Protein AF-A0A8H3DZ47-F1 (afdb_monomer_lite)

InterPro domains:
  IPR032157 Proteasome assembly chaperone 4 [PF16093] (732-850)

Radius of gyration: 39.73 Å; chains: 1; bounding box: 103×60×131 Å

Organism: NCBI:txid456999

Sequence (881 aa):
MKLQALSAGIGTLAHSIQNLAWQNATSRAVTVLVGTKLCLGILYRSITDDVAEFSPLTQLLFVELFKVGLSFAWWTRERQNPSSGDHYVSLENGGDGPRLVSPNPEGSRSGSPVDTQPLYSRLSLPPIPTLIPLAGIVVLNCAVGFVGVEAQRFTVPGAIHTFSLFTPLLCAFLLQLLFRRHYSTSTWNGLLFQFAGLALVQCGMAINHMRLSSTLILMGRVYLHAVLLSWMDLVFKWADHPLSTLNIFLWGSSSLLYLITYLFLNSESLWTFSFSLFGLTTAVFSAVEILTMTFVLKNSDAVVVGAASYSVSCILAFFSVISGSANYRLLIFLGICIAAYGLGTFVAERGLVDEEEEQKEVDVQPEDSPIKAAIALGIGSIAVVIVTVAISSQGTNVGLHSPRPTPWFDFTSLPPTQSKAWCHRKPLPKLSGRKETRKRARVTGAFDNVLLIVFFSHPRYDVNLDYHLEMYQDYFPNILYVGPQTREDAGHKGVYDVLVDGFKSDEDLGGDWFKMAGRMAHHMLYTAMKEHPCYDGYLWAPFDTFLNVPRLLQFRQDTIWWHSPFKDIVQYVDNPAITNASHHAPPGTIQPGPAKDLIANFKHWGQGELVVGLSEPNVGLKVCMPAFEAVSAKRRSQLAGLTDGELRMVGGSADTLYLPGYLRGPFLETLDLFLNTDCFLEIAVPTAVHLIRHPSQKISFVDHWWIWEEPLNATFITSHYAPSDLEGGHHIVSHITHLVDSYFIWVGGTVERPDSLQAPPPQAGGLLADDEVNQQDSILNSRSVEILVAQAMQTGSLAKDFSCAMPTTQVSTPALGVPIFRSRDSDESLVLSQRLARRFKKQIFLSLDIPIVIQTSGQTSYFISQVEKHLLVTLKSFNGQ

Structure (mmCIF, N/CA/C/O backbone):
data_AF-A0A8H3DZ47-F1
#
_entry.id   AF-A0A8H3DZ47-F1
#
loop_
_atom_site.group_PDB
_atom_site.id
_atom_site.type_symbol
_atom_site.label_atom_id
_atom_site.label_alt_id
_atom_site.label_comp_id
_atom_site.label_asym_id
_atom_site.label_entity_id
_atom_site.label_seq_id
_atom_site.pdbx_PDB_ins_code
_atom_site.Cartn_x
_atom_site.Cartn_y
_atom_site.Cartn_z
_atom_site.occupancy
_atom_site.B_iso_or_equiv
_atom_site.auth_seq_id
_atom_site.auth_comp_id
_atom_site.auth_asym_id
_atom_site.auth_atom_id
_atom_site.pdbx_PDB_model_num
ATOM 1 N N . MET A 1 1 ? -34.096 17.447 4.662 1.00 41.03 1 MET A N 1
ATOM 2 C CA . MET A 1 1 ? -34.446 16.036 4.957 1.00 41.03 1 MET A CA 1
ATOM 3 C C . MET A 1 1 ? -33.302 15.223 5.575 1.00 41.03 1 MET A C 1
ATOM 5 O O . MET A 1 1 ? -33.464 14.830 6.719 1.00 41.03 1 MET A O 1
ATOM 9 N N . LYS A 1 2 ? -32.138 15.006 4.930 1.00 35.94 2 LYS A N 1
ATOM 10 C CA . LYS A 1 2 ? -31.048 14.172 5.509 1.00 35.94 2 LYS A CA 1
ATOM 11 C C . LYS A 1 2 ? -30.473 14.680 6.855 1.00 35.94 2 LYS A C 1
ATOM 13 O O . LYS A 1 2 ? -30.279 13.876 7.757 1.00 35.94 2 LYS A O 1
ATOM 18 N N . LEU A 1 3 ? -30.289 15.996 7.038 1.00 33.84 3 LEU A N 1
ATOM 19 C CA . LEU A 1 3 ? -29.837 16.575 8.322 1.00 33.84 3 LEU A CA 1
ATOM 20 C C . LEU A 1 3 ? -30.881 16.477 9.453 1.00 33.84 3 LEU A C 1
ATOM 22 O O . LEU A 1 3 ? -30.517 16.277 10.606 1.00 33.84 3 LEU A O 1
ATOM 26 N N . GLN A 1 4 ? -32.174 16.579 9.127 1.00 40.53 4 GLN A N 1
ATOM 27 C CA . GLN A 1 4 ? -33.258 16.408 10.106 1.00 40.53 4 GLN A CA 1
ATOM 28 C C . GLN A 1 4 ? -33.379 14.949 10.561 1.00 40.53 4 GLN A C 1
ATOM 30 O O . GLN A 1 4 ? -33.591 14.708 11.742 1.00 40.53 4 GLN A O 1
ATOM 35 N N . ALA A 1 5 ? -33.174 13.983 9.657 1.00 44.81 5 ALA A N 1
ATOM 36 C CA . ALA A 1 5 ? -33.118 12.565 10.012 1.00 44.81 5 ALA A CA 1
ATOM 37 C C . ALA A 1 5 ? -31.910 12.239 10.911 1.00 44.81 5 ALA A C 1
ATOM 39 O O . ALA A 1 5 ? -32.052 11.494 11.876 1.00 44.81 5 ALA A O 1
ATOM 40 N N . LEU A 1 6 ? -30.746 12.850 10.647 1.00 40.31 6 LEU A N 1
ATOM 41 C CA . LEU A 1 6 ? -29.556 12.710 11.494 1.00 40.31 6 LEU A CA 1
ATOM 42 C C . LEU A 1 6 ? -29.779 13.314 12.892 1.00 40.31 6 LEU A C 1
ATOM 44 O O . LEU A 1 6 ? -29.492 12.668 13.893 1.00 40.31 6 LEU A O 1
ATOM 48 N N . SER A 1 7 ? -30.335 14.527 12.971 1.00 45.50 7 SER A N 1
ATOM 49 C CA . SER A 1 7 ? -30.652 15.188 14.245 1.00 45.50 7 SER A CA 1
ATOM 50 C C . SER A 1 7 ? -31.691 14.410 15.060 1.00 45.50 7 SER A C 1
ATOM 52 O O . SER A 1 7 ? -31.501 14.225 16.261 1.00 45.50 7 SER A O 1
ATOM 54 N N . ALA A 1 8 ? -32.739 13.890 14.411 1.00 52.62 8 ALA A N 1
ATOM 55 C CA . ALA A 1 8 ? -33.731 13.036 15.056 1.00 52.62 8 ALA A CA 1
ATOM 56 C C . ALA A 1 8 ? -33.109 11.727 15.569 1.00 52.62 8 ALA A C 1
ATOM 58 O O . ALA A 1 8 ? -33.401 11.331 16.693 1.00 52.62 8 ALA A O 1
ATOM 59 N N . GLY A 1 9 ? -32.210 11.109 14.791 1.00 57.34 9 GLY A N 1
ATOM 60 C CA . GLY A 1 9 ? -31.469 9.904 15.178 1.00 57.34 9 GLY A CA 1
ATOM 61 C C . GLY A 1 9 ? -30.519 10.114 16.361 1.00 57.34 9 GLY A C 1
ATOM 62 O O . GLY A 1 9 ? -30.469 9.285 17.264 1.00 57.34 9 GLY A O 1
ATOM 63 N N . ILE A 1 10 ? -29.804 11.244 16.405 1.00 50.12 10 ILE A N 1
ATOM 64 C CA . ILE A 1 10 ? -28.963 11.619 17.556 1.00 50.12 10 ILE A CA 1
ATOM 65 C C . ILE A 1 10 ? -29.838 11.851 18.797 1.00 50.12 10 ILE A C 1
ATOM 67 O O . ILE A 1 10 ? -29.475 11.419 19.890 1.00 50.12 10 ILE A O 1
ATOM 71 N N . GLY A 1 11 ? -31.010 12.471 18.632 1.00 53.94 11 GLY A N 1
ATOM 72 C CA . GLY A 1 11 ? -31.980 12.678 19.708 1.00 53.94 11 GLY A CA 1
ATOM 73 C C . GLY A 1 11 ? -32.522 11.372 20.299 1.00 53.94 11 GLY A C 1
ATOM 74 O O . GLY A 1 11 ? -32.527 11.212 21.518 1.00 53.94 11 GLY A O 1
ATOM 75 N N . THR A 1 12 ? -32.922 10.405 19.467 1.00 63.78 12 THR A N 1
ATOM 76 C CA . THR A 1 12 ? -33.386 9.081 19.930 1.00 63.78 12 THR A CA 1
ATOM 77 C C . THR A 1 12 ? -32.267 8.221 20.509 1.00 63.78 12 THR A C 1
ATOM 79 O O . THR A 1 12 ? -32.510 7.479 21.463 1.00 63.78 12 THR A O 1
ATOM 82 N N . LEU A 1 13 ? -31.040 8.331 19.990 1.00 54.91 13 LEU A N 1
ATOM 83 C CA . LEU A 1 13 ? -29.872 7.649 20.553 1.00 54.91 13 LEU A CA 1
ATOM 84 C C . LEU A 1 13 ? -29.536 8.201 21.942 1.00 54.91 13 LEU A C 1
ATOM 86 O O . LEU A 1 13 ? -29.416 7.429 22.891 1.00 54.91 13 LEU A O 1
ATOM 90 N N . ALA A 1 14 ? -29.483 9.528 22.090 1.00 54.09 14 ALA A N 1
ATOM 91 C CA . ALA A 1 14 ? -29.326 10.177 23.387 1.00 54.09 14 ALA A CA 1
ATOM 92 C C . ALA A 1 14 ? -30.455 9.770 24.348 1.00 54.09 14 ALA A C 1
ATOM 94 O O . ALA A 1 14 ? -30.181 9.445 25.497 1.00 54.09 14 ALA A O 1
ATOM 95 N N . HIS A 1 15 ? -31.703 9.685 23.875 1.00 58.81 15 HIS A N 1
ATOM 96 C CA . HIS A 1 15 ? -32.837 9.214 24.677 1.00 58.81 15 HIS A CA 1
ATOM 97 C C . HIS A 1 15 ? -32.732 7.733 25.087 1.00 58.81 15 HIS A C 1
ATOM 99 O O . HIS A 1 15 ? -33.137 7.359 26.188 1.00 58.81 15 HIS A O 1
ATOM 105 N N . SER A 1 16 ? -32.169 6.871 24.241 1.00 56.88 16 SER A N 1
ATOM 106 C CA . SER A 1 16 ? -31.933 5.462 24.589 1.00 56.88 16 SER A CA 1
ATOM 107 C C . SER A 1 16 ? -30.824 5.322 25.632 1.00 56.88 16 SER A C 1
ATOM 109 O O . SER A 1 16 ? -31.005 4.595 26.606 1.00 56.88 16 SER A O 1
ATOM 111 N N . ILE A 1 17 ? -29.736 6.094 25.490 1.00 55.16 17 ILE A N 1
ATOM 112 C CA . ILE A 1 17 ? -28.676 6.228 26.508 1.00 55.16 17 ILE A CA 1
ATOM 113 C C . ILE A 1 17 ? -29.256 6.734 27.832 1.00 55.16 17 ILE A C 1
ATOM 115 O O . ILE A 1 17 ? -28.875 6.280 28.902 1.00 55.16 17 ILE A O 1
ATOM 119 N N . GLN A 1 18 ? -30.236 7.632 27.776 1.00 60.22 18 GLN A N 1
ATOM 120 C CA . GLN A 1 18 ? -30.902 8.174 28.961 1.00 60.22 18 GLN A CA 1
ATOM 121 C C . GLN A 1 18 ? -31.799 7.154 29.690 1.00 60.22 18 GLN A C 1
ATOM 123 O O . GLN A 1 18 ? -31.912 7.218 30.913 1.00 60.22 18 GLN A O 1
ATOM 128 N N . ASN A 1 19 ? -32.427 6.212 28.978 1.00 54.22 19 ASN A N 1
ATOM 129 C CA . ASN A 1 19 ? -33.327 5.199 29.560 1.00 54.22 19 ASN A CA 1
ATOM 130 C C . ASN A 1 19 ? -32.598 3.984 30.173 1.00 54.22 19 ASN A C 1
ATOM 132 O O . ASN A 1 19 ? -33.233 3.108 30.769 1.00 54.22 19 ASN A O 1
ATOM 136 N N . LEU A 1 20 ? -31.274 3.917 30.028 1.00 53.50 20 LEU A N 1
ATOM 137 C CA . LEU A 1 20 ? -30.419 2.867 30.585 1.00 53.50 20 LEU A CA 1
ATOM 138 C C . LEU A 1 20 ? -30.323 2.888 32.110 1.00 53.50 20 LEU A C 1
ATOM 140 O O . LEU A 1 20 ? -30.184 1.834 32.717 1.00 53.50 20 LEU A O 1
ATOM 144 N N . ALA A 1 21 ? -30.441 4.062 32.725 1.00 50.62 21 ALA A N 1
ATOM 145 C CA . ALA A 1 21 ? -30.162 4.248 34.146 1.00 50.62 21 ALA A CA 1
ATOM 146 C C . ALA A 1 21 ? -31.270 3.758 35.105 1.00 50.62 21 ALA A C 1
ATOM 148 O O . ALA A 1 21 ? -31.099 3.893 36.309 1.00 50.62 21 ALA A O 1
ATOM 149 N N . TRP A 1 22 ? -32.395 3.213 34.615 1.00 53.44 22 TRP A N 1
ATOM 150 C CA . TRP A 1 22 ? -33.626 3.191 35.425 1.00 53.44 22 TRP A CA 1
ATOM 151 C C . TRP A 1 22 ? -34.385 1.859 35.564 1.00 53.44 22 TRP A C 1
ATOM 153 O O . TRP A 1 22 ? -35.367 1.851 36.292 1.00 53.44 22 TRP A O 1
ATOM 163 N N . GLN A 1 23 ? -33.966 0.743 34.937 1.00 42.62 23 GLN A N 1
ATOM 164 C CA . GLN A 1 23 ? -34.456 -0.632 35.231 1.00 42.62 23 GLN A CA 1
ATOM 165 C C . GLN A 1 23 ? -33.678 -1.691 34.413 1.00 42.62 23 GLN A C 1
ATOM 167 O O . GLN A 1 23 ? -33.593 -1.561 33.190 1.00 42.62 23 GLN A O 1
ATOM 172 N N . ASN A 1 24 ? -33.130 -2.735 35.058 1.00 62.00 24 ASN A N 1
ATOM 173 C CA . ASN A 1 24 ? -32.237 -3.758 34.462 1.00 62.00 24 ASN A CA 1
ATOM 174 C C . ASN A 1 24 ? -31.076 -3.155 33.641 1.00 62.00 24 ASN A C 1
ATOM 176 O O . ASN A 1 24 ? -30.892 -3.412 32.445 1.00 62.00 24 ASN A O 1
ATOM 180 N N . ALA A 1 25 ? -30.322 -2.272 34.300 1.00 69.62 25 ALA A N 1
ATOM 181 C CA . ALA A 1 25 ? -29.420 -1.325 33.656 1.00 69.62 25 ALA A CA 1
ATOM 182 C C . ALA A 1 25 ? -28.243 -1.982 32.909 1.00 69.62 25 ALA A C 1
ATOM 184 O O . ALA A 1 25 ? -27.854 -1.520 31.836 1.00 69.62 25 ALA A O 1
ATOM 185 N N . THR A 1 26 ? -27.714 -3.095 33.421 1.00 77.25 26 THR A N 1
ATOM 186 C CA . THR A 1 26 ? -26.588 -3.834 32.824 1.00 77.25 26 THR A CA 1
ATOM 187 C C . THR A 1 26 ? -26.962 -4.474 31.486 1.00 77.25 26 THR A C 1
ATOM 189 O O . THR A 1 26 ? -26.295 -4.233 30.480 1.00 77.25 26 THR A O 1
ATOM 192 N N . SER A 1 27 ? -28.075 -5.213 31.424 1.00 80.25 27 SER A N 1
ATOM 193 C CA . SER A 1 27 ? -28.558 -5.867 30.195 1.00 80.25 27 SER A CA 1
ATOM 194 C C . SER A 1 27 ? -28.866 -4.860 29.078 1.00 80.25 27 SER A C 1
ATOM 196 O O . SER A 1 27 ? -28.456 -5.032 27.921 1.00 80.25 27 SER A O 1
ATOM 198 N N . ARG A 1 28 ? -29.508 -3.735 29.426 1.00 82.25 28 ARG A N 1
ATOM 199 C CA . ARG A 1 28 ? -29.728 -2.636 28.476 1.00 82.25 28 ARG A CA 1
ATOM 200 C C . ARG A 1 28 ? -28.396 -2.059 27.993 1.00 82.25 28 ARG A C 1
ATOM 202 O O . ARG A 1 28 ? -28.268 -1.781 26.802 1.00 82.25 28 ARG A O 1
ATOM 209 N N . ALA A 1 29 ? -27.406 -1.891 28.876 1.00 84.88 29 ALA A N 1
ATOM 210 C CA . ALA A 1 29 ? -26.119 -1.276 28.527 1.00 84.88 29 ALA A CA 1
ATOM 211 C C . ALA A 1 29 ? -25.327 -2.146 27.568 1.00 84.88 29 ALA A C 1
ATOM 213 O O . ALA A 1 29 ? -24.827 -1.656 26.557 1.00 84.88 29 ALA A O 1
ATOM 214 N N . VAL A 1 30 ? -25.310 -3.452 27.817 1.00 87.31 30 VAL A N 1
ATOM 215 C CA . VAL A 1 30 ? -24.745 -4.429 26.887 1.00 87.31 30 VAL A CA 1
ATOM 216 C C . VAL A 1 30 ? -25.465 -4.366 25.537 1.00 87.31 30 VAL A C 1
ATOM 218 O O . VAL A 1 30 ? -24.808 -4.340 24.499 1.00 87.31 30 VAL A O 1
ATOM 221 N N . THR A 1 31 ? -26.795 -4.244 25.522 1.00 87.19 31 THR A N 1
ATOM 222 C CA . THR A 1 31 ? -27.572 -4.123 24.275 1.00 87.19 31 THR A CA 1
ATOM 223 C C . THR A 1 31 ? -27.210 -2.860 23.487 1.00 87.19 31 THR A C 1
ATOM 225 O O . THR A 1 31 ? -26.987 -2.929 22.277 1.00 87.19 31 THR A O 1
ATOM 228 N N . VAL A 1 32 ? -27.099 -1.706 24.153 1.00 87.12 32 VAL A N 1
ATOM 229 C CA . VAL A 1 32 ? -26.696 -0.444 23.508 1.00 87.12 32 VAL A CA 1
ATOM 230 C C . VAL A 1 32 ? -25.248 -0.504 23.029 1.00 87.12 32 VAL A C 1
ATOM 232 O O . VAL A 1 32 ? -24.955 -0.027 21.931 1.00 87.12 32 VAL A O 1
ATOM 235 N N . LEU A 1 33 ? -24.353 -1.145 23.783 1.00 89.88 33 LEU A N 1
ATOM 236 C CA . LEU A 1 33 ? -22.963 -1.353 23.384 1.00 89.88 33 LEU A CA 1
ATOM 237 C C . LEU A 1 33 ? -22.883 -2.195 22.103 1.00 89.88 33 LEU A C 1
ATOM 239 O O . LEU A 1 33 ? -22.203 -1.809 21.151 1.00 89.88 33 LEU A O 1
ATOM 243 N N . VAL A 1 34 ? -23.624 -3.306 22.053 1.00 88.81 34 VAL A N 1
ATOM 244 C CA . VAL A 1 34 ? -23.723 -4.176 20.872 1.00 88.81 34 VAL A CA 1
ATOM 245 C C . VAL A 1 34 ? -24.305 -3.411 19.682 1.00 88.81 34 VAL A C 1
ATOM 247 O O . VAL A 1 34 ? -23.722 -3.433 18.598 1.00 88.81 34 VAL A O 1
ATOM 250 N N . GLY A 1 35 ? -25.409 -2.684 19.875 1.00 88.31 35 GLY A N 1
ATOM 251 C CA . GLY A 1 35 ? -26.054 -1.899 18.819 1.00 88.31 35 GLY A CA 1
ATOM 252 C C . GLY A 1 35 ? -25.151 -0.800 18.254 1.00 88.31 35 GLY A C 1
ATOM 253 O O . GLY A 1 35 ? -25.033 -0.655 17.040 1.00 88.31 35 GLY A O 1
ATOM 254 N N . THR A 1 36 ? -24.448 -0.068 19.118 1.00 87.75 36 THR A N 1
ATOM 255 C CA . THR A 1 36 ? -23.544 1.020 18.709 1.00 87.75 36 THR A CA 1
ATOM 256 C C . THR A 1 36 ? -22.345 0.486 17.928 1.00 87.75 36 THR A C 1
ATOM 258 O O . THR A 1 36 ? -22.032 0.999 16.852 1.00 87.75 36 THR A O 1
ATOM 261 N N . LYS A 1 37 ? -21.715 -0.597 18.406 1.00 87.62 37 LYS A N 1
ATOM 262 C CA . LYS A 1 37 ? -20.629 -1.272 17.678 1.00 87.62 37 LYS A CA 1
ATOM 263 C C . LYS A 1 37 ? -21.098 -1.844 16.339 1.00 87.62 37 LYS A C 1
ATOM 265 O O . LYS A 1 37 ? -20.351 -1.797 15.365 1.00 87.62 37 LYS A O 1
ATOM 270 N N . LEU A 1 38 ? -22.323 -2.371 16.267 1.00 86.00 38 LEU A N 1
ATOM 271 C CA . LEU A 1 38 ? -22.899 -2.862 15.014 1.00 86.00 38 LEU A CA 1
ATOM 272 C C . LEU A 1 38 ? -23.079 -1.717 14.007 1.00 86.00 38 LEU A C 1
ATOM 274 O O . LEU A 1 38 ? -22.685 -1.862 12.852 1.00 86.00 38 LEU A O 1
ATOM 278 N N . CYS A 1 39 ? -23.600 -0.568 14.450 1.00 87.62 39 CYS A N 1
ATOM 279 C CA . CYS A 1 39 ? -23.710 0.639 13.626 1.00 87.62 39 CYS A CA 1
ATOM 280 C C . CYS A 1 39 ? -22.345 1.106 13.109 1.00 87.62 39 CYS A C 1
ATOM 282 O O . CYS A 1 39 ? -22.226 1.399 11.922 1.00 87.62 39 CYS A O 1
ATOM 284 N N . LEU A 1 40 ? -21.310 1.121 13.958 1.00 85.00 40 LEU A N 1
ATOM 285 C CA . LEU A 1 40 ? -19.939 1.416 13.529 1.00 85.00 40 LEU A CA 1
ATOM 286 C C . LEU A 1 40 ? -19.460 0.421 12.471 1.00 85.00 40 LEU A C 1
ATOM 288 O O . LEU A 1 40 ? -18.999 0.838 11.414 1.00 85.00 40 LEU A O 1
ATOM 292 N N . GLY A 1 41 ? -19.631 -0.882 12.702 1.00 80.75 41 GLY A N 1
ATOM 293 C CA . GLY A 1 41 ? -19.252 -1.913 11.735 1.00 80.75 41 GLY A CA 1
ATOM 294 C C . GLY A 1 41 ? -19.947 -1.760 10.379 1.00 80.75 41 GLY A C 1
ATOM 295 O O . GLY A 1 41 ? -19.310 -1.915 9.341 1.00 80.75 41 GLY A O 1
ATOM 296 N N . ILE A 1 42 ? -21.235 -1.404 10.367 1.00 81.75 42 ILE A N 1
ATOM 297 C CA . ILE A 1 42 ? -21.990 -1.130 9.133 1.00 81.75 42 ILE A CA 1
ATOM 298 C C . ILE A 1 42 ? -21.491 0.152 8.456 1.00 81.75 42 ILE A C 1
ATOM 300 O O . ILE A 1 42 ? -21.291 0.156 7.242 1.00 81.75 42 ILE A O 1
ATOM 304 N N . LEU A 1 43 ? -21.260 1.225 9.221 1.00 83.31 43 LEU A N 1
ATOM 305 C CA . LEU A 1 43 ? -20.726 2.489 8.705 1.00 83.31 43 LEU A CA 1
ATOM 306 C C . LEU A 1 43 ? -19.381 2.276 8.014 1.00 83.31 43 LEU A C 1
ATOM 308 O O . LEU A 1 43 ? -19.217 2.710 6.878 1.00 83.31 43 LEU A O 1
ATOM 312 N N . TYR A 1 44 ? -18.459 1.554 8.652 1.00 78.75 44 TYR A N 1
ATOM 313 C CA . TYR A 1 44 ? -17.153 1.248 8.071 1.00 78.75 44 TYR A CA 1
ATOM 314 C C . TYR A 1 44 ? -17.226 0.326 6.845 1.00 78.75 44 TYR A C 1
ATOM 316 O O . TYR A 1 44 ? -16.335 0.391 6.006 1.00 78.75 44 TYR A O 1
ATOM 324 N N . ARG A 1 45 ? -18.273 -0.500 6.698 1.00 73.06 45 ARG A N 1
ATOM 325 C CA . ARG A 1 45 ? -18.522 -1.302 5.481 1.00 73.06 45 ARG A CA 1
ATOM 326 C C . ARG A 1 45 ? -19.128 -0.510 4.331 1.00 73.06 45 ARG A C 1
ATOM 328 O O . ARG A 1 45 ? -18.965 -0.892 3.181 1.00 73.06 45 ARG A O 1
ATOM 335 N N . SER A 1 46 ? -19.875 0.548 4.634 1.00 71.75 46 SER A N 1
ATOM 336 C CA . SER A 1 46 ? -20.586 1.345 3.631 1.00 71.75 46 SER A CA 1
ATOM 337 C C . SER A 1 46 ? -19.664 2.266 2.823 1.00 71.75 46 SER A C 1
ATOM 339 O O . SER A 1 46 ? -20.138 2.920 1.892 1.00 71.75 46 SER A O 1
ATOM 341 N N . ILE A 1 47 ? -18.387 2.375 3.189 1.00 68.06 47 ILE A N 1
ATOM 342 C CA . ILE A 1 47 ? -17.444 3.263 2.515 1.00 68.06 47 ILE A CA 1
ATOM 343 C C . ILE A 1 47 ? -16.972 2.610 1.217 1.00 68.06 47 ILE A C 1
ATOM 345 O O . ILE A 1 47 ? -16.341 1.559 1.228 1.00 68.06 47 ILE A O 1
ATOM 349 N N . THR A 1 48 ? -17.244 3.279 0.102 1.00 55.06 48 THR A N 1
ATOM 350 C CA . THR A 1 48 ? -16.484 3.135 -1.143 1.00 55.06 48 THR A CA 1
ATOM 351 C C . THR A 1 48 ? -15.290 4.092 -1.091 1.00 55.06 48 THR A C 1
ATOM 353 O O . THR A 1 48 ? -15.479 5.217 -0.632 1.00 55.06 48 THR A O 1
ATOM 356 N N . ASP A 1 49 ? -14.119 3.659 -1.567 1.00 49.41 49 ASP A N 1
ATOM 357 C CA . ASP A 1 49 ? -12.744 4.206 -1.422 1.00 49.41 49 ASP A CA 1
ATOM 358 C C . ASP A 1 49 ? -12.480 5.742 -1.501 1.00 49.41 49 ASP A C 1
ATOM 360 O O . ASP A 1 49 ? -11.340 6.162 -1.318 1.00 49.41 49 ASP A O 1
ATOM 364 N N . ASP A 1 50 ? -13.478 6.602 -1.726 1.00 45.31 50 ASP A N 1
ATOM 365 C CA . ASP A 1 50 ? -13.322 8.031 -2.056 1.00 45.31 50 ASP A CA 1
ATOM 366 C C . ASP A 1 50 ? -13.783 9.032 -0.971 1.00 45.31 50 ASP A C 1
ATOM 368 O O . ASP A 1 50 ? -13.818 10.242 -1.213 1.00 45.31 50 ASP A O 1
ATOM 372 N N . VAL A 1 51 ? -14.154 8.598 0.238 1.00 49.84 51 VAL A N 1
ATOM 373 C CA . VAL A 1 51 ? -14.557 9.556 1.285 1.00 49.84 51 VAL A CA 1
ATOM 374 C C . VAL A 1 51 ? -13.314 10.132 1.960 1.00 49.84 51 VAL A C 1
ATOM 376 O O . VAL A 1 51 ? -12.600 9.419 2.654 1.00 49.84 51 VAL A O 1
ATOM 379 N N . ALA A 1 52 ? -13.071 11.435 1.784 1.00 43.62 52 ALA A N 1
ATOM 380 C CA . ALA A 1 52 ? -12.033 12.157 2.516 1.00 43.62 52 ALA A CA 1
ATOM 381 C C . ALA A 1 52 ? -12.250 11.981 4.031 1.00 43.62 52 ALA A C 1
ATOM 383 O O . ALA A 1 52 ? -13.201 12.519 4.612 1.00 43.62 52 ALA A O 1
ATOM 384 N N . GLU A 1 53 ? -11.403 11.172 4.663 1.00 63.00 53 GLU A N 1
ATOM 385 C CA . GLU A 1 53 ? -11.407 10.983 6.108 1.00 63.00 53 GLU A CA 1
ATOM 386 C C . GLU A 1 53 ? -10.713 12.165 6.793 1.00 63.00 53 GLU A C 1
ATOM 388 O O . GLU A 1 53 ? -9.845 12.835 6.225 1.00 63.00 53 GLU A O 1
ATOM 393 N N . PHE A 1 54 ? -11.118 12.441 8.034 1.00 74.81 54 PHE A N 1
ATOM 394 C CA . PHE A 1 54 ? -10.338 13.307 8.909 1.00 74.81 54 PHE A CA 1
ATOM 395 C C . PHE A 1 54 ? -8.918 12.752 9.050 1.00 74.81 54 PHE A C 1
ATOM 397 O O . PHE A 1 54 ? -8.708 11.542 8.961 1.00 74.81 54 PHE A O 1
ATOM 404 N N . SER A 1 55 ? -7.944 13.614 9.364 1.00 83.50 55 SER A N 1
ATOM 405 C CA . SER A 1 55 ? -6.670 13.091 9.859 1.00 83.50 55 SER A CA 1
ATOM 406 C C . SER A 1 55 ? -6.943 12.189 11.082 1.00 83.50 55 SER A C 1
ATOM 408 O O . SER A 1 55 ? -7.836 12.513 11.877 1.00 83.50 55 SER A O 1
ATOM 410 N N . PRO A 1 56 ? -6.201 11.086 11.287 1.00 84.12 56 PRO A N 1
ATOM 411 C CA . PRO A 1 56 ? -6.449 10.190 12.419 1.00 84.12 56 PRO A CA 1
ATOM 412 C C . PRO A 1 56 ? -6.424 10.913 13.776 1.00 84.12 56 PRO A C 1
ATOM 414 O O . PRO A 1 56 ? -7.211 10.614 14.672 1.00 84.12 56 PRO A O 1
ATOM 417 N N . LEU A 1 57 ? -5.568 11.932 13.912 1.00 86.50 57 LEU A N 1
ATOM 418 C CA . LEU A 1 57 ? -5.491 12.763 15.112 1.00 86.50 57 LEU A CA 1
ATOM 419 C C . LEU A 1 57 ? -6.727 13.655 15.287 1.00 86.50 57 LEU A C 1
ATOM 421 O O . LEU A 1 57 ? -7.248 13.778 16.393 1.00 86.50 57 LEU A O 1
ATOM 425 N N . THR A 1 58 ? -7.223 14.245 14.198 1.00 88.69 58 THR A N 1
ATOM 426 C CA . THR A 1 58 ? -8.474 15.016 14.193 1.00 88.69 58 THR A CA 1
ATOM 427 C C . THR A 1 58 ? -9.657 14.133 14.593 1.00 88.69 58 THR A C 1
ATOM 429 O O . THR A 1 58 ? -10.498 14.557 15.383 1.00 88.69 58 THR A O 1
ATOM 432 N N . GLN A 1 59 ? -9.710 12.892 14.099 1.00 89.25 59 GLN A N 1
ATOM 433 C CA . GLN A 1 59 ? -10.749 11.932 14.474 1.00 89.25 59 GLN A CA 1
ATOM 434 C C . GLN A 1 59 ? -10.704 11.606 15.974 1.00 89.25 59 GLN A C 1
ATOM 436 O O . GLN A 1 59 ? -11.746 11.647 16.627 1.00 89.25 59 GLN A O 1
ATOM 441 N N . LEU A 1 60 ? -9.515 11.346 16.537 1.00 90.88 60 LEU A N 1
ATOM 442 C CA . LEU A 1 60 ? -9.346 11.121 17.979 1.00 90.88 60 LEU A CA 1
ATOM 443 C C . LEU A 1 60 ? -9.794 12.331 18.807 1.00 90.88 60 LEU A C 1
ATOM 445 O O . LEU A 1 60 ? -10.536 12.164 19.774 1.00 90.88 60 LEU A O 1
ATOM 449 N N . LEU A 1 61 ? -9.412 13.545 18.401 1.00 93.88 61 LEU A N 1
ATOM 450 C CA . LEU A 1 61 ? -9.820 14.771 19.087 1.00 93.88 61 LEU A CA 1
ATOM 451 C C . LEU A 1 61 ? -11.347 14.930 19.104 1.00 93.88 61 LEU A C 1
ATOM 453 O O . LEU A 1 61 ? -11.918 15.206 20.157 1.00 93.88 61 LEU A O 1
ATOM 457 N N . PHE A 1 62 ? -12.029 14.713 17.973 1.00 93.69 62 PHE A N 1
ATOM 458 C CA . PHE A 1 62 ? -13.493 14.781 17.938 1.00 93.69 62 PHE A CA 1
ATOM 459 C C . PHE A 1 62 ? -14.152 13.727 18.816 1.00 93.69 62 PHE A C 1
ATOM 461 O O . PHE A 1 62 ? -15.097 14.053 19.531 1.00 93.69 62 PHE A O 1
ATOM 468 N N . VAL A 1 63 ? -13.662 12.485 18.781 1.00 94.19 63 VAL A N 1
ATOM 469 C CA . VAL A 1 63 ? -14.169 11.407 19.640 1.00 94.19 63 VAL A CA 1
ATOM 470 C C . VAL A 1 63 ? -14.112 11.831 21.108 1.00 94.19 63 VAL A C 1
ATOM 472 O O . VAL A 1 63 ? -15.107 11.704 21.817 1.00 94.19 63 VAL A O 1
ATOM 475 N N . GLU A 1 64 ? -12.992 12.388 21.562 1.00 95.25 64 GLU A N 1
ATOM 476 C CA . GLU A 1 64 ? -12.821 12.834 22.949 1.00 95.25 64 GLU A CA 1
ATOM 477 C C . GLU A 1 64 ? -13.723 14.030 23.299 1.00 95.25 64 GLU A C 1
ATOM 479 O O . GLU A 1 64 ? -14.414 13.998 24.318 1.00 95.25 64 GLU A O 1
ATOM 484 N N . LEU A 1 65 ? -13.844 15.025 22.412 1.00 95.69 65 LEU A N 1
ATOM 485 C CA . LEU A 1 65 ? -14.765 16.152 22.610 1.00 95.69 65 LEU A CA 1
ATOM 486 C C . LEU A 1 65 ? -16.231 15.698 22.710 1.00 95.69 65 LEU A C 1
ATOM 488 O O . LEU A 1 65 ? -16.978 16.191 23.560 1.00 95.69 65 LEU A O 1
ATOM 492 N N . PHE A 1 66 ? -16.649 14.729 21.889 1.00 96.44 66 PHE A N 1
ATOM 493 C CA . PHE A 1 66 ? -17.992 14.153 21.980 1.00 96.44 66 PHE A CA 1
ATOM 494 C C . PHE A 1 66 ? -18.199 13.370 23.276 1.00 96.44 66 PHE A C 1
ATOM 496 O O . PHE A 1 66 ? -19.265 13.499 23.882 1.00 96.44 66 PHE A O 1
ATOM 503 N N . LYS A 1 67 ? -17.197 12.613 23.750 1.00 95.94 67 LYS A N 1
ATOM 504 C CA . LYS A 1 67 ? -17.267 11.949 25.064 1.00 95.94 67 LYS A CA 1
ATOM 505 C C . LYS A 1 67 ? -17.481 12.963 26.183 1.00 95.94 67 LYS A C 1
ATOM 507 O O . LYS A 1 67 ? -18.344 12.739 27.031 1.00 95.94 67 LYS A O 1
ATOM 512 N N . VAL A 1 68 ? -16.750 14.082 26.178 1.00 96.81 68 VAL A N 1
ATOM 513 C CA . VAL A 1 68 ? -16.914 15.162 27.169 1.00 96.81 68 VAL A CA 1
ATOM 514 C C . VAL A 1 68 ? -18.325 15.738 27.113 1.00 96.81 68 VAL A C 1
ATOM 516 O O . VAL A 1 68 ? -18.993 15.807 28.143 1.00 96.81 68 VAL A O 1
ATOM 519 N N . GLY A 1 69 ? -18.806 16.101 25.920 1.00 96.19 69 GLY A N 1
ATOM 520 C CA . GLY A 1 69 ? -20.139 16.684 25.743 1.00 96.19 69 GLY A CA 1
ATOM 521 C C . GLY A 1 69 ? -21.265 15.758 26.208 1.00 96.19 69 GLY A C 1
ATOM 522 O O . GLY A 1 69 ? -22.165 16.187 26.929 1.00 96.19 69 GLY A O 1
ATOM 523 N N . LEU A 1 70 ? -21.190 14.472 25.858 1.00 94.50 70 LEU A N 1
ATOM 524 C CA . LEU A 1 70 ? -22.162 13.461 26.284 1.00 94.50 70 LEU A CA 1
ATOM 525 C C . LEU A 1 70 ? -22.082 13.179 27.794 1.00 94.50 70 LEU A C 1
ATOM 527 O O . LEU A 1 70 ? -23.119 13.047 28.440 1.00 94.50 70 LEU A O 1
ATOM 531 N N . SER A 1 71 ? -20.879 13.150 28.377 1.00 95.19 71 SER A N 1
ATOM 532 C CA . SER A 1 71 ? -20.695 12.981 29.829 1.00 95.19 71 SER A CA 1
ATOM 533 C C . SER A 1 71 ? -21.245 14.169 30.611 1.00 95.19 71 SER A C 1
ATOM 535 O O . SER A 1 71 ? -21.888 13.989 31.643 1.00 95.19 71 SER A O 1
ATOM 537 N N . PHE A 1 72 ? -21.055 15.385 30.093 1.00 94.88 72 PHE A N 1
ATOM 538 C CA . PHE A 1 72 ? -21.630 16.597 30.664 1.00 94.88 72 PHE A CA 1
ATOM 539 C C . PHE A 1 72 ? -23.159 16.592 30.583 1.00 94.88 72 PHE A C 1
ATOM 541 O O . PHE A 1 72 ? -23.822 16.891 31.572 1.00 94.88 72 PHE A O 1
ATOM 548 N N . ALA A 1 73 ? -23.732 16.200 29.441 1.00 93.06 73 ALA A N 1
ATOM 549 C CA . ALA A 1 73 ? -25.181 16.070 29.281 1.00 93.06 73 ALA A CA 1
ATOM 550 C C . ALA A 1 73 ? -25.791 15.010 30.218 1.00 93.06 73 ALA A C 1
ATOM 552 O O . ALA A 1 73 ? -26.902 15.181 30.718 1.00 93.06 73 ALA A O 1
ATOM 553 N N . TRP A 1 74 ? -25.066 13.922 30.477 1.00 92.31 74 TRP A N 1
ATOM 554 C CA . TRP A 1 74 ? -25.467 12.918 31.459 1.00 92.31 74 TRP A CA 1
ATOM 555 C C . TRP A 1 74 ? -25.417 13.488 32.883 1.00 92.31 74 TRP A C 1
ATOM 557 O O . TRP A 1 74 ? -26.419 13.434 33.597 1.00 92.31 74 TRP A O 1
ATOM 567 N N . TRP A 1 75 ? -24.309 14.123 33.268 1.00 92.69 75 TRP A N 1
ATOM 568 C CA . TRP A 1 75 ? -24.149 14.740 34.588 1.00 92.69 75 TRP A CA 1
ATOM 569 C C . TRP A 1 75 ? -25.218 15.803 34.890 1.00 92.69 75 TRP A C 1
ATOM 571 O O . TRP A 1 75 ? -25.800 15.821 35.976 1.00 92.69 75 TRP A O 1
ATOM 581 N N . THR A 1 76 ? -25.536 16.678 33.927 1.00 90.00 76 THR A N 1
ATOM 582 C CA . THR A 1 76 ? -26.574 17.707 34.122 1.00 90.00 76 THR A CA 1
ATOM 583 C C . THR A 1 76 ? -27.953 17.098 34.354 1.00 90.00 76 THR A C 1
ATOM 585 O O . THR A 1 76 ? -28.726 17.637 35.147 1.00 90.00 76 THR A O 1
ATOM 588 N N . ARG A 1 77 ? -28.260 15.965 33.715 1.00 84.81 77 ARG A N 1
ATOM 589 C CA . ARG A 1 77 ? -29.529 15.255 33.906 1.00 84.81 77 ARG A CA 1
ATOM 590 C C . ARG A 1 77 ? -29.609 14.537 35.249 1.00 84.81 77 ARG A C 1
ATOM 592 O O . ARG A 1 77 ? -30.655 14.620 35.888 1.00 84.81 77 ARG A O 1
ATOM 599 N N . GLU A 1 78 ? -28.537 13.876 35.689 1.00 85.19 78 GLU A N 1
ATOM 600 C CA . GLU A 1 78 ? -28.474 13.281 37.038 1.00 85.19 78 GLU A CA 1
ATOM 601 C C . GLU A 1 78 ? -28.797 14.326 38.112 1.00 85.19 78 GLU A C 1
ATOM 603 O O . GLU A 1 78 ? -29.515 14.043 39.066 1.00 85.19 78 GLU A O 1
ATOM 608 N N . ARG A 1 79 ? -28.363 15.573 37.901 1.00 83.62 79 ARG A N 1
ATOM 609 C CA . ARG A 1 79 ? -28.660 16.691 38.799 1.00 83.62 79 ARG A CA 1
ATOM 610 C C . ARG A 1 79 ? -30.112 17.182 38.745 1.00 83.62 79 ARG A C 1
ATOM 612 O O . ARG A 1 79 ? -30.609 17.690 39.746 1.00 83.62 79 ARG A O 1
ATOM 619 N N . GLN A 1 80 ? -30.776 17.103 37.592 1.00 84.62 80 GLN A N 1
ATOM 620 C CA . GLN A 1 80 ? -32.149 17.601 37.424 1.00 84.62 80 GLN A CA 1
ATOM 621 C C . GLN A 1 80 ? -33.206 16.679 38.045 1.00 84.62 80 GLN A C 1
ATOM 623 O O . GLN A 1 80 ? -34.260 17.172 38.437 1.00 84.62 80 GLN A O 1
ATOM 628 N N . ASN A 1 81 ? -32.917 15.381 38.183 1.00 77.44 81 ASN A N 1
ATOM 629 C CA . ASN A 1 81 ? -33.848 14.383 38.721 1.00 77.44 81 ASN A CA 1
ATOM 630 C C . ASN A 1 81 ? -33.346 13.744 40.036 1.00 77.44 81 ASN A C 1
ATOM 632 O O . ASN A 1 81 ? -33.188 12.519 40.093 1.00 77.44 81 ASN A O 1
ATOM 636 N N . PRO A 1 82 ? -33.132 14.525 41.115 1.00 63.69 82 PRO A N 1
ATOM 637 C CA . PRO A 1 82 ? -32.637 13.989 42.385 1.00 63.69 82 PRO A CA 1
ATOM 638 C C . PRO A 1 82 ? -33.617 12.995 43.034 1.00 63.69 82 PRO A C 1
ATOM 640 O O . PRO A 1 82 ? -33.200 12.091 43.744 1.00 63.69 82 PRO A O 1
ATOM 643 N N . SER A 1 83 ? -34.919 13.099 42.742 1.00 50.38 83 SER A N 1
ATOM 644 C CA . SER A 1 83 ? -35.987 12.326 43.395 1.00 50.38 83 SER A CA 1
ATOM 645 C C . SER A 1 83 ? -36.098 10.855 42.983 1.00 50.38 83 SER A C 1
ATOM 647 O O . SER A 1 83 ? -36.927 10.138 43.535 1.00 50.38 83 SER A O 1
ATOM 649 N N . SER A 1 84 ? -35.308 10.393 42.013 1.00 50.41 84 SER A N 1
ATOM 650 C CA . SER A 1 84 ? -35.415 9.015 41.514 1.00 50.41 84 SER A CA 1
ATOM 651 C C . SER A 1 84 ? -34.297 8.093 42.023 1.00 50.41 84 SER A C 1
ATOM 653 O O . SER A 1 84 ? -34.527 6.896 42.152 1.00 50.41 84 SER A O 1
ATOM 655 N N . GLY A 1 85 ? -33.116 8.624 42.374 1.00 47.84 85 GLY A N 1
ATOM 656 C CA . GLY A 1 85 ? -31.930 7.813 42.718 1.00 47.84 85 GLY A CA 1
ATOM 657 C C . GLY A 1 85 ? -31.855 7.377 44.177 1.00 47.84 85 GLY A C 1
ATOM 658 O O . GLY A 1 85 ? -31.420 6.265 44.462 1.00 47.84 85 GLY A O 1
ATOM 659 N N . ASP A 1 86 ? -32.356 8.205 45.093 1.00 43.19 86 ASP A N 1
ATOM 660 C CA . ASP A 1 86 ? -32.241 7.942 46.533 1.00 43.19 86 ASP A CA 1
ATOM 661 C C . ASP A 1 86 ? -33.220 6.870 47.045 1.00 43.19 86 ASP A C 1
ATOM 663 O O . ASP A 1 86 ? -33.058 6.358 48.152 1.00 43.19 86 ASP A O 1
ATOM 667 N N . HIS A 1 87 ? -34.203 6.451 46.240 1.00 43.47 87 HIS A N 1
ATOM 668 C CA . HIS A 1 87 ? -35.091 5.348 46.620 1.00 43.47 87 HIS A CA 1
ATOM 669 C C . HIS A 1 87 ? -34.473 3.955 46.440 1.00 43.47 87 HIS A C 1
ATOM 671 O O . HIS A 1 87 ? -34.971 3.018 47.055 1.00 43.47 87 HIS A O 1
ATOM 677 N N . TYR A 1 88 ? -33.382 3.802 45.679 1.00 42.97 88 TYR A N 1
ATOM 678 C CA . TYR A 1 88 ? -32.740 2.491 45.504 1.00 42.97 88 TYR A CA 1
ATOM 679 C C . TYR A 1 88 ? -31.766 2.130 46.635 1.00 42.97 88 TYR A C 1
ATOM 681 O O . TYR A 1 88 ? -31.616 0.955 46.936 1.00 42.97 88 TYR A O 1
ATOM 689 N N . VAL A 1 89 ? -31.169 3.113 47.321 1.00 44.81 89 VAL A N 1
ATOM 690 C CA . VAL A 1 89 ? -30.220 2.859 48.431 1.00 44.81 89 VAL A CA 1
ATOM 691 C C . VAL A 1 89 ? -30.930 2.729 49.792 1.00 44.81 89 VAL A C 1
ATOM 693 O O . VAL A 1 89 ? -30.341 2.282 50.769 1.00 44.81 89 VAL A O 1
ATOM 696 N N . SER A 1 90 ? -32.219 3.078 49.885 1.00 36.62 90 SER A N 1
ATOM 697 C CA . SER A 1 90 ? -32.966 3.045 51.156 1.00 36.62 90 SER A CA 1
ATOM 698 C C . SER A 1 90 ? -33.939 1.863 51.303 1.00 36.62 90 SER A C 1
ATOM 700 O O . SER A 1 90 ? -34.545 1.711 52.361 1.00 36.62 90 SER A O 1
ATOM 702 N N . LEU A 1 91 ? -34.080 0.999 50.289 1.00 42.19 91 LEU A N 1
ATOM 703 C CA . LEU A 1 91 ? -34.978 -0.168 50.339 1.00 42.19 91 LEU A CA 1
ATOM 704 C C . LEU A 1 91 ? -34.334 -1.451 50.905 1.00 42.19 91 LEU A C 1
ATOM 706 O O . LEU A 1 91 ? -35.069 -2.369 51.252 1.00 42.19 91 LEU A O 1
ATOM 710 N N . GLU A 1 92 ? -33.011 -1.498 51.089 1.00 42.69 92 GLU A N 1
ATOM 711 C CA . GLU A 1 92 ? -32.312 -2.654 51.691 1.00 42.69 92 GLU A CA 1
ATOM 712 C C . GLU A 1 92 ? -32.192 -2.605 53.223 1.00 42.69 92 GLU A C 1
ATOM 714 O O . GLU A 1 92 ? -31.880 -3.610 53.849 1.00 42.69 92 GLU A O 1
ATOM 719 N N . ASN A 1 93 ? -32.551 -1.490 53.868 1.00 41.53 93 ASN A N 1
ATOM 720 C CA . ASN A 1 93 ? -32.639 -1.405 55.335 1.00 41.53 93 ASN A CA 1
ATOM 721 C C . ASN A 1 93 ? -34.070 -1.627 55.861 1.00 41.53 93 ASN A C 1
ATOM 723 O O . ASN A 1 93 ? -34.489 -1.036 56.859 1.00 41.53 93 ASN A O 1
ATOM 727 N N . GLY A 1 94 ? -34.828 -2.510 55.207 1.00 43.28 94 GLY A N 1
ATOM 728 C CA . GLY A 1 94 ? -36.099 -3.051 55.694 1.00 43.28 94 GLY A CA 1
ATOM 729 C C . GLY A 1 94 ? -35.900 -4.157 56.734 1.00 43.28 94 GLY A C 1
ATOM 730 O O . GLY A 1 94 ? -36.428 -5.253 56.583 1.00 43.28 94 GLY A O 1
ATOM 731 N N . GLY A 1 95 ? -35.105 -3.895 57.774 1.00 41.09 95 GLY A N 1
ATOM 732 C CA . GLY A 1 95 ? -34.966 -4.792 58.915 1.00 41.09 95 GLY A CA 1
ATOM 733 C C . GLY A 1 95 ? -36.187 -4.697 59.827 1.00 41.09 95 GLY A C 1
ATOM 734 O O . GLY A 1 95 ? -36.250 -3.821 60.691 1.00 41.09 95 GLY A O 1
ATOM 735 N N . ASP A 1 96 ? -37.136 -5.620 59.662 1.00 46.84 96 ASP A N 1
ATOM 736 C CA . ASP A 1 96 ? -38.181 -5.926 60.644 1.00 46.84 96 ASP A CA 1
ATOM 737 C C . ASP A 1 96 ? -37.546 -6.504 61.925 1.00 46.84 96 ASP A C 1
ATOM 739 O O . ASP A 1 96 ? -37.511 -7.710 62.169 1.00 46.84 96 ASP A O 1
ATOM 743 N N . GLY A 1 97 ? -37.011 -5.622 62.769 1.00 44.19 97 GLY A N 1
ATOM 744 C CA . GLY A 1 97 ? -36.703 -5.913 64.167 1.00 44.19 97 GLY A CA 1
ATOM 745 C C . GLY A 1 97 ? -37.910 -5.579 65.057 1.00 44.19 97 GLY A C 1
ATOM 746 O O . GLY A 1 97 ? -38.469 -4.484 64.933 1.00 44.19 97 GLY A O 1
ATOM 747 N N . PRO A 1 98 ? -38.338 -6.465 65.978 1.00 49.16 98 PRO A N 1
ATOM 748 C CA . PRO A 1 98 ? -39.503 -6.219 66.819 1.00 49.16 98 PRO A CA 1
ATOM 749 C C . PRO A 1 98 ? -39.251 -5.031 67.756 1.00 49.16 98 PRO A C 1
ATOM 751 O O . PRO A 1 98 ? -38.356 -5.044 68.601 1.00 49.16 98 PRO A O 1
ATOM 754 N N . ARG A 1 99 ? -40.077 -3.992 67.605 1.00 38.97 99 ARG A N 1
ATOM 755 C CA . ARG A 1 99 ? -40.104 -2.806 68.467 1.00 38.97 99 ARG A CA 1
ATOM 756 C C . ARG A 1 99 ? -40.442 -3.201 69.906 1.00 38.97 99 ARG A C 1
ATOM 758 O O . ARG A 1 99 ? -41.591 -3.511 70.216 1.00 38.97 99 ARG A O 1
ATOM 765 N N . LEU A 1 100 ? -39.458 -3.106 70.798 1.00 41.38 100 LEU A N 1
ATOM 766 C CA . LEU A 1 100 ? -39.695 -2.982 72.234 1.00 41.38 100 LEU A CA 1
ATOM 767 C C . LEU A 1 100 ? -40.216 -1.571 72.524 1.00 41.38 100 LEU A C 1
ATOM 769 O O . LEU A 1 100 ? -39.526 -0.570 72.340 1.00 41.38 100 LEU A O 1
ATOM 773 N N . VAL A 1 101 ? -41.474 -1.522 72.949 1.00 48.88 101 VAL A N 1
ATOM 774 C CA . VAL A 1 101 ? -42.174 -0.328 73.417 1.00 48.88 101 VAL A CA 1
ATOM 775 C C . VAL A 1 101 ? -41.565 0.112 74.748 1.00 48.88 101 VAL A C 1
ATOM 777 O O . VAL A 1 101 ? -41.602 -0.633 75.723 1.00 48.88 101 VAL A O 1
ATOM 780 N N . SER A 1 102 ? -41.056 1.342 74.800 1.00 40.88 102 SER A N 1
ATOM 781 C CA . SER A 1 102 ? -40.816 2.069 76.048 1.00 40.88 102 SER A CA 1
ATOM 782 C C . SER A 1 102 ? -41.653 3.352 76.032 1.00 40.88 102 SER A C 1
ATOM 784 O O . SER A 1 102 ? -41.564 4.103 75.056 1.00 40.88 102 SER A O 1
ATOM 786 N N . PRO A 1 103 ? -42.485 3.615 77.055 1.00 64.38 103 PRO A N 1
ATOM 787 C CA . PRO A 1 103 ? -43.237 4.852 77.169 1.00 64.38 103 PRO A CA 1
ATOM 788 C C . PRO A 1 103 ? -42.524 5.816 78.125 1.00 64.38 103 PRO A C 1
ATOM 790 O O . PRO A 1 103 ? -42.238 5.443 79.259 1.00 64.38 103 PRO A O 1
ATOM 793 N N . ASN A 1 104 ? -42.269 7.054 77.695 1.00 44.25 104 ASN A N 1
ATOM 794 C CA . ASN A 1 104 ? -42.760 8.283 78.345 1.00 44.25 104 ASN A CA 1
ATOM 795 C C . ASN A 1 104 ? -42.105 9.559 77.784 1.00 44.25 104 ASN A C 1
ATOM 797 O O . ASN A 1 104 ? -41.113 9.468 77.059 1.00 44.25 104 ASN A O 1
ATOM 801 N N . PRO A 1 105 ? -42.713 10.735 78.045 1.00 67.12 105 PRO A N 1
ATOM 802 C CA . PRO A 1 105 ? -42.752 11.843 77.112 1.00 67.12 105 PRO A CA 1
ATOM 803 C C . PRO A 1 105 ? -42.032 13.088 77.653 1.00 67.12 105 PRO A C 1
ATOM 805 O O . PRO A 1 105 ? -41.461 13.090 78.738 1.00 67.12 105 PRO A O 1
ATOM 808 N N . GLU A 1 106 ? -42.180 14.158 76.875 1.00 47.34 106 GLU A N 1
ATOM 809 C CA . GLU A 1 106 ? -41.909 15.561 77.192 1.00 47.34 106 GLU A CA 1
ATOM 810 C C . GLU A 1 106 ? -40.485 16.060 76.944 1.00 47.34 106 GLU A C 1
ATOM 812 O O . GLU A 1 106 ? -39.497 15.635 77.532 1.00 47.34 106 GLU A O 1
ATOM 817 N N . GLY A 1 107 ? -40.410 17.046 76.049 1.00 42.62 107 GLY A N 1
ATOM 818 C CA . GLY A 1 107 ? -39.184 17.763 75.740 1.00 42.62 107 GLY A CA 1
ATOM 819 C C . GLY A 1 107 ? -39.255 18.464 74.395 1.00 42.62 107 GLY A C 1
ATOM 820 O O . GLY A 1 107 ? -38.510 18.135 73.479 1.00 42.62 107 GLY A O 1
ATOM 821 N N . SER A 1 108 ? -40.168 19.424 74.260 1.00 51.25 108 SER A N 1
ATOM 822 C CA . SER A 1 108 ? -40.207 20.338 73.124 1.00 51.25 108 SER A CA 1
ATOM 823 C C . SER A 1 108 ? -38.887 21.110 73.005 1.00 51.25 108 SER A C 1
ATOM 825 O O . SER A 1 108 ? -38.541 21.927 73.854 1.00 51.25 108 SER A O 1
ATOM 827 N N . ARG A 1 109 ? -38.164 20.910 71.900 1.00 44.75 109 ARG A N 1
ATOM 828 C CA . ARG A 1 109 ? -37.298 21.937 71.311 1.00 44.75 109 ARG A CA 1
ATOM 829 C C . ARG A 1 109 ? -37.294 21.786 69.796 1.00 44.75 109 ARG A C 1
ATOM 831 O O . ARG A 1 109 ? -36.766 20.832 69.244 1.00 44.75 109 ARG A O 1
ATOM 838 N N . SER A 1 110 ? -37.928 22.773 69.173 1.00 51.94 110 SER A N 1
ATOM 839 C CA . SER A 1 110 ? -37.866 23.156 67.765 1.00 51.94 110 SER A CA 1
ATOM 840 C C . SER A 1 110 ? -36.438 23.037 67.204 1.00 51.94 110 SER A C 1
ATOM 842 O O . SER A 1 110 ? -35.646 23.975 67.299 1.00 51.94 110 SER A O 1
ATOM 844 N N . GLY A 1 111 ? -36.116 21.889 66.610 1.00 45.72 111 GLY A N 1
ATOM 845 C CA . GLY A 1 111 ? -35.030 21.755 65.650 1.00 45.72 111 GLY A CA 1
ATOM 846 C C . GLY A 1 111 ? -35.602 22.032 64.269 1.00 45.72 111 GLY A C 1
ATOM 847 O O . GLY A 1 111 ? -36.366 21.222 63.752 1.00 45.72 111 GLY A O 1
ATOM 848 N N . SER A 1 112 ? -35.276 23.194 63.700 1.00 49.94 112 SER A N 1
ATOM 849 C CA . SER A 1 112 ? -35.478 23.453 62.272 1.00 49.94 112 SER A CA 1
ATOM 850 C C . SER A 1 112 ? -34.900 22.272 61.487 1.00 49.94 112 SER A C 1
ATOM 852 O O . SER A 1 112 ? -33.782 21.864 61.817 1.00 49.94 112 SER A O 1
ATOM 854 N N . PRO A 1 113 ? -35.596 21.723 60.474 1.00 51.97 113 PRO A N 1
ATOM 855 C CA . PRO A 1 113 ? -34.965 20.774 59.577 1.00 51.97 113 PRO A CA 1
ATOM 856 C C . PRO A 1 113 ? -33.788 21.516 58.949 1.00 51.97 113 PRO A C 1
ATOM 858 O O . PRO A 1 113 ? -33.962 22.506 58.238 1.00 51.97 113 PRO A O 1
ATOM 861 N N . VAL A 1 114 ? -32.572 21.122 59.317 1.00 52.38 114 VAL A N 1
ATOM 862 C CA . VAL A 1 114 ? -31.395 21.495 58.550 1.00 52.38 114 VAL A CA 1
ATOM 863 C C . VAL A 1 114 ? -31.592 20.752 57.244 1.00 52.38 114 VAL A C 1
ATOM 865 O O . VAL A 1 114 ? -31.397 19.541 57.193 1.00 52.38 114 VAL A O 1
ATOM 868 N N . ASP A 1 115 ? -32.066 21.474 56.229 1.00 45.81 115 ASP A N 1
ATOM 869 C CA . ASP A 1 115 ? -31.967 21.076 54.833 1.00 45.81 115 ASP A CA 1
ATOM 870 C C . ASP A 1 115 ? -30.479 20.836 54.557 1.00 45.81 115 ASP A C 1
ATOM 872 O O . ASP A 1 115 ? -29.736 21.720 54.122 1.00 45.81 115 ASP A O 1
ATOM 876 N N . THR A 1 116 ? -30.004 19.628 54.853 1.00 51.41 116 THR A N 1
ATOM 877 C CA . THR A 1 116 ? -28.808 19.068 54.243 1.00 51.41 116 THR A CA 1
ATOM 878 C C . THR A 1 116 ? -29.143 18.898 52.774 1.00 51.41 116 THR A C 1
ATOM 880 O O . THR A 1 116 ? -29.493 17.811 52.320 1.00 51.41 116 THR A O 1
ATOM 883 N N . GLN A 1 117 ? -29.085 20.006 52.030 1.00 51.50 117 GLN A N 1
ATOM 884 C CA . GLN A 1 117 ? -29.024 19.950 50.583 1.00 51.50 117 GLN A CA 1
ATOM 885 C C . GLN A 1 117 ? -27.916 18.955 50.234 1.00 51.50 117 GLN A C 1
ATOM 887 O O . GLN A 1 117 ? -26.794 19.112 50.735 1.00 51.50 117 GLN A O 1
ATOM 892 N N . PRO A 1 118 ? -28.201 17.932 49.414 1.00 54.78 118 PRO A N 1
ATOM 893 C CA . PRO A 1 118 ? -27.196 16.957 49.044 1.00 54.78 118 PRO A CA 1
ATOM 894 C C . PRO A 1 118 ? -25.988 17.695 48.460 1.00 54.78 118 PRO A C 1
ATOM 896 O O . PRO A 1 118 ? -26.104 18.503 47.532 1.00 54.78 118 PRO A O 1
ATOM 899 N N . LEU A 1 119 ? -24.813 17.426 49.038 1.00 54.12 119 LEU A N 1
ATOM 900 C CA . LEU A 1 119 ? -23.532 18.080 48.739 1.00 54.12 119 LEU A CA 1
ATOM 901 C C . LEU A 1 119 ? -23.087 17.916 47.266 1.00 54.12 119 LEU A C 1
ATOM 903 O O . LEU A 1 119 ? -22.089 18.493 46.844 1.00 54.12 119 LEU A O 1
ATOM 907 N N . TYR A 1 120 ? -23.850 17.167 46.468 1.00 56.00 120 TYR A N 1
ATOM 908 C CA . TYR A 1 120 ? -23.646 16.886 45.047 1.00 56.00 120 TYR A CA 1
ATOM 909 C C . TYR A 1 120 ? -23.985 18.050 44.099 1.00 56.00 120 TYR A C 1
ATOM 911 O O . TYR A 1 120 ? -23.855 17.919 42.883 1.00 56.00 120 TYR A O 1
ATOM 919 N N . SER A 1 121 ? -24.395 19.220 44.603 1.00 56.34 121 SER A N 1
ATOM 920 C CA . SER A 1 121 ? -24.734 20.367 43.742 1.00 56.34 121 SER A CA 1
ATOM 921 C C . SER A 1 121 ? -23.528 21.023 43.048 1.00 56.34 121 SER A C 1
ATOM 923 O O . SER A 1 121 ? -23.705 21.821 42.121 1.00 56.34 121 SER A O 1
ATOM 925 N N . ARG A 1 122 ? -22.296 20.706 43.459 1.00 75.69 122 ARG A N 1
ATOM 926 C CA . ARG A 1 122 ? -21.065 21.217 42.840 1.00 75.69 122 ARG A CA 1
ATOM 927 C C . ARG A 1 122 ? -20.278 20.055 42.251 1.00 75.69 122 ARG A C 1
ATOM 929 O O . ARG A 1 122 ? -20.160 19.018 42.890 1.00 75.69 122 ARG A O 1
ATOM 936 N N . LEU A 1 123 ? -19.736 20.251 41.046 1.00 81.50 123 LEU A N 1
ATOM 937 C CA . LEU A 1 123 ? -18.756 19.347 40.444 1.00 81.50 123 LEU A CA 1
ATOM 938 C C . LEU A 1 123 ? -17.526 19.322 41.369 1.00 81.50 123 LEU A C 1
ATOM 940 O O . LEU A 1 123 ? -16.666 20.198 41.288 1.00 81.50 123 LEU A O 1
ATOM 944 N N . SER A 1 124 ? -17.508 18.402 42.331 1.00 82.75 124 SER A N 1
ATOM 945 C CA . SER A 1 124 ? -16.410 18.256 43.276 1.00 82.75 124 SER A CA 1
ATOM 946 C C . SER A 1 124 ? -15.270 17.507 42.599 1.00 82.75 124 SER A C 1
ATOM 948 O O . SER A 1 124 ? -15.477 16.549 41.852 1.00 82.75 124 SER A O 1
ATOM 950 N N . LEU A 1 125 ? -14.048 17.980 42.833 1.00 85.75 125 LEU A N 1
ATOM 951 C CA . LEU A 1 125 ? -12.855 17.250 42.432 1.00 85.75 125 LEU A CA 1
ATOM 952 C C . LEU A 1 125 ? -12.815 15.916 43.194 1.00 85.75 125 LEU A C 1
ATOM 954 O O . LEU A 1 125 ? -13.031 15.928 44.411 1.00 85.75 125 LEU A O 1
ATOM 958 N N . PRO A 1 126 ? -12.514 14.791 42.519 1.00 85.00 126 PRO A N 1
ATOM 959 C CA . PRO A 1 126 ? -12.226 13.541 43.199 1.00 85.00 126 PRO A CA 1
ATOM 960 C C . PRO A 1 126 ? -11.104 13.738 44.226 1.00 85.00 126 PRO A C 1
ATOM 962 O O . PRO A 1 126 ? -10.205 14.557 43.999 1.00 85.00 126 PRO A O 1
ATOM 965 N N . PRO A 1 127 ? -11.104 13.003 45.349 1.00 86.06 127 PRO A N 1
ATOM 966 C CA . PRO A 1 127 ? -10.043 13.115 46.334 1.00 86.06 127 PRO A CA 1
ATOM 967 C C . PRO A 1 127 ? -8.705 12.702 45.701 1.00 86.06 127 PRO A C 1
ATOM 969 O O . PRO A 1 127 ? -8.659 11.877 44.786 1.00 86.06 127 PRO A O 1
ATOM 972 N N . ILE A 1 128 ? -7.597 13.258 46.203 1.00 84.00 128 ILE A N 1
ATOM 973 C CA . ILE A 1 128 ? -6.237 13.043 45.664 1.00 84.00 128 ILE A CA 1
ATOM 974 C C . ILE A 1 128 ? -5.908 11.555 45.406 1.00 84.00 128 ILE A C 1
ATOM 976 O O . ILE A 1 128 ? -5.373 11.258 44.334 1.00 84.00 128 ILE A O 1
ATOM 980 N N . PRO A 1 129 ? -6.271 10.599 46.290 1.00 85.25 129 PRO A N 1
ATOM 981 C CA . PRO A 1 129 ? -6.048 9.172 46.041 1.00 85.25 129 PRO A CA 1
ATOM 982 C C . PRO A 1 129 ? -6.745 8.620 44.787 1.00 85.25 129 PRO A C 1
ATOM 984 O O . PRO A 1 129 ? -6.271 7.644 44.219 1.00 85.25 129 PRO A O 1
ATOM 987 N N . THR A 1 130 ? -7.834 9.248 44.329 1.00 85.69 130 THR A N 1
ATOM 988 C CA . THR A 1 130 ? -8.544 8.902 43.082 1.00 85.69 130 THR A CA 1
ATOM 989 C C . THR A 1 130 ? -7.961 9.618 41.866 1.00 85.69 130 THR A C 1
ATOM 991 O O . THR A 1 130 ? -7.935 9.056 40.773 1.00 85.69 130 THR A O 1
ATOM 994 N N . LEU A 1 131 ? -7.426 10.830 42.041 1.00 88.31 131 LEU A N 1
ATOM 995 C CA . LEU A 1 131 ? -6.834 11.603 40.944 1.00 88.31 131 LEU A CA 1
ATOM 996 C C . LEU A 1 131 ? -5.599 10.927 40.332 1.00 88.31 131 LEU A C 1
ATOM 998 O O . LEU A 1 131 ? -5.428 10.975 39.117 1.00 88.31 131 LEU A O 1
ATOM 1002 N N . ILE A 1 132 ? -4.758 10.271 41.141 1.00 88.69 132 ILE A N 1
ATOM 1003 C CA . ILE A 1 132 ? -3.541 9.602 40.647 1.00 88.69 132 ILE A CA 1
ATOM 1004 C C . ILE A 1 132 ? -3.882 8.441 39.683 1.00 88.69 132 ILE A C 1
ATOM 1006 O O . ILE A 1 132 ? -3.384 8.450 38.553 1.00 88.69 132 ILE A O 1
ATOM 1010 N N . PRO A 1 133 ? -4.749 7.472 40.047 1.00 89.44 133 PRO A N 1
ATOM 1011 C CA . PRO A 1 133 ? -5.210 6.441 39.117 1.00 89.44 133 PRO A CA 1
ATOM 1012 C C . PRO A 1 133 ? -5.899 7.003 37.868 1.00 89.44 133 PRO A C 1
ATOM 1014 O O . PRO A 1 133 ? -5.653 6.508 36.769 1.00 89.44 133 PRO A O 1
ATOM 1017 N N . LEU A 1 134 ? -6.721 8.051 38.013 1.00 92.25 134 LEU A N 1
ATOM 1018 C CA . LEU A 1 134 ? -7.387 8.694 36.875 1.00 92.25 134 LEU A CA 1
ATOM 1019 C C . LEU A 1 134 ? -6.375 9.307 35.898 1.00 92.25 134 LEU A C 1
ATOM 1021 O O . LEU A 1 134 ? -6.516 9.126 34.691 1.00 92.25 134 LEU A O 1
ATOM 1025 N N . ALA A 1 135 ? -5.321 9.961 36.390 1.00 91.75 135 ALA A N 1
ATOM 1026 C CA . ALA A 1 135 ? -4.248 10.477 35.540 1.00 91.75 135 ALA A CA 1
ATOM 1027 C C . ALA A 1 135 ? -3.528 9.350 34.775 1.00 91.75 135 ALA A C 1
ATOM 1029 O O . ALA A 1 135 ? -3.243 9.497 33.586 1.00 91.75 135 ALA A O 1
ATOM 1030 N N . GLY A 1 136 ? -3.298 8.200 35.421 1.00 90.50 136 GLY A N 1
ATOM 1031 C CA . GLY A 1 136 ? -2.764 7.001 34.767 1.00 90.50 136 GLY A CA 1
ATOM 1032 C C . GLY A 1 136 ? -3.654 6.504 33.622 1.00 90.50 136 GLY A C 1
ATOM 1033 O O . GLY A 1 136 ? -3.160 6.251 32.522 1.00 90.50 136 GLY A O 1
ATOM 1034 N N . ILE A 1 137 ? -4.973 6.453 33.844 1.00 93.81 137 ILE A N 1
ATOM 1035 C CA . ILE A 1 137 ? -5.968 6.095 32.819 1.00 93.81 137 ILE A CA 1
ATOM 1036 C C . ILE A 1 137 ? -5.939 7.091 31.651 1.00 93.81 137 ILE A C 1
ATOM 1038 O O . ILE A 1 137 ? -5.966 6.667 30.498 1.00 93.81 137 ILE A O 1
ATOM 1042 N N . VAL A 1 138 ? -5.832 8.398 31.916 1.00 95.12 138 VAL A N 1
ATOM 1043 C CA . VAL A 1 138 ? -5.747 9.434 30.868 1.00 95.12 138 VAL A CA 1
ATOM 1044 C C . VAL A 1 138 ? -4.523 9.222 29.976 1.00 95.12 138 VAL A C 1
ATOM 1046 O O . VAL A 1 138 ? -4.651 9.217 28.749 1.00 95.12 138 VAL A O 1
ATOM 1049 N N . VAL A 1 139 ? -3.346 9.011 30.573 1.00 92.88 139 VAL A N 1
ATOM 1050 C CA . VAL A 1 139 ? -2.099 8.764 29.829 1.00 92.88 139 VAL A CA 1
ATOM 1051 C C . VAL A 1 139 ? -2.210 7.487 29.000 1.00 92.88 139 VAL A C 1
ATOM 1053 O O . VAL A 1 139 ? -1.852 7.479 27.821 1.00 92.88 139 VAL A O 1
ATOM 1056 N N . LEU A 1 140 ? -2.748 6.419 29.589 1.00 92.19 140 LEU A N 1
ATOM 1057 C CA . LEU A 1 140 ? -2.890 5.136 28.915 1.00 92.19 140 LEU A CA 1
ATOM 1058 C C . LEU A 1 140 ? -3.920 5.188 27.777 1.00 92.19 140 LEU A C 1
ATOM 1060 O O . LEU A 1 140 ? -3.661 4.637 26.710 1.00 92.19 140 LEU A O 1
ATOM 1064 N N . ASN A 1 141 ? -5.036 5.906 27.946 1.00 94.69 141 ASN A N 1
ATOM 1065 C CA . ASN A 1 141 ? -6.005 6.160 26.875 1.00 94.69 141 ASN A CA 1
ATOM 1066 C C . ASN A 1 141 ? -5.347 6.895 25.699 1.00 94.69 141 ASN A C 1
ATOM 1068 O O . ASN A 1 141 ? -5.495 6.476 24.550 1.00 94.69 141 ASN A O 1
ATOM 1072 N N . CYS A 1 142 ? -4.547 7.928 25.985 1.00 93.00 142 CYS A N 1
ATOM 1073 C CA . CYS A 1 142 ? -3.798 8.642 24.952 1.00 93.00 142 CYS A CA 1
ATOM 1074 C C . CYS A 1 142 ? -2.826 7.705 24.220 1.00 93.00 142 CYS A C 1
ATOM 1076 O O . CYS A 1 142 ? -2.808 7.674 22.988 1.00 93.00 142 CYS A O 1
ATOM 1078 N N . ALA A 1 143 ? -2.066 6.893 24.965 1.00 91.31 143 ALA A N 1
ATOM 1079 C CA . ALA A 1 143 ? -1.132 5.917 24.407 1.00 91.31 143 ALA A CA 1
ATOM 1080 C C . ALA A 1 143 ? -1.835 4.880 23.516 1.00 91.31 143 ALA A C 1
ATOM 1082 O O . ALA A 1 143 ? -1.373 4.621 22.407 1.00 91.31 143 ALA A O 1
ATOM 1083 N N . VAL A 1 144 ? -2.977 4.333 23.947 1.00 93.06 144 VAL A N 1
ATOM 1084 C CA . VAL A 1 144 ? -3.791 3.406 23.140 1.00 93.06 144 VAL A CA 1
ATOM 1085 C C . VAL A 1 144 ? -4.250 4.068 21.842 1.00 93.06 144 VAL A C 1
ATOM 1087 O O . VAL A 1 144 ? -4.177 3.436 20.787 1.00 93.06 144 VAL A O 1
ATOM 1090 N N . GLY A 1 145 ? -4.680 5.333 21.888 1.00 90.75 145 GLY A N 1
ATOM 1091 C CA . GLY A 1 145 ? -5.067 6.071 20.687 1.00 90.75 145 GLY A CA 1
ATOM 1092 C C . GLY A 1 145 ? -3.895 6.306 19.730 1.00 90.75 145 GLY A C 1
ATOM 1093 O O . GLY A 1 145 ? -4.024 6.013 18.545 1.00 90.75 145 GLY A O 1
ATOM 1094 N N . PHE A 1 146 ? -2.730 6.743 20.223 1.00 89.31 146 PHE A N 1
ATOM 1095 C CA . PHE A 1 146 ? -1.542 6.955 19.381 1.00 89.31 146 PHE A CA 1
ATOM 1096 C C . PHE A 1 146 ? -1.009 5.656 18.773 1.00 89.31 146 PHE A C 1
ATOM 1098 O O . PHE A 1 146 ? -0.774 5.598 17.569 1.00 89.31 146 PHE A O 1
ATOM 1105 N N . VAL A 1 147 ? -0.881 4.591 19.569 1.00 88.81 147 VAL A N 1
ATOM 1106 C CA . VAL A 1 147 ? -0.483 3.269 19.059 1.00 88.81 147 VAL A CA 1
ATOM 1107 C C . VAL A 1 147 ? -1.543 2.728 18.092 1.00 88.81 147 VAL A C 1
ATOM 1109 O O . VAL A 1 147 ? -1.205 2.036 17.139 1.00 88.81 147 VAL A O 1
ATOM 1112 N N . GLY A 1 148 ? -2.820 3.071 18.283 1.00 87.69 148 GLY A N 1
ATOM 1113 C CA . GLY A 1 148 ? -3.895 2.802 17.326 1.00 87.69 148 GLY A CA 1
ATOM 1114 C C . GLY A 1 148 ? -3.672 3.465 15.968 1.00 87.69 148 GLY A C 1
ATOM 1115 O O . GLY A 1 148 ? -3.770 2.788 14.946 1.00 87.69 148 GLY A O 1
ATOM 1116 N N . VAL A 1 149 ? -3.324 4.753 15.959 1.00 85.50 149 VAL A N 1
ATOM 1117 C CA . VAL A 1 149 ? -2.999 5.504 14.734 1.00 85.50 149 VAL A CA 1
ATOM 1118 C C . VAL A 1 149 ? -1.761 4.928 14.050 1.00 85.50 149 VAL A C 1
ATOM 1120 O O . VAL A 1 149 ? -1.775 4.710 12.841 1.00 85.50 149 VAL A O 1
ATOM 1123 N N . GLU A 1 150 ? -0.709 4.613 14.805 1.00 84.06 150 GLU A N 1
ATOM 1124 C CA . GLU A 1 150 ? 0.485 3.972 14.243 1.00 84.06 150 GLU A CA 1
ATOM 1125 C C . GLU A 1 150 ? 0.181 2.566 13.710 1.00 84.06 150 GLU A C 1
ATOM 1127 O O . GLU A 1 150 ? 0.594 2.214 12.608 1.00 84.06 150 GLU A O 1
ATOM 1132 N N . ALA A 1 151 ? -0.623 1.765 14.412 1.00 82.69 151 ALA A N 1
ATOM 1133 C CA . ALA A 1 151 ? -1.047 0.457 13.920 1.00 82.69 151 ALA A CA 1
ATOM 1134 C C . ALA A 1 151 ? -1.775 0.566 12.570 1.00 82.69 151 ALA A C 1
ATOM 1136 O O . ALA A 1 151 ? -1.497 -0.228 11.671 1.00 82.69 151 ALA A O 1
ATOM 1137 N N . GLN A 1 152 ? -2.642 1.569 12.389 1.00 81.19 152 GLN A N 1
ATOM 1138 C CA . GLN A 1 152 ? -3.312 1.838 11.109 1.00 81.19 152 GLN A CA 1
ATOM 1139 C C . GLN A 1 152 ? -2.330 2.216 9.988 1.00 81.19 152 GLN A C 1
ATOM 1141 O O . GLN A 1 152 ? -2.569 1.876 8.832 1.00 81.19 152 GLN A O 1
ATOM 1146 N N . ARG A 1 153 ? -1.193 2.843 10.314 1.00 78.12 153 ARG A N 1
ATOM 1147 C CA . ARG A 1 153 ? -0.128 3.161 9.345 1.00 78.12 153 ARG A CA 1
ATOM 1148 C C . ARG A 1 153 ? 0.710 1.956 8.928 1.00 78.12 153 ARG A C 1
ATOM 1150 O O . ARG A 1 153 ? 1.320 1.991 7.865 1.00 78.12 153 ARG A O 1
ATOM 1157 N N . PHE A 1 154 ? 0.779 0.905 9.742 1.00 75.56 154 PHE A N 1
ATOM 1158 C CA . PHE A 1 154 ? 1.657 -0.245 9.482 1.00 75.56 154 PHE A CA 1
ATOM 1159 C C . PHE A 1 154 ? 0.921 -1.541 9.156 1.00 75.56 154 PHE A C 1
ATOM 1161 O O . PHE A 1 154 ? 1.564 -2.520 8.763 1.00 75.56 154 PHE A O 1
ATOM 1168 N N . THR A 1 155 ? -0.396 -1.590 9.359 1.00 76.19 155 THR A N 1
ATOM 1169 C CA . THR A 1 155 ? -1.184 -2.818 9.231 1.00 76.19 155 THR A CA 1
ATOM 1170 C C . THR A 1 155 ? -2.555 -2.563 8.638 1.00 76.19 155 THR A C 1
ATOM 1172 O O . THR A 1 155 ? -3.154 -1.508 8.822 1.00 76.19 155 THR A O 1
ATOM 1175 N N . VAL A 1 156 ? -3.064 -3.567 7.928 1.00 73.62 156 VAL A N 1
ATOM 1176 C CA . VAL A 1 156 ? -4.433 -3.545 7.417 1.00 73.62 156 VAL A CA 1
ATOM 1177 C C . VAL A 1 156 ? -5.437 -3.627 8.581 1.00 73.62 156 VAL A C 1
ATOM 1179 O O . VAL A 1 156 ? -5.189 -4.372 9.537 1.00 73.62 156 VAL A O 1
ATOM 1182 N N . PRO A 1 157 ? -6.597 -2.945 8.506 1.00 75.06 157 PRO A N 1
ATOM 1183 C CA . PRO A 1 157 ? -7.636 -2.979 9.542 1.00 75.06 157 PRO A CA 1
ATOM 1184 C C . PRO A 1 157 ? -8.050 -4.387 9.994 1.00 75.06 157 PRO A C 1
ATOM 1186 O O . PRO A 1 157 ? -8.336 -4.608 11.170 1.00 75.06 157 PRO A O 1
ATOM 1189 N N . GLY A 1 158 ? -8.014 -5.366 9.084 1.00 73.81 158 GLY A N 1
ATOM 1190 C CA . GLY A 1 158 ? -8.255 -6.772 9.405 1.00 73.81 158 GLY A CA 1
ATOM 1191 C C . GLY A 1 158 ? -7.301 -7.334 10.463 1.00 73.81 158 GLY A C 1
ATOM 1192 O O . GLY A 1 158 ? -7.743 -7.954 11.424 1.00 73.81 158 GLY A O 1
ATOM 1193 N N . ALA A 1 159 ? -5.999 -7.057 10.346 1.00 77.81 159 ALA A N 1
ATOM 1194 C CA . ALA A 1 159 ? -5.000 -7.517 11.309 1.00 77.81 159 ALA A CA 1
ATOM 1195 C C . ALA A 1 159 ? -5.172 -6.838 12.676 1.00 77.81 159 ALA A C 1
ATOM 1197 O O . ALA A 1 159 ? -5.076 -7.498 13.709 1.00 77.81 159 ALA A O 1
ATOM 1198 N N . ILE A 1 160 ? -5.499 -5.541 12.679 1.00 83.25 160 ILE A N 1
ATOM 1199 C CA . ILE A 1 160 ? -5.837 -4.774 13.887 1.00 83.25 160 ILE A CA 1
ATOM 1200 C C . ILE A 1 160 ? -6.982 -5.456 14.646 1.00 83.25 160 ILE A C 1
ATOM 1202 O O . ILE A 1 160 ? -6.887 -5.646 15.859 1.00 83.25 160 ILE A O 1
ATOM 1206 N N . HIS A 1 161 ? -8.033 -5.865 13.932 1.00 81.44 161 HIS A N 1
ATOM 1207 C CA . HIS A 1 161 ? -9.171 -6.576 14.510 1.00 81.44 161 HIS A CA 1
ATOM 1208 C C . HIS A 1 161 ? -8.803 -7.968 15.024 1.00 81.44 161 HIS A C 1
ATOM 1210 O O . HIS A 1 161 ? -9.156 -8.298 16.155 1.00 81.44 161 HIS A O 1
ATOM 1216 N N . THR A 1 162 ? -8.070 -8.761 14.238 1.00 83.06 162 THR A N 1
ATOM 1217 C CA . THR A 1 162 ? -7.629 -10.106 14.639 1.00 83.06 162 THR A CA 1
ATOM 1218 C C . THR A 1 162 ? -6.806 -10.064 15.920 1.00 83.06 162 THR A C 1
ATOM 1220 O O . THR A 1 162 ? -7.021 -10.872 16.816 1.00 83.06 162 THR A O 1
ATOM 1223 N N . PHE A 1 163 ? -5.903 -9.092 16.057 1.00 87.94 163 PHE A N 1
ATOM 1224 C CA . PHE A 1 163 ? -5.113 -8.929 17.278 1.00 87.94 163 PHE A CA 1
ATOM 1225 C C . PHE A 1 163 ? -5.966 -8.423 18.444 1.00 87.94 163 PHE A C 1
ATOM 1227 O O . PHE A 1 163 ? -5.824 -8.913 19.562 1.00 87.94 163 PHE A O 1
ATOM 1234 N N . SER A 1 164 ? -6.917 -7.517 18.201 1.00 89.44 164 SER A N 1
ATOM 1235 C CA . SER A 1 164 ? -7.887 -7.090 19.220 1.00 89.44 164 SER A CA 1
ATOM 1236 C C . SER A 1 164 ? -8.748 -8.235 19.771 1.00 89.44 164 SER A C 1
ATOM 1238 O O . SER A 1 164 ? -9.310 -8.082 20.855 1.00 89.44 164 SER A O 1
ATOM 1240 N N . LEU A 1 165 ? -8.800 -9.400 19.108 1.00 88.75 165 LEU A N 1
ATOM 1241 C CA . LEU A 1 165 ? -9.420 -10.597 19.678 1.00 88.75 165 LEU A CA 1
ATOM 1242 C C . LEU A 1 165 ? -8.696 -11.115 20.925 1.00 88.75 165 LEU A C 1
ATOM 1244 O O . LEU A 1 165 ? -9.282 -11.868 21.677 1.00 88.75 165 LEU A O 1
ATOM 1248 N N . PHE A 1 166 ? -7.449 -10.737 21.196 1.00 91.12 166 PHE A N 1
ATOM 1249 C CA . PHE A 1 166 ? -6.771 -11.173 22.422 1.00 91.12 166 PHE A CA 1
ATOM 1250 C C . PHE A 1 166 ? -7.113 -10.303 23.643 1.00 91.12 166 PHE A C 1
ATOM 1252 O O . PHE A 1 166 ? -6.830 -10.703 24.773 1.00 91.12 166 PHE A O 1
ATOM 1259 N N . THR A 1 167 ? -7.736 -9.131 23.451 1.00 93.31 167 THR A N 1
ATOM 1260 C CA . THR A 1 167 ? -7.987 -8.167 24.536 1.00 93.31 167 THR A CA 1
ATOM 1261 C C . THR A 1 167 ? -8.827 -8.754 25.681 1.00 93.31 167 THR A C 1
ATOM 1263 O O . THR A 1 167 ? -8.379 -8.648 26.820 1.00 93.31 167 THR A O 1
ATOM 1266 N N . PRO A 1 168 ? -9.975 -9.425 25.454 1.00 92.81 168 PRO A N 1
ATOM 1267 C CA . PRO A 1 168 ? -10.797 -9.959 26.551 1.00 92.81 168 PRO A CA 1
ATOM 1268 C C . PRO A 1 168 ? -10.113 -11.057 27.372 1.00 92.81 168 PRO A C 1
ATOM 1270 O O . PRO A 1 168 ? -10.238 -11.071 28.595 1.00 92.81 168 PRO A O 1
ATOM 1273 N N . LEU A 1 169 ? -9.355 -11.945 26.715 1.00 93.50 169 LEU A N 1
ATOM 1274 C CA . LEU A 1 169 ? -8.568 -12.981 27.395 1.00 93.50 169 LEU A CA 1
ATOM 1275 C C . LEU A 1 169 ? -7.492 -12.352 28.283 1.00 93.50 169 LEU A C 1
ATOM 1277 O O . LEU A 1 169 ? -7.308 -12.763 29.428 1.00 93.50 169 LEU A O 1
ATOM 1281 N N . LEU A 1 170 ? -6.817 -11.318 27.773 1.00 94.25 170 LEU A N 1
ATOM 1282 C CA . LEU A 1 170 ? -5.813 -10.591 28.536 1.00 94.25 170 LEU A CA 1
ATOM 1283 C C . LEU A 1 170 ? -6.442 -9.796 29.690 1.00 94.25 170 LEU A C 1
ATOM 1285 O O . LEU A 1 170 ? -5.877 -9.785 30.778 1.00 94.25 170 LEU A O 1
ATOM 1289 N N . CYS A 1 171 ? -7.625 -9.201 29.509 1.00 94.44 171 CYS A N 1
ATOM 1290 C CA . CYS A 1 171 ? -8.369 -8.559 30.597 1.00 94.44 171 CYS A CA 1
ATOM 1291 C C . CYS A 1 171 ? -8.730 -9.553 31.706 1.00 94.44 171 CYS A C 1
ATOM 1293 O O . CYS A 1 171 ? -8.494 -9.249 32.871 1.00 94.44 171 CYS A O 1
ATOM 1295 N N . ALA A 1 172 ? -9.260 -10.734 31.364 1.00 93.31 172 ALA A N 1
ATOM 1296 C CA . ALA A 1 172 ? -9.573 -11.779 32.341 1.00 93.31 172 ALA A CA 1
ATOM 1297 C C . ALA A 1 172 ? -8.313 -12.232 33.097 1.00 93.31 172 ALA A C 1
ATOM 1299 O O . ALA A 1 172 ? -8.318 -12.308 34.325 1.00 93.31 172 ALA A O 1
ATOM 1300 N N . PHE A 1 173 ? -7.205 -12.434 32.375 1.00 93.50 173 PHE A N 1
ATOM 1301 C CA . PHE A 1 173 ? -5.915 -12.792 32.967 1.00 93.50 173 PHE A CA 1
ATOM 1302 C C . PHE A 1 173 ? -5.392 -11.713 33.924 1.00 93.50 173 PHE A C 1
ATOM 1304 O O . PHE A 1 173 ? -5.018 -12.026 35.051 1.00 93.50 173 PHE A O 1
ATOM 1311 N N . LEU A 1 174 ? -5.391 -10.442 33.509 1.00 90.81 174 LEU A N 1
ATOM 1312 C CA . LEU A 1 174 ? -4.946 -9.321 34.343 1.00 90.81 174 LEU A CA 1
ATOM 1313 C C . LEU A 1 174 ? -5.846 -9.142 35.569 1.00 90.81 174 LEU A C 1
ATOM 1315 O O . LEU A 1 174 ? -5.337 -8.911 36.664 1.00 90.81 174 LEU A O 1
ATOM 1319 N N . LEU A 1 175 ? -7.165 -9.290 35.403 1.00 90.62 175 LEU A N 1
ATOM 1320 C CA . LEU A 1 175 ? -8.123 -9.211 36.505 1.00 90.62 175 LEU A CA 1
ATOM 1321 C C . LEU A 1 175 ? -7.916 -10.324 37.536 1.00 90.62 175 LEU A C 1
ATOM 1323 O O . LEU A 1 175 ? -7.940 -10.066 38.741 1.00 90.62 175 LEU A O 1
ATOM 1327 N N . GLN A 1 176 ? -7.627 -11.536 37.074 1.00 90.31 176 GLN A N 1
ATOM 1328 C CA . GLN A 1 176 ? -7.311 -12.660 37.946 1.00 90.31 176 GLN A CA 1
ATOM 1329 C C . GLN A 1 176 ? -5.950 -12.506 38.635 1.00 90.31 176 GLN A C 1
ATOM 1331 O O . GLN A 1 176 ? -5.848 -12.701 39.844 1.00 90.31 176 GLN A O 1
ATOM 1336 N N . LEU A 1 177 ? -4.907 -12.133 37.889 1.00 86.50 177 LEU A N 1
ATOM 1337 C CA . LEU A 1 177 ? -3.537 -12.044 38.400 1.00 86.50 177 LEU A CA 1
ATOM 1338 C C . LEU A 1 177 ? -3.367 -10.902 39.408 1.00 86.50 177 LEU A C 1
ATOM 1340 O O . LEU A 1 177 ? -2.740 -11.081 40.450 1.00 86.50 177 LEU A O 1
ATOM 1344 N N . LEU A 1 178 ? -3.886 -9.720 39.080 1.00 80.00 178 LEU A N 1
ATOM 1345 C CA . LEU A 1 178 ? -3.566 -8.485 39.800 1.00 80.00 178 LEU A CA 1
ATOM 1346 C C . LEU A 1 178 ? -4.616 -8.113 40.837 1.00 80.00 178 LEU A C 1
ATOM 1348 O O . LEU A 1 178 ? -4.285 -7.464 41.826 1.00 80.00 178 LEU A O 1
ATOM 1352 N N . PHE A 1 179 ? -5.861 -8.532 40.621 1.00 78.06 179 PHE A N 1
ATOM 1353 C CA . PHE A 1 179 ? -6.986 -8.179 41.486 1.00 78.06 179 PHE A CA 1
ATOM 1354 C C . PHE A 1 179 ? -7.633 -9.396 42.140 1.00 78.06 179 PHE A C 1
ATOM 1356 O O . PHE A 1 179 ? -8.687 -9.264 42.753 1.00 78.06 179 PHE A O 1
ATOM 1363 N N . ARG A 1 180 ? -7.002 -10.575 42.015 1.00 83.50 180 ARG A N 1
ATOM 1364 C CA . ARG A 1 180 ? -7.448 -11.841 42.615 1.00 83.50 180 ARG A CA 1
ATOM 1365 C C . ARG A 1 180 ? -8.910 -12.179 42.306 1.00 83.50 180 ARG A C 1
ATOM 1367 O O . ARG A 1 180 ? -9.556 -12.882 43.076 1.00 83.50 180 ARG A O 1
ATOM 1374 N N . ARG A 1 181 ? -9.444 -11.707 41.171 1.00 86.19 181 ARG A N 1
ATOM 1375 C CA . ARG A 1 181 ? -10.777 -12.124 40.733 1.00 86.19 181 ARG A CA 1
ATOM 1376 C C . ARG A 1 181 ? -10.736 -13.577 40.296 1.00 86.19 181 ARG A C 1
ATOM 1378 O O . ARG A 1 181 ? -9.933 -13.958 39.446 1.00 86.19 181 ARG A O 1
ATOM 1385 N N . HIS A 1 182 ? -11.619 -14.382 40.864 1.00 87.44 182 HIS A N 1
ATOM 1386 C CA . HIS A 1 182 ? -11.760 -15.772 40.476 1.00 87.44 182 HIS A CA 1
ATOM 1387 C C . HIS A 1 182 ? -12.766 -15.880 39.333 1.00 87.44 182 HIS A C 1
ATOM 1389 O O . HIS A 1 182 ? -13.921 -15.495 39.469 1.00 87.44 182 HIS A O 1
ATOM 1395 N N . TYR A 1 183 ? -12.309 -16.404 38.198 1.00 89.12 183 TYR A N 1
ATOM 1396 C CA . TYR A 1 183 ? -13.170 -16.775 37.082 1.00 89.12 183 TYR A CA 1
ATOM 1397 C C . TYR A 1 183 ? -13.297 -18.290 37.043 1.00 89.12 183 TYR A C 1
ATOM 1399 O O . TYR A 1 183 ? -12.292 -19.002 37.132 1.00 89.12 183 TYR A O 1
ATOM 1407 N N . SER A 1 184 ? -14.525 -18.784 36.903 1.00 90.31 184 SER A N 1
ATOM 1408 C CA . SER A 1 184 ? -14.767 -20.216 36.790 1.00 90.31 184 SER A CA 1
ATOM 1409 C C . SER A 1 184 ? -14.153 -20.784 35.509 1.00 90.31 184 SER A C 1
ATOM 1411 O O . SER A 1 184 ? -13.950 -20.084 34.509 1.00 90.31 184 SER A O 1
ATOM 1413 N N . THR A 1 185 ? -13.887 -22.090 35.509 1.00 91.50 185 THR A N 1
ATOM 1414 C CA . THR A 1 185 ? -13.419 -22.809 34.314 1.00 91.50 185 THR A CA 1
ATOM 1415 C C . THR A 1 185 ? -14.404 -22.652 33.151 1.00 91.50 185 THR A C 1
ATOM 1417 O O . THR A 1 185 ? -13.987 -22.531 32.002 1.00 91.50 185 THR A O 1
ATOM 1420 N N . SER A 1 186 ? -15.707 -22.590 33.448 1.00 90.75 186 SER A N 1
ATOM 1421 C CA . SER A 1 186 ? -16.778 -22.343 32.476 1.00 90.75 186 SER A CA 1
ATOM 1422 C C . SER A 1 186 ? -16.633 -20.970 31.809 1.00 90.75 186 SER A C 1
ATOM 1424 O O . SER A 1 186 ? -16.649 -20.875 30.581 1.00 90.75 186 SER A O 1
ATOM 1426 N N . THR A 1 187 ? -16.349 -19.921 32.592 1.00 90.94 187 THR A N 1
ATOM 1427 C CA . THR A 1 187 ? -16.087 -18.568 32.071 1.00 90.94 187 THR A CA 1
ATOM 1428 C C . THR A 1 187 ? -14.880 -18.549 31.128 1.00 90.94 187 THR A C 1
ATOM 1430 O O . THR A 1 187 ? -14.959 -18.008 30.022 1.00 90.94 187 THR A O 1
ATOM 1433 N N . TRP A 1 188 ? -13.768 -19.175 31.530 1.00 93.19 188 TRP A N 1
ATOM 1434 C CA . TRP A 1 188 ? -12.566 -19.289 30.696 1.00 93.19 188 TRP A CA 1
ATOM 1435 C C . TRP A 1 188 ? -12.825 -20.059 29.400 1.00 93.19 188 TRP A C 1
ATOM 1437 O O . TRP A 1 188 ? -12.415 -19.614 28.327 1.00 93.19 188 TRP A O 1
ATOM 1447 N N . ASN A 1 189 ? -13.550 -21.175 29.482 1.00 92.81 189 ASN A N 1
ATOM 1448 C CA . ASN A 1 189 ? -13.941 -21.961 28.316 1.00 92.81 189 ASN A CA 1
ATOM 1449 C C . ASN A 1 189 ? -14.830 -21.148 27.370 1.00 92.81 189 ASN A C 1
ATOM 1451 O O . ASN A 1 189 ? -14.581 -21.141 26.167 1.00 92.81 189 ASN A O 1
ATOM 1455 N N . GLY A 1 190 ? -15.816 -20.417 27.899 1.00 92.19 190 GLY A N 1
ATOM 1456 C CA . GLY A 1 190 ? -16.676 -19.531 27.116 1.00 92.19 190 GLY A CA 1
ATOM 1457 C C . GLY A 1 190 ? -15.869 -18.508 26.313 1.00 92.19 190 GLY A C 1
ATOM 1458 O O . GLY A 1 190 ? -16.027 -18.412 25.094 1.00 92.19 190 GLY A O 1
ATOM 1459 N N . LEU A 1 191 ? -14.925 -17.819 26.964 1.00 92.44 191 LEU A N 1
ATOM 1460 C CA . LEU A 1 191 ? -14.041 -16.846 26.310 1.00 92.44 191 LEU A CA 1
ATOM 1461 C C . LEU A 1 191 ? -13.107 -17.484 25.274 1.00 92.44 191 LEU A C 1
ATOM 1463 O O . LEU A 1 191 ? -12.908 -16.914 24.200 1.00 92.44 191 LEU A O 1
ATOM 1467 N N . LEU A 1 192 ? -12.539 -18.657 25.572 1.00 93.50 192 LEU A N 1
ATOM 1468 C CA . LEU A 1 192 ? -11.668 -19.388 24.648 1.00 93.50 192 LEU A CA 1
ATOM 1469 C C . LEU A 1 192 ? -12.430 -19.873 23.413 1.00 93.50 192 LEU A C 1
ATOM 1471 O O . LEU A 1 192 ? -11.909 -19.758 22.306 1.00 93.50 192 LEU A O 1
ATOM 1475 N N . PHE A 1 193 ? -13.665 -20.356 23.568 1.00 94.50 193 PHE A N 1
ATOM 1476 C CA . PHE A 1 193 ? -14.512 -20.733 22.435 1.00 94.50 193 PHE A CA 1
ATOM 1477 C C . PHE A 1 193 ? -14.919 -19.516 21.601 1.00 94.50 193 PHE A C 1
ATOM 1479 O O . PHE A 1 193 ? -14.856 -19.579 20.374 1.00 94.50 193 PHE A O 1
ATOM 1486 N N . GLN A 1 194 ? -15.254 -18.382 22.225 1.00 93.31 194 GLN A N 1
ATOM 1487 C CA . GLN A 1 194 ? -15.492 -17.135 21.488 1.00 93.31 194 GLN A CA 1
ATOM 1488 C C . GLN A 1 194 ? -14.259 -16.692 20.694 1.00 93.31 194 GLN A C 1
ATOM 1490 O O . GLN A 1 194 ? -14.372 -16.378 19.508 1.00 93.31 194 GLN A O 1
ATOM 1495 N N . PHE A 1 195 ? -13.080 -16.720 21.321 1.00 93.12 195 PHE A N 1
ATOM 1496 C CA . PHE A 1 195 ? -11.813 -16.417 20.663 1.00 93.12 195 PHE A CA 1
ATOM 1497 C C . PHE A 1 195 ? -11.535 -17.378 19.503 1.00 93.12 195 PHE A C 1
ATOM 1499 O O . PHE A 1 195 ? -11.262 -16.922 18.398 1.00 93.12 195 PHE A O 1
ATOM 1506 N N . ALA A 1 196 ? -11.645 -18.691 19.716 1.00 92.56 196 ALA A N 1
ATOM 1507 C CA . ALA A 1 196 ? -11.379 -19.703 18.696 1.00 92.56 196 ALA A CA 1
ATOM 1508 C C . ALA A 1 196 ? -12.344 -19.589 17.508 1.00 92.56 196 ALA A C 1
ATOM 1510 O O . ALA A 1 196 ? -11.914 -19.640 16.356 1.00 92.56 196 ALA A O 1
ATOM 1511 N N . GLY A 1 197 ? -13.636 -19.378 17.777 1.00 91.44 197 GLY A N 1
ATOM 1512 C CA . GLY A 1 197 ? -14.643 -19.170 16.741 1.00 91.44 197 GLY A CA 1
ATOM 1513 C C . GLY A 1 197 ? -14.355 -17.926 15.902 1.00 91.44 197 GLY A C 1
ATOM 1514 O O . GLY A 1 197 ? -14.354 -17.997 14.674 1.00 91.44 197 GLY A O 1
ATOM 1515 N N . LEU A 1 198 ? -14.018 -16.801 16.540 1.00 89.31 198 LEU A N 1
ATOM 1516 C CA . LEU A 1 198 ? -13.662 -15.568 15.832 1.00 89.31 198 LEU A CA 1
ATOM 1517 C C . LEU A 1 198 ? -12.311 -15.646 15.124 1.00 89.31 198 LEU A C 1
ATOM 1519 O O . LEU A 1 198 ? -12.186 -15.127 14.018 1.00 89.31 198 LEU A O 1
ATOM 1523 N N . ALA A 1 199 ? -11.317 -16.316 15.702 1.00 87.50 199 ALA A N 1
ATOM 1524 C CA . ALA A 1 199 ? -10.049 -16.582 15.035 1.00 87.50 199 ALA A CA 1
ATOM 1525 C C . ALA A 1 199 ? -10.287 -17.380 13.748 1.00 87.50 199 ALA A C 1
ATOM 1527 O O . ALA A 1 199 ? -9.735 -17.035 12.711 1.00 87.50 199 ALA A O 1
ATOM 1528 N N . LEU A 1 200 ? -11.186 -18.367 13.778 1.00 87.31 200 LEU A N 1
ATOM 1529 C CA . LEU A 1 200 ? -11.566 -19.155 12.608 1.00 87.31 200 LEU A CA 1
ATOM 1530 C C . LEU A 1 200 ? -12.339 -18.330 11.561 1.00 87.31 200 LEU A C 1
ATOM 1532 O O . LEU A 1 200 ? -12.075 -18.472 10.367 1.00 87.31 200 LEU A O 1
ATOM 1536 N N . VAL A 1 201 ? -13.215 -17.407 11.987 1.00 84.38 201 VAL A N 1
ATOM 1537 C CA . VAL A 1 201 ? -13.831 -16.397 11.097 1.00 84.38 201 VAL A CA 1
ATOM 1538 C C . VAL A 1 201 ? -12.757 -15.531 10.420 1.00 84.38 201 VAL A C 1
ATOM 1540 O O . VAL A 1 201 ? -12.877 -15.219 9.237 1.00 84.38 201 VAL A O 1
ATOM 1543 N N . GLN A 1 202 ? -11.694 -15.169 11.145 1.00 79.62 202 GLN A N 1
ATOM 1544 C CA . GLN A 1 202 ? -10.598 -14.332 10.644 1.00 79.62 202 GLN A CA 1
ATOM 1545 C C . GLN A 1 202 ? -9.519 -15.113 9.870 1.00 79.62 202 GLN A C 1
ATOM 1547 O O . GLN A 1 202 ? -8.810 -14.513 9.070 1.00 79.62 202 GLN A O 1
ATOM 1552 N N . CYS A 1 203 ? -9.396 -16.436 10.032 1.00 71.06 203 CYS A N 1
ATOM 1553 C CA . CYS A 1 203 ? -8.431 -17.273 9.300 1.00 71.06 203 CYS A CA 1
ATOM 1554 C C . CYS A 1 203 ? -8.675 -17.297 7.782 1.00 71.06 203 CYS A C 1
ATOM 1556 O O . CYS A 1 203 ? -7.762 -17.623 7.028 1.00 71.06 203 CYS A O 1
ATOM 1558 N N . GLY A 1 204 ? -9.873 -16.920 7.319 1.00 59.34 204 GLY A N 1
ATOM 1559 C CA . GLY A 1 204 ? -10.143 -16.684 5.896 1.00 59.34 204 GLY A CA 1
ATOM 1560 C C . GLY A 1 204 ? -9.431 -15.449 5.320 1.00 59.34 204 GLY A C 1
ATOM 1561 O O . GLY A 1 204 ? -9.425 -15.263 4.104 1.00 59.34 204 GLY A O 1
ATOM 1562 N N . MET A 1 205 ? -8.830 -14.608 6.168 1.00 58.22 205 MET A N 1
ATOM 1563 C CA . MET A 1 205 ? -8.100 -13.404 5.777 1.00 58.22 205 MET A CA 1
ATOM 1564 C C . MET A 1 205 ? -6.618 -13.747 5.586 1.00 58.22 205 MET A C 1
ATOM 1566 O O . MET A 1 205 ? -5.974 -14.298 6.478 1.00 58.22 205 MET A O 1
ATOM 1570 N N . ALA A 1 206 ? -6.050 -13.422 4.424 1.00 50.62 206 ALA A N 1
ATOM 1571 C CA . ALA A 1 206 ? -4.654 -13.716 4.108 1.00 50.62 206 ALA A CA 1
ATOM 1572 C C . ALA A 1 206 ? -3.683 -12.829 4.920 1.00 50.62 206 ALA A C 1
ATOM 1574 O O . ALA A 1 206 ? -3.187 -11.822 4.426 1.00 50.62 206 ALA A O 1
ATOM 1575 N N . ILE A 1 207 ? -3.352 -13.215 6.157 1.00 57.09 207 ILE A N 1
ATOM 1576 C CA . ILE A 1 207 ? -2.294 -12.586 6.983 1.00 57.09 207 ILE A CA 1
ATOM 1577 C C . ILE A 1 207 ? -0.906 -13.136 6.587 1.00 57.09 207 ILE A C 1
ATOM 1579 O O . ILE A 1 207 ? -0.037 -13.399 7.418 1.00 57.09 207 ILE A O 1
ATOM 1583 N N . ASN A 1 208 ? -0.678 -13.359 5.294 1.00 45.38 208 ASN A N 1
ATOM 1584 C CA . ASN A 1 208 ? 0.600 -13.873 4.824 1.00 45.38 208 ASN A CA 1
ATOM 1585 C C . ASN A 1 208 ? 1.567 -12.691 4.679 1.00 45.38 208 ASN A C 1
ATOM 1587 O O . ASN A 1 208 ? 1.432 -11.877 3.770 1.00 45.38 208 ASN A O 1
ATOM 1591 N N . HIS A 1 209 ? 2.544 -12.629 5.593 1.00 56.09 209 HIS A N 1
ATOM 1592 C CA . HIS A 1 209 ? 3.672 -11.682 5.649 1.00 56.09 209 HIS A CA 1
ATOM 1593 C C . HIS A 1 209 ? 3.433 -10.342 6.372 1.00 56.09 209 HIS A C 1
ATOM 1595 O O . HIS A 1 209 ? 3.693 -9.273 5.821 1.00 56.09 209 HIS A O 1
ATOM 1601 N N . MET A 1 210 ? 3.044 -10.377 7.654 1.00 68.19 210 MET A N 1
ATOM 1602 C CA . MET A 1 210 ? 3.264 -9.213 8.525 1.00 68.19 210 MET A CA 1
ATOM 1603 C C . MET A 1 210 ? 4.732 -9.119 8.949 1.00 68.19 210 MET A C 1
ATOM 1605 O O . MET A 1 210 ? 5.341 -10.106 9.361 1.00 68.19 210 MET A O 1
ATOM 1609 N N . ARG A 1 211 ? 5.307 -7.913 8.867 1.00 78.88 211 ARG A N 1
ATOM 1610 C CA . ARG A 1 211 ? 6.641 -7.638 9.416 1.00 78.88 211 ARG A CA 1
ATOM 1611 C C . ARG A 1 211 ? 6.620 -7.817 10.938 1.00 78.88 211 ARG A C 1
ATOM 1613 O O . ARG A 1 211 ? 5.599 -7.585 11.592 1.00 78.88 211 ARG A O 1
ATOM 1620 N N . LEU A 1 212 ? 7.767 -8.184 11.511 1.00 80.25 212 LEU A N 1
ATOM 1621 C CA . LEU A 1 212 ? 7.919 -8.311 12.963 1.00 80.25 212 LEU A CA 1
ATOM 1622 C C . LEU A 1 212 ? 7.568 -6.996 13.682 1.00 80.25 212 LEU A C 1
ATOM 1624 O O . LEU A 1 212 ? 6.859 -7.025 14.680 1.00 80.25 212 LEU A O 1
ATOM 1628 N N . SER A 1 213 ? 7.980 -5.847 13.134 1.00 80.69 213 SER A N 1
ATOM 1629 C CA . SER A 1 213 ? 7.663 -4.522 13.687 1.00 80.69 213 SER A CA 1
ATOM 1630 C C . SER A 1 213 ? 6.155 -4.264 13.771 1.00 80.69 213 SER A C 1
ATOM 1632 O O . SER A 1 213 ? 5.651 -3.918 14.835 1.00 80.69 213 SER A O 1
ATOM 1634 N N . SER A 1 214 ? 5.418 -4.517 12.687 1.00 83.44 214 SER A N 1
ATOM 1635 C CA . SER A 1 214 ? 3.954 -4.423 12.645 1.00 83.44 214 SER A CA 1
ATOM 1636 C C . SER A 1 214 ? 3.288 -5.327 13.688 1.00 83.44 214 SER A C 1
ATOM 1638 O O . SER A 1 214 ? 2.362 -4.914 14.381 1.00 83.44 214 SER A O 1
ATOM 1640 N N . THR A 1 215 ? 3.795 -6.553 13.836 1.00 84.62 215 THR A N 1
ATOM 1641 C CA . THR A 1 215 ? 3.289 -7.527 14.814 1.00 84.62 215 THR A CA 1
ATOM 1642 C C . THR A 1 215 ? 3.508 -7.044 16.249 1.00 84.62 215 THR A C 1
ATOM 1644 O O . THR A 1 215 ? 2.602 -7.136 17.074 1.00 84.62 215 THR A O 1
ATOM 1647 N N . LEU A 1 216 ? 4.684 -6.483 16.545 1.00 86.06 216 LEU A N 1
ATOM 1648 C CA . LEU A 1 216 ? 5.012 -5.941 17.865 1.00 86.06 216 LEU A CA 1
ATOM 1649 C C . LEU A 1 216 ? 4.155 -4.716 18.212 1.00 86.06 216 LEU A C 1
ATOM 1651 O O . LEU A 1 216 ? 3.667 -4.633 19.335 1.00 86.06 216 LEU A O 1
ATOM 1655 N N . ILE A 1 217 ? 3.899 -3.817 17.254 1.00 88.25 217 ILE A N 1
ATOM 1656 C CA . ILE A 1 217 ? 2.994 -2.667 17.445 1.00 88.25 217 ILE A CA 1
ATOM 1657 C C . ILE A 1 217 ? 1.569 -3.143 17.752 1.00 88.25 217 ILE A C 1
ATOM 1659 O O . ILE A 1 217 ? 0.935 -2.642 18.682 1.00 88.25 217 ILE A O 1
ATOM 1663 N N . LEU A 1 218 ? 1.067 -4.142 17.017 1.00 89.19 218 LEU A N 1
ATOM 1664 C CA . LEU A 1 218 ? -0.255 -4.718 17.271 1.00 89.19 218 LEU A CA 1
ATOM 1665 C C . LEU A 1 218 ? -0.344 -5.388 18.645 1.00 89.19 218 LEU A C 1
ATOM 1667 O O . LEU A 1 218 ? -1.309 -5.145 19.369 1.00 89.19 218 LEU A O 1
ATOM 1671 N N . MET A 1 219 ? 0.659 -6.181 19.035 1.00 89.25 219 MET A N 1
ATOM 1672 C CA . MET A 1 219 ? 0.709 -6.780 20.375 1.00 89.25 219 MET A CA 1
ATOM 1673 C C . MET A 1 219 ? 0.767 -5.710 21.470 1.00 89.25 219 MET A C 1
ATOM 1675 O O . MET A 1 219 ? 0.026 -5.797 22.449 1.00 89.25 219 MET A O 1
ATOM 1679 N N . GLY A 1 220 ? 1.579 -4.666 21.278 1.00 89.12 220 GLY A N 1
ATOM 1680 C CA . GLY A 1 220 ? 1.654 -3.519 22.183 1.00 89.12 220 GLY A CA 1
ATOM 1681 C C . GLY A 1 220 ? 0.302 -2.822 22.336 1.00 89.12 220 GLY A C 1
ATOM 1682 O O . GLY A 1 220 ? -0.138 -2.571 23.457 1.00 89.12 220 GLY A O 1
ATOM 1683 N N . ARG A 1 221 ? -0.420 -2.596 21.231 1.00 92.38 221 ARG A N 1
ATOM 1684 C CA . ARG A 1 221 ? -1.780 -2.031 21.249 1.00 92.38 221 ARG A CA 1
ATOM 1685 C C . ARG A 1 221 ? -2.742 -2.880 22.072 1.00 92.38 221 ARG A C 1
ATOM 1687 O O . ARG A 1 221 ? -3.475 -2.336 22.894 1.00 92.38 221 ARG A O 1
ATOM 1694 N N . VAL A 1 222 ? -2.765 -4.192 21.839 1.00 93.00 222 VAL A N 1
ATOM 1695 C CA . VAL A 1 222 ? -3.665 -5.120 22.542 1.00 93.00 222 VAL A CA 1
ATOM 1696 C C . VAL A 1 222 ? -3.372 -5.138 24.034 1.00 93.00 222 VAL A C 1
ATOM 1698 O O . VAL A 1 222 ? -4.305 -5.064 24.833 1.00 93.00 222 VAL A O 1
ATOM 1701 N N . TYR A 1 223 ? -2.089 -5.172 24.397 1.00 93.50 223 TYR A N 1
ATOM 1702 C CA . TYR A 1 223 ? -1.650 -5.110 25.783 1.00 93.50 223 TYR A CA 1
ATOM 1703 C C . TYR A 1 223 ? -2.095 -3.815 26.468 1.00 93.50 223 TYR A C 1
ATOM 1705 O O . TYR A 1 223 ? -2.782 -3.870 27.486 1.00 93.50 223 TYR A O 1
ATOM 1713 N N . LEU A 1 224 ? -1.776 -2.653 25.887 1.00 93.44 224 LEU A N 1
ATOM 1714 C CA . LEU A 1 224 ? -2.139 -1.352 26.461 1.00 93.44 224 LEU A CA 1
ATOM 1715 C C . LEU A 1 224 ? -3.655 -1.197 26.598 1.00 93.44 224 LEU A C 1
ATOM 1717 O O . LEU A 1 224 ? -4.133 -0.698 27.614 1.00 93.44 224 LEU A O 1
ATOM 1721 N N . HIS A 1 225 ? -4.415 -1.665 25.604 1.00 94.62 225 HIS A N 1
ATOM 1722 C CA . HIS A 1 225 ? -5.871 -1.636 25.657 1.00 94.62 225 HIS A CA 1
ATOM 1723 C C . HIS A 1 225 ? -6.396 -2.528 26.788 1.00 94.62 225 HIS A C 1
ATOM 1725 O O . HIS A 1 225 ? -7.232 -2.081 27.562 1.00 94.62 225 HIS A O 1
ATOM 1731 N N . ALA A 1 226 ? -5.893 -3.756 26.937 1.00 94.44 226 ALA A N 1
ATOM 1732 C CA . ALA A 1 226 ? -6.338 -4.647 28.008 1.00 94.44 226 ALA A CA 1
ATOM 1733 C C . ALA A 1 226 ? -6.040 -4.076 29.401 1.00 94.44 226 ALA A C 1
ATOM 1735 O O . ALA A 1 226 ? -6.913 -4.103 30.270 1.00 94.44 226 ALA A O 1
ATOM 1736 N N . VAL A 1 227 ? -4.847 -3.496 29.591 1.00 93.69 227 VAL A N 1
ATOM 1737 C CA . VAL A 1 227 ? -4.487 -2.813 30.842 1.00 93.69 227 VAL A CA 1
ATOM 1738 C C . VAL A 1 227 ? -5.417 -1.632 31.105 1.00 93.69 227 VAL A C 1
ATOM 1740 O O . VAL A 1 227 ? -5.874 -1.475 32.234 1.00 93.69 227 VAL A O 1
ATOM 1743 N N . LEU A 1 228 ? -5.750 -0.838 30.080 1.00 94.75 228 LEU A N 1
ATOM 1744 C CA . LEU A 1 228 ? -6.675 0.289 30.213 1.00 94.75 228 LEU A CA 1
ATOM 1745 C C . LEU A 1 228 ? -8.028 -0.171 30.752 1.00 94.75 228 LEU A C 1
ATOM 1747 O O . LEU A 1 228 ? -8.531 0.424 31.701 1.00 94.75 228 LEU A O 1
ATOM 1751 N N . LEU A 1 229 ? -8.592 -1.248 30.201 1.00 94.56 229 LEU A N 1
ATOM 1752 C CA . LEU A 1 229 ? -9.920 -1.713 30.614 1.00 94.56 229 LEU A CA 1
ATOM 1753 C C . LEU A 1 229 ? -9.907 -2.288 32.022 1.00 94.56 229 LEU A C 1
ATOM 1755 O O . LEU A 1 229 ? -10.788 -1.969 32.815 1.00 94.56 229 LEU A O 1
ATOM 1759 N N . SER A 1 230 ? -8.900 -3.103 32.342 1.00 93.56 230 SER A N 1
ATOM 1760 C CA . SER A 1 230 ? -8.738 -3.670 33.681 1.00 93.56 230 SER A CA 1
ATOM 1761 C C . SER A 1 230 ? -8.508 -2.580 34.734 1.00 93.56 230 SER A C 1
ATOM 1763 O O . SER A 1 230 ? -9.025 -2.679 35.843 1.00 93.56 230 SER A O 1
ATOM 1765 N N . TRP A 1 231 ? -7.778 -1.513 34.393 1.00 92.94 231 TRP A N 1
ATOM 1766 C CA . TRP A 1 231 ? -7.555 -0.382 35.295 1.00 92.94 231 TRP A CA 1
ATOM 1767 C C . TRP A 1 231 ? -8.826 0.464 35.467 1.00 92.94 231 TRP A C 1
ATOM 1769 O O . TRP A 1 231 ? -9.192 0.802 36.592 1.00 92.94 231 TRP A O 1
ATOM 1779 N N . MET A 1 232 ? -9.544 0.764 34.381 1.00 93.94 232 MET A N 1
ATOM 1780 C CA . MET A 1 232 ? -10.819 1.486 34.454 1.00 93.94 232 MET A CA 1
ATOM 1781 C C . MET A 1 232 ? -11.866 0.723 35.273 1.00 93.94 232 MET A C 1
ATOM 1783 O O . MET A 1 232 ? -12.517 1.333 36.114 1.00 93.94 232 MET A O 1
ATOM 1787 N N . ASP A 1 233 ? -11.987 -0.594 35.083 1.00 93.00 233 ASP A N 1
ATOM 1788 C CA . ASP A 1 233 ? -12.873 -1.462 35.873 1.00 93.00 233 ASP A CA 1
ATOM 1789 C C . ASP A 1 233 ? -12.613 -1.332 37.382 1.00 93.00 233 ASP A C 1
ATOM 1791 O O . ASP A 1 233 ? -13.540 -1.134 38.168 1.00 93.00 233 ASP A O 1
ATOM 1795 N N . LEU A 1 234 ? -11.341 -1.362 37.787 1.00 88.69 234 LEU A N 1
ATOM 1796 C CA . LEU A 1 234 ? -10.948 -1.195 39.183 1.00 88.69 234 LEU A CA 1
ATOM 1797 C C . LEU A 1 234 ? -11.304 0.195 39.720 1.00 88.69 234 LEU A C 1
ATOM 1799 O O . LEU A 1 234 ? -11.956 0.319 40.754 1.00 88.69 234 LEU A O 1
ATOM 1803 N N . VAL A 1 235 ? -10.843 1.245 39.034 1.00 90.38 235 VAL A N 1
ATOM 1804 C CA . VAL A 1 235 ? -10.966 2.627 39.519 1.00 90.38 235 VAL A CA 1
ATOM 1805 C C . VAL A 1 235 ? -12.420 3.054 39.563 1.00 90.38 235 VAL A C 1
ATOM 1807 O O . VAL A 1 235 ? -12.822 3.717 40.511 1.00 90.38 235 VAL A O 1
ATOM 1810 N N . PHE A 1 236 ? -13.224 2.656 38.578 1.00 92.06 236 PHE A N 1
ATOM 1811 C CA . PHE A 1 236 ? -14.641 2.984 38.575 1.00 92.06 236 PHE A CA 1
ATOM 1812 C C . PHE A 1 236 ? -15.382 2.312 39.711 1.00 92.06 236 PHE A C 1
ATOM 1814 O O . PHE A 1 236 ? -16.199 2.984 40.327 1.00 92.06 236 PHE A O 1
ATOM 1821 N N . LYS A 1 237 ? -15.098 1.049 40.034 1.00 89.50 237 LYS A N 1
ATOM 1822 C CA . LYS A 1 237 ? -15.734 0.381 41.177 1.00 89.50 237 LYS A CA 1
ATOM 1823 C C . LYS A 1 237 ? -15.279 0.948 42.515 1.00 89.50 237 LYS A C 1
ATOM 1825 O O . LYS A 1 237 ? -16.109 1.109 43.396 1.00 89.50 237 LYS A O 1
ATOM 1830 N N . TRP A 1 238 ? -14.000 1.295 42.633 1.00 87.75 238 TRP A N 1
ATOM 1831 C CA . TRP A 1 238 ? -13.420 1.832 43.863 1.00 87.75 238 TRP A CA 1
ATOM 1832 C C . TRP A 1 238 ? -13.781 3.301 44.137 1.00 87.75 238 TRP A C 1
ATOM 1834 O O . TRP A 1 238 ? -13.833 3.715 45.289 1.00 87.75 238 TRP A O 1
ATOM 1844 N N . ALA A 1 239 ? -14.005 4.111 43.102 1.00 88.00 239 ALA A N 1
ATOM 1845 C CA . ALA A 1 239 ? -14.344 5.517 43.278 1.00 88.00 239 ALA A CA 1
ATOM 1846 C C . ALA A 1 239 ? -15.828 5.704 43.648 1.00 88.00 239 ALA A C 1
ATOM 1848 O O . ALA A 1 239 ? -16.719 5.395 42.848 1.00 88.00 239 ALA A O 1
ATOM 1849 N N . ASP A 1 240 ? -16.075 6.340 44.796 1.00 86.00 240 ASP A N 1
ATOM 1850 C CA . ASP A 1 240 ? -17.406 6.738 45.298 1.00 86.00 240 ASP A CA 1
ATOM 1851 C C . ASP A 1 240 ? -17.984 7.985 44.599 1.00 86.00 240 ASP A C 1
ATOM 1853 O O . ASP A 1 240 ? -18.747 8.764 45.168 1.00 86.00 240 ASP A O 1
ATOM 1857 N N . HIS A 1 241 ? -17.613 8.215 43.340 1.00 87.44 241 HIS A N 1
ATOM 1858 C CA . HIS A 1 241 ? -18.116 9.338 42.555 1.00 87.44 241 HIS A CA 1
ATOM 1859 C C . HIS A 1 241 ? -19.115 8.875 41.492 1.00 87.44 241 HIS A C 1
ATOM 1861 O O . HIS A 1 241 ? -18.955 7.785 40.931 1.00 87.44 241 HIS A O 1
ATOM 1867 N N . PRO A 1 242 ? -20.094 9.729 41.127 1.00 91.19 242 PRO A N 1
ATOM 1868 C CA . PRO A 1 242 ? -20.935 9.486 39.966 1.00 91.19 242 PRO A CA 1
ATOM 1869 C C . PRO A 1 242 ? -20.078 9.246 38.721 1.00 91.19 242 PRO A C 1
ATOM 1871 O O . PRO A 1 242 ? -19.132 9.994 38.447 1.00 91.19 242 PRO A O 1
ATOM 1874 N N . LEU A 1 243 ? -20.426 8.220 37.946 1.00 92.25 243 LEU A N 1
ATOM 1875 C CA . LEU A 1 243 ? -19.686 7.831 36.745 1.00 92.25 243 LEU A CA 1
ATOM 1876 C C . LEU A 1 243 ? -19.609 8.974 35.721 1.00 92.25 243 LEU A C 1
ATOM 1878 O O . LEU A 1 243 ? -18.585 9.150 35.063 1.00 92.25 243 LEU A O 1
ATOM 1882 N N . SER A 1 244 ? -20.660 9.790 35.630 1.00 92.75 244 SER A N 1
ATOM 1883 C CA . SER A 1 244 ? -20.704 10.991 34.794 1.00 92.75 244 SER A CA 1
ATOM 1884 C C . SER A 1 244 ? -19.591 11.989 35.158 1.00 92.75 244 SER A C 1
ATOM 1886 O O . SER A 1 244 ? -18.882 12.474 34.276 1.00 92.75 244 SER A O 1
ATOM 1888 N N . THR A 1 245 ? -19.355 12.212 36.455 1.00 92.88 245 THR A N 1
ATOM 1889 C CA . THR A 1 245 ? -18.279 13.070 36.975 1.00 92.88 245 THR A CA 1
ATOM 1890 C C . THR A 1 245 ? -16.906 12.502 36.623 1.00 92.88 245 THR A C 1
ATOM 1892 O O . THR A 1 245 ? -16.068 13.220 36.078 1.00 92.88 245 THR A O 1
ATOM 1895 N N . LEU A 1 246 ? -16.680 11.206 36.869 1.00 94.19 246 LEU A N 1
ATOM 1896 C CA . LEU A 1 246 ? -15.416 10.538 36.529 1.00 94.19 246 LEU A CA 1
ATOM 1897 C C . LEU A 1 246 ? -15.114 10.628 35.027 1.00 94.19 246 LEU A C 1
ATOM 1899 O O . LEU A 1 246 ? -13.993 10.957 34.640 1.00 94.19 246 LEU A O 1
ATOM 1903 N N . ASN A 1 247 ? -16.126 10.406 34.186 1.00 95.44 247 ASN A N 1
ATOM 1904 C CA . ASN A 1 247 ? -16.021 10.534 32.736 1.00 95.44 247 ASN A CA 1
ATOM 1905 C C . ASN A 1 247 ? -15.666 11.970 32.307 1.00 95.44 247 ASN A C 1
ATOM 1907 O O . ASN A 1 247 ? -14.785 12.143 31.471 1.00 95.44 247 ASN A O 1
ATOM 1911 N N . ILE A 1 248 ? -16.288 13.007 32.884 1.00 95.69 248 ILE A N 1
ATOM 1912 C CA . ILE A 1 248 ? -15.953 14.411 32.567 1.00 95.69 248 ILE A CA 1
ATOM 1913 C C . ILE A 1 248 ? -14.473 14.697 32.842 1.00 95.69 248 ILE A C 1
ATOM 1915 O O . ILE A 1 248 ? -13.808 15.300 31.999 1.00 95.69 248 ILE A O 1
ATOM 1919 N N . PHE A 1 249 ? -13.943 14.247 33.985 1.00 95.00 249 PHE A N 1
ATOM 1920 C CA . PHE A 1 249 ? -12.527 14.430 34.311 1.00 95.00 249 PHE A CA 1
ATOM 1921 C C . PHE A 1 249 ? -11.614 13.664 33.349 1.00 95.00 249 PHE A C 1
ATOM 1923 O O . PHE A 1 249 ? -10.700 14.261 32.782 1.00 95.00 249 PHE A O 1
ATOM 1930 N N . LEU A 1 250 ? -11.884 12.376 33.114 1.00 94.88 250 LEU A N 1
ATOM 1931 C CA . LEU A 1 250 ? -11.078 11.546 32.213 1.00 94.88 250 LEU A CA 1
ATOM 1932 C C . LEU A 1 250 ? -11.036 12.112 30.793 1.00 94.88 250 LEU A C 1
ATOM 1934 O O . LEU A 1 250 ? -9.957 12.378 30.262 1.00 94.88 250 LEU A O 1
ATOM 1938 N N . TRP A 1 251 ? -12.210 12.322 30.196 1.00 96.06 251 TRP A N 1
ATOM 1939 C CA . TRP A 1 251 ? -12.327 12.731 28.799 1.00 96.06 251 TRP A CA 1
ATOM 1940 C C . TRP A 1 251 ? -11.953 14.199 28.594 1.00 96.06 251 TRP A C 1
ATOM 1942 O O . TRP A 1 251 ? -11.463 14.574 27.530 1.00 96.06 251 TRP A O 1
ATOM 1952 N N . GLY A 1 252 ? -12.136 15.043 29.615 1.00 96.44 252 GLY A N 1
ATOM 1953 C CA . GLY A 1 252 ? -11.689 16.435 29.592 1.00 96.44 252 GLY A CA 1
ATOM 1954 C C . GLY A 1 252 ? -10.166 16.533 29.545 1.00 96.44 252 GLY A C 1
ATOM 1955 O O . GLY A 1 252 ? -9.613 17.269 28.726 1.00 96.44 252 GLY A O 1
ATOM 1956 N N . SER A 1 253 ? -9.475 15.743 30.372 1.00 96.00 253 SER A N 1
ATOM 1957 C CA . SER A 1 253 ? -8.012 15.702 30.389 1.00 96.00 253 SER A CA 1
ATOM 1958 C C . SER A 1 253 ? -7.417 15.079 29.120 1.00 96.00 253 SER A C 1
ATOM 1960 O O . SER A 1 253 ? -6.461 15.635 28.578 1.00 96.00 253 SER A O 1
ATOM 1962 N N . SER A 1 254 ? -7.975 13.982 28.594 1.00 94.88 254 SER A N 1
ATOM 1963 C CA . SER A 1 254 ? -7.517 13.401 27.317 1.00 94.88 254 SER A CA 1
ATOM 1964 C C . SER A 1 254 ? -7.769 14.337 26.134 1.00 94.88 254 SER A C 1
ATOM 1966 O O . SER A 1 254 ? -6.872 14.514 25.311 1.00 94.88 254 SER A O 1
ATOM 1968 N N . SER A 1 255 ? -8.937 14.991 26.065 1.00 95.62 255 SER A N 1
ATOM 1969 C CA . SER A 1 255 ? -9.245 15.987 25.025 1.00 95.62 255 SER A CA 1
ATOM 1970 C C . SER A 1 255 ? -8.212 17.110 25.004 1.00 95.62 255 SER A C 1
ATOM 1972 O O . SER A 1 255 ? -7.759 17.509 23.933 1.00 95.62 255 SER A O 1
ATOM 1974 N N . LEU A 1 256 ? -7.805 17.597 26.183 1.00 96.38 256 LEU A N 1
ATOM 1975 C CA . LEU A 1 256 ? -6.780 18.632 26.302 1.00 96.38 256 LEU A CA 1
ATOM 1976 C C . LEU A 1 256 ? -5.422 18.149 25.777 1.00 96.38 256 LEU A C 1
ATOM 1978 O O . LEU A 1 256 ? -4.768 18.879 25.036 1.00 96.38 256 LEU A O 1
ATOM 1982 N N . LEU A 1 257 ? -5.009 16.923 26.111 1.00 94.44 257 LEU A N 1
ATOM 1983 C CA . LEU A 1 257 ? -3.760 16.349 25.604 1.00 94.44 257 LEU A CA 1
ATOM 1984 C C . LEU A 1 257 ? -3.787 16.185 24.081 1.00 94.44 257 LEU A C 1
ATOM 1986 O O . LEU A 1 257 ? -2.851 16.623 23.414 1.00 94.44 257 LEU A O 1
ATOM 1990 N N . TYR A 1 258 ? -4.867 15.639 23.515 1.00 93.12 258 TYR A N 1
ATOM 1991 C CA . TYR A 1 258 ? -5.009 15.530 22.061 1.00 93.12 258 TYR A CA 1
ATOM 1992 C C . TYR A 1 258 ? -5.043 16.889 21.372 1.00 93.12 258 TYR A C 1
ATOM 1994 O O . TYR A 1 258 ? -4.465 17.025 20.296 1.00 93.12 258 TYR A O 1
ATOM 2002 N N . LEU A 1 259 ? -5.667 17.898 21.984 1.00 93.56 259 LEU A N 1
ATOM 2003 C CA . LEU A 1 259 ? -5.665 19.261 21.464 1.00 93.56 259 LEU A CA 1
ATOM 2004 C C . LEU A 1 259 ? -4.247 19.839 21.451 1.00 93.56 259 LEU A C 1
ATOM 2006 O O . LEU A 1 259 ? -3.823 20.366 20.428 1.00 93.56 259 LEU A O 1
ATOM 2010 N N . ILE A 1 260 ? -3.489 19.698 22.543 1.00 94.38 260 ILE A N 1
ATOM 2011 C CA . ILE A 1 260 ? -2.088 20.143 22.612 1.00 94.38 260 ILE A CA 1
ATOM 2012 C C . ILE A 1 260 ? -1.253 19.437 21.539 1.00 94.38 260 ILE A C 1
ATOM 2014 O O . ILE A 1 260 ? -0.514 20.095 20.808 1.00 94.38 260 ILE A O 1
ATOM 2018 N N . THR A 1 261 ? -1.397 18.118 21.387 1.00 90.44 261 THR A N 1
ATOM 2019 C CA . THR A 1 261 ? -0.689 17.366 20.343 1.00 90.44 261 THR A CA 1
ATOM 2020 C C . THR A 1 261 ? -1.104 17.801 18.938 1.00 90.44 261 THR A C 1
ATOM 2022 O O . THR A 1 261 ? -0.248 17.941 18.067 1.00 90.44 261 THR A O 1
ATOM 2025 N N . TYR A 1 262 ? -2.392 18.059 18.708 1.00 89.19 262 TYR A N 1
ATOM 2026 C CA . TYR A 1 262 ? -2.900 18.556 17.430 1.00 89.19 262 TYR A CA 1
ATOM 2027 C C . TYR A 1 262 ? -2.322 19.927 17.080 1.00 89.19 262 TYR A C 1
ATOM 2029 O O . TYR A 1 262 ? -1.858 20.115 15.956 1.00 89.19 262 TYR A O 1
ATOM 2037 N N . LEU A 1 263 ? -2.300 20.852 18.044 1.00 92.44 263 LEU A N 1
ATOM 2038 C CA . LEU A 1 263 ? -1.713 22.182 17.882 1.00 92.44 263 LEU A CA 1
ATOM 2039 C C . LEU A 1 263 ? -0.206 22.109 17.618 1.00 92.44 263 LEU A C 1
ATOM 2041 O O . LEU A 1 263 ? 0.302 22.863 16.794 1.00 92.44 263 LEU A O 1
ATOM 2045 N N . PHE A 1 264 ? 0.501 21.191 18.281 1.00 92.44 264 PHE A N 1
ATOM 2046 C CA . PHE A 1 264 ? 1.939 21.006 18.088 1.00 92.44 264 PHE A CA 1
ATOM 2047 C C . PHE A 1 264 ? 2.272 20.437 16.702 1.00 92.44 264 PHE A C 1
ATOM 2049 O O . PHE A 1 264 ? 3.181 20.930 16.041 1.00 92.44 264 PHE A O 1
ATOM 2056 N N . LEU A 1 265 ? 1.523 19.428 16.241 1.00 87.06 265 LEU A N 1
ATOM 2057 C CA . LEU A 1 265 ? 1.770 18.758 14.958 1.00 87.06 265 LEU A CA 1
ATOM 2058 C C . LEU A 1 265 ? 1.277 19.546 13.738 1.00 87.06 265 LEU A C 1
ATOM 2060 O O . LEU A 1 265 ? 1.791 19.333 12.646 1.00 87.06 265 LEU A O 1
ATOM 2064 N N . ASN A 1 266 ? 0.298 20.440 13.904 1.00 86.19 266 ASN A N 1
ATOM 2065 C CA . ASN A 1 266 ? -0.278 21.238 12.813 1.00 86.19 266 ASN A CA 1
ATOM 2066 C C . ASN A 1 266 ? -0.012 22.739 12.982 1.00 86.19 266 ASN A C 1
ATOM 2068 O O . ASN A 1 266 ? -0.773 23.558 12.468 1.00 86.19 266 ASN A O 1
ATOM 2072 N N . SER A 1 267 ? 1.049 23.109 13.701 1.00 88.25 267 SER A N 1
ATOM 2073 C CA . SER A 1 267 ? 1.387 24.506 14.004 1.00 88.25 267 SER A CA 1
ATOM 2074 C C . SER A 1 267 ? 1.518 25.379 12.749 1.00 88.25 267 SER A C 1
ATOM 2076 O O . SER A 1 267 ? 1.133 26.546 12.774 1.00 88.25 267 SER A O 1
ATOM 2078 N N . GLU A 1 268 ? 1.966 24.803 11.630 1.00 86.31 268 GLU A N 1
ATOM 2079 C CA . GLU A 1 268 ? 2.109 25.494 10.342 1.00 86.31 268 GLU A CA 1
ATOM 2080 C C . GLU A 1 268 ? 0.803 25.588 9.529 1.00 86.31 268 GLU A C 1
ATOM 2082 O O . GLU A 1 268 ? 0.709 26.390 8.601 1.00 86.31 268 GLU A O 1
ATOM 2087 N N . SER A 1 269 ? -0.225 24.793 9.852 1.00 81.75 269 SER A N 1
ATOM 2088 C CA . SER A 1 269 ? -1.437 24.661 9.028 1.00 81.75 269 SER A CA 1
ATOM 2089 C C . SER A 1 269 ? -2.719 24.448 9.842 1.00 81.75 269 SER A C 1
ATOM 2091 O O . SER A 1 269 ? -3.571 23.632 9.499 1.00 81.75 269 SER A O 1
ATOM 2093 N N . LEU A 1 270 ? -2.906 25.218 10.918 1.00 80.19 270 LEU A N 1
ATOM 2094 C CA . LEU A 1 270 ? -4.091 25.106 11.786 1.00 80.19 270 LEU A CA 1
ATOM 2095 C C . LEU A 1 270 ? -5.433 25.290 11.047 1.00 80.19 270 LEU A C 1
ATOM 2097 O O . LEU A 1 270 ? -6.467 24.834 11.532 1.00 80.19 270 LEU A O 1
ATOM 2101 N N . TRP A 1 271 ? -5.417 25.941 9.880 1.00 76.69 271 TRP A N 1
ATOM 2102 C CA . TRP A 1 271 ? -6.609 26.300 9.107 1.00 76.69 271 TRP A CA 1
ATOM 2103 C C . TRP A 1 271 ? -7.025 25.271 8.046 1.00 76.69 271 TRP A C 1
ATOM 2105 O O . TRP A 1 271 ? -8.104 25.409 7.471 1.00 76.69 271 TRP A O 1
ATOM 2115 N N . THR A 1 272 ? -6.228 24.231 7.776 1.00 71.94 272 THR A N 1
ATOM 2116 C CA . THR A 1 272 ? -6.568 23.212 6.765 1.00 71.94 272 THR A CA 1
ATOM 2117 C C . THR A 1 272 ? -7.448 22.110 7.356 1.00 71.94 272 THR A C 1
ATOM 2119 O O . THR A 1 272 ? -7.066 20.953 7.496 1.00 71.94 272 THR A O 1
ATOM 2122 N N . PHE A 1 273 ? -8.676 22.474 7.721 1.00 75.00 273 PHE A N 1
ATOM 2123 C CA . PHE A 1 273 ? -9.656 21.523 8.233 1.00 75.00 273 PHE A CA 1
ATOM 2124 C C . PHE A 1 273 ? -10.556 20.987 7.111 1.00 75.00 273 PHE A C 1
ATOM 2126 O O . PHE A 1 273 ? -11.393 21.712 6.571 1.00 75.00 273 PHE A O 1
ATOM 2133 N N . SER A 1 274 ? -10.428 19.703 6.775 1.00 77.81 274 SER A N 1
ATOM 2134 C CA . SER A 1 274 ? -11.347 19.017 5.862 1.00 77.81 274 SER A CA 1
ATOM 2135 C C . SER A 1 274 ? -12.555 18.480 6.630 1.00 77.81 274 SER A C 1
ATOM 2137 O O . SER A 1 274 ? -12.444 17.540 7.411 1.00 77.81 274 SER A O 1
ATOM 2139 N N . PHE A 1 275 ? -13.739 19.062 6.423 1.00 81.62 275 PHE A N 1
ATOM 2140 C CA . PHE A 1 275 ? -14.960 18.545 7.043 1.00 81.62 275 PHE A CA 1
ATOM 2141 C C . PHE A 1 275 ? -15.412 17.238 6.377 1.00 81.62 275 PHE A C 1
ATOM 2143 O O . PHE A 1 275 ? -15.665 17.203 5.174 1.00 81.62 275 PHE A O 1
ATOM 2150 N N . SER A 1 276 ? -15.594 16.185 7.179 1.00 86.50 276 SER A N 1
ATOM 2151 C CA . SER A 1 276 ? -16.139 14.900 6.740 1.00 86.50 276 SER A CA 1
ATOM 2152 C C . SER A 1 276 ? -17.370 14.540 7.566 1.00 86.50 276 SER A C 1
ATOM 2154 O O . SER A 1 276 ? -17.269 14.268 8.762 1.00 86.50 276 SER A O 1
ATOM 2156 N N . LEU A 1 277 ? -18.553 14.503 6.938 1.00 88.31 277 LEU A N 1
ATOM 2157 C CA . LEU A 1 277 ? -19.784 14.061 7.612 1.00 88.31 277 LEU A CA 1
ATOM 2158 C C . LEU A 1 277 ? -19.661 12.609 8.094 1.00 88.31 277 LEU A C 1
ATOM 2160 O O . LEU A 1 277 ? -20.165 12.258 9.162 1.00 88.31 277 LEU A O 1
ATOM 2164 N N . PHE A 1 278 ? -18.972 11.775 7.314 1.00 86.31 278 PHE A N 1
ATOM 2165 C CA . PHE A 1 278 ? -18.678 10.399 7.687 1.00 86.31 278 PHE A CA 1
ATOM 2166 C C . PHE A 1 278 ? -17.772 10.347 8.921 1.00 86.31 278 PHE A C 1
ATOM 2168 O O . PHE A 1 278 ? -18.130 9.711 9.911 1.00 86.31 278 PHE A O 1
ATOM 2175 N N . GLY A 1 279 ? -16.656 11.086 8.898 1.00 87.06 279 GLY A N 1
ATOM 2176 C CA . GLY A 1 279 ? -15.748 11.197 10.041 1.00 87.06 279 GLY A CA 1
ATOM 2177 C C . GLY A 1 279 ? -16.439 11.720 11.304 1.00 87.06 279 GLY A C 1
ATOM 2178 O O . GLY A 1 279 ? -16.174 11.246 12.405 1.00 87.06 279 GLY A O 1
ATOM 2179 N N . LEU A 1 280 ? -17.377 12.660 11.158 1.00 90.50 280 LEU A N 1
ATOM 2180 C CA . LEU A 1 280 ? -18.167 13.181 12.275 1.00 90.50 280 LEU A CA 1
ATOM 2181 C C . LEU A 1 280 ? -19.099 12.105 12.845 1.00 90.50 280 LEU A C 1
ATOM 2183 O O . LEU A 1 280 ? -19.195 11.935 14.056 1.00 90.50 280 LEU A O 1
ATOM 2187 N N . THR A 1 281 ? -19.771 11.363 11.965 1.00 89.50 281 THR A N 1
ATOM 2188 C CA . THR A 1 281 ? -20.711 10.305 12.349 1.00 89.50 281 THR A CA 1
ATOM 2189 C C . THR A 1 281 ? -19.987 9.168 13.068 1.00 89.50 281 THR A C 1
ATOM 2191 O O . THR A 1 281 ? -20.434 8.738 14.131 1.00 89.50 281 THR A O 1
ATOM 2194 N N . THR A 1 282 ? -18.838 8.722 12.551 1.00 88.38 282 THR A N 1
ATOM 2195 C CA . THR A 1 282 ? -18.014 7.707 13.227 1.00 88.38 282 THR A CA 1
ATOM 2196 C C . THR A 1 282 ? -17.513 8.206 14.575 1.00 88.38 282 THR A C 1
ATOM 2198 O 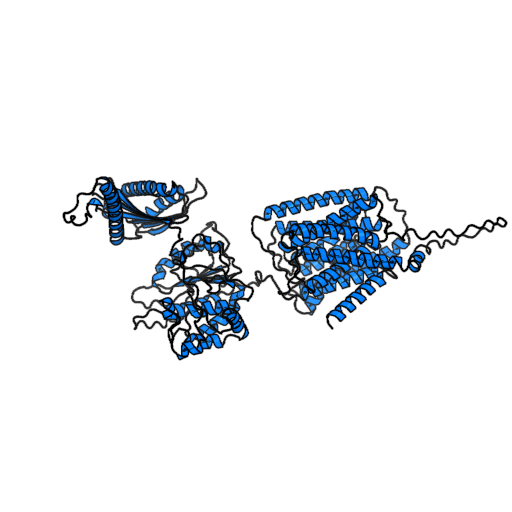O . THR A 1 282 ? -17.579 7.459 15.546 1.00 88.38 282 THR A O 1
ATOM 2201 N N . ALA A 1 283 ? -17.104 9.475 14.685 1.00 90.56 283 ALA A N 1
ATOM 2202 C CA . ALA A 1 283 ? -16.684 10.043 15.963 1.00 90.56 283 ALA A CA 1
ATOM 2203 C C . ALA A 1 283 ? -17.805 10.026 17.020 1.00 90.56 283 ALA A C 1
ATOM 2205 O O . ALA A 1 283 ? -17.557 9.661 18.170 1.00 90.56 283 ALA A O 1
ATOM 2206 N N . VAL A 1 284 ? -19.043 10.353 16.629 1.00 92.94 284 VAL A N 1
ATOM 2207 C CA . VAL A 1 284 ? -20.214 10.312 17.523 1.00 92.94 284 VAL A CA 1
ATOM 2208 C C . VAL A 1 284 ? -20.501 8.888 17.996 1.00 92.94 284 VAL A C 1
ATOM 2210 O O . VAL A 1 284 ? -20.626 8.662 19.199 1.00 92.94 284 VAL A O 1
ATOM 2213 N N . PHE A 1 285 ? -20.582 7.917 17.082 1.00 91.88 285 PHE A N 1
ATOM 2214 C CA . PHE A 1 285 ? -20.861 6.532 17.470 1.00 91.88 285 PHE A CA 1
ATOM 2215 C C . PHE A 1 285 ? -19.735 5.933 18.325 1.00 91.88 285 PHE A C 1
ATOM 2217 O O . PHE A 1 285 ? -20.028 5.266 19.314 1.00 91.88 285 PHE A O 1
ATOM 2224 N N . SER A 1 286 ? -18.468 6.233 18.029 1.00 91.94 286 SER A N 1
ATOM 2225 C CA . SER A 1 286 ? -17.330 5.810 18.859 1.00 91.94 286 SER A CA 1
ATOM 2226 C C . SER A 1 286 ? -17.375 6.425 20.262 1.00 91.94 286 SER A C 1
ATOM 2228 O O . SER A 1 286 ? -17.066 5.755 21.246 1.00 91.94 286 SER A O 1
ATOM 2230 N N . ALA A 1 287 ? -17.798 7.686 20.397 1.00 94.75 287 ALA A N 1
ATOM 2231 C CA . ALA A 1 287 ? -17.976 8.309 21.709 1.00 94.75 287 ALA A CA 1
ATOM 2232 C C . ALA A 1 287 ? -19.098 7.635 22.518 1.00 94.75 287 ALA A C 1
ATOM 2234 O O . ALA A 1 287 ? -18.917 7.343 23.700 1.00 94.75 287 ALA A O 1
ATOM 2235 N N . VAL A 1 288 ? -20.231 7.335 21.875 1.00 93.69 288 VAL A N 1
ATOM 2236 C CA . VAL A 1 288 ? -21.359 6.616 22.494 1.00 93.69 288 VAL A CA 1
ATOM 2237 C C . VAL A 1 288 ? -20.957 5.207 22.925 1.00 93.69 288 VAL A C 1
ATOM 2239 O O . VAL A 1 288 ? -21.299 4.782 24.030 1.00 93.69 288 VAL A O 1
ATOM 2242 N N . GLU A 1 289 ? -20.205 4.496 22.085 1.00 93.44 289 GLU A N 1
ATOM 2243 C CA . GLU A 1 289 ? -19.687 3.161 22.389 1.00 93.44 289 GLU A CA 1
ATOM 2244 C C . GLU A 1 289 ? -18.854 3.198 23.670 1.00 93.44 289 GLU A C 1
ATOM 2246 O O . GLU A 1 289 ? -19.104 2.425 24.595 1.00 93.44 289 GLU A O 1
ATOM 2251 N N . ILE A 1 290 ? -17.903 4.132 23.749 1.00 94.12 290 ILE A N 1
ATOM 2252 C CA . ILE A 1 290 ? -16.967 4.228 24.871 1.00 94.12 290 ILE A CA 1
ATOM 2253 C C . ILE A 1 290 ? -17.684 4.622 26.168 1.00 94.12 290 ILE A C 1
ATOM 2255 O O . ILE A 1 290 ? -17.373 4.073 27.221 1.00 94.12 290 ILE A O 1
ATOM 2259 N N . LEU A 1 291 ? -18.682 5.509 26.120 1.00 94.12 291 LEU A N 1
ATOM 2260 C CA . LEU A 1 291 ? -19.471 5.855 27.310 1.00 94.12 291 LEU A CA 1
ATOM 2261 C C . LEU A 1 291 ? -20.377 4.718 27.778 1.00 94.12 291 LEU A C 1
ATOM 2263 O O . LEU A 1 291 ? -20.515 4.481 28.976 1.00 94.12 291 LEU A O 1
ATOM 2267 N N . THR A 1 292 ? -20.968 3.976 26.845 1.00 92.38 292 THR A N 1
ATOM 2268 C CA . THR A 1 292 ? -21.754 2.790 27.203 1.00 92.38 292 THR A CA 1
ATOM 2269 C C . THR A 1 292 ? -20.851 1.729 27.825 1.00 92.38 292 THR A C 1
ATOM 2271 O O . THR A 1 292 ? -21.207 1.082 28.805 1.00 92.38 292 THR A O 1
ATOM 2274 N N . MET A 1 293 ? -19.635 1.594 27.305 1.00 94.06 293 MET A N 1
ATOM 2275 C CA . MET A 1 293 ? -18.619 0.718 27.857 1.00 94.06 293 MET A CA 1
ATOM 2276 C C . MET A 1 293 ? -18.188 1.128 29.271 1.00 94.06 293 MET A C 1
ATOM 2278 O O . MET A 1 293 ? -18.077 0.248 30.118 1.00 94.06 293 MET A O 1
ATOM 2282 N N . THR A 1 294 ? -18.008 2.419 29.581 1.00 94.75 294 THR A N 1
ATOM 2283 C CA . THR A 1 294 ? -17.712 2.840 30.966 1.00 94.75 294 THR A CA 1
ATOM 2284 C C . THR A 1 294 ? -18.855 2.543 31.929 1.00 94.75 294 THR A C 1
ATOM 2286 O O . THR A 1 294 ? -18.602 2.163 33.072 1.00 94.75 294 THR A O 1
ATOM 2289 N N . PHE A 1 295 ? -20.104 2.620 31.459 1.00 93.69 295 PHE A N 1
ATOM 2290 C CA . PHE A 1 295 ? -21.266 2.174 32.227 1.00 93.69 295 PHE A CA 1
ATOM 2291 C C . PHE A 1 295 ? -21.231 0.667 32.508 1.00 93.69 295 PHE A C 1
ATOM 2293 O O . PHE A 1 295 ? -21.441 0.255 33.649 1.00 93.69 295 PHE A O 1
ATOM 2300 N N . VAL A 1 296 ? -20.919 -0.159 31.503 1.00 92.69 296 VAL A N 1
ATOM 2301 C CA . VAL A 1 296 ? -20.760 -1.613 31.694 1.00 92.69 296 VAL A CA 1
ATOM 2302 C C . VAL A 1 296 ? -19.593 -1.918 32.639 1.00 92.69 296 VAL A C 1
ATOM 2304 O O . VAL A 1 296 ? -19.727 -2.786 33.489 1.00 92.69 296 VAL A O 1
ATOM 2307 N N . LEU A 1 297 ? -18.479 -1.184 32.567 1.00 93.69 297 LEU A N 1
ATOM 2308 C CA . LEU A 1 297 ? -17.344 -1.366 33.484 1.00 93.69 297 LEU A CA 1
ATOM 2309 C C . LEU A 1 297 ? -17.707 -1.051 34.943 1.00 93.69 297 LEU A C 1
ATOM 2311 O O . LEU A 1 297 ? -17.305 -1.784 35.839 1.00 93.69 297 LEU A O 1
ATOM 2315 N N . LYS A 1 298 ? -18.482 0.013 35.199 1.00 92.69 298 LYS A N 1
ATOM 2316 C CA . LYS A 1 298 ? -18.902 0.372 36.567 1.00 92.69 298 LYS A CA 1
ATOM 2317 C C . LYS A 1 298 ? -19.850 -0.666 37.174 1.00 92.69 298 LYS A C 1
ATOM 2319 O O . LYS A 1 298 ? -19.747 -0.923 38.368 1.00 92.69 298 LYS A O 1
ATOM 2324 N N . ASN A 1 299 ? -20.749 -1.243 36.372 1.00 89.19 299 ASN A N 1
ATOM 2325 C CA . ASN A 1 299 ? -21.830 -2.113 36.859 1.00 89.19 299 ASN A CA 1
ATOM 2326 C C . ASN A 1 299 ? -21.608 -3.615 36.605 1.00 89.19 299 ASN A C 1
ATOM 2328 O O . ASN A 1 299 ? -22.391 -4.438 37.062 1.00 89.19 299 ASN A O 1
ATOM 2332 N N . SER A 1 300 ? -20.600 -3.996 35.827 1.00 90.19 300 SER A N 1
ATOM 2333 C CA . SER A 1 300 ? -20.303 -5.391 35.482 1.00 90.19 300 SER A CA 1
ATOM 2334 C C . SER A 1 300 ? -18.794 -5.593 35.519 1.00 90.19 300 SER A C 1
ATOM 2336 O O . SER A 1 300 ? -18.212 -5.396 36.576 1.00 90.19 300 SER A O 1
ATOM 2338 N N . ASP A 1 301 ? -18.125 -5.977 34.430 1.00 90.75 301 ASP A N 1
ATOM 2339 C CA . ASP A 1 301 ? -16.664 -5.973 34.370 1.00 90.75 301 ASP A CA 1
ATOM 2340 C C . ASP A 1 301 ? -16.113 -5.839 32.940 1.00 90.75 301 ASP A C 1
ATOM 2342 O O . ASP A 1 301 ? -16.847 -5.851 31.946 1.00 90.75 301 ASP A O 1
ATOM 2346 N N . ALA A 1 302 ? -14.785 -5.719 32.825 1.00 93.38 302 ALA A N 1
ATOM 2347 C CA . ALA A 1 302 ? -14.094 -5.633 31.536 1.00 93.38 302 ALA A CA 1
ATOM 2348 C C . ALA A 1 302 ? -14.239 -6.896 30.667 1.00 93.38 302 ALA A C 1
ATOM 2350 O O . ALA A 1 302 ? -14.107 -6.820 29.443 1.00 93.38 302 ALA A O 1
ATOM 2351 N N . VAL A 1 303 ? -14.528 -8.054 31.267 1.00 93.25 303 VAL A N 1
ATOM 2352 C CA . VAL A 1 303 ? -14.709 -9.314 30.538 1.00 93.25 303 VAL A CA 1
ATOM 2353 C C . VAL A 1 303 ? -16.050 -9.306 29.802 1.00 93.25 303 VAL A C 1
ATOM 2355 O O . VAL A 1 303 ? -16.098 -9.674 28.627 1.00 93.25 303 VAL A O 1
ATOM 2358 N N . VAL A 1 304 ? -17.114 -8.795 30.432 1.00 93.00 304 VAL A N 1
ATOM 2359 C CA . VAL A 1 304 ? -18.436 -8.600 29.805 1.00 93.00 304 VAL A CA 1
ATOM 2360 C C . VAL A 1 304 ? -18.345 -7.658 28.602 1.00 93.00 304 VAL A C 1
ATOM 2362 O O . VAL A 1 304 ? -18.892 -7.957 27.539 1.00 93.00 304 VAL A O 1
ATOM 2365 N N . VAL A 1 305 ? -17.591 -6.558 28.715 1.00 92.50 305 VAL A N 1
ATOM 2366 C CA . VAL A 1 305 ? -17.317 -5.651 27.581 1.00 92.50 305 VAL A CA 1
ATOM 2367 C C . VAL A 1 305 ? -16.655 -6.397 26.414 1.00 92.50 305 VAL A C 1
ATOM 2369 O O . VAL A 1 305 ? -17.003 -6.198 25.242 1.00 92.50 305 VAL A O 1
ATOM 2372 N N . GLY A 1 306 ? -15.702 -7.276 26.726 1.00 89.19 306 GLY A N 1
ATOM 2373 C CA . GLY A 1 306 ? -15.020 -8.116 25.750 1.00 89.19 306 GLY A CA 1
ATOM 2374 C C . GLY A 1 306 ? -15.950 -9.109 25.049 1.00 89.19 306 GLY A C 1
ATOM 2375 O O . GLY A 1 306 ? -15.999 -9.142 23.818 1.00 89.19 306 GLY A O 1
ATOM 2376 N N . ALA A 1 307 ? -16.747 -9.855 25.814 1.00 89.56 307 ALA A N 1
ATOM 2377 C CA . ALA A 1 307 ? -17.729 -10.809 25.291 1.00 89.56 307 ALA A CA 1
ATOM 2378 C C . ALA A 1 307 ? -18.804 -10.128 24.417 1.00 89.56 307 ALA A C 1
ATOM 2380 O O . ALA A 1 307 ? -19.179 -10.644 23.357 1.00 89.56 307 ALA A O 1
ATOM 2381 N N . ALA A 1 308 ? -19.254 -8.928 24.796 1.00 89.50 308 ALA A N 1
ATOM 2382 C CA . ALA A 1 308 ? -20.157 -8.120 23.975 1.00 89.50 308 ALA A CA 1
ATOM 2383 C C . ALA A 1 308 ? -19.507 -7.730 22.634 1.00 89.50 308 ALA A C 1
ATOM 2385 O O . ALA A 1 308 ? -20.128 -7.836 21.574 1.00 89.50 308 ALA A O 1
ATOM 2386 N N . SER A 1 309 ? -18.225 -7.352 22.655 1.00 87.75 309 SER A N 1
ATOM 2387 C CA . SER A 1 309 ? -17.458 -7.006 21.449 1.00 87.75 309 SER A CA 1
ATOM 2388 C C . SER A 1 309 ? -17.297 -8.193 20.487 1.00 87.75 309 SER A C 1
ATOM 2390 O O . SER A 1 309 ? -17.416 -8.032 19.267 1.00 87.75 309 SER A O 1
ATOM 2392 N N . TYR A 1 310 ? -17.075 -9.397 21.019 1.00 89.94 310 TYR A N 1
ATOM 2393 C CA . TYR A 1 310 ? -17.035 -10.632 20.229 1.00 89.94 310 TYR A CA 1
ATOM 2394 C C . TYR A 1 310 ? -18.368 -10.940 19.548 1.00 89.94 310 TYR A C 1
ATOM 2396 O O . TYR A 1 310 ? -18.399 -11.309 18.371 1.00 89.94 310 TYR A O 1
ATOM 2404 N N . SER A 1 311 ? -19.471 -10.733 20.263 1.00 87.62 311 SER A N 1
ATOM 2405 C CA . SER A 1 311 ? -20.822 -10.988 19.756 1.00 87.62 311 SER A CA 1
ATOM 2406 C C . SER A 1 311 ? -21.133 -10.125 18.532 1.00 87.62 311 SER A C 1
ATOM 2408 O O . SER A 1 311 ? -21.614 -10.629 17.518 1.00 87.62 311 SER A O 1
ATOM 2410 N N . VAL A 1 312 ? -20.759 -8.842 18.566 1.00 87.69 312 VAL A N 1
ATOM 2411 C CA . VAL A 1 312 ? -20.907 -7.936 17.412 1.00 87.69 312 VAL A CA 1
ATOM 2412 C C . VAL A 1 312 ? -20.103 -8.423 16.210 1.00 87.69 312 VAL A C 1
ATOM 2414 O O . VAL A 1 312 ? -20.603 -8.412 15.086 1.00 87.69 312 VAL A O 1
ATOM 2417 N N . SER A 1 313 ? -18.874 -8.887 16.442 1.00 87.06 313 SER A N 1
ATOM 2418 C CA . SER A 1 313 ? -18.014 -9.404 15.371 1.00 87.06 313 SER A CA 1
ATOM 2419 C C . SER A 1 313 ? -18.634 -10.635 14.699 1.00 87.06 313 SER A C 1
ATOM 2421 O O . SER A 1 313 ? -18.594 -10.750 13.474 1.00 87.06 313 SER A O 1
ATOM 2423 N N . CYS A 1 314 ? -19.289 -11.509 15.473 1.00 89.00 314 CYS A N 1
ATOM 2424 C CA . CYS A 1 314 ? -20.038 -12.652 14.942 1.00 89.00 314 CYS A CA 1
ATOM 2425 C C . CYS A 1 314 ? -21.247 -12.213 14.105 1.00 89.00 314 CYS A C 1
ATOM 2427 O O . CYS A 1 314 ? -21.456 -12.740 13.015 1.00 89.00 314 CYS A O 1
ATOM 2429 N N . ILE A 1 315 ? -22.019 -11.229 14.580 1.00 88.31 315 ILE A N 1
ATOM 2430 C CA . ILE A 1 315 ? -23.191 -10.696 13.862 1.00 88.31 315 ILE A CA 1
ATOM 2431 C C . ILE A 1 315 ? -22.767 -10.073 12.526 1.00 88.31 315 ILE A C 1
ATOM 2433 O O . ILE A 1 315 ? -23.373 -10.336 11.487 1.00 88.31 315 ILE A O 1
ATOM 2437 N N . LEU A 1 316 ? -21.692 -9.283 12.520 1.00 86.19 316 LEU A N 1
ATOM 2438 C CA . LEU A 1 316 ? -21.146 -8.696 11.297 1.00 86.19 316 LEU A CA 1
ATOM 2439 C C . LEU A 1 316 ? -20.670 -9.774 10.314 1.00 86.19 316 LEU A C 1
ATOM 2441 O O . LEU A 1 316 ? -20.952 -9.674 9.115 1.00 86.19 316 LEU A O 1
ATOM 2445 N N . ALA A 1 317 ? -19.980 -10.811 10.796 1.00 85.81 317 ALA A N 1
ATOM 2446 C CA . ALA A 1 317 ? -19.563 -11.945 9.971 1.00 85.81 317 ALA A CA 1
ATOM 2447 C C . ALA A 1 317 ? -20.767 -12.707 9.392 1.00 85.81 317 ALA A C 1
ATOM 2449 O O . ALA A 1 317 ? -20.776 -13.042 8.209 1.00 85.81 317 ALA A O 1
ATOM 2450 N N . PHE A 1 318 ? -21.819 -12.904 10.187 1.00 88.38 318 PHE A N 1
ATOM 2451 C CA . PHE A 1 318 ? -23.065 -13.528 9.748 1.00 88.38 318 PHE A CA 1
ATOM 2452 C C . PHE A 1 318 ? -23.737 -12.736 8.622 1.00 88.38 318 PHE A C 1
ATOM 2454 O O . PHE A 1 318 ? -24.091 -13.313 7.592 1.00 88.38 318 PHE A O 1
ATOM 2461 N N . PHE A 1 319 ? -23.825 -11.408 8.754 1.00 86.12 319 PHE A N 1
ATOM 2462 C CA . PHE A 1 319 ? -24.339 -10.556 7.680 1.00 86.12 319 PHE A CA 1
ATOM 2463 C C . PHE A 1 319 ? -23.518 -10.672 6.391 1.00 86.12 319 PHE A C 1
ATOM 2465 O O . PHE A 1 319 ? -24.111 -10.658 5.319 1.00 86.12 319 PHE A O 1
ATOM 2472 N N . SER A 1 320 ? -22.193 -10.848 6.475 1.00 81.19 320 SER A N 1
ATOM 2473 C CA . SER A 1 320 ? -21.338 -11.077 5.296 1.00 81.19 320 SER A CA 1
ATOM 2474 C C . SER A 1 320 ? -21.589 -12.422 4.614 1.00 81.19 320 SER A C 1
ATOM 2476 O O . SER A 1 320 ? -21.467 -12.540 3.394 1.00 81.19 320 SER A O 1
ATOM 2478 N N . VAL A 1 321 ? -21.936 -13.455 5.388 1.00 84.62 321 VAL A N 1
ATOM 2479 C CA . VAL A 1 321 ? -22.325 -14.759 4.833 1.00 84.62 321 VAL A CA 1
ATOM 2480 C C . VAL A 1 321 ? -23.671 -14.646 4.119 1.00 84.62 321 VAL A C 1
ATOM 2482 O O . VAL A 1 321 ? -23.791 -15.120 2.989 1.00 84.62 321 VAL A O 1
ATOM 2485 N N . ILE A 1 322 ? -24.655 -13.980 4.736 1.00 86.56 322 ILE A N 1
ATOM 2486 C CA . ILE A 1 322 ? -25.996 -13.793 4.158 1.00 86.56 322 ILE A CA 1
ATOM 2487 C C . ILE A 1 322 ? -25.960 -12.921 2.905 1.00 86.56 322 ILE A C 1
ATOM 2489 O O . ILE A 1 322 ? -26.593 -13.267 1.910 1.00 86.56 322 ILE A O 1
ATOM 2493 N N . SER A 1 323 ? -25.216 -11.812 2.920 1.00 81.25 323 SER A N 1
ATOM 2494 C CA . SER A 1 323 ? -25.094 -10.915 1.762 1.00 81.25 323 SER A CA 1
ATOM 2495 C C . SER A 1 323 ? -24.356 -11.554 0.583 1.00 81.25 323 SER A C 1
ATOM 2497 O O . SER A 1 323 ? -24.285 -10.968 -0.494 1.00 81.25 323 SER A O 1
ATOM 2499 N N . GLY A 1 324 ? -23.778 -12.742 0.779 1.00 79.31 324 GLY A N 1
ATOM 2500 C CA . GLY A 1 324 ? -23.031 -13.474 -0.229 1.00 79.31 324 GLY A CA 1
ATOM 2501 C C . GLY A 1 324 ? -21.639 -12.913 -0.514 1.00 79.31 324 GLY A C 1
ATOM 2502 O O . GLY A 1 324 ? -20.959 -13.457 -1.384 1.00 79.31 324 GLY A O 1
ATOM 2503 N N . SER A 1 325 ? -21.205 -11.890 0.228 1.00 72.88 325 SER A N 1
ATOM 2504 C CA . SER A 1 325 ? -19.906 -11.235 0.056 1.00 72.88 325 SER A CA 1
ATOM 2505 C C . SER A 1 325 ? -18.751 -12.010 0.703 1.00 72.88 325 SER A C 1
ATOM 2507 O O . SER A 1 325 ? -17.588 -11.757 0.418 1.00 72.88 325 SER A O 1
ATOM 2509 N N . ALA A 1 326 ? -19.035 -12.985 1.566 1.00 74.06 326 ALA A N 1
ATOM 2510 C CA . ALA A 1 326 ? -17.994 -13.768 2.216 1.00 74.06 326 ALA A CA 1
ATOM 2511 C C . ALA A 1 326 ? -17.409 -14.879 1.322 1.00 74.06 326 ALA A C 1
ATOM 2513 O O . ALA A 1 326 ? -18.120 -15.797 0.894 1.00 74.06 326 ALA A O 1
ATOM 2514 N N . ASN A 1 327 ? -16.086 -14.853 1.149 1.00 65.25 327 ASN A N 1
ATOM 2515 C CA . ASN A 1 327 ? -15.297 -16.016 0.748 1.00 65.25 327 ASN A CA 1
ATOM 2516 C C . ASN A 1 327 ? -15.177 -16.989 1.943 1.00 65.25 327 ASN A C 1
ATOM 2518 O O . ASN A 1 327 ? -15.129 -16.553 3.087 1.00 65.25 327 ASN A O 1
ATOM 2522 N N . TYR A 1 328 ? -15.152 -18.307 1.705 1.00 83.00 328 TYR A N 1
ATOM 2523 C CA . TYR A 1 328 ? -15.105 -19.349 2.759 1.00 83.00 328 TYR A CA 1
ATOM 2524 C C . TYR A 1 328 ? -16.332 -19.416 3.694 1.00 83.00 328 TYR A C 1
ATOM 2526 O O . TYR A 1 328 ? -16.204 -19.604 4.905 1.00 83.00 328 TYR A O 1
ATOM 2534 N N . ARG A 1 329 ? -17.546 -19.333 3.131 1.00 85.94 329 ARG A N 1
ATOM 2535 C CA . ARG A 1 329 ? -18.822 -19.334 3.882 1.00 85.94 329 ARG A CA 1
ATOM 2536 C C . ARG A 1 329 ? -18.946 -20.447 4.929 1.00 85.94 329 ARG A C 1
ATOM 2538 O O . ARG A 1 329 ? -19.419 -20.178 6.025 1.00 85.94 329 ARG A O 1
ATOM 2545 N N . LEU A 1 330 ? -18.503 -21.669 4.613 1.00 88.75 330 LEU A N 1
ATOM 2546 C CA . LEU A 1 330 ? -18.566 -22.804 5.542 1.00 88.75 330 LEU A CA 1
ATOM 2547 C C . LEU A 1 330 ? -17.678 -22.594 6.777 1.00 88.75 330 LEU A C 1
ATOM 2549 O O . LEU A 1 330 ? -18.111 -22.869 7.892 1.00 88.75 330 LEU A O 1
ATOM 2553 N N . LEU A 1 331 ? -16.458 -22.083 6.582 1.00 86.81 331 LEU A N 1
ATOM 2554 C CA . LEU A 1 331 ? -15.525 -21.814 7.674 1.00 86.81 331 LEU A CA 1
ATOM 2555 C C . LEU A 1 331 ? -16.068 -20.693 8.564 1.00 86.81 331 LEU A C 1
ATOM 2557 O O . LEU A 1 331 ? -16.138 -20.851 9.775 1.00 86.81 331 LEU A O 1
ATOM 2561 N N . ILE A 1 332 ? -16.538 -19.597 7.964 1.00 87.12 332 ILE A N 1
ATOM 2562 C CA . ILE A 1 332 ? -17.124 -18.481 8.716 1.00 87.12 332 ILE A CA 1
ATOM 2563 C C . ILE A 1 332 ? -18.360 -18.942 9.496 1.00 87.12 332 ILE A C 1
ATOM 2565 O O . ILE A 1 332 ? -18.497 -18.604 10.669 1.00 87.12 332 ILE A O 1
ATOM 2569 N N . PHE A 1 333 ? -19.226 -19.756 8.888 1.00 91.31 333 PHE A N 1
ATOM 2570 C CA . PHE A 1 333 ? -20.392 -20.319 9.566 1.00 91.31 333 PHE A CA 1
ATOM 2571 C C . PHE A 1 333 ? -19.995 -21.192 10.764 1.00 91.31 333 PHE A C 1
ATOM 2573 O O . PHE A 1 333 ? -20.520 -20.999 11.858 1.00 91.31 333 PHE A O 1
ATOM 2580 N N . LEU A 1 334 ? -19.017 -22.089 10.594 1.00 93.50 334 LEU A N 1
ATOM 2581 C CA . LEU A 1 334 ? -18.490 -22.906 11.688 1.00 93.50 334 LEU A CA 1
ATOM 2582 C C . LEU A 1 334 ? -17.921 -22.036 12.820 1.00 93.50 334 LEU A C 1
ATOM 2584 O O . LEU A 1 334 ? -18.207 -22.282 13.990 1.00 93.50 334 LEU A O 1
ATOM 2588 N N . GLY A 1 335 ? -17.162 -20.993 12.478 1.00 92.56 335 GLY A N 1
ATOM 2589 C CA . GLY A 1 335 ? -16.605 -20.050 13.447 1.00 92.56 335 GLY A CA 1
ATOM 2590 C C . GLY A 1 335 ? -17.685 -19.300 14.230 1.00 92.56 335 GLY A C 1
ATOM 2591 O O . GLY A 1 335 ? -17.579 -19.175 15.449 1.00 92.56 335 GLY A O 1
ATOM 2592 N N . ILE A 1 336 ? -18.767 -18.885 13.561 1.00 93.69 336 ILE A N 1
ATOM 2593 C CA . ILE A 1 336 ? -19.941 -18.273 14.205 1.00 93.69 336 ILE A CA 1
ATOM 2594 C C . ILE A 1 336 ? -20.607 -19.258 15.172 1.00 93.69 336 ILE A C 1
ATOM 2596 O O . ILE A 1 336 ? -20.918 -18.870 16.296 1.00 93.69 336 ILE A O 1
ATOM 2600 N N . CYS A 1 337 ? -20.794 -20.526 14.788 1.00 95.81 337 CYS A N 1
ATOM 2601 C CA . CYS A 1 337 ? -21.377 -21.541 15.671 1.00 95.81 337 CYS A CA 1
ATOM 2602 C C . CYS A 1 337 ? -20.531 -21.766 16.934 1.00 95.81 337 CYS A C 1
ATOM 2604 O O . CYS A 1 337 ? -21.074 -21.788 18.038 1.00 95.81 337 CYS A O 1
ATOM 2606 N N . ILE A 1 338 ? -19.206 -21.883 16.785 1.00 96.00 338 ILE A N 1
ATOM 2607 C CA . ILE A 1 338 ? -18.279 -22.052 17.916 1.00 96.00 338 ILE A CA 1
ATOM 2608 C C . ILE A 1 338 ? -18.323 -20.822 18.833 1.00 96.00 338 ILE A C 1
ATOM 2610 O O . ILE A 1 338 ? -18.409 -20.959 20.054 1.00 96.00 338 ILE A O 1
ATOM 2614 N N . ALA A 1 339 ? -18.321 -19.615 18.262 1.00 94.19 339 ALA A N 1
ATOM 2615 C CA . ALA A 1 339 ? -18.367 -18.391 19.052 1.00 94.19 339 ALA A CA 1
ATOM 2616 C C . ALA A 1 339 ? -19.718 -18.188 19.762 1.00 94.19 339 ALA A C 1
ATOM 2618 O O . ALA A 1 339 ? -19.743 -17.739 20.907 1.00 94.19 339 ALA A O 1
ATOM 2619 N N . ALA A 1 340 ? -20.833 -18.563 19.128 1.00 94.50 340 ALA A N 1
ATOM 2620 C CA . ALA A 1 340 ? -22.160 -18.535 19.742 1.00 94.50 340 ALA A CA 1
ATOM 2621 C C . ALA A 1 340 ? -22.273 -19.532 20.906 1.00 94.50 340 ALA A C 1
ATOM 2623 O O . ALA A 1 340 ? -22.826 -19.189 21.949 1.00 94.50 340 ALA A O 1
ATOM 2624 N N . TYR A 1 341 ? -21.693 -20.729 20.768 1.00 96.12 341 TYR A N 1
ATOM 2625 C CA . TYR A 1 341 ? -21.590 -21.695 21.866 1.00 96.12 341 TYR A CA 1
ATOM 2626 C C . TYR A 1 341 ? -20.768 -21.139 23.039 1.00 96.12 341 TYR A C 1
ATOM 2628 O O . TYR A 1 341 ? -21.190 -21.223 24.196 1.00 96.12 341 TYR A O 1
ATOM 2636 N N . GLY A 1 342 ? -19.629 -20.504 22.743 1.00 94.19 342 GLY A N 1
ATOM 2637 C CA . GLY A 1 342 ? -18.812 -19.828 23.752 1.00 94.19 342 GLY A CA 1
ATOM 2638 C C . GLY A 1 342 ? -19.570 -18.714 24.479 1.00 94.19 342 GLY A C 1
ATOM 2639 O O . GLY A 1 342 ? -19.515 -18.637 25.705 1.00 94.19 342 GLY A O 1
ATOM 2640 N N . LEU A 1 343 ? -20.341 -17.899 23.747 1.00 93.88 343 LEU A N 1
ATOM 2641 C CA . LEU A 1 343 ? -21.201 -16.864 24.330 1.00 93.88 343 LEU A CA 1
ATOM 2642 C C . LEU A 1 343 ? -22.282 -17.464 25.235 1.00 93.88 343 LEU A C 1
ATOM 2644 O O . LEU A 1 343 ? -22.483 -16.969 26.337 1.00 93.88 343 LEU A O 1
ATOM 2648 N N . GLY A 1 344 ? -22.961 -18.523 24.787 1.00 92.12 344 GLY A N 1
ATOM 2649 C CA . GLY A 1 344 ? -23.988 -19.202 25.579 1.00 92.12 344 GLY A CA 1
ATOM 2650 C C . GLY A 1 344 ? -23.429 -19.758 26.888 1.00 92.12 344 GLY A C 1
ATOM 2651 O O . GLY A 1 344 ? -24.026 -19.550 27.937 1.00 92.12 344 GLY A O 1
ATOM 2652 N N . THR A 1 345 ? -22.244 -20.372 26.835 1.00 93.00 345 THR A N 1
ATOM 2653 C CA . THR A 1 345 ? -21.532 -20.869 28.027 1.00 93.00 345 THR A CA 1
ATOM 2654 C C . THR A 1 345 ? -21.181 -19.722 28.979 1.00 93.00 345 THR A C 1
ATOM 2656 O O . THR A 1 345 ? -21.437 -19.809 30.175 1.00 93.00 345 THR A O 1
ATOM 2659 N N . PHE A 1 346 ? -20.652 -18.616 28.443 1.00 92.44 346 PHE A N 1
ATOM 2660 C CA . PHE A 1 346 ? -20.302 -17.431 29.228 1.00 92.44 346 PHE A CA 1
ATOM 2661 C C . PHE A 1 346 ? -21.523 -16.791 29.912 1.00 92.44 346 PHE A C 1
ATOM 2663 O O . PHE A 1 346 ? -21.453 -16.435 31.084 1.00 92.44 346 PHE A O 1
ATOM 2670 N N . VAL A 1 347 ? -22.640 -16.643 29.193 1.00 90.12 347 VAL A N 1
ATOM 2671 C CA . VAL A 1 347 ? -23.869 -16.026 29.721 1.00 90.12 347 VAL A CA 1
ATOM 2672 C C . VAL A 1 347 ? -24.569 -16.938 30.726 1.00 90.12 347 VAL A C 1
ATOM 2674 O O . VAL A 1 347 ? -25.017 -16.444 31.755 1.00 90.12 347 VAL A O 1
ATOM 2677 N N . ALA A 1 348 ? -24.649 -18.245 30.458 1.00 90.00 348 ALA A N 1
ATOM 2678 C CA . ALA A 1 348 ? -25.272 -19.203 31.371 1.00 90.00 348 ALA A CA 1
ATOM 2679 C C . ALA A 1 348 ? -24.558 -19.230 32.727 1.00 90.00 348 ALA A C 1
ATOM 2681 O O . ALA A 1 348 ? -25.211 -19.181 33.762 1.00 90.00 348 ALA A O 1
ATOM 2682 N N . GLU A 1 349 ? -23.224 -19.230 32.714 1.00 89.50 349 GLU A N 1
ATOM 2683 C CA . GLU A 1 349 ? -22.430 -19.167 33.939 1.00 89.50 349 GLU A CA 1
ATOM 2684 C C . GLU A 1 349 ? -22.684 -17.875 34.723 1.00 89.50 349 GLU A C 1
ATOM 2686 O O . GLU A 1 349 ? -22.867 -17.910 35.934 1.00 89.50 349 GLU A O 1
ATOM 2691 N N . ARG A 1 350 ? -22.718 -16.726 34.037 1.00 85.19 350 ARG A N 1
ATOM 2692 C CA . ARG A 1 350 ? -22.964 -15.434 34.692 1.00 85.19 350 ARG A CA 1
ATOM 2693 C C . ARG A 1 350 ? -24.363 -15.329 35.280 1.00 85.19 350 ARG A C 1
ATOM 2695 O O . ARG A 1 350 ? -24.495 -14.809 36.376 1.00 85.19 350 ARG A O 1
ATOM 2702 N N . GLY A 1 351 ? -25.366 -15.871 34.592 1.00 81.88 351 GLY A N 1
ATOM 2703 C CA . GLY A 1 351 ? -26.728 -15.927 35.117 1.00 81.88 351 GLY A CA 1
ATOM 2704 C C . GLY A 1 351 ? -26.832 -16.734 36.413 1.00 81.88 351 GLY A C 1
ATOM 2705 O O . GLY A 1 351 ? -27.569 -16.334 37.300 1.00 81.88 351 GLY A O 1
ATOM 2706 N N . LEU A 1 352 ? -26.066 -17.825 36.546 1.00 83.06 352 LEU A N 1
ATOM 2707 C CA . LEU A 1 352 ? -26.045 -18.639 37.768 1.00 83.06 352 LEU A CA 1
ATOM 2708 C C . LEU A 1 352 ? -25.309 -17.950 38.926 1.00 83.06 352 LEU A C 1
ATOM 2710 O O . LEU A 1 352 ? -25.747 -18.044 40.067 1.00 83.06 352 LEU A O 1
ATOM 2714 N N . VAL A 1 353 ? -24.201 -17.254 38.646 1.00 78.06 353 VAL A N 1
ATOM 2715 C CA . VAL A 1 353 ? -23.440 -16.531 39.682 1.00 78.06 353 VAL A CA 1
ATOM 2716 C C . VAL A 1 353 ? -24.244 -15.362 40.247 1.00 78.06 353 VAL A C 1
ATOM 2718 O O . VAL A 1 353 ? -24.231 -15.173 41.458 1.00 78.06 353 VAL A O 1
ATOM 2721 N N . ASP A 1 354 ? -24.976 -14.628 39.403 1.00 67.88 354 ASP A N 1
ATOM 2722 C CA . ASP A 1 354 ? -25.828 -13.523 39.860 1.00 67.88 354 ASP A CA 1
ATOM 2723 C C . ASP A 1 354 ? -26.946 -14.023 40.811 1.00 67.88 354 ASP A C 1
ATOM 2725 O O . ASP A 1 354 ? -27.329 -13.302 41.726 1.00 67.88 354 ASP A O 1
ATOM 2729 N N . GLU A 1 355 ? -27.422 -15.270 40.657 1.00 64.62 355 GLU A N 1
ATOM 2730 C CA . GLU A 1 355 ? -28.389 -15.904 41.576 1.00 64.62 355 GLU A CA 1
ATOM 2731 C C . GLU A 1 355 ? -27.749 -16.397 42.894 1.00 64.62 355 GLU A C 1
ATOM 2733 O O . GLU A 1 355 ? -28.414 -16.429 43.930 1.00 64.62 355 GLU A O 1
ATOM 2738 N N . GLU A 1 356 ? -26.465 -16.781 42.885 1.00 61.38 356 GLU A N 1
ATOM 2739 C CA . GLU A 1 356 ? -25.749 -17.272 44.077 1.00 61.38 356 GLU A CA 1
ATOM 2740 C C . GLU A 1 356 ? -25.093 -16.151 44.911 1.00 61.38 356 GLU A C 1
ATOM 2742 O O . GLU A 1 356 ? -25.031 -16.260 46.141 1.00 61.38 356 GLU A O 1
ATOM 2747 N N . GLU A 1 357 ? -24.604 -15.071 44.286 1.00 56.59 357 GLU A N 1
ATOM 2748 C CA . GLU A 1 357 ? -23.987 -13.926 44.985 1.00 56.59 357 GLU A CA 1
ATOM 2749 C C . GLU A 1 357 ? -25.011 -13.108 45.787 1.00 56.59 357 GLU A C 1
ATOM 2751 O O . GLU A 1 357 ? -24.666 -12.609 46.859 1.00 56.59 357 GLU A O 1
ATOM 2756 N N . GLU A 1 358 ? -26.286 -13.077 45.374 1.00 54.50 358 GLU A N 1
ATOM 2757 C CA . GLU A 1 358 ? -27.381 -12.441 46.134 1.00 54.50 358 GLU A CA 1
ATOM 2758 C C . GLU A 1 358 ? -27.596 -13.090 47.527 1.00 54.50 358 GLU A C 1
ATOM 2760 O O . GLU A 1 358 ? -28.252 -12.518 48.395 1.00 54.50 358 GLU A O 1
ATOM 2765 N N . GLN A 1 359 ? -27.006 -14.267 47.792 1.00 44.22 359 GLN A N 1
ATOM 2766 C CA . GLN A 1 359 ? -27.093 -14.979 49.078 1.00 44.22 359 GLN A CA 1
ATOM 2767 C C . GLN A 1 359 ? -25.820 -14.948 49.935 1.00 44.22 359 GLN A C 1
ATOM 2769 O O . GLN A 1 359 ? -25.836 -15.437 51.070 1.00 44.22 359 GLN A O 1
ATOM 2774 N N . LYS A 1 360 ? -24.713 -14.384 49.446 1.00 43.41 360 LYS A N 1
ATOM 2775 C CA . LYS A 1 360 ? -23.443 -14.322 50.182 1.00 43.41 360 LYS A CA 1
ATOM 2776 C C . LYS A 1 360 ? -22.787 -12.964 49.987 1.00 43.41 360 LYS A C 1
ATOM 2778 O O . LYS A 1 360 ? -21.784 -12.836 49.292 1.00 43.41 360 LYS A O 1
ATOM 2783 N N . GLU A 1 361 ? -23.311 -11.975 50.701 1.00 40.28 361 GLU A N 1
ATOM 2784 C CA . GLU A 1 361 ? -22.611 -10.725 50.989 1.00 40.28 361 GLU A CA 1
ATOM 2785 C C . GLU A 1 361 ? -21.399 -11.051 51.890 1.00 40.28 361 GLU A C 1
ATOM 2787 O O . GLU A 1 361 ? -21.427 -10.976 53.118 1.00 40.28 361 GLU A O 1
ATOM 2792 N N . VAL A 1 362 ? -20.344 -11.592 51.278 1.00 38.94 362 VAL A N 1
ATOM 2793 C CA . VAL A 1 362 ? -19.076 -11.858 51.949 1.00 38.94 362 VAL A CA 1
ATOM 2794 C C . VAL A 1 362 ? -18.386 -10.518 52.106 1.00 38.94 362 VAL A C 1
ATOM 2796 O O . VAL A 1 362 ? -18.059 -9.854 51.126 1.00 38.94 362 VAL A O 1
ATOM 2799 N N . ASP A 1 363 ? -18.160 -10.166 53.362 1.00 38.94 363 ASP A N 1
ATOM 2800 C CA . ASP A 1 363 ? -17.373 -9.041 53.847 1.00 38.94 363 ASP A CA 1
ATOM 2801 C C . ASP A 1 363 ? -15.929 -9.150 53.299 1.00 38.94 363 ASP A C 1
ATOM 2803 O O . ASP A 1 363 ? -15.013 -9.670 53.944 1.00 38.94 363 ASP A O 1
ATOM 2807 N N . VAL A 1 364 ? -15.720 -8.754 52.036 1.00 45.28 364 VAL A N 1
ATOM 2808 C CA . VAL A 1 364 ? -14.392 -8.683 51.419 1.00 45.28 364 VAL A CA 1
ATOM 2809 C C . VAL A 1 364 ? -13.694 -7.486 52.042 1.00 45.28 364 VAL A C 1
ATOM 2811 O O . VAL A 1 364 ? -13.788 -6.358 51.558 1.00 45.28 364 VAL A O 1
ATOM 2814 N N . GLN A 1 365 ? -12.983 -7.737 53.139 1.00 41.31 365 GLN A N 1
ATOM 2815 C CA . GLN A 1 365 ? -12.062 -6.763 53.704 1.00 41.31 365 GLN A CA 1
ATOM 2816 C C . GLN A 1 365 ? -11.085 -6.301 52.609 1.00 41.31 365 GLN A C 1
ATOM 2818 O O . GLN A 1 365 ? -10.403 -7.139 52.009 1.00 41.31 365 GLN A O 1
ATOM 2823 N N . PRO A 1 366 ? -10.995 -4.986 52.329 1.00 49.34 366 PRO A N 1
ATOM 2824 C CA . PRO A 1 366 ? -10.064 -4.436 51.356 1.00 49.34 366 PRO A CA 1
ATOM 2825 C C . PRO A 1 366 ? -8.646 -4.450 51.947 1.00 49.34 366 PRO A C 1
ATOM 2827 O O . PRO A 1 366 ? -8.097 -3.412 52.313 1.00 49.34 366 PRO A O 1
ATOM 2830 N N . GLU A 1 367 ? -8.050 -5.633 52.087 1.00 46.75 367 GLU A N 1
ATOM 2831 C CA . GLU A 1 367 ? -6.647 -5.771 52.468 1.00 46.75 367 GLU A CA 1
ATOM 2832 C C . GLU A 1 367 ? -5.724 -5.663 51.245 1.00 46.75 367 GLU A C 1
ATOM 2834 O O . GLU A 1 367 ? -5.919 -6.302 50.212 1.00 46.75 367 GLU A O 1
ATOM 2839 N N . ASP A 1 368 ? -4.696 -4.828 51.425 1.00 55.22 368 ASP A N 1
ATOM 2840 C CA . ASP A 1 368 ? -3.712 -4.319 50.465 1.00 55.22 368 ASP A CA 1
ATOM 2841 C C . ASP A 1 368 ? -4.253 -3.448 49.316 1.00 55.22 368 ASP A C 1
ATOM 2843 O O . ASP A 1 368 ? -4.992 -3.863 48.428 1.00 55.22 368 ASP A O 1
ATOM 2847 N N . SER A 1 369 ? -3.836 -2.175 49.332 1.00 59.81 369 SER A N 1
ATOM 2848 C CA . SER A 1 369 ? -4.462 -1.115 48.549 1.00 59.81 369 SER A CA 1
ATOM 2849 C C . SER A 1 369 ? -4.440 -1.388 47.031 1.00 59.81 369 SER A C 1
ATOM 2851 O O . SER A 1 369 ? -3.363 -1.605 46.462 1.00 59.81 369 SER A O 1
ATOM 2853 N N . PRO A 1 370 ? -5.587 -1.260 46.325 1.00 63.38 370 PRO A N 1
ATOM 2854 C CA . PRO A 1 370 ? -5.676 -1.364 44.857 1.00 63.38 370 PRO A CA 1
ATOM 2855 C C . PRO A 1 370 ? -4.720 -0.402 44.130 1.00 63.38 370 PRO A C 1
ATOM 2857 O O . PRO A 1 370 ? -4.347 -0.608 42.976 1.00 63.38 370 PRO A O 1
ATOM 2860 N N . ILE A 1 371 ? -4.254 0.618 44.851 1.00 67.50 371 ILE A N 1
ATOM 2861 C CA . ILE A 1 371 ? -3.215 1.566 44.466 1.00 67.50 371 ILE A CA 1
ATOM 2862 C C . ILE A 1 371 ? -1.893 0.858 44.116 1.00 67.50 371 ILE A C 1
ATOM 2864 O O . ILE A 1 371 ? -1.279 1.213 43.114 1.00 67.50 371 ILE A O 1
ATOM 2868 N N . LYS A 1 372 ? -1.450 -0.160 44.871 1.00 73.25 372 LYS A N 1
ATOM 2869 C CA . LYS A 1 372 ? -0.192 -0.882 44.578 1.00 73.25 372 LYS A CA 1
ATOM 2870 C C . LYS A 1 372 ? -0.270 -1.636 43.245 1.00 73.25 372 LYS A C 1
ATOM 2872 O O . LYS A 1 372 ? 0.650 -1.544 42.434 1.00 73.25 372 LYS A O 1
ATOM 2877 N N . ALA A 1 373 ? -1.382 -2.330 42.999 1.00 70.88 373 ALA A N 1
ATOM 2878 C CA . ALA A 1 373 ? -1.627 -3.047 41.747 1.00 70.88 373 ALA A CA 1
ATOM 2879 C C . ALA A 1 373 ? -1.764 -2.083 40.553 1.00 70.88 373 ALA A C 1
ATOM 2881 O O . ALA A 1 373 ? -1.171 -2.313 39.498 1.00 70.88 373 ALA A O 1
ATOM 2882 N N . ALA A 1 374 ? -2.464 -0.960 40.742 1.00 66.88 374 ALA A N 1
ATOM 2883 C CA . ALA A 1 374 ? -2.569 0.104 39.746 1.00 66.88 374 ALA A CA 1
ATOM 2884 C C . ALA A 1 374 ? -1.198 0.716 39.395 1.00 66.88 374 ALA A C 1
ATOM 2886 O O . ALA A 1 374 ? -0.886 0.907 38.221 1.00 66.88 374 ALA A O 1
ATOM 2887 N N . ILE A 1 375 ? -0.339 0.966 40.389 1.00 72.88 375 ILE A N 1
ATOM 2888 C CA . ILE A 1 375 ? 1.026 1.472 40.164 1.00 72.88 375 ILE A CA 1
ATOM 2889 C C . ILE A 1 375 ? 1.872 0.450 39.393 1.00 72.88 375 ILE A C 1
ATOM 2891 O O . ILE A 1 375 ? 2.564 0.826 38.446 1.00 72.88 375 ILE A O 1
ATOM 2895 N N . ALA A 1 376 ? 1.794 -0.839 39.743 1.00 74.19 376 ALA A N 1
ATOM 2896 C CA . ALA A 1 376 ? 2.517 -1.896 39.033 1.00 74.19 376 ALA A CA 1
ATOM 2897 C C . ALA A 1 376 ? 2.104 -1.987 37.549 1.00 74.19 376 ALA A C 1
ATOM 2899 O O . ALA A 1 376 ? 2.967 -2.075 36.671 1.00 74.19 376 ALA A O 1
ATOM 2900 N N . LEU A 1 377 ? 0.801 -1.876 37.256 1.00 70.94 377 LEU A N 1
ATOM 2901 C CA . LEU A 1 377 ? 0.276 -1.786 35.887 1.00 70.94 377 LEU A CA 1
ATOM 2902 C C . LEU A 1 377 ? 0.773 -0.547 35.142 1.00 70.94 377 LEU A C 1
ATOM 2904 O O . LEU A 1 377 ? 1.130 -0.639 33.963 1.00 70.94 377 LEU A O 1
ATOM 2908 N N . GLY A 1 378 ? 0.829 0.599 35.823 1.00 72.56 378 GLY A N 1
ATOM 2909 C CA . GLY A 1 378 ? 1.373 1.840 35.276 1.00 72.56 378 GLY A CA 1
ATOM 2910 C C . GLY A 1 378 ? 2.825 1.693 34.833 1.00 72.56 378 GLY A C 1
ATOM 2911 O O . GLY A 1 378 ? 3.152 2.010 33.689 1.00 72.56 378 GLY A O 1
ATOM 2912 N N . ILE A 1 379 ? 3.682 1.135 35.692 1.00 76.50 379 ILE A N 1
ATOM 2913 C CA . ILE A 1 379 ? 5.106 0.919 35.386 1.00 76.50 379 ILE A CA 1
ATOM 2914 C C . ILE A 1 379 ? 5.274 -0.049 34.206 1.00 76.50 379 ILE A C 1
ATOM 2916 O O . ILE A 1 379 ? 6.017 0.247 33.267 1.00 76.50 379 ILE A O 1
ATOM 2920 N N . GLY A 1 380 ? 4.547 -1.172 34.207 1.00 75.44 380 GLY A N 1
ATOM 2921 C CA . GLY A 1 380 ? 4.585 -2.137 33.103 1.00 75.44 380 GLY A CA 1
ATOM 2922 C C . GLY A 1 380 ? 4.125 -1.538 31.768 1.00 75.44 380 GLY A C 1
ATOM 2923 O O . GLY A 1 380 ? 4.717 -1.810 30.725 1.00 75.44 380 GLY A O 1
ATOM 2924 N N . SER A 1 381 ? 3.112 -0.669 31.793 1.00 74.50 381 SER A N 1
ATOM 2925 C CA . SER A 1 381 ? 2.604 0.010 30.593 1.00 74.50 381 SER A CA 1
ATOM 2926 C C . SER A 1 381 ? 3.608 1.007 30.020 1.00 74.50 381 SER A C 1
ATOM 2928 O O . SER A 1 381 ? 3.806 1.036 28.808 1.00 74.50 381 SER A O 1
ATOM 2930 N N . ILE A 1 382 ? 4.294 1.775 30.874 1.00 75.25 382 ILE A N 1
ATOM 2931 C CA . ILE A 1 382 ? 5.346 2.710 30.445 1.00 75.25 382 ILE A CA 1
ATOM 2932 C C . ILE A 1 382 ? 6.479 1.958 29.736 1.00 75.25 382 ILE A C 1
ATOM 2934 O O . ILE A 1 382 ? 6.919 2.390 28.671 1.00 75.25 382 ILE A O 1
ATOM 2938 N N . ALA A 1 383 ? 6.908 0.806 30.263 1.00 75.31 383 ALA A N 1
ATOM 2939 C CA . ALA A 1 383 ? 7.940 -0.013 29.626 1.00 75.31 383 ALA A CA 1
ATOM 2940 C C . ALA A 1 383 ? 7.526 -0.481 28.218 1.00 75.31 383 ALA A C 1
ATOM 2942 O O . ALA A 1 383 ? 8.308 -0.366 27.274 1.00 75.31 383 ALA A O 1
ATOM 2943 N N . VAL A 1 384 ? 6.280 -0.939 28.045 1.00 74.88 384 VAL A N 1
ATOM 2944 C CA . VAL A 1 384 ? 5.755 -1.355 26.732 1.00 74.88 384 VAL A CA 1
ATOM 2945 C C . VAL A 1 384 ? 5.638 -0.177 25.767 1.00 74.88 384 VAL A C 1
ATOM 2947 O O . VAL A 1 384 ? 5.980 -0.327 24.593 1.00 74.88 384 VAL A O 1
ATOM 2950 N N . VAL A 1 385 ? 5.219 1.003 26.236 1.00 72.94 385 VAL A N 1
ATOM 2951 C CA . VAL A 1 385 ? 5.197 2.226 25.413 1.00 72.94 385 VAL A CA 1
ATOM 2952 C C . VAL A 1 385 ? 6.607 2.585 24.947 1.00 72.94 385 VAL A C 1
ATOM 2954 O O . VAL A 1 385 ? 6.799 2.794 23.753 1.00 72.94 385 VAL A O 1
ATOM 2957 N N . ILE A 1 386 ? 7.605 2.588 25.839 1.00 74.31 386 ILE A N 1
ATOM 2958 C CA . ILE A 1 386 ? 9.005 2.885 25.485 1.00 74.31 386 ILE A CA 1
ATOM 2959 C C . ILE A 1 386 ? 9.524 1.894 24.441 1.00 74.31 386 ILE A C 1
ATOM 2961 O O . ILE A 1 386 ? 10.096 2.313 23.437 1.00 74.31 386 ILE A O 1
ATOM 2965 N N . VAL A 1 387 ? 9.289 0.593 24.634 1.00 73.38 387 VAL A N 1
ATOM 2966 C CA . VAL A 1 387 ? 9.689 -0.446 23.671 1.00 73.38 387 VAL A CA 1
ATOM 2967 C C . VAL A 1 387 ? 8.991 -0.242 22.324 1.00 73.38 387 VAL A C 1
ATOM 2969 O O . VAL A 1 387 ? 9.643 -0.288 21.284 1.00 73.38 387 VAL A O 1
ATOM 2972 N N . THR A 1 388 ? 7.689 0.053 22.325 1.00 67.00 388 THR A N 1
ATOM 2973 C CA . THR A 1 388 ? 6.909 0.290 21.098 1.00 67.00 388 THR A CA 1
ATOM 2974 C C . THR A 1 388 ? 7.416 1.523 20.345 1.00 67.00 388 THR A C 1
ATOM 2976 O O . THR A 1 388 ? 7.620 1.462 19.133 1.00 67.00 388 THR A O 1
ATOM 2979 N N . VAL A 1 389 ? 7.691 2.622 21.055 1.00 68.62 389 VAL A N 1
ATOM 2980 C CA . VAL A 1 389 ? 8.244 3.860 20.483 1.00 68.62 389 VAL A CA 1
ATOM 2981 C C . VAL A 1 389 ? 9.661 3.639 19.949 1.00 68.62 389 VAL A C 1
ATOM 2983 O O . VAL A 1 389 ? 9.965 4.091 18.848 1.00 68.62 389 VAL A O 1
ATOM 2986 N N . ALA A 1 390 ? 10.513 2.906 20.671 1.00 68.38 390 ALA A N 1
ATOM 2987 C CA . ALA A 1 390 ? 11.877 2.596 20.242 1.00 68.38 390 ALA A CA 1
ATOM 2988 C C . ALA A 1 390 ? 11.913 1.714 18.982 1.00 68.38 390 ALA A C 1
ATOM 2990 O O . ALA A 1 390 ? 12.735 1.927 18.094 1.00 68.38 390 ALA A O 1
ATOM 2991 N N . ILE A 1 391 ? 11.001 0.746 18.868 1.00 65.56 391 ILE A N 1
ATOM 2992 C CA . ILE A 1 391 ? 10.861 -0.076 17.657 1.00 65.56 391 ILE A CA 1
ATOM 2993 C C . ILE A 1 391 ? 10.326 0.773 16.497 1.00 65.56 391 ILE A C 1
ATOM 2995 O O . ILE A 1 391 ? 10.801 0.645 15.369 1.00 65.56 391 ILE A O 1
ATOM 2999 N N . SER A 1 392 ? 9.364 1.661 16.769 1.00 58.06 392 SER A N 1
ATOM 3000 C CA . SER A 1 392 ? 8.805 2.570 15.765 1.00 58.06 392 SER A CA 1
ATOM 3001 C C . SER A 1 392 ? 9.855 3.539 15.221 1.00 58.06 392 SER A C 1
ATOM 3003 O O . SER A 1 392 ? 9.882 3.781 14.017 1.00 58.06 392 SER A O 1
ATOM 3005 N N . SER A 1 393 ? 10.736 4.075 16.071 1.00 57.50 393 SER A N 1
ATOM 3006 C CA . SER A 1 393 ? 11.762 5.043 15.664 1.00 57.50 393 SER A CA 1
ATOM 3007 C C . SER A 1 393 ? 12.914 4.420 14.872 1.00 57.50 393 SER A C 1
ATOM 3009 O O . SER A 1 393 ? 13.538 5.108 14.073 1.00 57.50 393 SER A O 1
ATOM 3011 N N . GLN A 1 394 ? 13.176 3.118 15.022 1.00 55.50 394 GLN A N 1
ATOM 3012 C CA . GLN A 1 394 ? 14.165 2.403 14.202 1.00 55.50 394 GLN A CA 1
ATOM 3013 C C . GLN A 1 394 ? 13.655 2.076 12.786 1.00 55.50 394 GLN A C 1
ATOM 3015 O O . GLN A 1 394 ? 14.450 1.767 11.899 1.00 55.50 394 GLN A O 1
ATOM 3020 N N . GLY A 1 395 ? 12.340 2.153 12.549 1.00 45.97 395 GLY A N 1
ATOM 3021 C CA . GLY A 1 395 ? 11.715 1.858 11.256 1.00 45.97 395 GLY A CA 1
ATOM 3022 C C . GLY A 1 395 ? 11.593 3.044 10.291 1.00 45.97 395 GLY A C 1
ATOM 3023 O O . GLY A 1 395 ? 11.175 2.839 9.152 1.00 45.97 395 GLY A O 1
ATOM 3024 N N . THR A 1 396 ? 11.933 4.270 10.705 1.00 41.88 396 THR A N 1
ATOM 3025 C CA . THR A 1 396 ? 11.602 5.510 9.970 1.00 41.88 396 THR A CA 1
ATOM 3026 C C . THR A 1 396 ? 12.562 5.891 8.838 1.00 41.88 396 THR A C 1
ATOM 3028 O O . THR A 1 396 ? 12.266 6.829 8.104 1.00 41.88 396 THR A O 1
ATOM 3031 N N . ASN A 1 397 ? 13.652 5.151 8.605 1.00 34.53 397 ASN A N 1
ATOM 3032 C CA . ASN A 1 397 ? 14.564 5.416 7.475 1.00 34.53 397 ASN A CA 1
ATOM 3033 C C . ASN A 1 397 ? 14.070 4.880 6.117 1.00 34.53 397 ASN A C 1
ATOM 3035 O O . ASN A 1 397 ? 14.784 4.969 5.121 1.00 34.53 397 ASN A O 1
ATOM 3039 N N . VAL A 1 398 ? 12.856 4.329 6.047 1.00 37.88 398 VAL A N 1
ATOM 3040 C CA . VAL A 1 398 ? 12.237 3.899 4.789 1.00 37.88 398 VAL A CA 1
ATOM 3041 C C . VAL A 1 398 ? 10.907 4.628 4.659 1.00 37.88 398 VAL A C 1
ATOM 3043 O O . VAL A 1 398 ? 9.979 4.348 5.412 1.00 37.88 398 VAL A O 1
ATOM 3046 N N . GLY A 1 399 ? 10.819 5.578 3.724 1.00 32.03 399 GLY A N 1
ATOM 3047 C CA . GLY A 1 399 ? 9.585 6.307 3.426 1.00 32.03 399 GLY A CA 1
ATOM 3048 C C . GLY A 1 399 ? 8.454 5.339 3.073 1.00 32.03 399 GLY A C 1
ATOM 3049 O O . GLY A 1 399 ? 8.399 4.811 1.966 1.00 32.03 399 GLY A O 1
ATOM 3050 N N . LEU A 1 400 ? 7.571 5.074 4.033 1.00 32.47 400 LEU A N 1
ATOM 3051 C CA . LEU A 1 400 ? 6.427 4.179 3.901 1.00 32.47 400 LEU A CA 1
ATOM 3052 C C . LEU A 1 400 ? 5.155 5.009 4.033 1.00 32.47 400 LEU A C 1
ATOM 3054 O O . LEU A 1 400 ? 4.850 5.549 5.095 1.00 32.47 400 LEU A O 1
ATOM 3058 N N . HIS A 1 401 ? 4.413 5.118 2.934 1.00 35.38 401 HIS A N 1
ATOM 3059 C CA . HIS A 1 401 ? 3.053 5.632 2.979 1.00 35.38 401 HIS A CA 1
ATOM 3060 C C . HIS A 1 401 ? 2.132 4.630 3.679 1.00 35.38 401 HIS A C 1
ATOM 3062 O O . HIS A 1 401 ? 2.218 3.423 3.447 1.00 35.38 401 HIS A O 1
ATOM 3068 N N . SER A 1 402 ? 1.242 5.172 4.516 1.00 34.94 402 SER A N 1
ATOM 3069 C CA . SER A 1 402 ? 0.150 4.453 5.174 1.00 34.94 402 SER A CA 1
ATOM 3070 C C . SER A 1 402 ? -0.588 3.561 4.165 1.00 34.94 402 SER A C 1
ATOM 3072 O O . SER A 1 402 ? -0.969 4.062 3.101 1.00 34.94 402 SER A O 1
ATOM 3074 N N . PRO A 1 403 ? -0.833 2.270 4.458 1.00 40.53 403 PRO A N 1
ATOM 3075 C CA . PRO A 1 403 ? -1.757 1.471 3.676 1.00 40.53 403 PRO A CA 1
ATOM 3076 C C . PRO A 1 403 ? -3.124 2.164 3.703 1.00 40.53 403 PRO A C 1
ATOM 3078 O O . PRO A 1 403 ? -3.525 2.743 4.716 1.00 40.53 403 PRO A O 1
ATOM 3081 N N . ARG A 1 404 ? -3.810 2.163 2.557 1.00 40.31 404 ARG A N 1
ATOM 3082 C CA . ARG A 1 404 ? -5.150 2.748 2.435 1.00 40.31 404 ARG A CA 1
ATOM 3083 C C . ARG A 1 404 ? -6.115 2.035 3.397 1.00 40.31 404 ARG A C 1
ATOM 3085 O O . ARG A 1 404 ? -5.989 0.816 3.552 1.00 40.31 404 ARG A O 1
ATOM 3092 N N . PRO A 1 405 ? -7.062 2.753 4.025 1.00 37.56 405 PRO A N 1
ATOM 3093 C CA . PRO A 1 405 ? -8.091 2.127 4.844 1.00 37.56 405 PRO A CA 1
ATOM 3094 C C . PRO A 1 405 ? -8.939 1.210 3.955 1.00 37.56 405 PRO A C 1
ATOM 3096 O O . PRO A 1 405 ? -9.614 1.676 3.045 1.00 37.56 405 PRO A O 1
ATOM 3099 N N . THR A 1 406 ? -8.876 -0.102 4.185 1.00 41.38 406 THR A N 1
ATOM 3100 C CA . THR A 1 406 ? -9.858 -1.035 3.625 1.00 41.38 406 THR A CA 1
ATOM 3101 C C . THR A 1 406 ? -11.104 -1.043 4.521 1.00 41.38 406 THR A C 1
ATOM 3103 O O . THR A 1 406 ? -10.967 -0.891 5.743 1.00 41.38 406 THR A O 1
ATOM 3106 N N . PRO A 1 407 ? -12.320 -1.224 3.970 1.00 41.03 407 PRO A N 1
ATOM 3107 C CA . PRO A 1 407 ? -13.541 -1.283 4.770 1.00 41.03 407 PRO A CA 1
ATOM 3108 C C . PRO A 1 407 ? -13.430 -2.351 5.869 1.00 41.03 407 PRO A C 1
ATOM 3110 O O . PRO A 1 407 ? -12.875 -3.437 5.657 1.00 41.03 407 PRO A O 1
ATOM 3113 N N . TRP A 1 408 ? -13.949 -2.068 7.071 1.00 42.38 408 TRP A N 1
ATOM 3114 C CA . TRP A 1 408 ? -13.939 -3.049 8.163 1.00 42.38 408 TRP A CA 1
ATOM 3115 C C . TRP A 1 408 ? -14.743 -4.289 7.749 1.00 42.38 408 TRP A C 1
ATOM 3117 O O . TRP A 1 408 ? -15.945 -4.205 7.508 1.00 42.38 408 TRP A O 1
ATOM 3127 N N . PHE A 1 409 ? -14.086 -5.453 7.713 1.00 40.16 409 PHE A N 1
ATOM 3128 C CA . PHE A 1 409 ? -14.648 -6.730 7.251 1.00 40.16 409 PHE A CA 1
ATOM 3129 C C . PHE A 1 409 ? -15.036 -6.771 5.768 1.00 40.16 409 PHE A C 1
ATOM 3131 O O . PHE A 1 409 ? -16.076 -7.337 5.407 1.00 40.16 409 PHE A O 1
ATOM 3138 N N . ASP A 1 410 ? -14.202 -6.210 4.902 1.00 40.94 410 ASP A N 1
ATOM 3139 C CA . ASP A 1 410 ? -14.304 -6.527 3.490 1.00 40.94 410 ASP A CA 1
ATOM 3140 C C . ASP A 1 410 ? -13.738 -7.933 3.205 1.00 40.94 410 ASP A C 1
ATOM 3142 O O . ASP A 1 410 ? -12.546 -8.127 2.985 1.00 40.94 410 ASP A O 1
ATOM 3146 N N . PHE A 1 411 ? -14.612 -8.943 3.230 1.00 40.03 411 PHE A N 1
ATOM 3147 C CA . PHE A 1 411 ? -14.283 -10.302 2.778 1.00 40.03 411 PHE A CA 1
ATOM 3148 C C . PHE A 1 411 ? -14.158 -10.403 1.242 1.00 40.03 411 PHE A C 1
ATOM 3150 O O . PHE A 1 411 ? -13.854 -11.487 0.730 1.00 40.03 411 PHE A O 1
ATOM 3157 N N . THR A 1 412 ? -14.397 -9.302 0.515 1.00 37.69 412 THR A N 1
ATOM 3158 C CA . THR A 1 412 ? -14.334 -9.207 -0.951 1.00 37.69 412 THR A CA 1
ATOM 3159 C C . THR A 1 412 ? -13.124 -8.443 -1.476 1.00 37.69 412 THR A C 1
ATOM 3161 O O . THR A 1 412 ? -12.673 -8.765 -2.575 1.00 37.69 412 THR A O 1
ATOM 3164 N N . SER A 1 413 ? -12.547 -7.502 -0.720 1.00 36.69 413 SER A N 1
ATOM 3165 C CA . SER A 1 413 ? -11.358 -6.760 -1.150 1.00 36.69 413 SER A CA 1
ATOM 3166 C C . SER A 1 413 ? -10.102 -7.193 -0.397 1.00 36.69 413 SER A C 1
ATOM 3168 O O . SER A 1 413 ? -9.798 -6.816 0.734 1.00 36.69 413 SER A O 1
ATOM 3170 N N . LEU A 1 414 ? -9.300 -7.994 -1.092 1.00 37.28 414 LEU A N 1
ATOM 3171 C CA . LEU A 1 414 ? -7.862 -7.966 -0.869 1.00 37.28 414 LEU A CA 1
ATOM 3172 C C . LEU A 1 414 ? -7.374 -6.536 -1.185 1.00 37.28 414 LEU A C 1
ATOM 3174 O O . LEU A 1 414 ? -7.935 -5.907 -2.088 1.00 37.28 414 LEU A O 1
ATOM 3178 N N . PRO A 1 415 ? -6.332 -6.011 -0.508 1.00 37.97 415 PRO A N 1
ATOM 3179 C CA . PRO A 1 415 ? -5.662 -4.799 -0.969 1.00 37.97 415 PRO A CA 1
ATOM 3180 C C . PRO A 1 415 ? -5.394 -4.910 -2.483 1.00 37.97 415 PRO A C 1
ATOM 3182 O O . PRO A 1 415 ? -5.103 -6.017 -2.943 1.00 37.97 415 PRO A O 1
ATOM 3185 N N . PRO A 1 416 ? -5.440 -3.818 -3.273 1.00 42.47 416 PRO A N 1
ATOM 3186 C CA . PRO A 1 416 ? -5.276 -3.890 -4.730 1.00 42.47 416 PRO A CA 1
ATOM 3187 C C . PRO A 1 416 ? -3.949 -4.529 -5.186 1.00 42.47 416 PRO A C 1
ATOM 3189 O O . PRO A 1 416 ? -3.804 -4.897 -6.345 1.00 42.47 416 PRO A O 1
ATOM 3192 N N . THR A 1 417 ? -2.985 -4.695 -4.275 1.00 41.06 417 THR A N 1
ATOM 3193 C CA . THR A 1 417 ? -1.703 -5.381 -4.497 1.00 41.06 417 THR A CA 1
ATOM 3194 C C . THR A 1 417 ? -1.704 -6.868 -4.114 1.00 41.06 417 THR A C 1
ATOM 3196 O O . THR A 1 417 ? -0.704 -7.555 -4.309 1.00 41.06 417 THR A O 1
ATOM 3199 N N . GLN A 1 418 ? -2.794 -7.391 -3.550 1.00 40.47 418 GLN A N 1
ATOM 3200 C CA . GLN A 1 418 ? -2.888 -8.753 -3.024 1.00 40.47 418 GLN A CA 1
ATOM 3201 C C . GLN A 1 418 ? -4.105 -9.536 -3.515 1.00 40.47 418 GLN A C 1
ATOM 3203 O O . GLN A 1 418 ? -4.418 -10.566 -2.925 1.00 40.47 418 GLN A O 1
ATOM 3208 N N . SER A 1 419 ? -4.707 -9.195 -4.658 1.00 36.41 419 SER A N 1
ATOM 3209 C CA . SER A 1 419 ? -5.515 -10.153 -5.435 1.00 36.41 419 SER A CA 1
ATOM 3210 C C . SER A 1 419 ? -4.664 -11.300 -6.025 1.00 36.41 419 SER A C 1
ATOM 3212 O O . SER A 1 419 ? -4.909 -11.773 -7.133 1.00 36.41 419 SER A O 1
ATOM 3214 N N . LYS A 1 420 ? -3.705 -11.829 -5.246 1.00 44.62 420 LYS A N 1
ATOM 3215 C CA . LYS A 1 420 ? -3.104 -13.161 -5.378 1.00 44.62 420 LYS A CA 1
ATOM 3216 C C . LYS A 1 420 ? -4.166 -14.238 -5.108 1.00 44.62 420 LYS A C 1
ATOM 3218 O O . LYS A 1 420 ? -3.969 -15.149 -4.307 1.00 44.62 420 LYS A O 1
ATOM 3223 N N . ALA A 1 421 ? -5.290 -14.180 -5.818 1.00 40.19 421 ALA A N 1
ATOM 3224 C CA . ALA A 1 421 ? -5.872 -15.414 -6.301 1.00 40.19 421 ALA A CA 1
ATOM 3225 C C . ALA A 1 421 ? -4.750 -16.131 -7.057 1.00 40.19 421 ALA A C 1
ATOM 3227 O O . ALA A 1 421 ? -3.978 -15.492 -7.773 1.00 40.19 421 ALA A O 1
ATOM 3228 N N . TRP A 1 422 ? -4.600 -17.425 -6.810 1.00 46.50 422 TRP A N 1
ATOM 3229 C CA . TRP A 1 422 ? -3.581 -18.291 -7.386 1.00 46.50 422 TRP A CA 1
ATOM 3230 C C . TRP A 1 422 ? -3.680 -18.330 -8.920 1.00 46.50 422 TRP A C 1
ATOM 3232 O O . TRP A 1 422 ? -4.159 -19.292 -9.512 1.00 46.50 422 TRP A O 1
ATOM 3242 N N . CYS A 1 423 ? -3.246 -17.265 -9.581 1.00 65.81 423 CYS A N 1
ATOM 3243 C CA . CYS A 1 423 ? -3.087 -17.213 -11.016 1.00 65.81 423 CYS A CA 1
ATOM 3244 C C . CYS A 1 423 ? -1.820 -18.011 -11.308 1.00 65.81 423 CYS A C 1
ATOM 3246 O O . CYS A 1 423 ? -0.700 -17.549 -11.079 1.00 65.81 423 CYS A O 1
ATOM 3248 N N . HIS A 1 424 ? -2.006 -19.269 -11.701 1.00 72.62 424 HIS A N 1
ATOM 3249 C CA . HIS A 1 424 ? -0.904 -20.160 -12.022 1.00 72.62 424 HIS A CA 1
ATOM 3250 C C . HIS A 1 424 ? -0.125 -19.578 -13.208 1.00 72.62 424 HIS A C 1
ATOM 3252 O O . HIS A 1 424 ? -0.645 -19.498 -14.321 1.00 72.62 424 HIS A O 1
ATOM 3258 N N . ARG A 1 425 ? 1.131 -19.171 -12.981 1.00 81.00 425 ARG A N 1
ATOM 3259 C CA . ARG A 1 425 ? 1.990 -18.634 -14.043 1.00 81.00 425 ARG A CA 1
ATOM 3260 C C . ARG A 1 425 ? 2.209 -19.701 -15.108 1.00 81.00 425 ARG A C 1
ATOM 3262 O O . ARG A 1 425 ? 2.663 -20.804 -14.800 1.00 81.00 425 ARG A O 1
ATOM 3269 N N . LYS A 1 426 ? 1.913 -19.368 -16.365 1.00 78.56 426 LYS A N 1
ATOM 3270 C CA . LYS A 1 426 ? 2.364 -20.172 -17.502 1.00 78.56 426 LYS A CA 1
ATOM 3271 C C . LYS A 1 426 ? 3.900 -20.191 -17.458 1.00 78.56 426 LYS A C 1
ATOM 3273 O O . LYS A 1 426 ? 4.494 -19.112 -17.386 1.00 78.56 426 LYS A O 1
ATOM 3278 N N . PRO A 1 427 ? 4.547 -21.370 -17.424 1.00 76.00 427 PRO A N 1
ATOM 3279 C CA . PRO A 1 427 ? 6.000 -21.435 -17.431 1.00 76.00 427 PRO A CA 1
ATOM 3280 C C . PRO A 1 427 ? 6.524 -20.772 -18.706 1.00 76.00 427 PRO A C 1
ATOM 3282 O O . PRO A 1 427 ? 5.984 -20.992 -19.790 1.00 76.00 427 PRO A O 1
ATOM 3285 N N . LEU A 1 428 ? 7.552 -19.939 -18.558 1.00 76.94 428 LEU A N 1
ATOM 3286 C CA . LEU A 1 428 ? 8.196 -19.297 -19.699 1.00 76.94 428 LEU A CA 1
ATOM 3287 C C . LEU A 1 428 ? 8.984 -20.338 -20.514 1.00 76.94 428 LEU A C 1
ATOM 3289 O O . LEU A 1 428 ? 9.500 -21.295 -19.918 1.00 76.94 428 LEU A O 1
ATOM 3293 N N . PRO A 1 429 ? 9.100 -20.159 -21.845 1.00 66.38 429 PRO A N 1
ATOM 3294 C CA . PRO A 1 429 ? 9.954 -20.989 -22.687 1.00 66.38 429 PRO A CA 1
ATOM 3295 C C . PRO A 1 429 ? 11.368 -21.107 -22.103 1.00 66.38 429 PRO A C 1
ATOM 3297 O O . PRO A 1 429 ? 11.941 -20.136 -21.596 1.00 66.38 429 PRO A O 1
ATOM 3300 N N . LYS A 1 430 ? 11.930 -22.319 -22.115 1.00 58.03 430 LYS A N 1
ATOM 3301 C CA . LYS A 1 430 ? 13.299 -22.549 -21.647 1.00 58.03 430 LYS A CA 1
ATOM 3302 C C . LYS A 1 430 ? 14.262 -22.132 -22.755 1.00 58.03 430 LYS A C 1
ATOM 3304 O O . LYS A 1 430 ? 14.543 -22.936 -23.626 1.00 58.03 430 LYS A O 1
ATOM 3309 N N . LEU A 1 431 ? 14.791 -20.914 -22.688 1.00 57.81 431 LEU A N 1
ATOM 3310 C CA . LEU A 1 431 ? 15.860 -20.481 -23.591 1.00 57.81 431 LEU A CA 1
ATOM 3311 C C . LEU A 1 431 ? 17.095 -21.380 -23.417 1.00 57.81 431 LEU A C 1
ATOM 3313 O O . LEU A 1 431 ? 17.572 -21.581 -22.288 1.00 57.81 431 LEU A O 1
ATOM 3317 N N . SER A 1 432 ? 17.596 -21.922 -24.529 1.00 44.25 432 SER A N 1
ATOM 3318 C CA . SER A 1 432 ? 18.793 -22.762 -24.634 1.00 44.25 432 SER A CA 1
ATOM 3319 C C . SER A 1 432 ? 20.062 -21.973 -24.287 1.00 44.25 432 SER A C 1
ATOM 3321 O O . SER A 1 432 ? 20.840 -21.596 -25.146 1.00 44.25 432 SER A O 1
ATOM 3323 N N . GLY A 1 433 ? 20.259 -21.697 -23.005 1.00 49.78 433 GLY A N 1
ATOM 3324 C CA . GLY A 1 433 ? 21.285 -20.765 -22.526 1.00 49.78 433 GLY A CA 1
ATOM 3325 C C . GLY A 1 433 ? 21.096 -20.398 -21.058 1.00 49.78 433 GLY A C 1
ATOM 3326 O O . GLY A 1 433 ? 22.062 -20.061 -20.369 1.00 49.78 433 GLY A O 1
ATOM 3327 N N . ARG A 1 434 ? 19.877 -20.599 -20.529 1.00 52.44 434 ARG A N 1
ATOM 3328 C CA . ARG A 1 434 ? 19.571 -20.571 -19.096 1.00 52.44 434 ARG A CA 1
ATOM 3329 C C . ARG A 1 434 ? 20.273 -21.735 -18.396 1.00 52.44 434 ARG A C 1
ATOM 3331 O O . ARG A 1 434 ? 19.655 -22.733 -18.029 1.00 52.44 434 ARG A O 1
ATOM 3338 N N . LYS A 1 435 ? 21.591 -21.629 -18.208 1.00 50.16 435 LYS A N 1
ATOM 3339 C CA . LYS A 1 435 ? 22.298 -22.437 -17.217 1.00 50.16 435 LYS A CA 1
ATOM 3340 C C . LYS A 1 435 ? 21.534 -22.218 -15.920 1.00 50.16 435 LYS A C 1
ATOM 3342 O O . LYS A 1 435 ? 21.351 -21.072 -15.521 1.00 50.16 435 LYS A O 1
ATOM 3347 N N . GLU A 1 436 ? 21.061 -23.289 -15.285 1.00 47.81 436 GLU A N 1
ATOM 3348 C CA . GLU A 1 436 ? 20.675 -23.228 -13.879 1.00 47.81 436 GLU A CA 1
ATOM 3349 C C . GLU A 1 436 ? 21.904 -22.704 -13.139 1.00 47.81 436 GLU A C 1
ATOM 3351 O O . GLU A 1 436 ? 22.847 -23.444 -12.847 1.00 47.81 436 GLU A O 1
ATOM 3356 N N . THR A 1 437 ? 21.963 -21.391 -12.939 1.00 47.12 437 THR A N 1
ATOM 3357 C CA . THR A 1 437 ? 23.041 -20.730 -12.232 1.00 47.12 437 THR A CA 1
ATOM 3358 C C . THR A 1 437 ? 22.900 -21.190 -10.797 1.00 47.12 437 THR A C 1
ATOM 3360 O O . THR A 1 437 ? 22.163 -20.628 -9.991 1.00 47.12 437 THR A O 1
ATOM 3363 N N . ARG A 1 438 ? 23.580 -22.296 -10.478 1.00 43.38 438 ARG A N 1
ATOM 3364 C CA . ARG A 1 438 ? 23.822 -22.752 -9.113 1.00 43.38 438 ARG A CA 1
ATOM 3365 C C . ARG A 1 438 ? 24.188 -21.525 -8.278 1.00 43.38 438 ARG A C 1
ATOM 3367 O O . ARG A 1 438 ? 25.290 -21.005 -8.402 1.00 43.38 438 ARG A O 1
ATOM 3374 N N . LYS A 1 439 ? 23.261 -21.092 -7.421 1.00 43.88 439 LYS A N 1
ATOM 3375 C CA . LYS A 1 439 ? 23.492 -20.177 -6.295 1.00 43.88 439 LYS A CA 1
ATOM 3376 C C . LYS A 1 439 ? 24.275 -18.891 -6.629 1.00 43.88 439 LYS A C 1
ATOM 3378 O O . LYS A 1 439 ? 25.107 -18.480 -5.822 1.00 43.88 439 LYS A O 1
ATOM 3383 N N . ARG A 1 440 ? 24.025 -18.219 -7.760 1.00 49.88 440 ARG A N 1
ATOM 3384 C CA . ARG A 1 440 ? 24.445 -16.809 -7.871 1.00 49.88 440 ARG A CA 1
ATOM 3385 C C . ARG A 1 440 ? 23.478 -15.989 -7.003 1.00 49.88 440 ARG A C 1
ATOM 3387 O O . ARG A 1 440 ? 22.264 -16.141 -7.123 1.00 49.88 440 ARG A O 1
ATOM 3394 N N . ALA A 1 441 ? 23.994 -15.238 -6.029 1.00 48.47 441 ALA A N 1
ATOM 3395 C CA . ALA A 1 441 ? 23.150 -14.433 -5.148 1.00 48.47 441 ALA A CA 1
ATOM 3396 C C . ALA A 1 441 ? 22.483 -13.331 -5.983 1.00 48.47 441 ALA A C 1
ATOM 3398 O O . ALA A 1 441 ? 23.183 -12.572 -6.647 1.00 48.47 441 ALA A O 1
ATOM 3399 N N . ARG A 1 442 ? 21.145 -13.272 -5.974 1.00 61.03 442 ARG A N 1
ATOM 3400 C CA . ARG A 1 442 ? 20.385 -12.235 -6.687 1.00 61.03 442 ARG A CA 1
ATOM 3401 C C . ARG A 1 442 ? 20.835 -10.848 -6.233 1.00 61.03 442 ARG A C 1
ATOM 3403 O O . ARG A 1 442 ? 20.986 -10.626 -5.032 1.00 61.03 442 ARG A O 1
ATOM 3410 N N . VAL A 1 443 ? 21.008 -9.929 -7.185 1.00 59.22 443 VAL A N 1
ATOM 3411 C CA . VAL A 1 443 ? 21.415 -8.541 -6.900 1.00 59.22 443 VAL A CA 1
ATOM 3412 C C . VAL A 1 443 ? 20.287 -7.790 -6.185 1.00 59.22 443 VAL A C 1
ATOM 3414 O O . VAL A 1 443 ? 20.535 -7.012 -5.268 1.00 59.22 443 VAL A O 1
ATOM 3417 N N . THR A 1 444 ? 19.035 -8.053 -6.568 1.00 70.06 444 THR A N 1
ATOM 3418 C CA . THR A 1 444 ? 17.826 -7.485 -5.954 1.00 70.06 444 THR A CA 1
ATOM 3419 C C . THR A 1 444 ? 16.615 -8.387 -6.216 1.00 70.06 444 THR A C 1
ATOM 3421 O O . THR A 1 444 ? 16.597 -9.126 -7.194 1.00 70.06 444 THR A O 1
ATOM 3424 N N . GLY A 1 445 ? 15.607 -8.339 -5.338 1.00 79.38 445 GLY A N 1
ATOM 3425 C CA . GLY A 1 445 ? 14.317 -9.028 -5.519 1.00 79.38 445 GLY A CA 1
ATOM 3426 C C . GLY A 1 445 ? 13.190 -8.119 -6.023 1.00 79.38 445 GLY A C 1
ATOM 3427 O O . GLY A 1 445 ? 12.038 -8.541 -6.082 1.00 79.38 445 GLY A O 1
ATOM 3428 N N . ALA A 1 446 ? 13.489 -6.856 -6.349 1.00 80.75 446 ALA A N 1
ATOM 3429 C CA . ALA A 1 446 ? 12.474 -5.850 -6.671 1.00 80.75 446 ALA A CA 1
ATOM 3430 C C . ALA A 1 446 ? 11.634 -6.184 -7.916 1.00 80.75 446 ALA A C 1
ATOM 3432 O O . ALA A 1 446 ? 10.494 -5.746 -8.005 1.00 80.75 446 ALA A O 1
ATOM 3433 N N . PHE A 1 447 ? 12.165 -6.961 -8.863 1.00 90.69 447 PHE A N 1
ATOM 3434 C CA . PHE A 1 447 ? 11.482 -7.315 -10.113 1.00 90.69 447 PHE A CA 1
ATOM 3435 C C . PHE A 1 447 ? 11.103 -8.803 -10.197 1.00 90.69 447 PHE A C 1
ATOM 3437 O O . PHE A 1 447 ? 10.750 -9.301 -11.264 1.00 90.69 447 PHE A O 1
ATOM 3444 N N . ASP A 1 448 ? 11.107 -9.522 -9.068 1.00 87.50 448 ASP A N 1
ATOM 3445 C CA . ASP A 1 448 ? 10.839 -10.969 -9.004 1.00 87.50 448 ASP A CA 1
ATOM 3446 C C . ASP A 1 448 ? 9.480 -11.388 -9.591 1.00 87.50 448 ASP A C 1
ATOM 3448 O O . ASP A 1 448 ? 9.309 -12.516 -10.063 1.00 87.50 448 ASP A O 1
ATOM 3452 N N . ASN A 1 449 ? 8.501 -10.484 -9.548 1.00 90.00 449 ASN A N 1
ATOM 3453 C CA . ASN A 1 449 ? 7.143 -10.700 -10.044 1.00 90.00 449 ASN A CA 1
ATOM 3454 C C . ASN A 1 449 ? 6.776 -9.789 -11.217 1.00 90.00 449 ASN A C 1
ATOM 3456 O O . ASN A 1 449 ? 5.602 -9.713 -11.576 1.00 90.00 449 ASN A O 1
ATOM 3460 N N . VAL A 1 450 ? 7.757 -9.116 -11.813 1.00 93.38 450 VAL A N 1
ATOM 3461 C CA . VAL A 1 450 ? 7.570 -8.337 -13.037 1.00 93.38 450 VAL A CA 1
ATOM 3462 C C . VAL A 1 450 ? 7.917 -9.223 -14.229 1.00 93.38 450 VAL A C 1
ATOM 3464 O O . VAL A 1 450 ? 8.890 -9.980 -14.172 1.00 93.38 450 VAL A O 1
ATOM 3467 N N . LEU A 1 451 ? 7.105 -9.157 -15.285 1.00 94.19 451 LEU A N 1
ATOM 3468 C CA . LEU A 1 451 ? 7.433 -9.735 -16.585 1.00 94.19 451 LEU A CA 1
ATOM 3469 C C . LEU A 1 451 ? 8.131 -8.671 -17.427 1.00 94.19 451 LEU A C 1
ATOM 3471 O O . LEU A 1 451 ? 7.504 -7.678 -17.796 1.00 94.19 451 LEU A O 1
ATOM 3475 N N . LEU A 1 452 ? 9.413 -8.881 -17.721 1.00 93.69 452 LEU A N 1
ATOM 3476 C CA . LEU A 1 452 ? 10.133 -8.087 -18.709 1.00 93.69 452 LEU A CA 1
ATOM 3477 C C . LEU A 1 452 ? 9.835 -8.657 -20.101 1.00 93.69 452 LEU A C 1
ATOM 3479 O O . LEU A 1 452 ? 10.232 -9.781 -20.401 1.00 93.69 452 LEU A O 1
ATOM 3483 N N . ILE A 1 453 ? 9.116 -7.899 -20.922 1.00 92.75 453 ILE A N 1
ATOM 3484 C CA . ILE A 1 453 ? 8.780 -8.214 -22.310 1.00 92.75 453 ILE A CA 1
ATOM 3485 C C . ILE A 1 453 ? 9.771 -7.467 -23.202 1.00 92.75 453 ILE A C 1
ATOM 3487 O O . ILE A 1 453 ? 9.785 -6.237 -23.213 1.00 92.75 453 ILE A O 1
ATOM 3491 N N . VAL A 1 454 ? 10.598 -8.216 -23.927 1.00 88.12 454 VAL A N 1
ATOM 3492 C CA . VAL A 1 454 ? 11.644 -7.679 -24.800 1.00 88.12 454 VAL A CA 1
ATOM 3493 C C . VAL A 1 454 ? 11.266 -7.933 -26.250 1.00 88.12 454 VAL A C 1
ATOM 3495 O O . VAL A 1 454 ? 11.222 -9.085 -26.686 1.00 88.12 454 VAL A O 1
ATOM 3498 N N . PHE A 1 455 ? 11.003 -6.871 -27.001 1.00 85.50 455 PHE A N 1
ATOM 3499 C CA . PHE A 1 455 ? 10.637 -6.972 -28.410 1.00 85.50 455 PHE A CA 1
ATOM 3500 C C . PHE A 1 455 ? 11.847 -6.858 -29.324 1.00 85.50 455 PHE A C 1
ATOM 3502 O O . PHE A 1 455 ? 12.570 -5.872 -29.269 1.00 85.50 455 PHE A O 1
ATOM 3509 N N . PHE A 1 456 ? 12.047 -7.820 -30.218 1.00 77.00 456 PHE A N 1
ATOM 3510 C CA . PHE A 1 456 ? 13.039 -7.699 -31.282 1.00 77.00 456 PHE A CA 1
ATOM 3511 C C . PHE A 1 456 ? 12.334 -7.608 -32.634 1.00 77.00 456 PHE A C 1
ATOM 3513 O O . PHE A 1 456 ? 11.598 -8.503 -33.045 1.00 77.00 456 PHE A O 1
ATOM 3520 N N . SER A 1 457 ? 12.578 -6.509 -33.343 1.00 68.94 457 SER A N 1
ATOM 3521 C CA . SER A 1 457 ? 11.963 -6.245 -34.646 1.00 68.94 457 SER A CA 1
ATOM 3522 C C . SER A 1 457 ? 12.576 -7.067 -35.777 1.00 68.94 457 SER A C 1
ATOM 3524 O O . SER A 1 457 ? 11.917 -7.294 -36.783 1.00 68.94 457 SER A O 1
ATOM 3526 N N . HIS A 1 458 ? 13.823 -7.528 -35.623 1.00 63.06 458 HIS A N 1
ATOM 3527 C CA . HIS A 1 458 ? 14.569 -8.173 -36.700 1.00 63.06 458 HIS A CA 1
ATOM 3528 C C . HIS A 1 458 ? 15.284 -9.448 -36.230 1.00 63.06 458 HIS A C 1
ATOM 3530 O O . HIS A 1 458 ? 15.958 -9.445 -35.196 1.00 63.06 458 HIS A O 1
ATOM 3536 N N . PRO A 1 459 ? 15.269 -10.521 -37.039 1.00 55.75 459 PRO A N 1
ATOM 3537 C CA . PRO A 1 459 ? 16.013 -11.744 -36.748 1.00 55.75 459 PRO A CA 1
ATOM 3538 C C . PRO A 1 459 ? 17.522 -11.592 -36.487 1.00 55.75 459 PRO A C 1
ATOM 3540 O O . PRO A 1 459 ? 18.118 -12.478 -35.882 1.00 55.75 459 PRO A O 1
ATOM 3543 N N . ARG A 1 460 ? 18.173 -10.500 -36.923 1.00 58.19 460 ARG A N 1
ATOM 3544 C CA . ARG A 1 460 ? 19.612 -10.258 -36.689 1.00 58.19 460 ARG A CA 1
ATOM 3545 C C . ARG A 1 460 ? 19.978 -10.106 -35.208 1.00 58.19 460 ARG A C 1
ATOM 3547 O O . ARG A 1 460 ? 21.134 -10.307 -34.862 1.00 58.19 460 ARG A O 1
ATOM 3554 N N . TYR A 1 4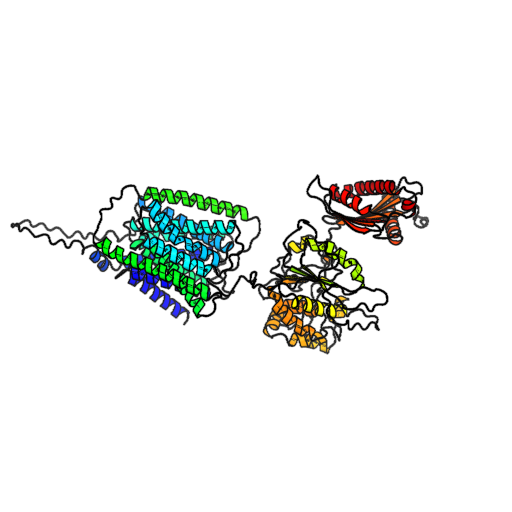61 ? 19.012 -9.786 -34.348 1.00 60.16 461 TYR A N 1
ATOM 3555 C CA . TYR A 1 461 ? 19.227 -9.636 -32.905 1.00 60.16 461 TYR A CA 1
ATOM 3556 C C . TYR A 1 461 ? 19.365 -10.974 -32.160 1.00 60.16 461 TYR A C 1
ATOM 3558 O O . TYR A 1 461 ? 19.833 -10.994 -31.026 1.00 60.16 461 TYR A O 1
ATOM 3566 N N . ASP A 1 462 ? 19.033 -12.088 -32.818 1.00 57.94 462 ASP A N 1
ATOM 3567 C CA . ASP A 1 462 ? 19.101 -13.457 -32.288 1.00 57.94 462 ASP A CA 1
ATOM 3568 C C . ASP A 1 462 ? 20.466 -13.806 -31.671 1.00 57.94 462 ASP A C 1
ATOM 3570 O O . ASP A 1 462 ? 20.540 -14.305 -30.552 1.00 57.94 462 ASP A O 1
ATOM 3574 N N . VAL A 1 463 ? 21.561 -13.428 -32.342 1.00 60.41 463 VAL A N 1
ATOM 3575 C CA . VAL A 1 463 ? 22.932 -13.701 -31.867 1.00 60.41 463 VAL A CA 1
ATOM 3576 C C . VAL A 1 463 ? 23.265 -13.030 -30.528 1.00 60.41 463 VAL A C 1
ATOM 3578 O O . VAL A 1 463 ? 24.233 -13.416 -29.879 1.00 60.41 463 VAL A O 1
ATOM 3581 N N . ASN A 1 464 ? 22.464 -12.046 -30.106 1.00 66.94 464 ASN A N 1
ATOM 3582 C CA . ASN A 1 464 ? 22.688 -11.262 -28.896 1.00 66.94 464 ASN A CA 1
ATOM 3583 C C . ASN A 1 464 ? 21.692 -11.578 -27.765 1.00 66.94 464 ASN A C 1
ATOM 3585 O O . ASN A 1 464 ? 21.845 -11.039 -26.666 1.00 66.94 464 ASN A O 1
ATOM 3589 N N . LEU A 1 465 ? 20.692 -12.442 -27.992 1.00 70.56 465 LEU A N 1
ATOM 3590 C CA . LEU A 1 465 ? 19.663 -12.757 -26.989 1.00 70.56 465 LEU A CA 1
ATOM 3591 C C . LEU A 1 465 ? 20.255 -13.416 -25.736 1.00 70.56 465 LEU A C 1
ATOM 3593 O O . LEU A 1 465 ? 19.844 -13.087 -24.624 1.00 70.56 465 LEU A O 1
ATOM 3597 N N . ASP A 1 466 ? 21.247 -14.293 -25.900 1.00 69.25 466 ASP A N 1
ATOM 3598 C CA . ASP A 1 466 ? 21.925 -14.956 -24.779 1.00 69.25 466 ASP A CA 1
ATOM 3599 C C . ASP A 1 466 ? 22.694 -13.960 -23.902 1.00 69.25 466 ASP A C 1
ATOM 3601 O O . ASP A 1 466 ? 22.634 -14.038 -22.674 1.00 69.25 466 ASP A O 1
ATOM 3605 N N . TYR A 1 467 ? 23.355 -12.974 -24.515 1.00 70.38 467 TYR A N 1
ATOM 3606 C CA . TYR A 1 467 ? 24.067 -11.916 -23.794 1.00 70.38 467 TYR A CA 1
ATOM 3607 C C . TYR A 1 467 ? 23.107 -10.955 -23.093 1.00 70.38 467 TYR A C 1
ATOM 3609 O O . TYR A 1 467 ? 23.331 -10.577 -21.942 1.00 70.38 467 TYR A O 1
ATOM 3617 N N . HIS A 1 468 ? 22.002 -10.601 -23.753 1.00 76.75 468 HIS A N 1
ATOM 3618 C CA . HIS A 1 468 ? 20.936 -9.813 -23.141 1.00 76.75 468 HIS A CA 1
ATOM 3619 C C . HIS A 1 468 ? 20.332 -10.559 -21.938 1.00 76.75 468 HIS A C 1
ATOM 3621 O O . HIS A 1 468 ? 20.151 -9.985 -20.862 1.00 76.75 468 HIS A O 1
ATOM 3627 N N . LEU A 1 469 ? 20.082 -11.867 -22.075 1.00 76.62 469 LEU A N 1
ATOM 3628 C CA . LEU A 1 469 ? 19.615 -12.713 -20.979 1.00 76.62 469 LEU A CA 1
ATOM 3629 C C . LEU A 1 469 ? 20.636 -12.732 -19.839 1.00 76.62 469 LEU A C 1
ATOM 3631 O O . LEU A 1 469 ? 20.250 -12.535 -18.690 1.00 76.62 469 LEU A O 1
ATOM 3635 N N . GLU A 1 470 ? 21.922 -12.920 -20.136 1.00 73.94 470 GLU A N 1
ATOM 3636 C CA . GLU A 1 470 ? 22.979 -12.933 -19.124 1.00 73.94 470 GLU A CA 1
ATOM 3637 C C . GLU A 1 470 ? 23.064 -11.615 -18.345 1.00 73.94 470 GLU A C 1
ATOM 3639 O O . GLU A 1 470 ? 23.232 -11.645 -17.124 1.00 73.94 470 GLU A O 1
ATOM 3644 N N . MET A 1 471 ? 22.880 -10.480 -19.022 1.00 75.19 471 MET A N 1
ATOM 3645 C CA . MET A 1 471 ? 22.907 -9.147 -18.418 1.00 75.19 471 MET A CA 1
ATOM 3646 C C . MET A 1 471 ? 21.739 -8.906 -17.449 1.00 75.19 471 MET A C 1
ATOM 3648 O O . MET A 1 471 ? 21.942 -8.339 -16.374 1.00 75.19 471 MET A O 1
ATOM 3652 N N . TYR A 1 472 ? 20.520 -9.331 -17.801 1.00 80.94 472 TYR A N 1
ATOM 3653 C CA . TYR A 1 472 ? 19.314 -8.967 -17.044 1.00 80.94 472 TYR A CA 1
ATOM 3654 C C . TYR A 1 472 ? 18.739 -10.067 -16.154 1.00 80.94 472 TYR A C 1
ATOM 3656 O O . TYR A 1 472 ? 17.977 -9.743 -15.243 1.00 80.94 472 TYR A O 1
ATOM 3664 N N . GLN A 1 473 ? 19.092 -11.341 -16.348 1.00 80.69 473 GLN A N 1
ATOM 3665 C CA . GLN A 1 473 ? 18.498 -12.461 -15.597 1.00 80.69 473 GLN A CA 1
ATOM 3666 C C . GLN A 1 473 ? 18.703 -12.378 -14.075 1.00 80.69 473 GLN A C 1
ATOM 3668 O O . GLN A 1 473 ? 17.881 -12.897 -13.320 1.00 80.69 473 GLN A O 1
ATOM 3673 N N . ASP A 1 474 ? 19.774 -11.716 -13.620 1.00 78.75 474 ASP A N 1
ATOM 3674 C CA . ASP A 1 474 ? 20.070 -11.531 -12.192 1.00 78.75 474 ASP A CA 1
ATOM 3675 C C . ASP A 1 474 ? 19.171 -10.456 -11.536 1.00 78.75 474 ASP A C 1
ATOM 3677 O O . ASP A 1 474 ? 19.068 -10.402 -10.306 1.00 78.75 474 ASP A O 1
ATOM 3681 N N . TYR A 1 475 ? 18.496 -9.633 -12.349 1.00 81.50 475 TYR A N 1
ATOM 3682 C CA . TYR A 1 475 ? 17.531 -8.611 -11.930 1.00 81.50 475 TYR A CA 1
ATOM 3683 C C . TYR A 1 475 ? 16.083 -9.022 -12.219 1.00 81.50 475 TYR A C 1
ATOM 3685 O O . TYR A 1 475 ? 15.211 -8.845 -11.371 1.00 81.50 475 TYR A O 1
ATOM 3693 N N . PHE A 1 476 ? 15.833 -9.579 -13.406 1.00 88.38 476 PHE A N 1
ATOM 3694 C CA . PHE A 1 476 ? 14.524 -9.994 -13.896 1.00 88.38 476 PHE A CA 1
ATOM 3695 C C . PHE A 1 476 ? 14.510 -11.516 -14.085 1.00 88.38 476 PHE A C 1
ATOM 3697 O O . PHE A 1 476 ? 14.955 -12.018 -15.116 1.00 88.38 476 PHE A O 1
ATOM 3704 N N . PRO A 1 477 ? 13.965 -12.295 -13.136 1.00 84.69 477 PRO A N 1
ATOM 3705 C CA . PRO A 1 477 ? 13.878 -13.746 -13.304 1.00 84.69 477 PRO A CA 1
ATOM 3706 C C . PRO A 1 477 ? 12.832 -14.173 -14.350 1.00 84.69 477 PRO A C 1
ATOM 3708 O O . PRO A 1 477 ? 12.825 -15.335 -14.774 1.00 84.69 477 PRO A O 1
ATOM 3711 N N . ASN A 1 478 ? 11.949 -13.257 -14.762 1.00 88.94 478 ASN A N 1
ATOM 3712 C CA . ASN A 1 478 ? 10.913 -13.484 -15.766 1.00 88.94 478 ASN A CA 1
ATOM 3713 C C . ASN A 1 478 ? 11.154 -12.559 -16.963 1.00 88.94 478 ASN A C 1
ATOM 3715 O O . ASN A 1 478 ? 10.718 -11.408 -16.959 1.00 88.94 478 ASN A O 1
ATOM 3719 N N . ILE A 1 479 ? 11.848 -13.074 -17.974 1.00 88.31 479 ILE A N 1
ATOM 3720 C CA . ILE A 1 479 ? 12.098 -12.371 -19.233 1.00 88.31 479 ILE A CA 1
ATOM 3721 C C . ILE A 1 479 ? 11.407 -13.148 -20.346 1.00 88.31 479 ILE A C 1
ATOM 3723 O O . ILE A 1 479 ? 11.567 -14.366 -20.448 1.00 88.31 479 ILE A O 1
ATOM 3727 N N . LEU A 1 480 ? 10.626 -12.440 -21.149 1.00 87.25 480 LEU A N 1
ATOM 3728 C CA . LEU A 1 480 ? 9.931 -12.948 -22.316 1.00 87.25 480 LEU A CA 1
ATOM 3729 C C . LEU A 1 480 ? 10.406 -12.163 -23.530 1.00 87.25 480 LEU A C 1
ATOM 3731 O O . LEU A 1 480 ? 10.096 -10.985 -23.667 1.00 87.25 480 LEU A O 1
ATOM 3735 N N . TYR A 1 481 ? 11.142 -12.825 -24.412 1.00 83.19 481 TYR A N 1
ATOM 3736 C CA . TYR A 1 481 ? 11.439 -12.269 -25.725 1.00 83.19 481 TYR A CA 1
ATOM 3737 C C . TYR A 1 481 ? 10.231 -12.496 -26.641 1.00 83.19 481 TYR A C 1
ATOM 3739 O O . TYR A 1 481 ? 9.595 -13.551 -26.559 1.00 83.19 481 TYR A O 1
ATOM 3747 N N . VAL A 1 482 ? 9.910 -11.514 -27.484 1.00 79.31 482 VAL A N 1
ATOM 3748 C CA . VAL A 1 482 ? 8.828 -11.571 -28.479 1.00 79.31 482 VAL A CA 1
ATOM 3749 C C . VAL A 1 482 ? 9.278 -10.958 -29.802 1.00 79.31 482 VAL A C 1
ATOM 3751 O O . VAL A 1 482 ? 9.995 -9.958 -29.818 1.00 79.31 482 VAL A O 1
ATOM 3754 N N . GLY A 1 483 ? 8.862 -11.559 -30.913 1.00 75.94 483 GLY A N 1
ATOM 3755 C CA . GLY A 1 483 ? 9.266 -11.153 -32.258 1.00 75.94 483 GLY A CA 1
ATOM 3756 C C . GLY A 1 483 ? 8.720 -12.100 -33.338 1.00 75.94 483 GLY A C 1
ATOM 3757 O O . GLY A 1 483 ? 7.917 -12.982 -33.022 1.00 75.94 483 GLY A O 1
ATOM 3758 N N . PRO A 1 484 ? 9.120 -11.920 -34.608 1.00 66.12 484 PRO A N 1
ATOM 3759 C CA . PRO A 1 484 ? 8.550 -12.643 -35.751 1.00 66.12 484 PRO A CA 1
ATOM 3760 C C . PRO A 1 484 ? 8.870 -14.151 -35.775 1.00 66.12 484 PRO A C 1
ATOM 3762 O O . PRO A 1 484 ? 9.932 -14.584 -35.325 1.00 66.12 484 PRO A O 1
ATOM 3765 N N . GLN A 1 485 ? 7.960 -14.950 -36.360 1.00 54.12 485 GLN A N 1
ATOM 3766 C CA . GLN A 1 485 ? 8.023 -16.424 -36.382 1.00 54.12 485 GLN A CA 1
ATOM 3767 C C . GLN A 1 485 ? 9.044 -17.047 -37.330 1.00 54.12 485 GLN A C 1
ATOM 3769 O O . GLN A 1 485 ? 9.639 -18.075 -36.999 1.00 54.12 485 GLN A O 1
ATOM 3774 N N . THR A 1 486 ? 9.242 -16.468 -38.511 1.00 51.38 486 THR A N 1
ATOM 3775 C CA . THR A 1 486 ? 10.131 -17.022 -39.538 1.00 51.38 486 THR A CA 1
ATOM 3776 C C . THR A 1 486 ? 11.082 -15.970 -40.076 1.00 51.38 486 THR A C 1
ATOM 3778 O O . THR A 1 486 ? 10.731 -14.805 -40.227 1.00 51.38 486 THR A O 1
ATOM 3781 N N . ARG A 1 487 ? 12.291 -16.431 -40.398 1.00 47.94 487 ARG A N 1
ATOM 3782 C CA . ARG A 1 487 ? 13.437 -15.652 -40.869 1.00 47.94 487 ARG A CA 1
ATOM 3783 C C . ARG A 1 487 ? 13.618 -15.831 -42.377 1.00 47.94 487 ARG A C 1
ATOM 3785 O O . ARG A 1 487 ? 14.663 -16.306 -42.809 1.00 47.94 487 ARG A O 1
ATOM 3792 N N . GLU A 1 488 ? 12.610 -15.509 -43.187 1.00 45.91 488 GLU A N 1
ATOM 3793 C CA . GLU A 1 488 ? 12.814 -15.416 -44.644 1.00 45.91 488 GLU A CA 1
ATOM 3794 C C . GLU A 1 488 ? 13.428 -14.056 -45.003 1.00 45.91 488 GLU A C 1
ATOM 3796 O O . GLU A 1 488 ? 12.858 -13.262 -45.732 1.00 45.91 488 GLU A O 1
ATOM 3801 N N . ASP A 1 489 ? 14.631 -13.833 -44.473 1.00 40.47 489 ASP A N 1
ATOM 3802 C CA . ASP A 1 489 ? 15.649 -12.977 -45.071 1.00 40.47 489 ASP A CA 1
ATOM 3803 C C . ASP A 1 489 ? 16.780 -13.905 -45.518 1.00 40.47 489 ASP A C 1
ATOM 3805 O O . ASP A 1 489 ? 17.188 -14.816 -44.784 1.00 40.47 489 ASP A O 1
ATOM 3809 N N . ALA A 1 490 ? 17.289 -13.706 -46.732 1.00 33.66 490 ALA A N 1
ATOM 3810 C CA . ALA A 1 490 ? 18.322 -14.548 -47.322 1.00 33.66 490 ALA A CA 1
ATOM 3811 C C . ALA A 1 490 ? 19.598 -14.583 -46.449 1.00 33.66 490 ALA A C 1
ATOM 3813 O O . ALA A 1 490 ? 20.436 -13.691 -46.532 1.00 33.66 490 ALA A O 1
ATOM 3814 N N . GLY A 1 491 ? 19.788 -15.631 -45.631 1.00 36.22 491 GLY A N 1
ATOM 3815 C CA . GLY A 1 491 ? 21.120 -15.943 -45.091 1.00 36.22 491 GLY A CA 1
ATOM 3816 C C . GLY A 1 491 ? 21.265 -16.655 -43.745 1.00 36.22 491 GLY A C 1
ATOM 3817 O O . GLY A 1 491 ? 22.399 -16.982 -43.411 1.00 36.22 491 GLY A O 1
ATOM 3818 N N . HIS A 1 492 ? 20.220 -16.933 -42.955 1.00 38.06 492 HIS A N 1
ATOM 3819 C CA . HIS A 1 492 ? 20.433 -17.484 -41.600 1.00 38.06 492 HIS A CA 1
ATOM 3820 C C . HIS A 1 492 ? 19.447 -18.609 -41.233 1.00 38.06 492 HIS A C 1
ATOM 3822 O O . HIS A 1 492 ? 18.236 -18.423 -41.287 1.00 38.06 492 HIS A O 1
ATOM 3828 N N . LYS A 1 493 ? 19.973 -19.781 -40.837 1.00 34.97 493 LYS A N 1
ATOM 3829 C CA . LYS A 1 493 ? 19.204 -20.968 -40.406 1.00 34.97 493 LYS A CA 1
ATOM 3830 C C . LYS A 1 493 ? 19.246 -21.119 -38.877 1.00 34.97 493 LYS A C 1
ATOM 3832 O O . LYS A 1 493 ? 20.328 -21.305 -38.332 1.00 34.97 493 LYS A O 1
ATOM 3837 N N . GLY A 1 494 ? 18.087 -21.114 -38.213 1.00 41.84 494 GLY A N 1
ATOM 3838 C CA . GLY A 1 494 ? 17.920 -21.407 -36.779 1.00 41.84 494 GLY A CA 1
ATOM 3839 C C . GLY A 1 494 ? 16.439 -21.387 -36.368 1.00 41.84 494 GLY A C 1
ATOM 3840 O O . GLY A 1 494 ? 15.656 -20.677 -36.993 1.00 41.84 494 GLY A O 1
ATOM 3841 N N . VAL A 1 495 ? 16.048 -22.197 -35.375 1.00 38.41 495 VAL A N 1
ATOM 3842 C CA . VAL A 1 495 ? 14.677 -22.297 -34.824 1.00 38.41 495 VAL A CA 1
ATOM 3843 C C . VAL A 1 495 ? 14.676 -21.703 -33.411 1.00 38.41 495 VAL A C 1
ATOM 3845 O O . VAL A 1 495 ? 15.586 -21.992 -32.640 1.00 38.41 495 VAL A O 1
ATOM 3848 N N . TYR A 1 496 ? 13.674 -20.880 -33.093 1.00 47.34 496 TYR A N 1
ATOM 3849 C CA . TYR A 1 496 ? 13.558 -20.121 -31.841 1.00 47.34 496 TYR A CA 1
ATOM 3850 C C . TYR A 1 496 ? 12.867 -20.899 -30.698 1.00 47.34 496 TYR A C 1
ATOM 3852 O O . TYR A 1 496 ? 11.900 -21.614 -30.948 1.00 47.34 496 TYR A O 1
ATOM 3860 N N . ASP A 1 497 ? 13.279 -20.633 -29.447 1.00 42.56 497 ASP A N 1
ATOM 3861 C CA . ASP A 1 497 ? 12.560 -20.942 -28.185 1.00 42.56 497 ASP A CA 1
ATOM 3862 C C . ASP A 1 497 ? 11.931 -19.661 -27.569 1.00 42.56 497 ASP A C 1
ATOM 3864 O O . ASP A 1 497 ? 12.024 -19.385 -26.372 1.00 42.56 497 ASP A O 1
ATOM 3868 N N . VAL A 1 498 ? 11.322 -18.823 -28.408 1.00 52.53 498 VAL A N 1
ATOM 3869 C CA . VAL A 1 498 ? 10.721 -17.518 -28.062 1.00 52.53 498 VAL A CA 1
ATOM 3870 C C . VAL A 1 498 ? 9.190 -17.661 -28.074 1.00 52.53 498 VAL A C 1
ATOM 3872 O O . VAL A 1 498 ? 8.674 -18.594 -28.688 1.00 52.53 498 VAL A O 1
ATOM 3875 N N . LEU A 1 499 ? 8.424 -16.796 -27.394 1.00 47.28 499 LEU A N 1
ATOM 3876 C CA . LEU A 1 499 ? 6.979 -16.751 -27.641 1.00 47.28 499 LEU A CA 1
ATOM 3877 C C . LEU A 1 499 ? 6.764 -16.195 -29.044 1.00 47.28 499 LEU A C 1
ATOM 3879 O O . LEU A 1 499 ? 6.805 -14.991 -29.282 1.00 47.28 499 LEU A O 1
ATOM 3883 N N . VAL A 1 500 ? 6.647 -17.126 -29.972 1.00 50.47 500 VAL A N 1
ATOM 3884 C CA . VAL A 1 500 ? 6.531 -16.854 -31.382 1.00 50.47 500 VAL A CA 1
ATOM 3885 C C . VAL A 1 500 ? 5.048 -16.803 -31.714 1.00 50.47 500 VAL A C 1
ATOM 3887 O O . VAL A 1 500 ? 4.398 -17.843 -31.831 1.00 50.47 500 VAL A O 1
ATOM 3890 N N . ASP A 1 501 ? 4.510 -15.592 -31.824 1.00 46.12 501 ASP A N 1
ATOM 3891 C CA . ASP A 1 501 ? 3.194 -15.406 -32.422 1.00 46.12 501 ASP A CA 1
ATOM 3892 C C . ASP A 1 501 ? 3.324 -15.579 -33.941 1.00 46.12 501 ASP A C 1
ATOM 3894 O O . ASP A 1 501 ? 4.268 -15.082 -34.559 1.00 46.12 501 ASP A O 1
ATOM 3898 N N . GLY A 1 502 ? 2.387 -16.304 -34.549 1.00 43.69 502 GLY A N 1
ATOM 3899 C CA . GLY A 1 502 ? 2.372 -16.588 -35.986 1.00 43.69 502 GLY A CA 1
ATOM 3900 C C . GLY A 1 502 ? 1.935 -15.404 -36.843 1.00 43.69 502 GLY A C 1
ATOM 3901 O O . GLY A 1 502 ? 1.580 -15.589 -38.010 1.00 43.69 502 GLY A O 1
ATOM 3902 N N . PHE A 1 503 ? 1.926 -14.200 -36.267 1.00 48.31 503 PHE A N 1
ATOM 3903 C CA . PHE A 1 503 ? 1.668 -12.966 -36.984 1.00 48.31 503 PHE A CA 1
ATOM 3904 C C . PHE A 1 503 ? 2.749 -12.797 -38.054 1.00 48.31 503 PHE A C 1
ATOM 3906 O O . PHE A 1 503 ? 3.920 -12.544 -37.757 1.00 48.31 503 PHE A O 1
ATOM 3913 N N . LYS A 1 504 ? 2.359 -13.014 -39.314 1.00 47.94 504 LYS A N 1
ATOM 3914 C CA . LYS A 1 504 ? 3.224 -12.726 -40.453 1.00 47.94 504 LYS A CA 1
ATOM 3915 C C . LYS A 1 504 ? 3.505 -11.234 -40.431 1.00 47.94 504 LYS A C 1
ATOM 3917 O O . LYS A 1 504 ? 2.590 -10.433 -40.279 1.00 47.94 504 LYS A O 1
ATOM 3922 N N . SER A 1 505 ? 4.776 -10.879 -40.553 1.00 51.78 505 SER A N 1
ATOM 3923 C CA . SER A 1 505 ? 5.100 -9.504 -40.873 1.00 51.78 505 SER A CA 1
ATOM 3924 C C . SER A 1 505 ? 4.517 -9.232 -42.258 1.00 51.78 505 SER A C 1
ATOM 3926 O O . SER A 1 505 ? 4.925 -9.868 -43.229 1.00 51.78 505 SER A O 1
ATOM 3928 N N . ASP A 1 506 ? 3.537 -8.335 -42.351 1.00 50.09 506 ASP A N 1
ATOM 3929 C CA . ASP A 1 506 ? 2.966 -7.864 -43.620 1.00 50.09 506 ASP A CA 1
ATOM 3930 C C . ASP A 1 506 ? 3.940 -6.891 -44.326 1.00 50.09 506 ASP A C 1
ATOM 3932 O O . ASP A 1 506 ? 3.520 -5.962 -45.011 1.00 50.09 506 ASP A O 1
ATOM 3936 N N . GLU A 1 507 ? 5.248 -7.065 -44.097 1.00 52.62 507 GLU A N 1
ATOM 3937 C CA . GLU A 1 507 ? 6.331 -6.237 -44.610 1.00 52.62 507 GLU A CA 1
ATOM 3938 C C . GLU A 1 507 ? 6.298 -6.212 -46.139 1.00 52.62 507 GLU A C 1
ATOM 3940 O O . GLU A 1 507 ? 6.707 -7.158 -46.815 1.00 52.62 507 GLU A O 1
ATOM 3945 N N . ASP A 1 508 ? 5.835 -5.093 -46.696 1.00 49.72 508 ASP A N 1
ATOM 3946 C CA . ASP A 1 508 ? 6.090 -4.766 -48.091 1.00 49.72 508 ASP A CA 1
ATOM 3947 C C . ASP A 1 508 ? 7.544 -4.294 -48.228 1.00 49.72 508 ASP A C 1
ATOM 3949 O O . ASP A 1 508 ? 7.862 -3.108 -48.130 1.00 49.72 508 ASP A O 1
ATOM 3953 N N . LEU A 1 509 ? 8.445 -5.258 -48.427 1.00 48.41 509 LEU A N 1
ATOM 3954 C CA . LEU A 1 509 ? 9.872 -5.029 -48.683 1.00 48.41 509 LEU A CA 1
ATOM 3955 C C . LEU A 1 509 ? 10.142 -4.431 -50.080 1.00 48.41 509 LEU A C 1
ATOM 3957 O O . LEU A 1 509 ? 11.299 -4.238 -50.452 1.00 48.41 509 LEU A O 1
ATOM 3961 N N . GLY A 1 510 ? 9.102 -4.174 -50.883 1.00 46.81 510 GLY A N 1
ATOM 3962 C CA . GLY A 1 510 ? 9.218 -3.619 -52.232 1.00 46.81 510 GLY A CA 1
ATOM 3963 C C . GLY A 1 510 ? 9.429 -2.102 -52.286 1.00 46.81 510 GLY A C 1
ATOM 3964 O O . GLY A 1 510 ? 9.751 -1.586 -53.357 1.00 46.81 510 GLY A O 1
ATOM 3965 N N . GLY A 1 511 ? 9.251 -1.386 -51.169 1.00 49.22 511 GLY A N 1
ATOM 3966 C CA . GLY A 1 511 ? 9.427 0.068 -51.073 1.00 49.22 511 GLY A CA 1
ATOM 3967 C C . GLY A 1 511 ? 10.598 0.497 -50.181 1.00 49.22 511 GLY A C 1
ATOM 3968 O O . GLY A 1 511 ? 11.011 -0.229 -49.284 1.00 49.22 511 GLY A O 1
ATOM 3969 N N . ASP A 1 512 ? 11.087 1.728 -50.364 1.00 42.91 512 ASP A N 1
ATOM 3970 C CA . ASP A 1 512 ? 12.200 2.329 -49.594 1.00 42.91 512 ASP A CA 1
ATOM 3971 C C . ASP A 1 512 ? 11.891 2.570 -48.086 1.00 42.91 512 ASP A C 1
ATOM 3973 O O . ASP A 1 512 ? 12.627 3.283 -47.403 1.00 42.91 512 ASP A O 1
ATOM 3977 N N . TRP A 1 513 ? 10.771 2.066 -47.545 1.00 46.66 513 TRP A N 1
ATOM 3978 C CA . TRP A 1 513 ? 10.187 2.517 -46.270 1.00 46.66 513 TRP A CA 1
ATOM 3979 C C . TRP A 1 513 ? 9.955 1.374 -45.260 1.00 46.66 513 TRP A C 1
ATOM 3981 O O . TRP A 1 513 ? 8.911 0.730 -45.230 1.00 46.66 513 TRP A O 1
ATOM 3991 N N . PHE A 1 514 ? 10.912 1.199 -44.344 1.00 48.81 514 PHE A N 1
ATOM 3992 C CA . PHE A 1 514 ? 10.918 0.216 -43.245 1.00 48.81 514 PHE A CA 1
ATOM 3993 C C . PHE A 1 514 ? 10.127 0.684 -41.996 1.00 48.81 514 PHE A C 1
ATOM 3995 O O . PHE A 1 514 ? 10.729 1.085 -41.001 1.00 48.81 514 PHE A O 1
ATOM 4002 N N . LYS A 1 515 ? 8.782 0.672 -42.007 1.00 52.16 515 LYS A N 1
ATOM 4003 C CA . LYS A 1 515 ? 7.961 1.174 -40.862 1.00 52.16 515 LYS A CA 1
ATOM 4004 C C . LYS A 1 515 ? 6.965 0.179 -40.239 1.00 52.16 515 LYS A C 1
ATOM 4006 O O . LYS A 1 515 ? 6.203 0.548 -39.351 1.00 52.16 515 LYS A O 1
ATOM 4011 N N . MET A 1 516 ? 6.997 -1.096 -40.632 1.00 53.16 516 MET A N 1
ATOM 4012 C CA . MET A 1 516 ? 6.059 -2.137 -40.162 1.00 53.16 516 MET A CA 1
ATOM 4013 C C . MET A 1 516 ? 6.319 -2.650 -38.729 1.00 53.16 516 MET A C 1
ATOM 4015 O O . MET A 1 516 ? 5.438 -3.270 -38.127 1.00 53.16 516 MET A O 1
ATOM 4019 N N . ALA A 1 517 ? 7.480 -2.338 -38.138 1.00 61.91 517 ALA A N 1
ATOM 4020 C CA . ALA A 1 517 ? 7.867 -2.818 -36.809 1.00 61.91 517 ALA A CA 1
ATOM 4021 C C . ALA A 1 517 ? 6.904 -2.385 -35.686 1.00 61.91 517 ALA A C 1
ATOM 4023 O O . ALA A 1 517 ? 6.672 -3.169 -34.769 1.00 61.91 517 ALA A O 1
ATOM 4024 N N . GLY A 1 518 ? 6.293 -1.195 -35.764 1.00 70.06 518 GLY A N 1
ATOM 4025 C CA . GLY A 1 518 ? 5.393 -0.703 -34.710 1.00 70.06 518 GLY A CA 1
ATOM 4026 C C . GLY A 1 518 ? 4.060 -1.458 -34.630 1.00 70.06 518 GLY A C 1
ATOM 4027 O O . GLY A 1 518 ? 3.600 -1.769 -33.537 1.00 70.06 518 GLY A O 1
ATOM 4028 N N . ARG A 1 519 ? 3.452 -1.861 -35.757 1.00 73.62 519 ARG A N 1
ATOM 4029 C CA . ARG A 1 519 ? 2.216 -2.677 -35.729 1.00 73.62 519 ARG A CA 1
ATOM 4030 C C . ARG A 1 519 ? 2.485 -4.081 -35.187 1.00 73.62 519 ARG A C 1
ATOM 4032 O O . ARG A 1 519 ? 1.718 -4.594 -34.374 1.00 73.62 519 ARG A O 1
ATOM 4039 N N . MET A 1 520 ? 3.612 -4.677 -35.579 1.00 76.50 520 MET A N 1
ATOM 4040 C CA . MET A 1 520 ? 4.062 -5.948 -35.011 1.00 76.50 520 MET A CA 1
ATOM 4041 C C . MET A 1 520 ? 4.341 -5.812 -33.509 1.00 76.50 520 MET A C 1
ATOM 4043 O O . MET A 1 520 ? 3.879 -6.637 -32.730 1.00 76.50 520 MET A O 1
ATOM 4047 N N . ALA A 1 521 ? 5.030 -4.755 -33.082 1.00 81.50 521 ALA A N 1
ATOM 4048 C CA . ALA A 1 521 ? 5.283 -4.475 -31.673 1.00 81.50 521 ALA A CA 1
ATOM 4049 C C . ALA A 1 521 ? 3.981 -4.343 -30.865 1.00 81.50 521 ALA A C 1
ATOM 4051 O O . ALA A 1 521 ? 3.866 -4.904 -29.775 1.00 81.50 521 ALA A O 1
ATOM 4052 N N . HIS A 1 522 ? 2.971 -3.669 -31.422 1.00 84.94 522 HIS A N 1
ATOM 4053 C CA . HIS A 1 522 ? 1.637 -3.540 -30.826 1.00 84.94 522 HIS A CA 1
ATOM 4054 C C . HIS A 1 522 ? 0.963 -4.898 -30.642 1.00 84.94 522 HIS A C 1
ATOM 4056 O O . HIS A 1 522 ? 0.493 -5.204 -29.542 1.00 84.94 522 HIS A O 1
ATOM 4062 N N . HIS A 1 523 ? 0.980 -5.732 -31.680 1.00 84.12 523 HIS A N 1
ATOM 4063 C CA . HIS A 1 523 ? 0.453 -7.092 -31.621 1.00 84.12 523 HIS A CA 1
ATOM 4064 C C . HIS A 1 523 ? 1.187 -7.942 -30.573 1.00 84.12 523 HIS A C 1
ATOM 4066 O O . HIS A 1 523 ? 0.558 -8.547 -29.706 1.00 84.12 523 HIS A O 1
ATOM 4072 N N . MET A 1 524 ? 2.521 -7.915 -30.585 1.00 85.06 524 MET A N 1
ATOM 4073 C CA . MET A 1 524 ? 3.366 -8.707 -29.687 1.00 85.06 524 MET A CA 1
ATOM 4074 C C . MET A 1 524 ? 3.210 -8.295 -28.222 1.00 85.06 524 MET A C 1
ATOM 4076 O O . MET A 1 524 ? 3.122 -9.163 -27.353 1.00 85.06 524 MET A O 1
ATOM 4080 N N . LEU A 1 525 ? 3.116 -6.992 -27.928 1.00 90.94 525 LEU A N 1
ATOM 4081 C CA . LEU A 1 525 ? 2.827 -6.497 -26.580 1.00 90.94 525 LEU A CA 1
ATOM 4082 C C . LEU A 1 525 ? 1.488 -7.047 -26.073 1.00 90.94 525 LEU A C 1
ATOM 4084 O O . LEU A 1 525 ? 1.402 -7.549 -24.949 1.00 90.94 525 LEU A O 1
ATOM 4088 N N . TYR A 1 526 ? 0.449 -6.983 -26.907 1.00 91.62 526 TYR A N 1
ATOM 4089 C CA . TYR A 1 526 ? -0.871 -7.495 -26.557 1.00 91.62 526 TYR A CA 1
ATOM 4090 C C . TYR A 1 526 ? -0.860 -9.006 -26.327 1.00 91.62 526 TYR A C 1
ATOM 4092 O O . TYR A 1 526 ? -1.328 -9.455 -25.276 1.00 91.62 526 TYR A O 1
ATOM 4100 N N . THR A 1 527 ? -0.298 -9.790 -27.252 1.00 88.25 527 THR A N 1
ATOM 4101 C CA . THR A 1 527 ? -0.226 -11.253 -27.131 1.00 88.25 527 THR A CA 1
ATOM 4102 C C . THR A 1 527 ? 0.561 -11.653 -25.885 1.00 88.25 527 THR A C 1
ATOM 4104 O O . THR A 1 527 ? 0.061 -12.437 -25.074 1.00 88.25 527 THR A O 1
ATOM 4107 N N . ALA A 1 528 ? 1.730 -11.049 -25.649 1.00 89.94 528 ALA A N 1
ATOM 4108 C CA . ALA A 1 528 ? 2.553 -11.306 -24.468 1.00 89.94 528 ALA A CA 1
ATOM 4109 C C . ALA A 1 528 ? 1.771 -11.083 -23.168 1.00 89.94 528 ALA A C 1
ATOM 4111 O O . ALA A 1 528 ? 1.693 -11.964 -22.311 1.00 89.94 528 ALA A O 1
ATOM 4112 N N . MET A 1 529 ? 1.136 -9.920 -23.026 1.00 93.06 529 MET A N 1
ATOM 4113 C CA . MET A 1 529 ? 0.366 -9.597 -21.827 1.00 93.06 529 MET A CA 1
ATOM 4114 C C . MET A 1 529 ? -0.886 -10.469 -21.696 1.00 93.06 529 MET A C 1
ATOM 4116 O O . MET A 1 529 ? -1.275 -10.795 -20.572 1.00 93.06 529 MET A O 1
ATOM 4120 N N . LYS A 1 530 ? -1.526 -10.861 -22.805 1.00 92.00 530 LYS A N 1
ATOM 4121 C CA . LYS A 1 530 ? -2.715 -11.727 -22.830 1.00 92.00 530 LYS A CA 1
ATOM 4122 C C . LYS A 1 530 ? -2.397 -13.146 -22.376 1.00 92.00 530 LYS A C 1
ATOM 4124 O O . LYS A 1 530 ? -3.111 -13.663 -21.514 1.00 92.00 530 LYS A O 1
ATOM 4129 N N . GLU A 1 531 ? -1.332 -13.740 -22.907 1.00 88.94 531 GLU A N 1
ATOM 4130 C CA . GLU A 1 531 ? -0.905 -15.110 -22.598 1.00 88.94 531 GLU A CA 1
ATOM 4131 C C . GLU A 1 531 ? -0.282 -15.265 -21.208 1.00 88.94 531 GLU A C 1
ATOM 4133 O O . GLU A 1 531 ? -0.294 -16.360 -20.637 1.00 88.94 531 GLU A O 1
ATOM 4138 N N . HIS A 1 532 ? 0.223 -14.170 -20.640 1.00 91.56 532 HIS A N 1
ATOM 4139 C CA . HIS A 1 532 ? 0.918 -14.162 -19.359 1.00 91.56 532 HIS A CA 1
ATOM 4140 C C . HIS A 1 532 ? 0.222 -13.261 -18.324 1.00 91.56 532 HIS A C 1
ATOM 4142 O O . HIS A 1 532 ? 0.805 -12.276 -17.895 1.00 91.56 532 HIS A O 1
ATOM 4148 N N . PRO A 1 533 ? -0.999 -13.586 -17.853 1.00 90.38 533 PRO A N 1
ATOM 4149 C CA . PRO A 1 533 ? -1.808 -12.696 -17.008 1.00 90.38 533 PRO A CA 1
ATOM 4150 C C . PRO A 1 533 ? -1.316 -12.514 -15.559 1.00 90.38 533 PRO A C 1
ATOM 4152 O O . PRO A 1 533 ? -1.819 -11.640 -14.853 1.00 90.38 533 PRO A O 1
ATOM 4155 N N . CYS A 1 534 ? -0.385 -13.346 -15.088 1.00 89.69 534 CYS A N 1
ATOM 4156 C CA . CYS A 1 534 ? -0.134 -13.573 -13.659 1.00 89.69 534 CYS A CA 1
ATOM 4157 C C . CYS A 1 534 ? 1.135 -12.878 -13.111 1.00 89.69 534 CYS A C 1
ATOM 4159 O O . CYS A 1 534 ? 1.922 -13.501 -12.382 1.00 89.69 534 CYS A O 1
ATOM 4161 N N . TYR A 1 535 ? 1.347 -11.609 -13.467 1.00 91.94 535 TYR A N 1
ATOM 4162 C CA . TYR A 1 535 ? 2.484 -10.796 -13.013 1.00 91.94 535 TYR A CA 1
ATOM 4163 C C . TYR A 1 535 ? 2.032 -9.523 -12.288 1.00 91.94 535 TYR A C 1
ATOM 4165 O O . TYR A 1 535 ? 0.996 -8.948 -12.624 1.00 91.94 535 TYR A O 1
ATOM 4173 N N . ASP A 1 536 ? 2.823 -9.089 -11.299 1.00 91.69 536 ASP A N 1
ATOM 4174 C CA . ASP A 1 536 ? 2.558 -7.886 -10.491 1.00 91.69 536 ASP A CA 1
ATOM 4175 C C . ASP A 1 536 ? 2.773 -6.607 -11.323 1.00 91.69 536 ASP A C 1
ATOM 4177 O O . ASP A 1 536 ? 2.201 -5.561 -11.022 1.00 91.69 536 ASP A O 1
ATOM 4181 N N . GLY A 1 537 ? 3.542 -6.705 -12.411 1.00 95.56 537 GLY A N 1
ATOM 4182 C CA . GLY A 1 537 ? 3.700 -5.663 -13.418 1.00 95.56 537 GLY A CA 1
ATOM 4183 C C . GLY A 1 537 ? 4.323 -6.184 -14.709 1.00 95.56 537 GLY A C 1
ATOM 4184 O O . GLY A 1 537 ? 4.878 -7.285 -14.751 1.00 95.56 537 GLY A O 1
ATOM 4185 N N . TYR A 1 538 ? 4.229 -5.370 -15.753 1.00 96.88 538 TYR A N 1
ATOM 4186 C CA . TYR A 1 538 ? 4.706 -5.657 -17.102 1.00 96.88 538 TYR A CA 1
ATOM 4187 C C . TYR A 1 538 ? 5.635 -4.527 -17.524 1.00 96.88 538 TYR A C 1
ATOM 4189 O O . TYR A 1 538 ? 5.195 -3.382 -17.576 1.00 96.88 538 TYR A O 1
ATOM 4197 N N . LEU A 1 539 ? 6.902 -4.838 -17.787 1.00 95.69 539 LEU A N 1
ATOM 4198 C CA . LEU A 1 539 ? 7.883 -3.890 -18.313 1.00 95.69 539 LEU A CA 1
ATOM 4199 C C . LEU A 1 539 ? 8.134 -4.231 -19.779 1.00 95.69 539 LEU A C 1
ATOM 4201 O O . LEU A 1 539 ? 8.567 -5.338 -20.073 1.00 95.69 539 LEU A O 1
ATOM 4205 N N . TRP A 1 540 ? 7.853 -3.302 -20.677 1.00 93.44 540 TRP A N 1
ATOM 4206 C CA . TRP A 1 540 ? 8.090 -3.416 -22.109 1.00 93.44 540 TRP A CA 1
ATOM 4207 C C . TRP A 1 540 ? 9.317 -2.599 -22.505 1.00 93.44 540 TRP A C 1
ATOM 4209 O O . TRP A 1 540 ? 9.429 -1.437 -22.102 1.00 93.44 540 TRP A O 1
ATOM 4219 N N . ALA A 1 541 ? 10.191 -3.210 -23.302 1.00 89.69 541 ALA A N 1
ATOM 4220 C CA . ALA A 1 541 ? 11.323 -2.559 -23.948 1.00 89.69 541 ALA A CA 1
ATOM 4221 C C . ALA A 1 541 ? 11.639 -3.235 -25.297 1.00 89.69 541 ALA A C 1
ATOM 4223 O O . ALA A 1 541 ? 11.555 -4.464 -25.389 1.00 89.69 541 ALA A O 1
ATOM 4224 N N . PRO A 1 542 ? 12.012 -2.495 -26.351 1.00 82.12 542 PRO A N 1
ATOM 4225 C CA . PRO A 1 542 ? 12.568 -3.087 -27.552 1.00 82.12 542 PRO A CA 1
ATOM 4226 C C . PRO A 1 542 ? 14.025 -3.522 -27.307 1.00 82.12 542 PRO A C 1
ATOM 4228 O O . PRO A 1 542 ? 14.668 -3.138 -26.332 1.00 82.12 542 PRO A O 1
ATOM 4231 N N . PHE A 1 543 ? 14.551 -4.392 -28.162 1.00 72.69 543 PHE A N 1
ATOM 4232 C CA . PHE A 1 543 ? 15.852 -5.038 -27.970 1.00 72.69 543 PHE A CA 1
ATOM 4233 C C . PHE A 1 543 ? 17.034 -4.062 -28.075 1.00 72.69 543 PHE A C 1
ATOM 4235 O O . PHE A 1 543 ? 18.095 -4.289 -27.500 1.00 72.69 543 PHE A O 1
ATOM 4242 N N . ASP A 1 544 ? 16.853 -2.961 -28.795 1.00 69.94 544 ASP A N 1
ATOM 4243 C CA . ASP A 1 544 ? 17.790 -1.844 -28.928 1.00 69.94 544 ASP A CA 1
ATOM 4244 C C . ASP A 1 544 ? 17.676 -0.823 -27.779 1.00 69.94 544 ASP A C 1
ATOM 4246 O O . ASP A 1 544 ? 18.124 0.312 -27.902 1.00 69.94 544 ASP A O 1
ATOM 4250 N N . THR A 1 545 ? 17.111 -1.223 -26.636 1.00 73.19 545 THR A N 1
ATOM 4251 C CA . THR A 1 545 ? 16.996 -0.411 -25.416 1.00 73.19 545 THR A CA 1
ATOM 4252 C C . THR A 1 545 ? 17.759 -1.079 -24.267 1.00 73.19 545 THR A C 1
ATOM 4254 O O . THR A 1 545 ? 17.358 -2.131 -23.767 1.00 73.19 545 THR A O 1
ATOM 4257 N N . PHE A 1 546 ? 18.856 -0.468 -23.796 1.00 73.06 546 PHE A N 1
ATOM 4258 C CA . PHE A 1 546 ? 19.498 -0.883 -22.540 1.00 73.06 546 PHE A CA 1
ATOM 4259 C C . PHE A 1 546 ? 18.719 -0.358 -21.332 1.00 73.06 546 PHE A C 1
ATOM 4261 O O . PHE A 1 546 ? 18.427 0.821 -21.237 1.00 73.06 546 PHE A O 1
ATOM 4268 N N . LEU A 1 547 ? 18.431 -1.203 -20.347 1.00 77.94 547 LEU A N 1
ATOM 4269 C CA . LEU A 1 547 ? 17.734 -0.819 -19.126 1.00 77.94 547 LEU A CA 1
ATOM 4270 C C . LEU A 1 547 ? 18.735 -0.467 -18.021 1.00 77.94 547 LEU A C 1
ATOM 4272 O O . LEU A 1 547 ? 19.459 -1.327 -17.516 1.00 77.94 547 LEU A O 1
ATOM 4276 N N . ASN A 1 548 ? 18.714 0.783 -17.555 1.00 76.25 548 ASN A N 1
ATOM 4277 C CA . ASN A 1 548 ? 19.426 1.188 -16.341 1.00 76.25 548 ASN A CA 1
ATOM 4278 C C . ASN A 1 548 ? 18.673 0.681 -15.095 1.00 76.25 548 ASN A C 1
ATOM 4280 O O . ASN A 1 548 ? 17.923 1.411 -14.445 1.00 76.25 548 ASN A O 1
ATOM 4284 N N . VAL A 1 549 ? 18.836 -0.603 -14.767 1.00 77.19 549 VAL A N 1
ATOM 4285 C CA . VAL A 1 549 ? 18.076 -1.257 -13.688 1.00 77.19 549 VAL A CA 1
ATOM 4286 C C . VAL A 1 549 ? 18.216 -0.557 -12.327 1.00 77.19 549 VAL A C 1
ATOM 4288 O O . VAL A 1 549 ? 17.186 -0.362 -11.677 1.00 77.19 549 VAL A O 1
ATOM 4291 N N . PRO A 1 550 ? 19.413 -0.114 -11.881 1.00 74.12 550 PRO A N 1
ATOM 4292 C CA . PRO A 1 550 ? 19.545 0.663 -10.646 1.00 74.12 550 PRO A CA 1
ATOM 4293 C C . PRO A 1 550 ? 18.669 1.919 -10.610 1.00 74.12 550 PRO A C 1
ATOM 4295 O O . PRO A 1 550 ? 18.148 2.285 -9.555 1.00 74.12 550 PRO A O 1
ATOM 4298 N N . ARG A 1 551 ? 18.461 2.564 -11.761 1.00 75.19 551 ARG A N 1
ATOM 4299 C CA . ARG A 1 551 ? 17.562 3.711 -11.880 1.00 75.19 551 ARG A CA 1
ATOM 4300 C C . ARG A 1 551 ? 16.096 3.296 -11.814 1.00 75.19 551 ARG A C 1
ATOM 4302 O O . ARG A 1 551 ? 15.330 3.926 -11.089 1.00 75.19 551 ARG A O 1
ATOM 4309 N N . LEU A 1 552 ? 15.717 2.212 -12.491 1.00 82.62 552 LEU A N 1
ATOM 4310 C CA . LEU A 1 552 ? 14.350 1.676 -12.449 1.00 82.62 552 LEU A CA 1
ATOM 4311 C C . LEU A 1 552 ? 13.904 1.295 -11.027 1.00 82.62 552 LEU A C 1
ATOM 4313 O O . LEU A 1 552 ? 12.720 1.385 -10.720 1.00 82.62 552 LEU A O 1
ATOM 4317 N N . LEU A 1 553 ? 14.831 0.934 -10.128 1.00 79.12 553 LEU A N 1
ATOM 4318 C CA . LEU A 1 553 ? 14.525 0.662 -8.711 1.00 79.12 553 LEU A CA 1
ATOM 4319 C C . LEU A 1 553 ? 13.947 1.867 -7.955 1.00 79.12 553 LEU A C 1
ATOM 4321 O O . LEU A 1 553 ? 13.342 1.693 -6.899 1.00 79.12 553 LEU A O 1
ATOM 4325 N N . GLN A 1 554 ? 14.145 3.080 -8.468 1.00 80.62 554 GLN A N 1
ATOM 4326 C CA . GLN A 1 554 ? 13.664 4.318 -7.849 1.00 80.62 554 GLN A CA 1
ATOM 4327 C C . GLN A 1 554 ? 12.216 4.633 -8.244 1.00 80.62 554 GLN A C 1
ATOM 4329 O O . GLN A 1 554 ? 11.560 5.469 -7.621 1.00 80.62 554 GLN A O 1
ATOM 4334 N N . PHE A 1 555 ? 11.703 3.957 -9.273 1.00 87.25 555 PHE A N 1
ATOM 4335 C CA . PHE A 1 555 ? 10.338 4.110 -9.740 1.00 87.25 555 PHE A CA 1
ATOM 4336 C C . PHE A 1 555 ? 9.390 3.242 -8.918 1.00 87.25 555 PHE A C 1
ATOM 4338 O O . PHE A 1 555 ? 9.695 2.107 -8.544 1.00 87.25 555 PHE A O 1
ATOM 4345 N N . ARG A 1 556 ? 8.197 3.771 -8.642 1.00 87.50 556 ARG A N 1
ATOM 4346 C CA . ARG A 1 556 ? 7.200 3.034 -7.869 1.00 87.50 556 ARG A CA 1
ATOM 4347 C C . ARG A 1 556 ? 6.433 2.079 -8.772 1.00 87.50 556 ARG A C 1
ATOM 4349 O O . ARG A 1 556 ? 5.774 2.499 -9.709 1.00 87.50 556 ARG A O 1
ATOM 4356 N N . GLN A 1 557 ? 6.471 0.790 -8.469 1.00 90.94 557 GLN A N 1
ATOM 4357 C CA . GLN A 1 557 ? 5.799 -0.247 -9.262 1.00 90.94 557 GLN A CA 1
ATOM 4358 C C . GLN A 1 557 ? 4.255 -0.232 -9.151 1.00 90.94 557 GLN A C 1
ATOM 4360 O O . GLN A 1 557 ? 3.573 -1.024 -9.793 1.00 90.94 557 GLN A O 1
ATOM 4365 N N . ASP A 1 558 ? 3.668 0.666 -8.351 1.00 89.25 558 ASP A N 1
ATOM 4366 C CA . ASP A 1 558 ? 2.216 0.886 -8.289 1.00 89.25 558 ASP A CA 1
ATOM 4367 C C . ASP A 1 558 ? 1.712 1.932 -9.304 1.00 89.25 558 ASP A C 1
ATOM 4369 O O . ASP A 1 558 ? 0.497 2.084 -9.486 1.00 89.25 558 ASP A O 1
ATOM 4373 N N . THR A 1 559 ? 2.620 2.639 -9.984 1.00 92.12 559 THR A N 1
ATOM 4374 C CA . THR A 1 559 ? 2.319 3.652 -11.005 1.00 92.12 559 THR A CA 1
ATOM 4375 C C . THR A 1 559 ? 2.650 3.161 -12.411 1.00 92.12 559 THR A C 1
ATOM 4377 O O . THR A 1 559 ? 3.447 2.249 -12.606 1.00 92.12 559 THR A O 1
ATOM 4380 N N . ILE A 1 560 ? 2.022 3.780 -13.412 1.00 95.25 560 ILE A N 1
ATOM 4381 C CA . ILE A 1 560 ? 2.404 3.602 -14.817 1.00 95.25 560 ILE A CA 1
ATOM 4382 C C . ILE A 1 560 ? 3.719 4.352 -15.044 1.00 95.25 560 ILE A C 1
ATOM 4384 O O . ILE A 1 560 ? 3.827 5.496 -14.594 1.00 95.25 560 ILE A O 1
ATOM 4388 N N . TRP A 1 561 ? 4.698 3.750 -15.726 1.00 93.38 561 TRP A N 1
ATOM 4389 C CA . TRP A 1 561 ? 5.931 4.448 -16.121 1.00 93.38 561 TRP A CA 1
ATOM 4390 C C . TRP A 1 561 ? 5.880 4.734 -17.612 1.00 93.38 561 TRP A C 1
ATOM 4392 O O . TRP A 1 561 ? 5.857 3.799 -18.410 1.00 93.38 561 TRP A O 1
ATOM 4402 N N . TRP A 1 562 ? 5.811 6.016 -17.967 1.00 90.44 562 TRP A N 1
ATOM 4403 C CA . TRP A 1 562 ? 5.795 6.484 -19.353 1.00 90.44 562 TRP A CA 1
ATOM 4404 C C . TRP A 1 562 ? 6.093 7.994 -19.429 1.00 90.44 562 TRP A C 1
ATOM 4406 O O . TRP A 1 562 ? 5.872 8.727 -18.460 1.00 90.44 562 TRP A O 1
ATOM 4416 N N . HIS A 1 563 ? 6.561 8.482 -20.580 1.00 84.69 563 HIS A N 1
ATOM 4417 C CA . HIS A 1 563 ? 6.941 9.886 -20.804 1.00 84.69 563 HIS A CA 1
ATOM 4418 C C . HIS A 1 563 ? 5.742 10.790 -21.208 1.00 84.69 563 HIS A C 1
ATOM 4420 O O . HIS A 1 563 ? 5.613 11.258 -22.340 1.00 84.69 563 HIS A O 1
ATOM 4426 N N . SER A 1 564 ? 4.819 11.041 -20.269 1.00 87.00 564 SER A N 1
ATOM 4427 C CA . SER A 1 564 ? 3.558 11.759 -20.552 1.00 87.00 564 SER A CA 1
ATOM 4428 C C . SER A 1 564 ? 3.698 13.256 -20.904 1.00 87.00 564 SER A C 1
ATOM 4430 O O . SER A 1 564 ? 4.484 13.943 -20.251 1.00 87.00 564 SER A O 1
ATOM 4432 N N . PRO A 1 565 ? 2.897 13.801 -21.861 1.00 85.69 565 PRO A N 1
ATOM 4433 C CA . PRO A 1 565 ? 2.847 15.243 -22.151 1.00 85.69 565 PRO A CA 1
ATOM 4434 C C . PRO A 1 565 ? 2.334 16.106 -20.997 1.00 85.69 565 PRO A C 1
ATOM 4436 O O . PRO A 1 565 ? 2.561 17.316 -20.961 1.00 85.69 565 PRO A O 1
ATOM 4439 N N . PHE A 1 566 ? 1.541 15.518 -20.103 1.00 87.69 566 PHE A N 1
ATOM 4440 C CA . PHE A 1 566 ? 0.676 16.264 -19.199 1.00 87.69 566 PHE A CA 1
ATOM 4441 C C . PHE A 1 566 ? 1.369 16.511 -17.857 1.00 87.69 566 PHE A C 1
ATOM 4443 O O . PHE A 1 566 ? 1.343 15.662 -16.964 1.00 87.69 566 PHE A O 1
ATOM 4450 N N . LYS A 1 567 ? 1.959 17.700 -17.689 1.00 82.88 567 LYS A N 1
ATOM 4451 C CA . LYS A 1 567 ? 2.735 18.067 -16.487 1.00 82.88 567 LYS A CA 1
ATOM 4452 C C . LYS A 1 567 ? 1.980 17.840 -15.170 1.00 82.88 567 LYS A C 1
ATOM 4454 O O . LYS A 1 567 ? 2.588 17.389 -14.204 1.00 82.88 567 LYS A O 1
ATOM 4459 N N . ASP A 1 568 ? 0.670 18.076 -15.146 1.00 83.25 568 ASP A N 1
ATOM 4460 C CA . ASP A 1 568 ? -0.145 18.016 -13.921 1.00 83.25 568 ASP A CA 1
ATOM 4461 C C . ASP A 1 568 ? -0.351 16.597 -13.375 1.00 83.25 568 ASP A C 1
ATOM 4463 O O . ASP A 1 568 ? -0.622 16.406 -12.185 1.00 83.25 568 ASP A O 1
ATOM 4467 N N . ILE A 1 569 ? -0.202 15.579 -14.226 1.00 86.50 569 ILE A N 1
ATOM 4468 C CA . ILE A 1 569 ? -0.369 14.170 -13.843 1.00 86.50 569 ILE A CA 1
ATOM 4469 C C . ILE A 1 569 ? 0.954 13.410 -13.800 1.00 86.50 569 ILE A C 1
ATOM 4471 O O . ILE A 1 569 ? 0.963 12.218 -13.488 1.00 86.50 569 ILE A O 1
ATOM 4475 N N . VAL A 1 570 ? 2.064 14.083 -14.092 1.00 86.44 570 VAL A N 1
ATOM 4476 C CA . VAL A 1 570 ? 3.394 13.490 -14.073 1.00 86.44 570 VAL A CA 1
ATOM 4477 C C . VAL A 1 570 ? 4.007 13.595 -12.677 1.00 86.44 570 VAL A C 1
ATOM 4479 O O . VAL A 1 570 ? 3.942 14.618 -11.996 1.00 86.44 570 VAL A O 1
ATOM 4482 N N . GLN A 1 571 ? 4.623 12.503 -12.238 1.00 86.44 571 GLN A N 1
ATOM 4483 C CA . GLN A 1 571 ? 5.538 12.472 -11.110 1.00 86.44 571 GLN A CA 1
ATOM 4484 C C . GLN A 1 571 ? 6.955 12.262 -11.639 1.00 86.44 571 GLN A C 1
ATOM 4486 O O . GLN A 1 571 ? 7.270 11.198 -12.174 1.00 86.44 571 GLN A O 1
ATOM 4491 N N . TYR A 1 572 ? 7.811 13.262 -11.451 1.00 81.25 572 TYR A N 1
ATOM 4492 C CA . TYR A 1 572 ? 9.233 13.136 -11.740 1.00 81.25 572 TYR A CA 1
ATOM 4493 C C . TYR A 1 572 ? 9.916 12.336 -10.634 1.00 81.25 572 TYR A C 1
ATOM 4495 O O . TYR A 1 572 ? 9.661 12.545 -9.445 1.00 81.25 572 TYR A O 1
ATOM 4503 N N . VAL A 1 573 ? 10.771 11.405 -11.038 1.00 76.62 573 VAL A N 1
ATOM 4504 C CA . VAL A 1 573 ? 11.746 10.777 -10.148 1.00 76.62 573 VAL A CA 1
ATOM 4505 C C . VAL A 1 573 ? 13.009 11.620 -10.260 1.00 76.62 573 VAL A C 1
ATOM 4507 O O . VAL A 1 573 ? 13.461 11.862 -11.378 1.00 76.62 573 VAL A O 1
ATOM 4510 N N . ASP A 1 574 ? 13.535 12.101 -9.130 1.00 67.44 574 ASP A N 1
ATOM 4511 C CA . ASP A 1 574 ? 14.665 13.040 -9.092 1.00 67.44 574 ASP A CA 1
ATOM 4512 C C . ASP A 1 574 ? 15.798 12.568 -9.992 1.00 67.44 574 ASP A C 1
ATOM 4514 O O . ASP A 1 574 ? 16.184 11.406 -9.903 1.00 67.44 574 ASP A O 1
ATOM 4518 N N . ASN A 1 575 ? 16.266 13.415 -10.901 1.00 63.47 575 ASN A N 1
ATOM 4519 C CA . ASN A 1 575 ? 17.188 13.008 -11.943 1.00 63.47 575 ASN A CA 1
ATOM 4520 C C . ASN A 1 575 ? 18.283 14.066 -12.139 1.00 63.47 575 ASN A C 1
ATOM 4522 O O . ASN A 1 575 ? 17.998 15.133 -12.689 1.00 63.47 575 ASN A O 1
ATOM 4526 N N . PRO A 1 576 ? 19.530 13.800 -11.718 1.00 55.41 576 PRO A N 1
ATOM 4527 C CA . PRO A 1 576 ? 20.547 14.842 -11.586 1.00 55.41 576 PRO A CA 1
ATOM 4528 C C . PRO A 1 576 ? 20.990 15.515 -12.895 1.00 55.41 576 PRO A C 1
ATOM 4530 O O . PRO A 1 576 ? 21.597 16.576 -12.826 1.00 55.41 576 PRO A O 1
ATOM 4533 N N . ALA A 1 577 ? 20.655 14.977 -14.071 1.00 50.50 577 ALA A N 1
ATOM 4534 C CA . ALA A 1 577 ? 20.882 15.660 -15.354 1.00 50.50 577 ALA A CA 1
ATOM 4535 C C . ALA A 1 577 ? 19.631 16.203 -16.061 1.00 50.50 577 ALA A C 1
ATOM 4537 O O . ALA A 1 577 ? 19.682 16.487 -17.252 1.00 50.50 577 ALA A O 1
ATOM 4538 N N . ILE A 1 578 ? 18.525 16.446 -15.345 1.00 55.44 578 ILE A N 1
ATOM 4539 C CA . ILE A 1 578 ? 17.381 17.249 -15.850 1.00 55.44 578 ILE A CA 1
ATOM 4540 C C . ILE A 1 578 ? 17.778 18.716 -16.183 1.00 55.44 578 ILE A C 1
ATOM 4542 O O . ILE A 1 578 ? 16.945 19.549 -16.530 1.00 55.44 578 ILE A O 1
ATOM 4546 N N . THR A 1 579 ? 19.059 19.079 -16.106 1.00 52.91 579 THR A N 1
ATOM 4547 C CA . THR A 1 579 ? 19.545 20.449 -16.294 1.00 52.91 579 THR A CA 1
ATOM 4548 C C . THR A 1 579 ? 19.570 20.923 -17.754 1.00 52.91 579 THR A C 1
ATOM 4550 O O . THR A 1 579 ? 19.651 22.136 -17.952 1.00 52.91 579 THR A O 1
ATOM 4553 N N . ASN A 1 580 ? 19.446 20.048 -18.769 1.00 57.47 580 ASN A N 1
ATOM 4554 C CA . ASN A 1 580 ? 19.463 20.454 -20.185 1.00 57.47 580 ASN A CA 1
ATOM 4555 C C . ASN A 1 580 ? 18.317 19.862 -21.037 1.00 57.47 580 ASN A C 1
ATOM 4557 O O . ASN A 1 580 ? 18.303 18.679 -21.360 1.00 57.47 580 ASN A O 1
ATOM 4561 N N . ALA A 1 581 ? 17.394 20.722 -21.486 1.00 56.44 581 ALA A N 1
ATOM 4562 C CA . ALA A 1 581 ? 16.190 20.352 -22.238 1.00 56.44 581 ALA A CA 1
ATOM 4563 C C . ALA A 1 581 ? 16.446 19.684 -23.612 1.00 56.44 581 ALA A C 1
ATOM 4565 O O . ALA A 1 581 ? 15.541 19.034 -24.129 1.00 56.44 581 ALA A O 1
ATOM 4566 N N . SER A 1 582 ? 17.633 19.846 -24.215 1.00 57.50 582 SER A N 1
ATOM 4567 C CA . SER A 1 582 ? 17.949 19.318 -25.556 1.00 57.50 582 SER A CA 1
ATOM 4568 C C . SER A 1 582 ? 18.381 17.846 -25.596 1.00 57.50 582 SER A C 1
ATOM 4570 O O . SER A 1 582 ? 18.550 17.326 -26.690 1.00 57.50 582 SER A O 1
ATOM 4572 N N . HIS A 1 583 ? 18.553 17.196 -24.438 1.00 51.94 583 HIS A N 1
ATOM 4573 C CA . HIS A 1 583 ? 19.041 15.808 -24.290 1.00 51.94 583 HIS A CA 1
ATOM 4574 C C . HIS A 1 583 ? 17.923 14.829 -23.889 1.00 51.94 583 HIS A C 1
ATOM 4576 O O . HIS A 1 583 ? 18.161 13.759 -23.330 1.00 51.94 583 HIS A O 1
ATOM 4582 N N . HIS A 1 584 ? 16.671 15.242 -24.078 1.00 55.03 584 HIS A N 1
ATOM 4583 C CA . HIS A 1 584 ? 15.502 14.482 -23.666 1.00 55.03 584 HIS A CA 1
ATOM 4584 C C . HIS A 1 584 ? 14.691 14.064 -24.878 1.00 55.03 584 HIS A C 1
ATOM 4586 O O . HIS A 1 584 ? 14.548 14.827 -25.839 1.00 55.03 584 HIS A O 1
ATOM 4592 N N . ALA A 1 585 ? 14.051 12.899 -24.763 1.00 55.06 585 ALA A N 1
ATOM 4593 C CA . ALA A 1 585 ? 12.969 12.551 -25.662 1.00 55.06 585 ALA A CA 1
ATOM 4594 C C . ALA A 1 585 ? 11.959 13.695 -25.668 1.00 55.06 585 ALA A C 1
ATOM 4596 O O . ALA A 1 585 ? 11.551 14.126 -24.577 1.00 55.06 585 ALA A O 1
ATOM 4597 N N . PRO A 1 586 ? 11.501 14.179 -26.838 1.00 57.84 586 PRO A N 1
ATOM 4598 C CA . PRO A 1 586 ? 10.358 15.067 -26.833 1.00 57.84 586 PRO A CA 1
ATOM 4599 C C . PRO A 1 586 ? 9.234 14.354 -26.060 1.00 57.84 586 PRO A C 1
ATOM 4601 O O . PRO A 1 586 ? 9.014 13.150 -26.262 1.00 57.84 586 PRO A O 1
ATOM 4604 N N . PRO A 1 587 ? 8.561 15.039 -25.115 1.00 62.03 587 PRO A N 1
ATOM 4605 C CA . PRO A 1 587 ? 7.448 14.436 -24.398 1.00 62.03 587 PRO A CA 1
ATOM 4606 C C . PRO A 1 587 ? 6.423 13.927 -25.410 1.00 62.03 587 PRO A C 1
ATOM 4608 O O . PRO A 1 587 ? 6.367 14.424 -26.543 1.00 62.03 587 PRO A O 1
ATOM 4611 N N . GLY A 1 588 ? 5.598 12.955 -25.005 1.00 64.06 588 GLY A N 1
ATOM 4612 C CA . GLY A 1 588 ? 4.472 12.549 -25.838 1.00 64.06 588 GLY A CA 1
ATOM 4613 C C . GLY A 1 588 ? 3.719 13.777 -26.359 1.00 64.06 588 GLY A C 1
ATOM 4614 O O . GLY A 1 588 ? 3.640 14.809 -25.696 1.00 64.06 588 GLY A O 1
ATOM 4615 N N . THR A 1 589 ? 3.206 13.708 -27.575 1.00 75.38 589 THR A N 1
ATOM 4616 C CA . THR A 1 589 ? 2.512 14.817 -28.215 1.00 75.38 589 THR A CA 1
ATOM 4617 C C . THR A 1 589 ? 1.009 14.646 -28.075 1.00 75.38 589 THR A C 1
ATOM 4619 O O . THR A 1 589 ? 0.449 13.553 -28.191 1.00 75.38 589 THR A O 1
ATOM 4622 N N . ILE A 1 590 ? 0.332 15.761 -27.815 1.00 75.88 590 ILE A N 1
ATOM 4623 C CA . ILE A 1 590 ? -1.124 15.831 -27.882 1.00 75.88 590 ILE A CA 1
ATOM 4624 C C . ILE A 1 590 ? -1.490 16.146 -29.326 1.00 75.88 590 ILE A C 1
ATOM 4626 O O . ILE A 1 590 ? -0.835 16.947 -29.996 1.00 75.88 590 ILE A O 1
ATOM 4630 N N . GLN A 1 591 ? -2.553 15.530 -29.814 1.00 74.75 591 GLN A N 1
ATOM 4631 C CA . GLN A 1 591 ? -3.128 15.857 -31.108 1.00 74.75 591 GLN A CA 1
ATOM 4632 C C . GLN A 1 591 ? -3.440 17.373 -31.238 1.00 74.75 591 GLN A C 1
ATOM 4634 O O . GLN A 1 591 ? -4.125 17.930 -30.375 1.00 74.75 591 GLN A O 1
ATOM 4639 N N . PRO A 1 592 ? -2.972 18.082 -32.288 1.00 61.62 592 PRO A N 1
ATOM 4640 C CA . PRO A 1 592 ? -2.991 19.553 -32.334 1.00 61.62 592 PRO A CA 1
ATOM 4641 C C . PRO A 1 592 ? -4.390 20.176 -32.496 1.00 61.62 592 PRO A C 1
ATOM 4643 O O . PRO A 1 592 ? -4.590 21.338 -32.148 1.00 61.62 592 PRO A O 1
ATOM 4646 N N . GLY A 1 593 ? -5.375 19.410 -32.963 1.00 66.75 593 GLY A N 1
ATOM 4647 C CA . GLY A 1 593 ? -6.780 19.813 -33.097 1.00 66.75 593 GLY A CA 1
ATOM 4648 C C . GLY A 1 593 ? -7.699 18.588 -33.124 1.00 66.75 593 GLY A C 1
ATOM 4649 O O . GLY A 1 593 ? -7.185 17.476 -32.996 1.00 66.75 593 GLY A O 1
ATOM 4650 N N . PRO A 1 594 ? -9.025 18.741 -33.288 1.00 68.19 594 PRO A N 1
ATOM 4651 C CA . PRO A 1 594 ? -9.956 17.618 -33.381 1.00 68.19 594 PRO A CA 1
ATOM 4652 C C . PRO A 1 594 ? -9.580 16.668 -34.518 1.00 68.19 594 PRO A C 1
ATOM 4654 O O . PRO A 1 594 ? -9.146 17.085 -35.593 1.00 68.19 594 PRO A O 1
ATOM 4657 N N . ALA A 1 595 ? -9.744 15.365 -34.300 1.00 66.12 595 ALA A N 1
ATOM 4658 C CA . ALA A 1 595 ? -9.198 14.388 -35.243 1.00 66.12 595 ALA A CA 1
ATOM 4659 C C . ALA A 1 595 ? -9.913 14.410 -36.583 1.00 66.12 595 ALA A C 1
ATOM 4661 O O . ALA A 1 595 ? -9.292 14.233 -37.624 1.00 66.12 595 ALA A O 1
ATOM 4662 N N . LYS A 1 596 ? -11.212 14.706 -36.547 1.00 66.50 596 LYS A N 1
ATOM 4663 C CA . LYS A 1 596 ? -12.051 14.864 -37.732 1.00 66.50 596 LYS A CA 1
ATOM 4664 C C . LYS A 1 596 ? -11.503 15.950 -38.658 1.00 66.50 596 LYS A C 1
ATOM 4666 O O . LYS A 1 596 ? -11.445 15.731 -39.863 1.00 66.50 596 LYS A O 1
ATOM 4671 N N . ASP A 1 597 ? -10.991 17.044 -38.099 1.00 69.44 597 ASP A N 1
ATOM 4672 C CA . ASP A 1 597 ? -10.460 18.171 -38.870 1.00 69.44 597 ASP A CA 1
ATOM 4673 C C . ASP A 1 597 ? -9.068 17.882 -39.448 1.00 69.44 597 ASP A C 1
ATOM 4675 O O . ASP A 1 597 ? -8.755 18.301 -40.566 1.00 69.44 597 ASP A O 1
ATOM 4679 N N . LEU A 1 598 ? -8.231 17.149 -38.703 1.00 66.75 598 LEU A N 1
ATOM 4680 C CA . LEU A 1 598 ? -6.896 16.731 -39.148 1.00 66.75 598 LEU A CA 1
ATOM 4681 C C . LEU A 1 598 ? -6.962 15.641 -40.220 1.00 66.75 598 LEU A C 1
ATOM 4683 O O . LEU A 1 598 ? -6.217 15.706 -41.196 1.00 66.75 598 LEU A O 1
ATOM 4687 N N . ILE A 1 599 ? -7.879 14.681 -40.065 1.00 68.25 599 ILE A N 1
ATOM 4688 C CA . ILE A 1 599 ? -8.134 13.612 -41.039 1.00 68.25 599 ILE A CA 1
ATOM 4689 C C . ILE A 1 599 ? -8.725 14.197 -42.325 1.00 68.25 599 ILE A C 1
ATOM 4691 O O . ILE A 1 599 ? -8.287 13.825 -43.412 1.00 68.25 599 ILE A O 1
ATOM 4695 N N . ALA A 1 600 ? -9.680 15.130 -42.221 1.00 66.75 600 ALA A N 1
ATOM 4696 C CA . ALA A 1 600 ? -10.326 15.742 -43.384 1.00 66.75 600 ALA A CA 1
ATOM 4697 C C . ALA A 1 600 ? -9.362 16.576 -44.244 1.00 66.75 600 ALA A C 1
ATOM 4699 O O . ALA A 1 600 ? -9.512 16.611 -45.462 1.00 66.75 600 ALA A O 1
ATOM 4700 N N . ASN A 1 601 ? -8.370 17.225 -43.626 1.00 59.69 601 ASN A N 1
ATOM 4701 C CA . ASN A 1 601 ? -7.435 18.122 -44.315 1.00 59.69 601 ASN A CA 1
ATOM 4702 C C . ASN A 1 601 ? -6.022 17.543 -44.487 1.00 59.69 601 ASN A C 1
ATOM 4704 O O . ASN A 1 601 ? -5.131 18.281 -44.899 1.00 59.69 601 ASN A O 1
ATOM 4708 N N . PHE A 1 602 ? -5.816 16.272 -44.121 1.00 54.31 602 PHE A N 1
ATOM 4709 C CA . PHE A 1 602 ? -4.525 15.573 -44.083 1.00 54.31 602 PHE A CA 1
ATOM 4710 C C . PHE A 1 602 ? -3.360 16.477 -43.630 1.00 54.31 602 PHE A C 1
ATOM 4712 O O . PHE A 1 602 ? -2.431 16.771 -44.381 1.00 54.31 602 PHE A O 1
ATOM 4719 N N . LYS A 1 603 ? -3.437 16.983 -42.393 1.00 54.41 603 LYS A N 1
ATOM 4720 C CA . LYS A 1 603 ? -2.375 17.811 -41.794 1.00 54.41 603 LYS A CA 1
ATOM 4721 C C . LYS A 1 603 ? -1.467 16.962 -40.909 1.00 54.41 603 LYS A C 1
ATOM 4723 O O . LYS A 1 603 ? -1.958 16.179 -40.100 1.00 54.41 603 LYS A O 1
ATOM 4728 N N . HIS A 1 604 ? -0.154 17.153 -41.033 1.00 55.41 604 HIS A N 1
ATOM 4729 C CA . HIS A 1 604 ? 0.838 16.457 -40.213 1.00 55.41 604 HIS A CA 1
ATOM 4730 C C . HIS A 1 604 ? 0.712 16.815 -38.721 1.00 55.41 604 HIS A C 1
ATOM 4732 O O . HIS A 1 604 ? 0.428 17.960 -38.366 1.00 55.41 604 HIS A O 1
ATOM 4738 N N . TRP A 1 605 ? 0.979 15.847 -37.843 1.00 52.66 605 TRP A N 1
ATOM 4739 C CA . TRP A 1 605 ? 0.962 15.968 -36.377 1.00 52.66 605 TRP A CA 1
ATOM 4740 C C . TRP A 1 605 ? 2.237 16.689 -35.834 1.00 52.66 605 TRP A C 1
ATOM 4742 O O . TRP A 1 605 ? 2.668 16.431 -34.717 1.00 52.66 605 TRP A O 1
ATOM 4752 N N . GLY A 1 606 ? 2.871 17.601 -36.603 1.00 52.25 606 GLY A N 1
ATOM 4753 C CA . GLY A 1 606 ? 4.118 18.330 -36.238 1.00 52.25 606 GLY A CA 1
ATOM 4754 C C . GLY A 1 606 ? 5.290 18.241 -37.253 1.00 52.25 606 GLY A C 1
ATOM 4755 O O . GLY A 1 606 ? 5.091 17.806 -38.385 1.00 52.25 606 GLY A O 1
ATOM 4756 N N . GLN A 1 607 ? 6.510 18.648 -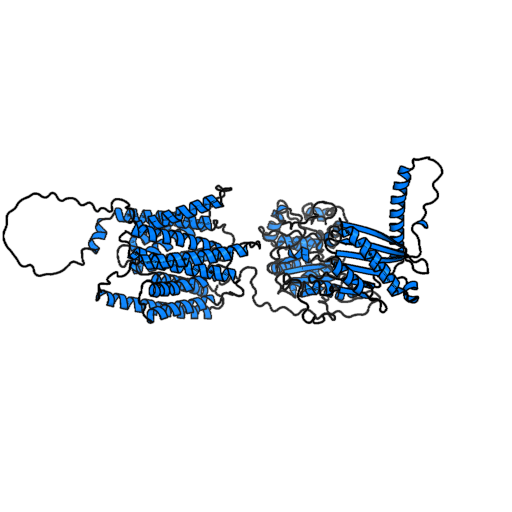36.853 1.00 42.84 607 GLN A N 1
ATOM 4757 C CA . GLN A 1 607 ? 7.768 18.527 -37.629 1.00 42.84 607 GLN A CA 1
ATOM 4758 C C . GLN A 1 607 ? 8.736 17.528 -36.946 1.00 42.84 607 GLN A C 1
ATOM 4760 O O . GLN A 1 607 ? 9.057 17.718 -35.778 1.00 42.84 607 GLN A O 1
ATOM 4765 N N . GLY A 1 608 ? 9.195 16.479 -37.653 1.00 51.66 608 GLY A N 1
ATOM 4766 C CA . GLY A 1 608 ? 10.192 15.491 -37.173 1.00 51.66 608 GLY A CA 1
ATOM 4767 C C . GLY A 1 608 ? 9.928 14.041 -37.631 1.00 51.66 608 GLY A C 1
ATOM 4768 O O . GLY A 1 608 ? 8.804 13.715 -37.999 1.00 51.66 608 GLY A O 1
ATOM 4769 N N . GLU A 1 609 ? 10.931 13.149 -37.603 1.00 42.66 609 GLU A N 1
ATOM 4770 C CA . GLU A 1 609 ? 10.815 11.744 -38.074 1.00 42.66 609 GLU A CA 1
ATOM 4771 C C . GLU A 1 609 ? 9.766 10.913 -37.313 1.00 42.66 609 GLU A C 1
ATOM 4773 O O . GLU A 1 609 ? 8.987 10.191 -37.940 1.00 42.66 609 GLU A O 1
ATOM 4778 N N . LEU A 1 610 ? 9.661 11.091 -35.988 1.00 49.44 610 LEU A N 1
ATOM 4779 C CA . LEU A 1 610 ? 8.635 10.460 -35.140 1.00 49.44 610 LEU A CA 1
ATOM 4780 C C . LEU A 1 610 ? 7.211 10.894 -35.548 1.00 49.44 610 LEU A C 1
ATOM 4782 O O . LEU A 1 610 ? 6.252 10.139 -35.439 1.00 49.44 610 LEU A O 1
ATOM 4786 N N . VAL A 1 611 ? 7.075 12.101 -36.105 1.00 50.72 611 VAL A N 1
ATOM 4787 C CA . VAL A 1 611 ? 5.807 12.670 -36.583 1.00 50.72 611 VAL A CA 1
ATOM 4788 C C . VAL A 1 611 ? 5.404 12.144 -37.967 1.00 50.72 611 VAL A C 1
ATOM 4790 O O . VAL A 1 611 ? 4.212 12.125 -38.302 1.00 50.72 611 VAL A O 1
ATOM 4793 N N . VAL A 1 612 ? 6.365 11.660 -38.762 1.00 48.19 612 VAL A N 1
ATOM 4794 C CA . VAL A 1 612 ? 6.090 11.071 -40.083 1.00 48.19 612 VAL A CA 1
ATOM 4795 C C . VAL A 1 612 ? 5.275 9.781 -39.945 1.00 48.19 612 VAL A C 1
ATOM 4797 O O . VAL A 1 612 ? 4.393 9.549 -40.764 1.00 48.19 612 VAL A O 1
ATOM 4800 N N . GLY A 1 613 ? 5.507 8.974 -38.900 1.00 49.81 613 GLY A N 1
ATOM 4801 C CA . GLY A 1 613 ? 4.685 7.787 -38.602 1.00 49.81 613 GLY A CA 1
ATOM 4802 C C . GLY A 1 613 ? 3.280 8.135 -38.092 1.00 49.81 613 GLY A C 1
ATOM 4803 O O . GLY A 1 613 ? 2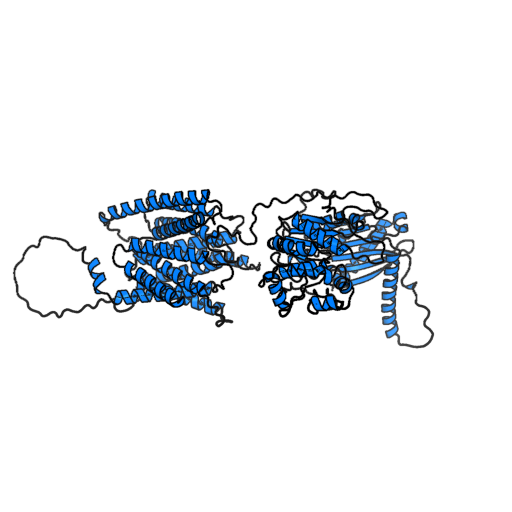.293 7.538 -38.510 1.00 49.81 613 GLY A O 1
ATOM 4804 N N . LEU A 1 614 ? 3.166 9.176 -37.259 1.00 54.06 614 LEU A N 1
ATOM 4805 C CA . LEU A 1 614 ? 1.903 9.621 -36.649 1.00 54.06 614 LEU A CA 1
ATOM 4806 C C . LEU A 1 614 ? 0.901 10.234 -37.650 1.00 54.06 614 LEU A C 1
ATOM 4808 O O . LEU A 1 614 ? -0.304 10.298 -37.386 1.00 54.06 614 LEU A O 1
ATOM 4812 N N . SER A 1 615 ? 1.403 10.691 -38.798 1.00 53.81 615 SER A N 1
ATOM 4813 C CA . SER A 1 615 ? 0.639 11.389 -39.841 1.00 53.81 615 SER A CA 1
ATOM 4814 C C . SER A 1 615 ? 0.362 10.526 -41.074 1.00 53.81 615 SER A C 1
ATOM 4816 O O . SER A 1 615 ? -0.128 11.042 -42.076 1.00 53.81 615 SER A O 1
ATOM 4818 N N . GLU A 1 616 ? 0.720 9.244 -41.040 1.00 63.62 616 GLU A N 1
ATOM 4819 C CA . GLU A 1 616 ? 0.646 8.355 -42.197 1.00 63.62 616 GLU A CA 1
ATOM 4820 C C . GLU A 1 616 ? -0.819 7.880 -42.427 1.00 63.62 616 GLU A C 1
ATOM 4822 O O . GLU A 1 616 ? -1.548 7.620 -41.463 1.00 63.62 616 GLU A O 1
ATOM 4827 N N . PRO A 1 617 ? -1.320 7.836 -43.680 1.00 61.31 617 PRO A N 1
ATOM 4828 C CA . PRO A 1 617 ? -2.731 7.549 -43.983 1.00 61.31 617 PRO A CA 1
ATOM 4829 C C . PRO A 1 617 ? -3.222 6.117 -43.696 1.00 61.31 617 PRO A C 1
ATOM 4831 O O . PRO A 1 617 ? -4.430 5.934 -43.531 1.00 61.31 617 PRO A O 1
ATOM 4834 N N . ASN A 1 618 ? -2.324 5.141 -43.674 1.00 66.31 618 AS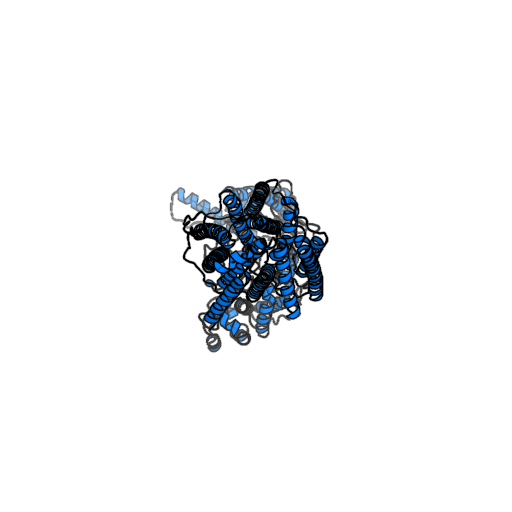N A N 1
ATOM 4835 C CA . ASN A 1 618 ? -2.508 3.703 -43.486 1.00 66.31 618 ASN A CA 1
ATOM 4836 C C . ASN A 1 618 ? -2.222 3.217 -42.052 1.00 66.31 618 ASN A C 1
ATOM 4838 O O . ASN A 1 618 ? -2.739 2.170 -41.687 1.00 66.31 618 ASN A O 1
ATOM 4842 N N . VAL A 1 619 ? -1.449 3.942 -41.231 1.00 67.56 619 VAL A N 1
ATOM 4843 C CA . VAL A 1 619 ? -1.164 3.540 -39.827 1.00 67.56 619 VAL A CA 1
ATOM 4844 C C . VAL A 1 619 ? -1.334 4.646 -38.775 1.00 67.56 619 VAL A C 1
ATOM 4846 O O . VAL A 1 619 ? -1.301 4.385 -37.571 1.00 67.56 619 VAL A O 1
ATOM 4849 N N . GLY A 1 620 ? -1.532 5.895 -39.203 1.00 74.75 620 GLY A N 1
ATOM 4850 C CA . GLY A 1 620 ? -1.647 7.065 -38.330 1.00 74.75 620 GLY A CA 1
ATOM 4851 C C . GLY A 1 620 ? -3.073 7.368 -37.847 1.00 74.75 620 GLY A C 1
ATOM 4852 O O . GLY A 1 620 ? -3.955 6.509 -37.780 1.00 74.75 620 GLY A O 1
ATOM 4853 N N . LEU A 1 621 ? -3.332 8.644 -37.532 1.00 77.44 621 LEU A N 1
ATOM 4854 C CA . LEU A 1 621 ? -4.590 9.137 -36.933 1.00 77.44 621 LEU A CA 1
ATOM 4855 C C . LEU A 1 621 ? -5.877 8.638 -37.603 1.00 77.44 621 LEU A C 1
ATOM 4857 O O . LEU A 1 621 ? -6.847 8.316 -36.914 1.00 77.44 621 LEU A O 1
ATOM 4861 N N . LYS A 1 622 ? -5.898 8.607 -38.942 1.00 80.94 622 LYS A N 1
ATOM 4862 C CA . LYS A 1 622 ? -7.074 8.205 -39.725 1.00 80.94 622 LYS A CA 1
ATOM 4863 C C . LYS A 1 622 ? -7.497 6.775 -39.403 1.00 80.94 622 LYS A C 1
ATOM 4865 O O . LYS A 1 622 ? -8.692 6.510 -39.296 1.00 80.94 622 LYS A O 1
ATOM 4870 N N . VAL A 1 623 ? -6.525 5.889 -39.225 1.00 83.00 623 VAL A N 1
ATOM 4871 C CA . VAL A 1 623 ? -6.754 4.465 -38.983 1.00 83.00 623 VAL A CA 1
ATOM 4872 C C . VAL A 1 623 ? -7.003 4.176 -37.506 1.00 83.00 623 VAL A C 1
ATOM 4874 O O . VAL A 1 623 ? -7.831 3.331 -37.189 1.00 83.00 623 VAL A O 1
ATOM 4877 N N . CYS A 1 624 ? -6.398 4.944 -36.599 1.00 87.12 624 CYS A N 1
ATOM 4878 C CA . CYS A 1 624 ? -6.650 4.832 -35.160 1.00 87.12 624 CYS A CA 1
ATOM 4879 C C . CYS A 1 624 ? -8.037 5.347 -34.724 1.00 87.12 624 CYS A C 1
ATOM 4881 O O . CYS A 1 624 ? -8.531 4.982 -33.656 1.00 87.12 624 CYS A O 1
ATOM 4883 N N . MET A 1 625 ? -8.680 6.219 -35.512 1.00 87.25 625 MET A N 1
ATOM 4884 C CA . MET A 1 625 ? -9.916 6.900 -35.101 1.00 87.25 625 MET A CA 1
ATOM 4885 C C . MET A 1 625 ? -11.111 5.975 -34.844 1.00 87.25 625 MET A C 1
ATOM 4887 O O . MET A 1 625 ? -11.737 6.133 -33.795 1.00 87.25 625 MET A O 1
ATOM 4891 N N . PRO A 1 626 ? -11.436 4.998 -35.712 1.00 90.44 626 PRO A N 1
ATOM 4892 C CA . PRO A 1 626 ? -12.540 4.078 -35.447 1.00 90.44 626 PRO A CA 1
ATOM 4893 C C . PRO A 1 626 ? -12.356 3.307 -34.131 1.00 90.44 626 PRO A C 1
ATOM 4895 O O . PRO A 1 626 ? -13.311 3.151 -33.369 1.00 90.44 626 PRO A O 1
ATOM 4898 N N . ALA A 1 627 ? -11.121 2.895 -33.821 1.00 91.50 627 ALA A N 1
ATOM 4899 C CA . ALA A 1 627 ? -10.784 2.250 -32.554 1.00 91.50 627 ALA A CA 1
ATOM 4900 C C . ALA A 1 627 ? -10.996 3.186 -31.358 1.00 91.50 627 ALA A C 1
ATOM 4902 O O . ALA A 1 627 ? -11.614 2.799 -30.365 1.00 91.50 627 ALA A O 1
ATOM 4903 N N . PHE A 1 628 ? -10.537 4.436 -31.462 1.00 92.12 628 PHE A N 1
ATOM 4904 C CA . PHE A 1 628 ? -10.727 5.438 -30.418 1.00 92.12 628 PHE A CA 1
ATOM 4905 C C . PHE A 1 628 ? -12.211 5.740 -30.170 1.00 92.12 628 PHE A C 1
ATOM 4907 O O . PHE A 1 628 ? -12.642 5.791 -29.018 1.00 92.12 628 PHE A O 1
ATOM 4914 N N . GLU A 1 629 ? -13.020 5.890 -31.221 1.00 91.88 629 GLU A N 1
ATOM 4915 C CA . GLU A 1 629 ? -14.463 6.145 -31.103 1.00 91.88 629 GLU A CA 1
ATOM 4916 C C . GLU A 1 629 ? -15.222 4.972 -30.457 1.00 91.88 629 GLU A C 1
ATOM 4918 O O . GLU A 1 629 ? -16.190 5.208 -29.722 1.00 91.88 629 GLU A O 1
ATOM 4923 N N . ALA A 1 630 ? -14.746 3.736 -30.650 1.00 94.50 630 ALA A N 1
ATOM 4924 C CA . ALA A 1 630 ? -15.290 2.533 -30.018 1.00 94.50 630 ALA A CA 1
ATOM 4925 C C . ALA A 1 630 ? -15.022 2.458 -28.500 1.00 94.50 630 ALA A C 1
ATOM 4927 O O . ALA A 1 630 ? -15.734 1.754 -27.779 1.00 94.50 630 ALA A O 1
ATOM 4928 N N . VAL A 1 631 ? -14.043 3.208 -27.977 1.00 94.25 631 VAL A N 1
ATOM 4929 C CA . VAL A 1 631 ? -13.790 3.287 -26.531 1.00 94.25 631 VAL A CA 1
ATOM 4930 C C . VAL A 1 631 ? -14.983 3.936 -25.818 1.00 94.25 631 VAL A C 1
ATOM 4932 O O . VAL A 1 631 ? -15.570 4.918 -26.287 1.00 94.25 631 VAL A O 1
ATOM 4935 N N . SER A 1 632 ? -15.324 3.424 -24.628 1.00 94.19 632 SER A N 1
ATOM 4936 C CA . SER A 1 632 ? -16.425 3.956 -23.814 1.00 94.19 632 SER A CA 1
ATOM 4937 C C . SER A 1 632 ? -16.343 5.477 -23.614 1.00 94.19 632 SER A C 1
ATOM 4939 O O . SER A 1 632 ? -15.276 6.039 -23.343 1.00 94.19 632 SER A O 1
ATOM 4941 N N . ALA A 1 633 ? -17.500 6.143 -23.674 1.00 91.25 633 ALA A N 1
ATOM 4942 C CA . ALA A 1 633 ? -17.596 7.595 -23.520 1.00 91.25 633 ALA A CA 1
ATOM 4943 C C . ALA A 1 633 ? -16.980 8.097 -22.201 1.00 91.25 633 ALA A C 1
ATOM 4945 O O . ALA A 1 633 ? -16.351 9.149 -22.187 1.00 91.25 633 ALA A O 1
ATOM 4946 N N . LYS A 1 634 ? -17.086 7.312 -21.116 1.00 92.38 634 LYS A N 1
ATOM 4947 C CA . LYS A 1 634 ? -16.497 7.629 -19.806 1.00 92.38 634 LYS A CA 1
ATOM 4948 C C . LYS A 1 634 ? -14.967 7.736 -19.857 1.00 92.38 634 LYS A C 1
ATOM 4950 O O . LYS A 1 634 ? -14.414 8.716 -19.363 1.00 92.38 634 LYS A O 1
ATOM 4955 N N . ARG A 1 635 ? -14.277 6.753 -20.451 1.00 92.19 635 ARG A N 1
ATOM 4956 C CA . ARG A 1 635 ? -12.803 6.773 -20.571 1.00 92.19 635 ARG A CA 1
ATOM 4957 C C . ARG A 1 635 ? -12.354 7.914 -21.490 1.00 92.19 635 ARG A C 1
ATOM 4959 O O . ARG A 1 635 ? -11.438 8.659 -21.158 1.00 92.19 635 ARG A O 1
ATOM 4966 N N . ARG A 1 636 ? -13.078 8.134 -22.591 1.00 92.94 636 ARG A N 1
ATOM 4967 C CA . ARG A 1 636 ? -12.838 9.271 -23.492 1.00 92.94 636 ARG A CA 1
ATOM 4968 C C . ARG A 1 636 ? -13.025 10.631 -22.813 1.00 92.94 636 ARG A C 1
ATOM 4970 O O . ARG A 1 636 ? -12.194 11.508 -23.012 1.00 92.94 636 ARG A O 1
ATOM 4977 N N . SER A 1 637 ? -14.048 10.805 -21.972 1.00 88.75 637 SER A N 1
ATOM 4978 C CA . SER A 1 637 ? -14.246 12.054 -21.219 1.00 88.75 637 SER A CA 1
ATOM 4979 C C . SER A 1 637 ? -13.165 12.295 -20.163 1.00 88.75 637 SER A C 1
ATOM 4981 O O . SER A 1 637 ? -12.840 13.440 -19.870 1.00 88.75 637 SER A O 1
ATOM 4983 N N . GLN A 1 638 ? -12.586 11.230 -19.598 1.00 89.00 638 GLN A N 1
ATOM 4984 C CA . GLN A 1 638 ? -11.461 11.352 -18.665 1.00 89.00 638 GLN A CA 1
ATOM 4985 C C . GLN A 1 638 ? -10.201 11.852 -19.371 1.00 89.00 638 GLN A C 1
ATOM 4987 O O . GLN A 1 638 ? -9.530 12.735 -18.842 1.00 89.00 638 GLN A O 1
ATOM 4992 N N . LEU A 1 639 ? -9.912 11.332 -20.569 1.00 90.25 639 LEU A N 1
ATOM 4993 C CA . LEU A 1 639 ? -8.832 11.852 -21.407 1.00 90.25 639 LEU A CA 1
ATOM 4994 C C . LEU A 1 639 ? -9.108 13.298 -21.835 1.00 90.25 639 LEU A C 1
ATOM 4996 O O . LEU A 1 639 ? -8.218 14.130 -21.720 1.00 90.25 639 LEU A O 1
ATOM 5000 N N . ALA A 1 640 ? -10.350 13.617 -22.219 1.00 88.50 640 ALA A N 1
ATOM 5001 C CA . ALA A 1 640 ? -10.755 14.979 -22.571 1.00 88.50 640 ALA A CA 1
ATOM 5002 C C . ALA A 1 640 ? -10.482 15.991 -21.446 1.00 88.50 640 ALA A C 1
ATOM 5004 O O . ALA A 1 640 ? -10.113 17.130 -21.712 1.00 88.50 640 ALA A O 1
ATOM 5005 N N . GLY A 1 641 ? -10.601 15.575 -20.180 1.00 87.81 641 GLY A N 1
ATOM 5006 C CA . GLY A 1 641 ? -10.257 16.409 -19.026 1.00 87.81 641 GLY A CA 1
ATOM 5007 C C . GLY A 1 641 ? -8.779 16.817 -18.947 1.00 87.81 641 GLY A C 1
ATOM 5008 O O . GLY A 1 641 ? -8.465 17.766 -18.239 1.00 87.81 641 GLY A O 1
ATOM 5009 N N . LEU A 1 642 ? -7.881 16.130 -19.662 1.00 87.06 642 LEU A N 1
ATOM 5010 C CA . LEU A 1 642 ? -6.460 16.485 -19.786 1.00 87.06 642 LEU A CA 1
ATOM 5011 C C . LEU A 1 642 ? -6.168 17.341 -21.025 1.00 87.06 642 LEU A C 1
ATOM 5013 O O . LEU A 1 642 ? -5.079 17.890 -21.153 1.00 87.06 642 LEU A O 1
ATOM 5017 N N . THR A 1 643 ? -7.122 17.434 -21.947 1.00 84.38 643 THR A N 1
ATOM 5018 C CA . THR A 1 643 ? -6.977 18.071 -23.259 1.00 84.38 643 THR A CA 1
ATOM 5019 C C . THR A 1 643 ? -8.011 19.179 -23.446 1.00 84.38 643 THR A C 1
ATOM 5021 O O . THR A 1 643 ? -8.625 19.292 -24.505 1.00 84.38 643 THR A O 1
ATOM 5024 N N . ASP A 1 644 ? -8.228 19.978 -22.398 1.00 82.69 644 ASP A N 1
ATOM 5025 C CA . ASP A 1 644 ? -9.119 21.148 -22.380 1.00 82.69 644 ASP A CA 1
ATOM 5026 C C . ASP A 1 644 ? -10.570 20.858 -22.807 1.00 82.69 644 ASP A C 1
ATOM 5028 O O . ASP A 1 644 ? -11.251 21.691 -23.399 1.00 82.69 644 ASP A O 1
ATOM 5032 N N . GLY A 1 645 ? -11.063 19.653 -22.510 1.00 80.56 645 GLY A N 1
ATOM 5033 C CA . GLY A 1 645 ? -12.409 19.197 -22.869 1.00 80.56 645 GLY A CA 1
ATOM 5034 C C . GLY A 1 645 ? -12.532 18.632 -24.287 1.00 80.56 645 GLY A C 1
ATOM 5035 O O . GLY A 1 645 ? -13.585 18.093 -24.631 1.00 80.56 645 GLY A O 1
ATOM 5036 N N . GLU A 1 646 ? -11.469 18.682 -25.091 1.00 80.75 646 GLU A N 1
ATOM 5037 C CA . GLU A 1 646 ? -11.452 18.180 -26.465 1.00 80.75 646 GLU A CA 1
ATOM 5038 C C . GLU A 1 646 ? -11.081 16.696 -26.532 1.00 80.75 646 GLU A C 1
ATOM 5040 O O . GLU A 1 646 ? -10.204 16.221 -25.817 1.00 80.75 646 GLU A O 1
ATOM 5045 N N . LEU A 1 647 ? -11.695 15.947 -27.449 1.00 81.88 647 LEU A N 1
ATOM 5046 C CA . LEU A 1 647 ? -11.354 14.541 -27.684 1.00 81.88 647 LEU A CA 1
ATOM 5047 C C . LEU A 1 647 ? -10.107 14.427 -28.571 1.00 81.88 647 LEU A C 1
ATOM 5049 O O . LEU A 1 647 ? -10.197 14.471 -29.800 1.00 81.88 647 LEU A O 1
ATOM 5053 N N . ARG A 1 648 ? -8.942 14.275 -27.935 1.00 83.31 648 ARG A N 1
ATOM 5054 C CA . ARG A 1 648 ? -7.628 14.213 -28.591 1.00 83.31 648 ARG A CA 1
ATOM 5055 C C . ARG A 1 648 ? -6.875 12.951 -28.179 1.00 83.31 648 ARG A C 1
ATOM 5057 O O . ARG A 1 648 ? -6.859 12.603 -27.002 1.00 83.31 648 ARG A O 1
ATOM 5064 N N . MET A 1 649 ? -6.257 12.275 -29.145 1.00 88.12 649 MET A N 1
ATOM 5065 C CA . MET A 1 649 ? -5.359 11.149 -28.875 1.00 88.12 649 MET A CA 1
ATOM 5066 C C . MET A 1 649 ? -3.977 11.638 -28.429 1.00 88.12 649 MET A C 1
ATOM 5068 O O . MET A 1 649 ? -3.609 12.803 -28.621 1.00 88.12 649 MET A O 1
ATOM 5072 N N . VAL A 1 650 ? -3.222 10.728 -27.820 1.00 88.56 650 VAL A N 1
ATOM 5073 C CA . VAL A 1 650 ? -1.855 10.957 -27.349 1.00 88.56 650 VAL A CA 1
ATOM 5074 C C . VAL A 1 650 ? -0.928 10.100 -28.200 1.00 88.56 650 VAL A C 1
ATOM 5076 O O . VAL A 1 650 ? -1.205 8.917 -28.393 1.00 88.56 650 VAL A O 1
ATOM 5079 N N . GLY A 1 651 ? 0.147 10.689 -28.712 1.00 84.19 651 GLY A N 1
ATOM 5080 C CA . GLY A 1 651 ? 1.209 9.975 -29.418 1.00 84.19 651 GLY A CA 1
ATOM 5081 C C . GLY A 1 651 ? 2.551 10.140 -28.709 1.00 84.19 651 GLY A C 1
ATOM 5082 O O . GLY A 1 651 ? 2.723 11.072 -27.929 1.00 84.19 651 GLY A O 1
ATOM 5083 N N . GLY A 1 652 ? 3.515 9.262 -28.950 1.00 78.94 652 GLY A N 1
ATOM 5084 C CA . GLY A 1 652 ? 4.861 9.353 -28.375 1.00 78.94 652 GLY A CA 1
ATOM 5085 C C . GLY A 1 652 ? 5.599 8.022 -28.435 1.00 78.94 652 GLY A C 1
ATOM 5086 O O . GLY A 1 652 ? 4.991 7.000 -28.746 1.00 78.94 652 GLY A O 1
ATOM 5087 N N . SER A 1 653 ? 6.897 8.030 -28.128 1.00 77.94 653 SER A N 1
ATOM 5088 C CA . SER A 1 653 ? 7.670 6.788 -28.063 1.00 77.94 653 SER A CA 1
ATOM 5089 C C . SER A 1 653 ? 7.053 5.816 -27.048 1.00 77.94 653 SER A C 1
ATOM 5091 O O . SER A 1 653 ? 6.593 6.182 -25.959 1.00 77.94 653 SER A O 1
ATOM 5093 N N . ALA A 1 654 ? 7.031 4.544 -27.428 1.00 80.50 654 ALA A N 1
ATOM 5094 C CA . ALA A 1 654 ? 6.595 3.442 -26.584 1.00 80.50 654 ALA A CA 1
ATOM 5095 C C . ALA A 1 654 ? 7.761 2.496 -26.246 1.00 80.50 654 ALA A C 1
ATOM 5097 O O . ALA A 1 654 ? 7.525 1.357 -25.852 1.00 80.50 654 ALA A O 1
ATOM 5098 N N . ASP A 1 655 ? 9.006 2.969 -26.358 1.00 79.00 655 ASP A N 1
ATOM 5099 C CA . ASP A 1 655 ? 10.215 2.147 -26.198 1.00 79.00 655 ASP A CA 1
ATOM 5100 C C . ASP A 1 655 ? 10.484 1.756 -24.741 1.00 79.00 655 ASP A C 1
ATOM 5102 O O . ASP A 1 655 ? 11.229 0.830 -24.448 1.00 79.00 655 ASP A O 1
ATOM 5106 N N . THR A 1 656 ? 9.878 2.429 -23.767 1.00 87.12 656 THR A N 1
ATOM 5107 C CA . THR A 1 656 ? 9.916 1.973 -22.373 1.00 87.12 656 THR A CA 1
ATOM 5108 C C . THR A 1 656 ? 8.584 2.260 -21.708 1.00 87.12 656 THR A C 1
ATOM 5110 O O . THR A 1 656 ? 8.194 3.413 -21.513 1.00 87.12 656 THR A O 1
ATOM 5113 N N . LEU A 1 657 ? 7.880 1.191 -21.347 1.00 92.69 657 LEU A N 1
ATOM 5114 C CA . LEU A 1 657 ? 6.585 1.257 -20.680 1.00 92.69 657 LEU A CA 1
ATOM 5115 C C . LEU A 1 657 ? 6.559 0.266 -19.526 1.00 92.69 657 LEU A C 1
ATOM 5117 O O . LEU A 1 657 ? 6.768 -0.926 -19.724 1.00 92.69 657 LEU A O 1
ATOM 5121 N N . TYR A 1 658 ? 6.201 0.736 -18.336 1.00 95.81 658 TYR A N 1
ATOM 5122 C CA . TYR A 1 658 ? 5.813 -0.153 -17.246 1.00 95.81 658 TYR A CA 1
ATOM 5123 C C . TYR A 1 658 ? 4.331 0.005 -16.932 1.00 95.81 658 TYR A C 1
ATOM 5125 O O . TYR A 1 658 ? 3.853 1.118 -16.689 1.00 95.81 658 TYR A O 1
ATOM 5133 N N . LEU A 1 659 ? 3.616 -1.117 -16.883 1.00 96.75 659 LEU A N 1
ATOM 5134 C CA . LEU A 1 659 ? 2.219 -1.176 -16.485 1.00 96.75 659 LEU A CA 1
ATOM 5135 C C . LEU A 1 659 ? 2.048 -2.056 -15.235 1.00 96.75 659 LEU A C 1
ATOM 5137 O O . LEU A 1 659 ? 2.362 -3.250 -15.279 1.00 96.75 659 LEU A O 1
ATOM 5141 N N . PRO A 1 660 ? 1.479 -1.519 -14.142 1.00 96.25 660 PRO A N 1
ATOM 5142 C CA . PRO A 1 660 ? 1.070 -2.322 -12.997 1.00 96.25 660 PRO A CA 1
ATOM 5143 C C . PRO A 1 660 ? 0.094 -3.437 -13.386 1.00 96.25 660 PRO A C 1
ATOM 5145 O O . PRO A 1 660 ? -0.816 -3.240 -14.196 1.00 96.25 660 PRO A O 1
ATOM 5148 N N . GLY A 1 661 ? 0.227 -4.607 -12.764 1.00 93.94 661 GLY A N 1
ATOM 5149 C CA . GLY A 1 661 ? -0.520 -5.803 -13.155 1.00 93.94 661 GLY A CA 1
ATOM 5150 C C . GLY A 1 661 ? -2.038 -5.662 -13.034 1.00 93.94 661 GLY A C 1
ATOM 5151 O O . GLY A 1 661 ? -2.776 -6.179 -13.874 1.00 93.94 661 GLY A O 1
ATOM 5152 N N . TYR A 1 662 ? -2.517 -4.878 -12.062 1.00 91.56 662 TYR A N 1
ATOM 5153 C CA . TYR A 1 662 ? -3.946 -4.599 -11.881 1.00 91.56 662 TYR A CA 1
ATOM 5154 C C . TYR A 1 662 ? -4.563 -3.789 -13.036 1.00 91.56 662 TYR A C 1
ATOM 5156 O O . TYR A 1 662 ? -5.777 -3.827 -13.230 1.00 91.56 662 TYR A O 1
ATOM 5164 N N . LEU A 1 663 ? -3.746 -3.088 -13.831 1.00 95.38 663 LEU A N 1
ATOM 5165 C CA . LEU A 1 663 ? -4.189 -2.336 -15.009 1.00 95.38 663 LEU A CA 1
ATOM 5166 C C . LEU A 1 663 ? -4.189 -3.168 -16.297 1.00 95.38 663 LEU A C 1
ATOM 5168 O O . LEU A 1 663 ? -4.752 -2.723 -17.295 1.00 95.38 663 LEU A O 1
ATOM 5172 N N . ARG A 1 664 ? -3.621 -4.383 -16.288 1.00 95.06 664 ARG A N 1
ATOM 5173 C CA . ARG A 1 664 ? -3.496 -5.248 -17.475 1.00 95.06 664 ARG A CA 1
ATOM 5174 C C . ARG A 1 664 ? -4.831 -5.495 -18.176 1.00 95.06 664 ARG A C 1
ATOM 5176 O O . ARG A 1 664 ? -4.896 -5.402 -19.393 1.00 95.06 664 ARG A O 1
ATOM 5183 N N . GLY A 1 665 ? -5.883 -5.824 -17.424 1.00 95.38 665 GLY A N 1
ATOM 5184 C CA . GLY A 1 665 ? -7.209 -6.119 -17.985 1.00 95.38 665 GLY A CA 1
ATOM 5185 C C . GLY A 1 665 ? -7.791 -4.929 -18.757 1.00 95.38 665 GLY A C 1
ATOM 5186 O O . GLY A 1 665 ? -7.948 -5.030 -19.972 1.00 95.38 665 GLY A O 1
ATOM 5187 N N . PRO A 1 666 ? -8.016 -3.778 -18.093 1.00 95.62 666 PRO A N 1
ATOM 5188 C CA . PRO A 1 666 ? -8.475 -2.555 -18.754 1.00 95.62 666 PRO A CA 1
ATOM 5189 C C . PRO A 1 666 ? -7.581 -2.104 -19.916 1.00 95.62 666 PRO A C 1
ATOM 5191 O O . PRO A 1 666 ? -8.087 -1.581 -20.913 1.00 95.62 666 PRO A O 1
ATOM 5194 N N . PHE A 1 667 ? -6.262 -2.299 -19.790 1.00 96.62 667 PHE A N 1
ATOM 5195 C CA . PHE A 1 667 ? -5.297 -1.996 -20.844 1.00 96.62 667 PHE A CA 1
ATOM 5196 C C . PHE A 1 667 ? -5.527 -2.863 -22.076 1.00 96.62 667 PHE A C 1
ATOM 5198 O O . PHE A 1 667 ? -5.730 -2.313 -23.151 1.00 96.62 667 PHE A O 1
ATOM 5205 N N . LEU A 1 668 ? -5.582 -4.189 -21.917 1.00 96.00 668 LEU A N 1
ATOM 5206 C CA . LEU A 1 668 ? -5.826 -5.125 -23.016 1.00 96.00 668 LEU A CA 1
ATOM 5207 C C . LEU A 1 668 ? -7.186 -4.895 -23.674 1.00 96.00 668 LEU A C 1
ATOM 5209 O O . LEU A 1 668 ? -7.244 -4.864 -24.893 1.00 96.00 668 LEU A O 1
ATOM 5213 N N . GLU A 1 669 ? -8.251 -4.657 -22.902 1.00 95.25 669 GLU A N 1
ATOM 5214 C CA . GLU A 1 669 ? -9.577 -4.304 -23.447 1.00 95.25 669 GLU A CA 1
ATOM 5215 C C . GLU A 1 669 ? -9.527 -3.071 -24.354 1.00 95.25 669 GLU A C 1
ATOM 5217 O O . GLU A 1 669 ? -10.230 -2.996 -25.356 1.00 95.25 669 GLU A O 1
ATOM 5222 N N . THR A 1 670 ? -8.719 -2.077 -23.979 1.00 95.12 670 THR A N 1
ATOM 5223 C CA . THR A 1 670 ? -8.582 -0.840 -24.752 1.00 95.12 670 THR A CA 1
ATOM 5224 C C . THR A 1 670 ? -7.679 -1.062 -25.959 1.00 95.12 670 THR A C 1
ATOM 5226 O O . THR A 1 670 ? -8.012 -0.636 -27.059 1.00 95.12 670 THR A O 1
ATOM 5229 N N . LEU A 1 671 ? -6.553 -1.746 -25.762 1.00 93.75 671 LEU A N 1
ATOM 5230 C CA . LEU A 1 671 ? -5.539 -1.991 -26.780 1.00 93.75 671 LEU A CA 1
ATOM 5231 C C . LEU A 1 671 ? -6.047 -2.920 -27.897 1.00 93.75 671 LEU A C 1
ATOM 5233 O O . LEU A 1 671 ? -5.670 -2.720 -29.048 1.00 93.75 671 LEU A O 1
ATOM 5237 N N . ASP A 1 672 ? -6.940 -3.865 -27.577 1.00 93.38 672 ASP A N 1
ATOM 5238 C CA . ASP A 1 672 ? -7.629 -4.757 -28.527 1.00 93.38 672 ASP A CA 1
ATOM 5239 C C . ASP A 1 672 ? -8.413 -3.979 -29.591 1.00 93.38 672 ASP A C 1
ATOM 5241 O O . ASP A 1 672 ? -8.368 -4.304 -30.775 1.00 93.38 672 ASP A O 1
ATOM 5245 N N . LEU A 1 673 ? -9.083 -2.890 -29.191 1.00 93.94 673 LEU A N 1
ATOM 5246 C CA . LEU A 1 673 ? -9.817 -2.031 -30.122 1.00 93.94 673 LEU A CA 1
ATOM 5247 C C . LEU A 1 673 ? -8.881 -1.417 -31.162 1.00 93.94 673 LEU A C 1
ATOM 5249 O O . LEU A 1 673 ? -9.231 -1.367 -32.338 1.00 93.94 673 LEU A O 1
ATOM 5253 N N . PHE A 1 674 ? -7.692 -0.984 -30.735 1.00 90.44 674 PHE A N 1
ATOM 5254 C CA . PHE A 1 674 ? -6.681 -0.434 -31.634 1.00 90.44 674 PHE A CA 1
ATOM 5255 C C . PHE A 1 674 ? -6.048 -1.512 -32.520 1.00 90.44 674 PHE A C 1
ATOM 5257 O O . PHE A 1 674 ? -5.745 -1.208 -33.666 1.00 90.44 674 PHE A O 1
ATOM 5264 N N . LEU A 1 675 ? -5.897 -2.757 -32.048 1.00 85.50 675 LEU A N 1
ATOM 5265 C CA . LEU A 1 675 ? -5.387 -3.875 -32.865 1.00 85.50 675 LEU A CA 1
ATOM 5266 C C . LEU A 1 675 ? -6.328 -4.296 -33.988 1.00 85.50 675 LEU A C 1
ATOM 5268 O O . LEU A 1 675 ? -5.874 -4.804 -35.006 1.00 85.50 675 LEU A O 1
ATOM 5272 N N . ASN A 1 676 ? -7.635 -4.081 -33.820 1.00 85.69 676 ASN A N 1
ATOM 5273 C CA . ASN A 1 676 ? -8.620 -4.304 -34.883 1.00 85.69 676 ASN A CA 1
ATOM 5274 C C . ASN A 1 676 ? -8.500 -3.280 -36.030 1.00 85.69 676 ASN A C 1
ATOM 5276 O O . ASN A 1 676 ? -9.275 -3.320 -36.985 1.00 85.69 676 ASN A O 1
ATOM 5280 N N . THR A 1 677 ? -7.549 -2.353 -35.924 1.00 84.94 677 THR A N 1
ATOM 5281 C CA . THR A 1 677 ? -7.173 -1.371 -36.940 1.00 84.94 677 THR A CA 1
ATOM 5282 C C . THR A 1 677 ? -5.667 -1.462 -37.185 1.00 84.94 677 THR A C 1
ATOM 5284 O O . THR A 1 677 ? -4.943 -2.046 -36.384 1.00 84.94 677 THR A O 1
ATOM 5287 N N . ASP A 1 678 ? -5.154 -0.822 -38.233 1.00 78.44 678 ASP A N 1
ATOM 5288 C CA . ASP A 1 678 ? -3.703 -0.758 -38.470 1.00 78.44 678 ASP A CA 1
ATOM 5289 C C . ASP A 1 678 ? -3.025 0.370 -37.669 1.00 78.44 678 ASP A C 1
ATOM 5291 O O . ASP A 1 678 ? -2.028 0.942 -38.097 1.00 78.44 678 ASP A O 1
ATOM 5295 N N . CYS A 1 679 ? -3.574 0.714 -36.498 1.00 83.25 679 CYS A N 1
ATOM 5296 C CA . CYS A 1 679 ? -3.068 1.798 -35.665 1.00 83.25 679 CYS A CA 1
ATOM 5297 C C . CYS A 1 679 ? -1.648 1.510 -35.158 1.00 83.25 679 CYS A C 1
ATOM 5299 O O . CYS A 1 679 ? -1.366 0.445 -34.615 1.00 83.25 679 CYS A O 1
ATOM 5301 N N . PHE A 1 680 ? -0.761 2.490 -35.302 1.00 82.81 680 PHE A N 1
ATOM 5302 C CA . PHE A 1 680 ? 0.635 2.390 -34.885 1.00 82.81 680 PHE A CA 1
ATOM 5303 C C . PHE A 1 680 ? 0.797 2.353 -33.348 1.00 82.81 680 PHE A C 1
ATOM 5305 O O . PHE A 1 680 ? 0.058 3.035 -32.626 1.00 82.81 680 PHE A O 1
ATOM 5312 N N . LEU A 1 681 ? 1.780 1.594 -32.834 1.00 85.25 681 LEU A N 1
ATOM 5313 C CA . LEU A 1 681 ? 2.031 1.405 -31.390 1.00 85.25 681 LEU A CA 1
ATOM 5314 C C . LEU A 1 681 ? 2.186 2.742 -30.655 1.00 85.25 681 LEU A C 1
ATOM 5316 O O . LEU A 1 681 ? 1.582 2.948 -29.602 1.00 85.25 681 LEU A O 1
ATOM 5320 N N . GLU A 1 682 ? 2.944 3.661 -31.244 1.00 85.25 682 GLU A N 1
ATOM 5321 C CA . GLU A 1 682 ? 3.271 4.993 -30.734 1.00 85.25 682 GLU A CA 1
ATOM 5322 C C . GLU A 1 682 ? 2.053 5.931 -30.678 1.00 85.25 682 GLU A C 1
ATOM 5324 O O . GLU A 1 682 ? 2.163 7.053 -30.192 1.00 85.25 682 GLU A O 1
ATOM 5329 N N . ILE A 1 683 ? 0.874 5.485 -31.129 1.00 86.50 683 ILE A N 1
ATOM 5330 C CA . ILE A 1 683 ? -0.428 6.127 -30.881 1.00 86.50 683 ILE A CA 1
ATOM 5331 C C . ILE A 1 683 ? -1.257 5.267 -29.929 1.00 86.50 683 ILE A C 1
ATOM 5333 O O . ILE A 1 683 ? -1.770 5.762 -28.919 1.00 86.50 683 ILE A O 1
ATOM 5337 N N . ALA A 1 684 ? -1.393 3.979 -30.252 1.00 91.19 684 ALA A N 1
ATOM 5338 C CA . ALA A 1 684 ? -2.273 3.053 -29.555 1.00 91.19 684 ALA A CA 1
ATOM 5339 C C . ALA A 1 684 ? -1.919 2.935 -28.068 1.00 91.19 684 ALA A C 1
ATOM 5341 O O . ALA A 1 684 ? -2.792 3.079 -27.211 1.00 91.19 684 ALA A O 1
ATOM 5342 N N . VAL A 1 685 ? -0.641 2.725 -27.745 1.00 93.19 685 VAL A N 1
ATOM 5343 C CA . VAL A 1 685 ? -0.177 2.518 -26.367 1.00 93.19 685 VAL A CA 1
ATOM 5344 C C . VAL A 1 685 ? -0.250 3.796 -25.534 1.00 93.19 685 VAL A C 1
ATOM 5346 O O . VAL A 1 685 ? -0.896 3.754 -24.480 1.00 93.19 685 VAL A O 1
ATOM 5349 N N . PRO A 1 686 ? 0.315 4.941 -25.970 1.00 92.62 686 PRO A N 1
ATOM 5350 C CA . PRO A 1 686 ? 0.169 6.198 -25.242 1.00 92.62 686 PRO A CA 1
ATOM 5351 C C . PRO A 1 686 ? -1.293 6.572 -25.000 1.00 92.62 686 PRO A C 1
ATOM 5353 O O . PRO A 1 686 ? -1.669 6.928 -23.880 1.00 92.62 686 PRO A O 1
ATOM 5356 N N . THR A 1 687 ? -2.151 6.422 -26.011 1.00 93.88 687 THR A N 1
ATOM 5357 C CA . THR A 1 687 ? -3.585 6.701 -25.876 1.00 93.88 687 THR A CA 1
ATOM 5358 C C . THR A 1 687 ? -4.251 5.737 -24.892 1.00 93.88 687 THR A C 1
ATOM 5360 O O . THR A 1 687 ? -4.955 6.183 -23.982 1.00 93.88 687 THR A O 1
ATOM 5363 N N . ALA A 1 688 ? -3.995 4.429 -25.002 1.00 95.75 688 ALA A N 1
ATOM 5364 C CA . ALA A 1 688 ? -4.556 3.425 -24.100 1.00 95.75 688 ALA A CA 1
ATOM 5365 C C . ALA A 1 688 ? -4.162 3.684 -22.640 1.00 95.75 688 ALA A C 1
ATOM 5367 O O . ALA A 1 688 ? -5.039 3.689 -21.777 1.00 95.75 688 ALA A O 1
ATOM 5368 N N . VAL A 1 689 ? -2.887 3.988 -22.370 1.00 94.94 689 VAL A N 1
ATOM 5369 C CA . VAL A 1 689 ? -2.376 4.331 -21.030 1.00 94.94 689 VAL A CA 1
ATOM 5370 C C . VAL A 1 689 ? -3.186 5.459 -20.387 1.00 94.94 689 VAL A C 1
ATOM 5372 O O . VAL A 1 689 ? -3.581 5.342 -19.226 1.00 94.94 689 VAL A O 1
ATOM 5375 N N . HIS A 1 690 ? -3.487 6.531 -21.125 1.00 94.56 690 HIS A N 1
ATOM 5376 C CA . HIS A 1 690 ? -4.241 7.660 -20.568 1.00 94.56 690 HIS A CA 1
ATOM 5377 C C . HIS A 1 690 ? -5.731 7.354 -20.407 1.00 94.56 690 HIS A C 1
ATOM 5379 O O . HIS A 1 690 ? -6.351 7.859 -19.473 1.00 94.56 690 HIS A O 1
ATOM 5385 N N . LEU A 1 691 ? -6.299 6.509 -21.272 1.00 95.12 691 LEU A N 1
ATOM 5386 C CA . LEU A 1 691 ? -7.703 6.094 -21.205 1.00 95.12 691 LEU A CA 1
ATOM 5387 C C . LEU A 1 691 ? -8.010 5.182 -20.012 1.00 95.12 691 LEU A C 1
ATOM 5389 O O . LEU A 1 691 ? -9.141 5.183 -19.525 1.00 95.12 691 LEU A O 1
ATOM 5393 N N . ILE A 1 692 ? -7.042 4.380 -19.561 1.00 95.12 692 ILE A N 1
ATOM 5394 C CA . ILE A 1 692 ? -7.240 3.430 -18.453 1.00 95.12 692 ILE A CA 1
ATOM 5395 C C . ILE A 1 692 ? -6.789 3.966 -17.092 1.00 95.12 692 ILE A C 1
ATOM 5397 O O . ILE A 1 692 ? -7.130 3.388 -16.059 1.00 95.12 692 ILE A O 1
ATOM 5401 N N . ARG A 1 693 ? -6.024 5.062 -17.080 1.00 92.81 693 ARG A N 1
ATOM 5402 C CA . ARG A 1 693 ? -5.512 5.704 -15.867 1.00 92.81 693 ARG A CA 1
ATOM 5403 C C . ARG A 1 693 ? -6.661 6.259 -15.024 1.00 92.81 693 ARG A C 1
ATOM 5405 O O . ARG A 1 693 ? -7.526 6.981 -15.518 1.00 92.81 693 ARG A O 1
ATOM 5412 N N . HIS A 1 694 ? -6.620 6.017 -13.715 1.00 88.62 694 HIS A N 1
ATOM 5413 C CA . HIS A 1 694 ? -7.542 6.680 -12.795 1.00 88.62 694 HIS A CA 1
ATOM 5414 C C . HIS A 1 694 ? -7.231 8.191 -12.691 1.00 88.62 694 HIS A C 1
ATOM 5416 O O . HIS A 1 694 ? -6.056 8.552 -12.617 1.00 88.62 694 HIS A O 1
ATOM 5422 N N . PRO A 1 695 ? -8.227 9.097 -12.606 1.00 84.88 695 PRO A N 1
ATOM 5423 C CA . PRO A 1 695 ? -7.980 10.542 -12.542 1.00 84.88 695 PRO A CA 1
ATOM 5424 C C . PRO A 1 695 ? -7.006 10.992 -11.442 1.00 84.88 695 PRO A C 1
ATOM 5426 O O . PRO A 1 695 ? -6.198 11.888 -11.680 1.00 84.88 695 PRO A O 1
ATOM 5429 N N . SER A 1 696 ? -7.034 10.336 -10.276 1.00 85.31 696 SER A N 1
ATOM 5430 C CA . SER A 1 696 ? -6.136 10.617 -9.141 1.00 85.31 696 SER A CA 1
ATOM 5431 C C . SER A 1 696 ? -4.750 9.963 -9.239 1.00 85.31 696 SER A C 1
ATOM 5433 O O . SER A 1 696 ? -3.868 10.267 -8.436 1.00 85.31 696 SER A O 1
ATOM 5435 N N . GLN A 1 697 ? -4.535 9.053 -10.192 1.00 87.38 697 GLN A N 1
ATOM 5436 C CA . GLN A 1 697 ? -3.273 8.336 -10.346 1.00 87.38 697 GLN A CA 1
ATOM 5437 C C . GLN A 1 697 ? -2.282 9.162 -11.167 1.00 87.38 697 GLN A C 1
ATOM 5439 O O . GLN A 1 697 ? -2.601 9.606 -12.269 1.00 87.38 697 GLN A O 1
ATOM 5444 N N . LYS A 1 698 ? -1.059 9.327 -10.657 1.00 91.19 698 LYS A N 1
ATOM 5445 C CA . LYS A 1 698 ? 0.044 9.947 -11.401 1.00 91.19 698 LYS A CA 1
ATOM 5446 C C . LYS A 1 698 ? 0.777 8.927 -12.277 1.00 91.19 698 LYS A C 1
ATOM 5448 O O . LYS A 1 698 ? 0.826 7.743 -11.937 1.00 91.19 698 LYS A O 1
ATOM 5453 N N . ILE A 1 699 ? 1.361 9.401 -13.372 1.00 91.88 699 ILE A N 1
ATOM 5454 C CA . ILE A 1 699 ? 2.282 8.650 -14.234 1.00 91.88 699 ILE A CA 1
ATOM 5455 C C . ILE A 1 699 ? 3.709 9.010 -13.817 1.00 91.88 699 ILE A C 1
ATOM 5457 O O . ILE A 1 699 ? 4.038 10.188 -13.694 1.00 91.88 699 ILE A O 1
ATOM 5461 N N . SER A 1 700 ? 4.556 8.014 -13.576 1.00 91.25 700 SER A N 1
ATOM 5462 C CA . SER A 1 700 ? 5.975 8.244 -13.310 1.00 91.25 700 SER A CA 1
ATOM 5463 C C . SER A 1 700 ? 6.710 8.499 -14.619 1.00 91.25 700 SER A C 1
ATOM 5465 O O . SER A 1 700 ? 6.655 7.678 -15.535 1.00 91.25 700 SER A O 1
ATOM 5467 N N . PHE A 1 701 ? 7.393 9.637 -14.700 1.00 86.00 701 PHE A N 1
ATOM 5468 C CA . PHE A 1 701 ? 8.125 10.032 -15.897 1.00 86.00 701 PHE A CA 1
ATOM 5469 C C . PHE A 1 701 ? 9.377 9.175 -16.061 1.00 86.00 701 PHE A C 1
ATOM 5471 O O . PHE A 1 701 ? 10.341 9.354 -15.314 1.00 86.00 701 PHE A O 1
ATOM 5478 N N . VAL A 1 702 ? 9.354 8.245 -17.015 1.00 80.81 702 VAL A N 1
ATOM 5479 C CA . VAL A 1 702 ? 10.540 7.483 -17.420 1.00 80.81 702 VAL A CA 1
ATOM 5480 C C . VAL A 1 702 ? 11.102 8.099 -18.692 1.00 80.81 702 VAL A C 1
ATOM 5482 O O . VAL A 1 702 ? 10.400 8.218 -19.693 1.00 80.81 702 VAL A O 1
ATOM 5485 N N . ASP A 1 703 ? 12.354 8.530 -18.624 1.00 70.75 703 ASP A N 1
ATOM 5486 C CA . ASP A 1 703 ? 13.068 9.078 -19.767 1.00 70.75 703 ASP A CA 1
ATOM 5487 C C . ASP A 1 703 ? 13.853 7.961 -20.454 1.00 70.75 703 ASP A C 1
ATOM 5489 O O . ASP A 1 703 ? 14.700 7.327 -19.823 1.00 70.75 703 ASP A O 1
ATOM 5493 N N . HIS A 1 704 ? 13.532 7.687 -21.715 1.00 66.44 704 HIS A N 1
ATOM 5494 C CA . HIS A 1 704 ? 14.139 6.603 -22.488 1.00 66.44 704 HIS A CA 1
ATOM 5495 C C . HIS A 1 704 ? 15.268 7.090 -23.411 1.00 66.44 704 HIS A C 1
ATOM 5497 O O . HIS A 1 704 ? 16.013 6.258 -23.910 1.00 66.44 704 HIS A O 1
ATOM 5503 N N . TRP A 1 705 ? 15.466 8.402 -23.622 1.00 55.28 705 TRP A N 1
ATOM 5504 C CA . TRP A 1 705 ? 16.644 8.893 -24.374 1.00 55.28 705 TRP A CA 1
ATOM 5505 C C . TRP A 1 705 ? 17.931 8.754 -23.556 1.00 55.28 705 TRP A C 1
ATOM 5507 O O . TRP A 1 705 ? 19.010 8.494 -24.077 1.00 55.28 705 TRP A O 1
ATOM 5517 N N . TRP A 1 706 ? 17.786 8.801 -22.240 1.00 48.50 706 TRP A N 1
ATOM 5518 C CA . TRP A 1 706 ? 18.850 8.712 -21.247 1.00 48.50 706 TRP A CA 1
ATOM 5519 C C . TRP A 1 706 ? 19.581 7.380 -21.108 1.00 48.50 706 TRP A C 1
ATOM 5521 O O . TRP A 1 706 ? 20.551 7.283 -20.357 1.00 48.50 706 TRP A O 1
ATOM 5531 N N . ILE A 1 707 ? 19.121 6.323 -21.767 1.00 46.91 707 ILE A N 1
ATOM 5532 C CA . ILE A 1 707 ? 19.914 5.089 -21.830 1.00 46.91 707 ILE A CA 1
ATOM 5533 C C . ILE A 1 707 ? 20.987 5.159 -22.922 1.00 46.91 707 ILE A C 1
ATOM 5535 O O . ILE A 1 707 ? 21.881 4.315 -22.931 1.00 46.91 707 ILE A O 1
ATOM 5539 N N . TRP A 1 708 ? 20.939 6.188 -23.776 1.00 43.38 708 TRP A N 1
ATOM 5540 C CA . TRP A 1 708 ? 21.850 6.381 -24.904 1.00 43.38 708 TRP A CA 1
ATOM 5541 C C . TRP A 1 708 ? 22.479 7.783 -24.977 1.00 43.38 708 TRP A C 1
ATOM 5543 O O . TRP A 1 708 ? 23.587 7.900 -25.493 1.00 43.38 708 TRP A O 1
ATOM 5553 N N . GLU A 1 709 ? 21.849 8.820 -24.417 1.00 38.53 709 GLU A N 1
ATOM 5554 C CA . GLU A 1 709 ? 22.447 10.151 -24.229 1.00 38.53 709 GLU A CA 1
ATOM 5555 C C . GLU A 1 709 ? 22.742 10.442 -22.748 1.00 38.53 709 GLU A C 1
ATOM 5557 O O . GLU A 1 709 ? 22.203 9.804 -21.841 1.00 38.53 709 GLU A O 1
ATOM 5562 N N . GLU A 1 710 ? 23.653 11.385 -22.489 1.00 36.06 710 GLU A N 1
ATOM 5563 C CA . GLU A 1 710 ? 24.027 11.796 -21.132 1.00 36.06 710 GLU A CA 1
ATOM 5564 C C . GLU A 1 710 ? 22.790 12.121 -20.269 1.00 36.06 710 GLU A C 1
ATOM 5566 O O . GLU A 1 710 ? 21.885 12.821 -20.726 1.00 36.06 710 GLU A O 1
ATOM 5571 N N . PRO A 1 711 ? 22.734 11.634 -19.013 1.00 37.81 711 PRO A N 1
ATOM 5572 C CA . PRO A 1 711 ? 23.774 11.064 -18.199 1.00 37.81 711 PRO A CA 1
ATOM 5573 C C . PRO A 1 711 ? 23.571 9.538 -18.010 1.00 37.81 711 PRO A C 1
ATOM 5575 O O . PRO A 1 711 ? 23.389 9.012 -16.907 1.00 37.81 711 PRO A O 1
ATOM 5578 N N . LEU A 1 712 ? 23.920 8.756 -19.015 1.00 39.44 712 LEU A N 1
ATOM 5579 C CA . LEU A 1 712 ? 25.147 8.008 -18.747 1.00 39.44 712 LEU A CA 1
ATOM 5580 C C . LEU A 1 712 ? 26.141 9.077 -18.264 1.00 39.44 712 LEU A C 1
ATOM 5582 O O . LEU A 1 712 ? 26.488 9.879 -19.115 1.00 39.44 712 LEU A O 1
ATOM 5586 N N . ASN A 1 713 ? 26.453 9.262 -16.958 1.00 40.66 713 ASN A N 1
ATOM 5587 C CA . ASN A 1 713 ? 27.472 10.262 -16.534 1.00 40.66 713 ASN A CA 1
ATOM 5588 C C . ASN A 1 713 ? 28.820 9.831 -17.136 1.00 40.66 713 ASN A C 1
ATOM 5590 O O . ASN A 1 713 ? 29.707 9.430 -16.393 1.00 40.66 713 ASN A O 1
ATOM 5594 N N . ALA A 1 714 ? 28.951 9.847 -18.459 1.00 37.66 714 ALA A N 1
ATOM 5595 C CA . ALA A 1 714 ? 30.149 9.903 -19.239 1.00 37.66 714 ALA A CA 1
ATOM 5596 C C . ALA A 1 714 ? 30.771 11.250 -18.873 1.00 37.66 714 ALA A C 1
ATOM 5598 O O . ALA A 1 714 ? 30.669 12.205 -19.622 1.00 37.66 714 ALA A O 1
ATOM 5599 N N . THR A 1 715 ? 31.317 11.384 -17.666 1.00 42.19 715 THR A N 1
ATOM 5600 C CA . THR A 1 715 ? 31.876 12.651 -17.193 1.00 42.19 715 THR A CA 1
ATOM 5601 C C . THR A 1 715 ? 32.950 13.146 -18.157 1.00 42.19 715 THR A C 1
ATOM 5603 O O . THR A 1 715 ? 33.105 14.352 -18.290 1.00 42.19 715 THR A O 1
ATOM 5606 N N . PHE A 1 716 ? 33.638 12.230 -18.864 1.00 55.62 716 PHE A N 1
ATOM 5607 C CA . PHE A 1 716 ? 34.610 12.532 -19.915 1.00 55.62 716 PHE A CA 1
ATOM 5608 C C . PHE A 1 716 ? 34.717 11.391 -20.947 1.00 55.62 716 PHE A C 1
ATOM 5610 O O . PHE A 1 716 ? 34.818 10.214 -20.576 1.00 55.62 716 PHE A O 1
ATOM 5617 N N . ILE A 1 717 ? 34.765 11.743 -22.238 1.00 57.97 717 ILE A N 1
ATOM 5618 C CA . ILE A 1 717 ? 35.293 10.891 -23.316 1.00 57.97 717 ILE A CA 1
ATOM 5619 C C . ILE A 1 717 ? 36.714 11.364 -23.595 1.00 57.97 717 ILE A C 1
ATOM 5621 O O . ILE A 1 717 ? 36.933 12.544 -23.853 1.00 57.97 717 ILE A O 1
ATOM 5625 N N . THR A 1 718 ? 37.690 10.464 -23.532 1.00 71.94 718 THR A N 1
ATOM 5626 C CA . THR A 1 718 ? 39.087 10.831 -23.790 1.00 71.94 718 THR A CA 1
ATOM 5627 C C . THR A 1 718 ? 39.813 9.760 -24.586 1.00 71.94 718 THR A C 1
ATOM 5629 O O . THR A 1 718 ? 39.732 8.562 -24.298 1.00 71.94 718 THR A O 1
ATOM 5632 N N . SER A 1 719 ? 40.549 10.225 -25.589 1.00 79.31 719 SER A N 1
ATOM 5633 C CA . SER A 1 719 ? 41.437 9.420 -26.416 1.00 79.31 719 SER A CA 1
ATOM 5634 C C . SER A 1 719 ? 42.863 9.606 -25.913 1.00 79.31 719 SER A C 1
ATOM 5636 O O . SER A 1 719 ? 43.330 10.731 -25.758 1.00 79.31 719 SER A O 1
ATOM 5638 N N . HIS A 1 720 ? 43.555 8.505 -25.635 1.00 82.25 720 HIS A N 1
ATOM 5639 C CA . HIS A 1 720 ? 44.922 8.524 -25.119 1.00 82.25 720 HIS A CA 1
ATOM 5640 C C . HIS A 1 720 ? 45.842 7.741 -26.032 1.00 82.25 720 HIS A C 1
ATOM 5642 O O . HIS A 1 720 ? 45.476 6.688 -26.554 1.00 82.25 720 HIS A O 1
ATOM 5648 N N . TYR A 1 721 ? 47.063 8.243 -26.143 1.00 87.12 721 TYR A N 1
ATOM 5649 C CA . TYR A 1 721 ? 48.158 7.617 -26.857 1.00 87.12 721 TYR A CA 1
ATOM 5650 C C . TYR A 1 721 ? 49.310 7.364 -25.885 1.00 87.12 721 TYR A C 1
ATOM 5652 O O . TYR A 1 721 ? 49.665 8.242 -25.097 1.00 87.12 721 TYR A O 1
ATOM 5660 N N . ALA A 1 722 ? 49.911 6.179 -25.955 1.00 85.88 722 ALA A N 1
ATOM 5661 C CA . ALA A 1 722 ? 51.131 5.861 -25.232 1.00 85.88 722 ALA A CA 1
ATOM 5662 C C . ALA A 1 722 ? 52.123 5.107 -26.126 1.00 85.88 722 ALA A C 1
ATOM 5664 O O . ALA A 1 722 ? 51.746 4.147 -26.806 1.00 85.88 722 ALA A O 1
ATOM 5665 N N . PRO A 1 723 ? 53.412 5.490 -26.115 1.00 81.69 723 PRO A N 1
ATOM 5666 C CA . PRO A 1 723 ? 54.429 4.711 -26.797 1.00 81.69 723 PRO A CA 1
ATOM 5667 C C . PRO A 1 723 ? 54.555 3.324 -26.147 1.00 81.69 723 PRO A C 1
ATOM 5669 O O . PRO A 1 723 ? 54.521 3.206 -24.923 1.00 81.69 723 PRO A O 1
ATOM 5672 N N . SER A 1 724 ? 54.696 2.270 -26.959 1.00 77.38 724 SER A N 1
ATOM 5673 C CA . SER A 1 724 ? 55.091 0.947 -26.472 1.00 77.38 724 SER A CA 1
ATOM 5674 C C . SER A 1 724 ? 56.580 0.745 -26.722 1.00 77.38 724 SER A C 1
ATOM 5676 O O . SER A 1 724 ? 57.085 1.124 -27.777 1.00 77.38 724 SER A O 1
ATOM 5678 N N . ASP A 1 725 ? 57.262 0.083 -25.790 1.00 77.62 725 ASP A N 1
ATOM 5679 C CA . ASP A 1 725 ? 58.679 -0.292 -25.913 1.00 77.62 725 ASP A CA 1
ATOM 5680 C C . ASP A 1 725 ? 58.886 -1.537 -26.809 1.00 77.62 725 ASP A C 1
ATOM 5682 O O . ASP A 1 725 ? 59.934 -2.180 -26.776 1.00 77.62 725 ASP A O 1
ATOM 5686 N N . LEU A 1 726 ? 57.866 -1.930 -27.579 1.00 75.75 726 LEU A N 1
ATOM 5687 C CA . LEU A 1 726 ? 57.887 -3.116 -28.427 1.00 75.75 726 LEU A CA 1
ATOM 5688 C C . LEU A 1 726 ? 58.730 -2.915 -29.692 1.00 75.75 726 LEU A C 1
ATOM 5690 O O . LEU A 1 726 ? 58.593 -1.922 -30.413 1.00 75.75 726 LEU A O 1
ATOM 5694 N N . GLU A 1 727 ? 59.538 -3.926 -30.014 1.00 66.38 727 GLU A N 1
ATOM 5695 C CA . GLU A 1 727 ? 60.208 -4.031 -31.309 1.00 66.38 727 GLU A CA 1
ATOM 5696 C C . GLU A 1 727 ? 59.149 -4.110 -32.423 1.00 66.38 727 GLU A C 1
ATOM 5698 O O . GLU A 1 727 ? 58.311 -5.009 -32.436 1.00 66.38 727 GLU A O 1
ATOM 5703 N N . GLY A 1 728 ? 59.149 -3.132 -33.334 1.00 69.31 728 GLY A N 1
ATOM 5704 C CA . GLY A 1 728 ? 58.147 -3.007 -34.404 1.00 69.31 728 GLY A CA 1
ATOM 5705 C C . GLY A 1 728 ? 57.375 -1.685 -34.415 1.00 69.31 728 GLY A C 1
ATOM 5706 O O . GLY A 1 728 ? 56.615 -1.444 -35.345 1.00 69.31 728 GLY A O 1
ATOM 5707 N N . GLY A 1 729 ? 57.589 -0.806 -33.427 1.00 77.56 729 GLY A N 1
ATOM 5708 C CA . GLY A 1 729 ? 57.030 0.553 -33.440 1.00 77.56 729 GLY A CA 1
ATOM 5709 C C . GLY A 1 729 ? 55.523 0.619 -33.187 1.00 77.56 729 GLY A C 1
ATOM 5710 O O . GLY A 1 729 ? 54.895 1.615 -33.522 1.00 77.56 729 GLY A O 1
ATOM 5711 N N . HIS A 1 730 ? 54.937 -0.429 -32.604 1.00 82.94 730 HIS A N 1
ATOM 5712 C CA . HIS A 1 730 ? 53.541 -0.399 -32.193 1.00 82.94 730 HIS A CA 1
ATOM 5713 C C . HIS A 1 730 ? 53.360 0.514 -30.975 1.00 82.94 730 HIS A C 1
ATOM 5715 O O . HIS A 1 730 ? 54.127 0.476 -30.020 1.00 82.94 730 HIS A O 1
ATOM 5721 N N . HIS A 1 731 ? 52.311 1.313 -30.992 1.00 87.56 731 HIS A N 1
ATOM 5722 C CA . HIS A 1 731 ? 51.920 2.259 -29.965 1.00 87.56 731 HIS A CA 1
ATOM 5723 C C . HIS A 1 731 ? 50.524 1.892 -29.455 1.00 87.56 731 HIS A C 1
ATOM 5725 O O . HIS A 1 731 ? 49.715 1.322 -30.190 1.00 87.56 731 HIS A O 1
ATOM 5731 N N . ILE A 1 732 ? 50.260 2.166 -28.179 1.00 90.25 732 ILE A N 1
ATOM 5732 C CA . ILE A 1 732 ? 48.984 1.868 -27.528 1.00 90.25 732 ILE A CA 1
ATOM 5733 C C . ILE A 1 732 ? 48.068 3.065 -27.722 1.00 90.25 732 ILE A C 1
ATOM 5735 O O . ILE A 1 732 ? 48.428 4.195 -27.387 1.00 90.25 732 ILE A O 1
ATOM 5739 N N . VAL A 1 733 ? 46.866 2.797 -28.211 1.00 88.94 733 VAL A N 1
ATOM 5740 C CA . VAL A 1 733 ? 45.781 3.770 -28.253 1.00 88.94 733 VAL A CA 1
ATOM 5741 C C . VAL A 1 733 ? 44.627 3.271 -27.413 1.00 88.94 733 VAL A C 1
ATOM 5743 O O . VAL A 1 733 ? 44.284 2.092 -27.455 1.00 88.94 733 VAL A O 1
ATOM 5746 N N . SER A 1 734 ? 44.019 4.158 -26.637 1.00 90.44 734 SER A N 1
ATOM 5747 C CA . SER A 1 734 ? 42.844 3.814 -25.845 1.00 90.44 734 SER A CA 1
ATOM 5748 C C . SER A 1 734 ? 41.789 4.897 -25.930 1.00 90.44 734 SER A C 1
ATOM 5750 O O . SER A 1 734 ? 42.102 6.077 -25.785 1.00 90.44 734 SER A O 1
ATOM 5752 N N . HIS A 1 735 ? 40.543 4.476 -26.075 1.00 85.38 735 HIS A N 1
ATOM 5753 C CA . HIS A 1 735 ? 39.374 5.330 -25.993 1.00 85.38 735 HIS A CA 1
ATOM 5754 C C . HIS A 1 735 ? 38.618 4.981 -24.712 1.00 85.38 735 HIS A C 1
ATOM 5756 O O . HIS A 1 735 ? 38.211 3.832 -24.526 1.00 85.38 735 HIS A O 1
ATOM 5762 N N . ILE A 1 736 ? 38.492 5.944 -23.799 1.00 86.94 736 ILE A N 1
ATOM 5763 C CA . ILE A 1 736 ? 37.871 5.736 -22.489 1.00 86.94 736 ILE A CA 1
ATOM 5764 C C . ILE A 1 736 ? 36.667 6.656 -22.351 1.00 86.94 736 ILE A C 1
ATOM 5766 O O . ILE A 1 736 ? 36.797 7.880 -22.398 1.00 86.94 736 ILE A O 1
ATOM 5770 N N . THR A 1 737 ? 35.519 6.045 -22.092 1.00 79.62 737 THR A N 1
ATOM 5771 C CA . THR A 1 737 ? 34.277 6.701 -21.695 1.00 79.62 737 THR A CA 1
ATOM 5772 C C . THR A 1 737 ? 34.058 6.435 -20.206 1.00 79.62 737 THR A C 1
ATOM 5774 O O . THR A 1 737 ? 33.836 5.294 -19.789 1.00 79.62 737 THR A O 1
ATOM 5777 N N . HIS A 1 738 ? 34.166 7.467 -19.369 1.00 71.81 738 HIS A N 1
ATOM 5778 C CA . HIS A 1 738 ? 33.997 7.335 -17.915 1.00 71.81 738 HIS A CA 1
ATOM 5779 C C . HIS A 1 738 ? 32.554 7.597 -17.499 1.00 71.81 738 HIS A C 1
ATOM 5781 O O . HIS A 1 738 ? 32.185 8.749 -17.429 1.00 71.81 738 HIS A O 1
ATOM 5787 N N . LEU A 1 739 ? 31.799 6.554 -17.158 1.00 67.75 739 LEU A N 1
ATOM 5788 C CA . LEU A 1 739 ? 30.396 6.563 -16.718 1.00 67.75 739 LEU A CA 1
ATOM 5789 C C . LEU A 1 739 ? 30.243 6.741 -15.178 1.00 67.75 739 LEU A C 1
ATOM 5791 O O . LEU A 1 739 ? 31.211 6.523 -14.444 1.00 67.75 739 LEU A O 1
ATOM 5795 N N . VAL A 1 740 ? 29.026 7.051 -14.669 1.00 61.19 740 VAL A N 1
ATOM 5796 C CA . VAL A 1 740 ? 28.725 7.364 -13.234 1.00 61.19 740 VAL A CA 1
ATOM 5797 C C . VAL A 1 740 ? 29.459 6.422 -12.278 1.00 61.19 740 VAL A C 1
ATOM 5799 O O . VAL A 1 740 ? 30.126 6.870 -11.351 1.00 61.19 740 VAL A O 1
ATOM 5802 N N . ASP A 1 741 ? 29.405 5.124 -12.578 1.00 70.25 741 ASP A N 1
ATOM 5803 C CA . ASP A 1 741 ? 30.002 4.048 -11.787 1.00 70.25 741 ASP A CA 1
ATOM 5804 C C . ASP A 1 741 ? 30.653 2.975 -12.669 1.00 70.25 741 ASP A C 1
ATOM 5806 O O . ASP A 1 741 ? 30.868 1.832 -12.248 1.00 70.25 741 ASP A O 1
ATOM 5810 N N . SER A 1 742 ? 30.984 3.331 -13.910 1.00 77.44 742 SER A N 1
ATOM 5811 C CA . SER A 1 742 ? 31.583 2.399 -14.857 1.00 77.44 742 SER A CA 1
ATOM 5812 C C . SER A 1 742 ? 32.605 3.053 -15.782 1.00 77.44 742 SER A C 1
ATOM 5814 O O . SER A 1 742 ? 32.663 4.266 -15.924 1.00 77.44 742 SER A O 1
ATOM 5816 N N . TYR A 1 743 ? 33.447 2.252 -16.418 1.00 87.56 743 TYR A N 1
ATOM 5817 C CA . TYR A 1 743 ? 34.293 2.682 -17.524 1.00 87.56 743 TYR A CA 1
ATOM 5818 C C . TYR A 1 743 ? 33.975 1.819 -18.730 1.00 87.56 743 TYR A C 1
ATOM 5820 O O . TYR A 1 743 ? 33.954 0.596 -18.610 1.00 87.56 743 TYR A O 1
ATOM 5828 N N . PHE A 1 744 ? 33.751 2.449 -19.876 1.00 87.69 744 PHE A N 1
ATOM 5829 C CA . PHE A 1 744 ? 33.781 1.780 -21.166 1.00 87.69 744 PHE A CA 1
ATOM 5830 C C . PHE A 1 744 ? 35.121 2.084 -21.819 1.00 87.69 744 PHE A C 1
ATOM 5832 O O . PHE A 1 744 ? 35.487 3.242 -21.998 1.00 87.69 744 PHE A O 1
ATOM 5839 N N . ILE A 1 745 ? 35.894 1.045 -22.097 1.00 92.75 745 ILE A N 1
ATOM 5840 C CA . ILE A 1 745 ? 37.284 1.151 -22.513 1.00 92.75 745 ILE A CA 1
ATOM 5841 C C . ILE A 1 745 ? 37.445 0.349 -23.793 1.00 92.75 745 ILE A C 1
ATOM 5843 O O . ILE A 1 745 ? 37.207 -0.857 -23.813 1.00 92.75 745 ILE A O 1
ATOM 5847 N N . TRP A 1 746 ? 37.908 1.005 -24.845 1.00 92.38 746 TRP A N 1
ATOM 5848 C CA . TRP A 1 746 ? 38.488 0.342 -26.002 1.00 92.38 746 TRP A CA 1
ATOM 5849 C C . TRP A 1 746 ? 40.000 0.563 -25.996 1.00 92.38 746 TRP A C 1
ATOM 5851 O O . TRP A 1 746 ? 40.463 1.668 -25.712 1.00 92.38 746 TRP A O 1
ATOM 5861 N N . VAL A 1 747 ? 40.774 -0.477 -26.296 1.00 92.69 747 VAL A N 1
ATOM 5862 C CA . VAL A 1 747 ? 42.226 -0.383 -26.477 1.00 92.69 747 VAL A CA 1
ATOM 5863 C C . VAL A 1 747 ? 42.626 -1.085 -27.760 1.00 92.69 747 VAL A C 1
ATOM 5865 O O . VAL A 1 747 ? 42.278 -2.247 -27.953 1.00 92.69 747 VAL A O 1
ATOM 5868 N N . GLY A 1 748 ? 43.417 -0.404 -28.580 1.00 89.62 748 GLY A N 1
ATOM 5869 C CA . GLY A 1 748 ? 44.020 -0.945 -29.789 1.00 89.62 748 GLY A CA 1
ATOM 5870 C C . GLY A 1 748 ? 45.522 -0.680 -29.864 1.00 89.62 748 GLY A C 1
ATOM 5871 O O . GLY A 1 748 ? 46.110 -0.010 -29.008 1.00 89.62 748 GLY A O 1
ATOM 5872 N N . GLY A 1 749 ? 46.151 -1.210 -30.911 1.00 87.31 749 GLY A N 1
ATOM 5873 C CA . GLY A 1 749 ? 47.528 -0.885 -31.272 1.00 87.31 749 GLY A CA 1
ATOM 5874 C C . GLY A 1 749 ? 47.617 -0.246 -32.656 1.00 87.31 749 GLY A C 1
ATOM 5875 O O . GLY A 1 749 ? 46.896 -0.635 -33.568 1.00 87.31 749 GLY A O 1
ATOM 5876 N N . THR A 1 750 ? 48.532 0.701 -32.827 1.00 85.50 750 THR A N 1
ATOM 5877 C CA . THR A 1 750 ? 48.801 1.399 -34.099 1.00 85.50 750 THR A CA 1
ATOM 5878 C C . THR A 1 750 ? 50.303 1.510 -34.339 1.00 85.50 750 THR A C 1
ATOM 5880 O O . THR A 1 750 ? 51.065 1.507 -33.384 1.00 85.50 750 THR A O 1
ATOM 5883 N N . VAL A 1 751 ? 50.757 1.564 -35.589 1.00 84.88 751 VAL A N 1
ATOM 5884 C CA . VAL A 1 751 ? 52.173 1.833 -35.933 1.00 84.88 751 VAL A CA 1
ATOM 5885 C C . VAL A 1 751 ? 52.429 3.309 -36.240 1.00 84.88 751 VAL A C 1
ATOM 5887 O O . VAL A 1 751 ? 53.575 3.737 -36.361 1.00 84.88 751 VAL A O 1
ATOM 5890 N N . GLU A 1 752 ? 51.361 4.090 -36.382 1.00 81.88 752 GLU A N 1
ATOM 5891 C CA . GLU A 1 752 ? 51.436 5.506 -36.716 1.00 81.88 752 GLU A CA 1
ATOM 5892 C C . GLU A 1 752 ? 51.718 6.338 -35.460 1.00 81.88 752 GLU A C 1
ATOM 5894 O O . GLU A 1 752 ? 51.263 6.016 -34.358 1.00 81.88 752 GLU A O 1
ATOM 5899 N N . ARG A 1 753 ? 52.484 7.422 -35.623 1.00 80.88 753 ARG A N 1
ATOM 5900 C CA . ARG A 1 753 ? 52.780 8.377 -34.545 1.00 80.88 753 ARG A CA 1
ATOM 5901 C C . ARG A 1 753 ? 51.936 9.640 -34.714 1.00 80.88 753 ARG A C 1
ATOM 5903 O O . ARG A 1 753 ? 51.764 10.068 -35.855 1.00 80.88 753 ARG A O 1
ATOM 5910 N N . PRO A 1 754 ? 51.507 10.304 -33.627 1.00 77.06 754 PRO A N 1
ATOM 5911 C CA . PRO A 1 754 ? 50.798 11.582 -33.716 1.00 77.06 754 PRO A CA 1
ATOM 5912 C C . PRO A 1 754 ? 51.546 12.619 -34.572 1.00 77.06 754 PRO A C 1
ATOM 5914 O O . PRO A 1 754 ? 50.936 13.287 -35.401 1.00 77.06 754 PRO A O 1
ATOM 5917 N N . ASP A 1 755 ? 52.879 12.661 -34.468 1.00 76.38 755 ASP A N 1
ATOM 5918 C CA . ASP A 1 755 ? 53.739 13.591 -35.219 1.00 76.38 755 ASP A CA 1
ATOM 5919 C C . ASP A 1 755 ? 53.782 13.317 -36.733 1.00 76.38 755 ASP A C 1
ATOM 5921 O O . ASP A 1 755 ? 54.166 14.185 -37.515 1.00 76.38 755 ASP A O 1
ATOM 5925 N N . SER A 1 756 ? 53.392 12.112 -37.166 1.00 73.12 756 SER A N 1
ATOM 5926 C CA . SER A 1 756 ? 53.357 11.744 -38.588 1.00 73.12 756 SER A CA 1
ATOM 5927 C C . SER A 1 756 ? 52.120 12.271 -39.325 1.00 73.12 756 SER A C 1
ATOM 5929 O O . SER A 1 756 ? 52.104 12.271 -40.553 1.00 73.12 756 SER A O 1
ATOM 5931 N N . LEU A 1 757 ? 51.124 12.790 -38.594 1.00 66.62 757 LEU A N 1
ATOM 5932 C CA . LEU A 1 757 ? 49.880 13.359 -39.127 1.00 66.62 757 LEU A CA 1
ATOM 5933 C C . LEU A 1 757 ? 49.970 14.878 -39.391 1.00 66.62 757 LEU A C 1
ATOM 5935 O O . LEU A 1 757 ? 48.951 15.568 -39.357 1.00 66.62 757 LEU A O 1
ATOM 5939 N N . GLN A 1 758 ? 51.172 15.424 -39.632 1.00 57.34 758 GLN A N 1
ATOM 5940 C CA . GLN A 1 758 ? 51.375 16.868 -39.817 1.00 57.34 758 GLN A CA 1
ATOM 5941 C C . GLN A 1 758 ? 50.407 17.471 -40.849 1.00 57.34 758 GLN A C 1
ATOM 5943 O O . GLN A 1 758 ? 50.332 17.041 -42.002 1.00 57.34 758 GLN A O 1
ATOM 5948 N N . ALA A 1 759 ? 49.692 18.513 -40.416 1.00 56.53 759 ALA A N 1
ATOM 5949 C CA . ALA A 1 759 ? 48.892 19.365 -41.285 1.00 56.53 759 ALA A CA 1
ATOM 5950 C C . ALA A 1 759 ? 49.766 19.967 -42.410 1.00 56.53 759 ALA A C 1
ATOM 5952 O O . ALA A 1 759 ? 50.968 20.165 -42.206 1.00 56.53 759 ALA A O 1
ATOM 5953 N N . PRO A 1 760 ? 49.195 20.274 -43.594 1.00 47.44 760 PRO A N 1
ATOM 5954 C CA . PRO A 1 760 ? 49.940 20.871 -44.704 1.00 47.44 760 PRO A CA 1
ATOM 5955 C C . PRO A 1 760 ? 50.711 22.126 -44.253 1.00 47.44 760 PRO A C 1
ATOM 5957 O O . PRO A 1 760 ? 50.219 22.853 -43.386 1.00 47.44 760 PRO A O 1
ATOM 5960 N N . PRO A 1 761 ? 51.905 22.396 -44.822 1.00 45.06 761 PRO A N 1
ATOM 5961 C CA . PRO A 1 761 ? 52.783 23.451 -44.333 1.00 45.06 761 PRO A CA 1
ATOM 5962 C C . PRO A 1 761 ? 52.058 24.805 -44.316 1.00 45.06 761 PRO A C 1
ATOM 5964 O O . PRO A 1 761 ? 51.363 25.134 -45.286 1.00 45.06 761 PRO A O 1
ATOM 5967 N N . PRO A 1 762 ? 52.208 25.599 -43.238 1.00 49.50 762 PRO A N 1
ATOM 5968 C CA . PRO A 1 762 ? 51.549 26.889 -43.128 1.00 49.50 762 PRO A CA 1
ATOM 5969 C C . PRO A 1 762 ? 52.020 27.799 -44.264 1.00 49.50 762 PRO A C 1
ATOM 5971 O O . PRO A 1 762 ? 53.220 27.957 -44.504 1.00 49.50 762 PRO A O 1
ATOM 5974 N N . GLN A 1 763 ? 51.069 28.394 -44.985 1.00 44.16 763 GLN A N 1
ATOM 5975 C CA . GLN A 1 763 ? 51.381 29.442 -45.949 1.00 44.16 763 GLN A CA 1
ATOM 5976 C C . GLN A 1 763 ? 52.045 30.602 -45.197 1.00 44.16 763 GLN A C 1
ATOM 5978 O O . GLN A 1 763 ? 51.525 31.087 -44.195 1.00 44.16 763 GLN A O 1
ATOM 5983 N N . ALA A 1 764 ? 53.236 30.986 -45.656 1.00 47.25 764 ALA A N 1
ATOM 5984 C CA . ALA A 1 764 ? 54.118 31.926 -44.984 1.00 47.25 764 ALA A CA 1
ATOM 5985 C C . ALA A 1 764 ? 53.435 33.276 -44.699 1.00 47.25 764 ALA A C 1
ATOM 5987 O O . ALA A 1 764 ? 53.040 33.980 -45.627 1.00 47.25 764 ALA A O 1
ATOM 5988 N N . GLY A 1 765 ? 53.379 33.670 -43.425 1.00 49.16 765 GLY A N 1
ATOM 5989 C CA . GLY A 1 765 ? 53.057 35.042 -43.042 1.00 49.16 765 GLY A CA 1
ATOM 5990 C C . GLY A 1 765 ? 52.606 35.199 -41.595 1.00 49.16 765 GLY A C 1
ATOM 5991 O O . GLY A 1 765 ? 51.416 35.119 -41.320 1.00 49.16 765 GLY A O 1
ATOM 5992 N N . GLY A 1 766 ? 53.541 35.507 -40.692 1.00 50.34 766 GLY A N 1
ATOM 5993 C CA . GLY A 1 766 ? 53.216 36.081 -39.383 1.00 50.34 766 GLY A CA 1
ATOM 5994 C C . GLY A 1 766 ? 54.152 35.640 -38.264 1.00 50.34 766 GLY A C 1
ATOM 5995 O O . GLY A 1 766 ? 54.046 34.521 -37.781 1.00 50.34 766 GLY A O 1
ATOM 5996 N N . LEU A 1 767 ? 55.049 36.536 -37.841 1.00 51.84 767 LEU A N 1
ATOM 5997 C CA . LEU A 1 767 ? 55.740 36.438 -36.554 1.00 51.84 767 LEU A CA 1
ATOM 5998 C C . LEU A 1 767 ? 54.712 36.639 -35.429 1.00 51.84 767 LEU A C 1
ATOM 6000 O O . LEU A 1 767 ? 54.191 37.746 -35.286 1.00 51.84 767 LEU A O 1
ATOM 6004 N N . LEU A 1 768 ? 54.452 35.600 -34.637 1.00 51.19 768 LEU A N 1
ATOM 6005 C CA . LEU A 1 768 ? 53.711 35.679 -33.376 1.00 51.19 768 LEU A CA 1
ATOM 6006 C C . LEU A 1 768 ? 54.555 35.109 -32.232 1.00 51.19 768 LEU A C 1
ATOM 6008 O O . LEU A 1 768 ? 55.462 34.309 -32.454 1.00 51.19 768 LEU A O 1
ATOM 6012 N N . ALA A 1 769 ? 54.295 35.631 -31.036 1.00 54.59 769 ALA A N 1
ATOM 6013 C CA . ALA A 1 769 ? 55.116 35.500 -29.839 1.00 54.59 769 ALA A CA 1
ATOM 6014 C C . ALA A 1 769 ? 55.120 34.075 -29.253 1.00 54.59 769 ALA A C 1
ATOM 6016 O O . ALA A 1 769 ? 54.125 33.356 -29.330 1.00 54.59 769 ALA A O 1
ATOM 6017 N N . ASP A 1 770 ? 56.233 33.712 -28.609 1.00 49.38 770 ASP A N 1
ATOM 6018 C CA . ASP A 1 770 ? 56.567 32.360 -28.126 1.00 49.38 770 ASP A CA 1
ATOM 6019 C C . ASP A 1 770 ? 55.534 31.717 -27.165 1.00 49.38 770 ASP A C 1
ATOM 6021 O O . ASP A 1 770 ? 55.515 30.495 -27.013 1.00 49.38 770 ASP A O 1
ATOM 6025 N N . ASP A 1 771 ? 54.636 32.499 -26.553 1.00 47.25 771 ASP A N 1
ATOM 6026 C CA . ASP A 1 771 ? 53.597 31.989 -25.643 1.00 47.25 771 ASP A CA 1
ATOM 6027 C C . ASP A 1 771 ? 52.344 31.440 -26.363 1.00 47.25 771 ASP A C 1
ATOM 6029 O O . ASP A 1 771 ? 51.695 30.530 -25.842 1.00 47.25 771 ASP A O 1
ATOM 6033 N N . GLU A 1 772 ? 52.015 31.908 -27.578 1.00 48.25 772 GLU A N 1
ATOM 6034 C CA . GLU A 1 772 ? 50.896 31.351 -28.372 1.00 48.25 772 GLU A CA 1
ATOM 6035 C C . GLU A 1 772 ? 51.273 30.021 -29.047 1.00 48.25 772 GLU A C 1
ATOM 6037 O O . GLU A 1 772 ? 50.415 29.162 -29.260 1.00 48.25 772 GLU A O 1
ATOM 6042 N N . VAL A 1 773 ? 52.566 29.799 -29.308 1.00 49.34 773 VAL A N 1
ATOM 6043 C CA . VAL A 1 773 ? 53.088 28.567 -29.923 1.00 49.34 773 VAL A CA 1
ATOM 6044 C C . VAL A 1 773 ? 52.875 27.354 -29.006 1.00 49.34 773 VAL A C 1
ATOM 6046 O O . VAL A 1 773 ? 52.408 26.311 -29.459 1.00 49.34 773 VAL A O 1
ATOM 6049 N N . ASN A 1 774 ? 53.090 27.507 -27.693 1.00 44.06 774 ASN A N 1
ATOM 6050 C CA . ASN A 1 774 ? 52.922 26.415 -26.723 1.00 44.06 774 ASN A CA 1
ATOM 6051 C C . ASN A 1 774 ? 51.454 25.983 -26.524 1.00 44.06 774 ASN A C 1
ATOM 6053 O O . ASN A 1 774 ? 51.182 24.801 -26.293 1.00 44.06 774 ASN A O 1
ATOM 6057 N N . GLN A 1 775 ? 50.489 26.906 -26.623 1.00 46.03 775 GLN A N 1
ATOM 6058 C CA . GLN A 1 775 ? 49.063 26.555 -26.573 1.00 46.03 775 GLN A CA 1
ATOM 6059 C C . GLN A 1 775 ? 48.603 25.890 -27.873 1.00 46.03 775 GLN A C 1
ATOM 6061 O O . GLN A 1 775 ? 47.891 24.882 -27.817 1.00 46.03 775 GLN A O 1
ATOM 6066 N N . GLN A 1 776 ? 49.062 26.389 -29.024 1.00 45.81 776 GLN A N 1
ATOM 6067 C CA . GLN A 1 776 ? 48.752 25.816 -30.332 1.00 45.81 776 GLN A CA 1
ATOM 6068 C C . GLN A 1 776 ? 49.273 24.375 -30.459 1.00 45.81 776 GLN A C 1
ATOM 6070 O O . GLN A 1 776 ? 48.532 23.506 -30.918 1.00 45.81 776 GLN A O 1
ATOM 6075 N N . ASP A 1 777 ? 50.488 24.097 -29.972 1.00 50.06 777 ASP A N 1
ATOM 6076 C CA . ASP A 1 777 ? 51.094 22.759 -29.986 1.00 50.06 777 ASP A CA 1
ATOM 6077 C C . ASP A 1 777 ? 50.331 21.760 -29.102 1.00 50.06 777 ASP A C 1
ATOM 6079 O O . ASP A 1 777 ? 50.140 20.605 -29.487 1.00 50.06 777 ASP A O 1
ATOM 6083 N N . SER A 1 778 ? 49.812 22.194 -27.946 1.00 53.34 778 SER A N 1
ATOM 6084 C CA . SER A 1 778 ? 49.008 21.332 -27.063 1.00 53.34 778 SER A CA 1
ATOM 6085 C C . SER A 1 778 ? 47.656 20.934 -27.679 1.00 53.34 778 SER A C 1
ATOM 6087 O O . SER A 1 778 ? 47.225 19.784 -27.561 1.00 53.34 778 SER A O 1
ATOM 6089 N N . ILE A 1 779 ? 47.019 21.862 -28.403 1.00 54.81 779 ILE A N 1
ATOM 6090 C CA . ILE A 1 779 ? 45.736 21.648 -29.087 1.00 54.81 779 ILE A CA 1
ATOM 6091 C C . ILE A 1 779 ? 45.935 20.794 -30.345 1.00 54.81 779 ILE A C 1
ATOM 6093 O O . ILE A 1 779 ? 45.135 19.891 -30.609 1.00 54.81 779 ILE A O 1
ATOM 6097 N N . LEU A 1 780 ? 47.018 21.028 -31.100 1.00 54.06 780 LEU A N 1
ATOM 6098 C CA . LEU A 1 780 ? 47.374 20.208 -32.261 1.00 54.06 780 LEU A CA 1
ATOM 6099 C C . LEU A 1 780 ? 47.618 18.753 -31.853 1.00 54.06 780 LEU A C 1
ATOM 6101 O O . LEU A 1 780 ? 47.122 17.842 -32.512 1.00 54.06 780 LEU A O 1
ATOM 6105 N N . ASN A 1 781 ? 48.328 18.536 -30.744 1.00 62.47 781 ASN A N 1
ATOM 6106 C CA . ASN A 1 781 ? 48.673 17.196 -30.282 1.00 62.47 781 ASN A CA 1
ATOM 6107 C C . ASN A 1 781 ? 47.429 16.416 -29.808 1.00 62.47 781 ASN A C 1
ATOM 6109 O O . ASN A 1 781 ? 47.274 15.244 -30.143 1.00 62.47 781 ASN A O 1
ATOM 6113 N N . SER A 1 782 ? 46.480 17.077 -29.128 1.00 66.31 782 SER A N 1
ATOM 6114 C CA . SER A 1 782 ? 45.193 16.465 -28.744 1.00 66.31 782 SER A CA 1
ATOM 6115 C C . SER A 1 782 ? 44.372 16.027 -29.962 1.00 66.31 782 SER A C 1
ATOM 6117 O O . SER A 1 782 ? 43.859 14.909 -30.005 1.00 66.31 782 SER A O 1
ATOM 6119 N N . ARG A 1 783 ? 44.288 16.879 -30.992 1.00 69.25 783 ARG A N 1
ATOM 6120 C CA . ARG A 1 783 ? 43.514 16.589 -32.208 1.00 69.25 783 ARG A CA 1
ATOM 6121 C C . ARG A 1 783 ? 44.144 15.481 -33.053 1.00 69.25 783 ARG A C 1
ATOM 6123 O O . ARG A 1 783 ? 43.425 14.634 -33.579 1.00 69.25 783 ARG A O 1
ATOM 6130 N N . SER A 1 784 ? 45.472 15.452 -33.162 1.00 72.44 784 SER A N 1
ATOM 6131 C CA . SER A 1 784 ? 46.190 14.368 -33.845 1.00 72.44 784 SER A CA 1
ATOM 6132 C C . SER A 1 784 ? 45.976 13.023 -33.152 1.00 72.44 784 SER A C 1
ATOM 6134 O O . SER A 1 784 ? 45.782 12.016 -33.830 1.00 72.44 784 SER A O 1
ATOM 6136 N N . VAL A 1 785 ? 45.939 12.997 -31.814 1.00 73.62 785 VAL A N 1
ATOM 6137 C CA . VAL A 1 785 ? 45.625 11.782 -31.047 1.00 73.62 785 VAL A CA 1
ATOM 6138 C C . VAL A 1 785 ? 44.190 11.318 -31.308 1.00 73.62 785 VAL A C 1
ATOM 6140 O O . VAL A 1 785 ? 43.986 10.136 -31.557 1.00 73.62 785 VAL A O 1
ATOM 6143 N N . GLU A 1 786 ? 43.199 12.210 -31.320 1.00 70.88 786 GLU A N 1
ATOM 6144 C CA . GLU A 1 786 ? 41.806 11.843 -31.625 1.00 70.88 786 GLU A CA 1
ATOM 6145 C C . GLU A 1 786 ? 41.636 11.248 -33.027 1.00 70.88 786 GLU A C 1
ATOM 6147 O O . GLU A 1 786 ? 40.981 10.215 -33.174 1.00 70.88 786 GLU A O 1
ATOM 6152 N N . ILE A 1 787 ? 42.256 11.861 -34.041 1.00 72.94 787 ILE A N 1
ATOM 6153 C CA . ILE A 1 787 ? 42.235 11.363 -35.426 1.00 72.94 787 ILE A CA 1
ATOM 6154 C C . ILE A 1 787 ? 42.862 9.970 -35.495 1.00 72.94 787 ILE A C 1
ATOM 6156 O O . ILE A 1 787 ? 42.292 9.061 -36.095 1.00 72.94 787 ILE A O 1
ATOM 6160 N N . LEU A 1 788 ? 44.003 9.787 -34.833 1.00 74.81 788 LEU A N 1
ATOM 6161 C CA . LEU A 1 788 ? 44.742 8.530 -34.827 1.00 74.81 788 LEU A CA 1
ATOM 6162 C C . LEU A 1 788 ? 43.980 7.419 -34.086 1.00 74.81 788 LEU A C 1
ATOM 6164 O O . LEU A 1 788 ? 43.955 6.280 -34.551 1.00 74.81 788 LEU A O 1
ATOM 6168 N N . VAL A 1 789 ? 43.293 7.740 -32.983 1.00 73.19 789 VAL A N 1
ATOM 6169 C CA . VAL A 1 789 ? 42.386 6.805 -32.294 1.00 73.19 789 VAL A CA 1
ATOM 6170 C C . VAL A 1 789 ? 41.190 6.449 -33.176 1.00 73.19 789 VAL A C 1
ATOM 6172 O O . VAL A 1 789 ? 40.873 5.269 -33.301 1.00 73.19 789 VAL A O 1
ATOM 6175 N N . ALA A 1 790 ? 40.555 7.423 -33.831 1.00 70.88 790 ALA A N 1
ATOM 6176 C CA . ALA A 1 790 ? 39.422 7.170 -34.720 1.00 70.88 790 ALA A CA 1
ATOM 6177 C C . ALA A 1 790 ? 39.816 6.290 -35.918 1.00 70.88 790 ALA A C 1
ATOM 6179 O O . ALA A 1 790 ? 39.105 5.341 -36.243 1.00 70.88 790 ALA A O 1
ATOM 6180 N N . GLN A 1 791 ? 40.972 6.553 -36.532 1.00 73.38 791 GLN A N 1
ATOM 6181 C CA . GLN A 1 791 ? 41.518 5.738 -37.618 1.00 73.38 791 GLN A CA 1
ATOM 6182 C C . GLN A 1 791 ? 41.835 4.320 -37.134 1.00 73.38 791 GLN A C 1
ATOM 6184 O O . GLN A 1 791 ? 41.419 3.350 -37.767 1.00 73.38 791 GLN A O 1
ATOM 6189 N N . ALA A 1 792 ? 42.483 4.181 -35.973 1.00 74.00 792 ALA A N 1
ATOM 6190 C CA . ALA A 1 792 ? 42.759 2.878 -35.379 1.00 74.00 792 ALA A CA 1
ATOM 6191 C C . ALA A 1 792 ? 41.466 2.098 -35.078 1.00 74.00 792 ALA A C 1
ATOM 6193 O O . ALA A 1 792 ? 41.396 0.917 -35.401 1.00 74.00 792 ALA A O 1
ATOM 6194 N N . MET A 1 793 ? 40.422 2.749 -34.550 1.00 71.88 793 MET A N 1
ATOM 6195 C CA . MET A 1 793 ? 39.106 2.134 -34.320 1.00 71.88 793 MET A CA 1
ATOM 6196 C C . MET A 1 793 ? 38.407 1.722 -35.624 1.00 71.88 793 MET A C 1
ATOM 6198 O O . MET A 1 793 ? 37.770 0.673 -35.653 1.00 71.88 793 MET A O 1
ATOM 6202 N N . GLN A 1 794 ? 38.531 2.510 -36.699 1.00 71.44 794 GLN A N 1
ATOM 6203 C CA . GLN A 1 794 ? 37.956 2.194 -38.016 1.00 71.44 794 GLN A CA 1
ATOM 6204 C C . GLN A 1 794 ? 38.648 1.008 -38.694 1.00 71.44 794 GLN A C 1
ATOM 6206 O O . GLN A 1 794 ? 37.992 0.196 -39.341 1.00 71.44 794 GLN A O 1
ATOM 6211 N N . THR A 1 795 ? 39.973 0.918 -38.566 1.00 72.50 795 THR A N 1
ATOM 6212 C CA . THR A 1 795 ? 40.765 -0.193 -39.126 1.00 72.50 795 THR A CA 1
ATOM 6213 C C . THR A 1 795 ? 40.804 -1.422 -38.219 1.00 72.50 795 THR A C 1
ATOM 6215 O O . THR A 1 795 ? 41.207 -2.503 -38.649 1.00 72.50 795 THR A O 1
ATOM 6218 N N . GLY A 1 796 ? 40.413 -1.239 -36.961 1.00 67.88 796 GLY A N 1
ATOM 6219 C CA . GLY A 1 796 ? 40.451 -2.236 -35.911 1.00 67.88 796 GLY A CA 1
ATOM 6220 C C . GLY A 1 796 ? 39.296 -3.231 -35.970 1.00 67.88 796 GLY A C 1
ATOM 6221 O O . GLY A 1 796 ? 38.237 -2.979 -36.542 1.00 67.88 796 GLY A O 1
ATOM 6222 N N . SER A 1 797 ? 39.482 -4.386 -35.339 1.00 67.69 797 SER A N 1
ATOM 6223 C CA . SER A 1 797 ? 38.412 -5.360 -35.116 1.00 67.69 797 SER A CA 1
ATOM 6224 C C . SER A 1 797 ? 37.737 -5.073 -33.777 1.00 67.69 797 SER A C 1
ATOM 6226 O O . SER A 1 797 ? 37.994 -5.738 -32.769 1.00 67.69 797 SER A O 1
ATOM 6228 N N . LEU A 1 798 ? 36.870 -4.054 -33.769 1.00 64.75 798 LEU A N 1
ATOM 6229 C CA . LEU A 1 798 ? 36.054 -3.691 -32.608 1.00 64.75 798 LEU A CA 1
ATOM 6230 C C . LEU A 1 798 ? 35.360 -4.932 -32.024 1.00 64.75 798 LEU A C 1
ATOM 6232 O O . LEU A 1 798 ? 34.789 -5.745 -32.747 1.00 64.75 798 LEU A O 1
ATOM 6236 N N . ALA A 1 799 ? 35.436 -5.061 -30.699 1.00 66.31 799 ALA A N 1
ATOM 6237 C CA . ALA A 1 799 ? 34.890 -6.164 -29.917 1.00 66.31 799 ALA A CA 1
ATOM 6238 C C . ALA A 1 799 ? 35.527 -7.556 -30.115 1.00 66.31 799 ALA A C 1
ATOM 6240 O O . ALA A 1 799 ? 34.972 -8.505 -29.587 1.00 66.31 799 ALA A O 1
ATOM 6241 N N . LYS A 1 800 ? 36.688 -7.730 -30.775 1.00 76.50 800 LYS A N 1
ATOM 6242 C CA . LYS A 1 800 ? 37.325 -9.063 -30.961 1.00 76.50 800 LYS A CA 1
ATOM 6243 C C . LYS A 1 800 ? 37.654 -9.809 -29.651 1.00 76.50 800 LYS A C 1
ATOM 6245 O O . LYS A 1 800 ? 37.589 -11.043 -29.608 1.00 76.50 800 LYS A O 1
ATOM 6250 N N . ASP A 1 801 ? 38.011 -9.078 -28.600 1.00 85.06 801 ASP A N 1
ATOM 6251 C CA . ASP A 1 801 ? 38.112 -9.571 -27.223 1.00 85.06 801 ASP A CA 1
ATOM 6252 C C . ASP A 1 801 ? 37.475 -8.533 -26.290 1.00 85.06 801 ASP A C 1
ATOM 6254 O O . ASP A 1 801 ? 38.090 -7.527 -25.943 1.00 85.06 801 ASP A O 1
ATOM 6258 N N . PHE A 1 802 ? 36.205 -8.734 -25.946 1.00 89.06 802 PHE A N 1
ATOM 6259 C CA . PHE A 1 802 ? 35.391 -7.800 -25.179 1.00 89.06 802 PHE A CA 1
ATOM 6260 C C . PHE A 1 802 ? 34.874 -8.461 -23.907 1.00 89.06 802 PHE A C 1
ATOM 6262 O O . PHE A 1 802 ? 34.341 -9.568 -23.944 1.00 89.06 802 PHE A O 1
ATOM 6269 N N . SER A 1 803 ? 34.964 -7.773 -22.774 1.00 90.62 803 SER A N 1
ATOM 6270 C CA . SER A 1 803 ? 34.439 -8.255 -21.498 1.00 90.62 803 SER A CA 1
ATOM 6271 C C . SER A 1 803 ? 33.814 -7.147 -20.663 1.00 90.62 803 SER A C 1
ATOM 6273 O O . SER A 1 803 ? 34.075 -5.963 -20.865 1.00 90.62 803 SER A O 1
ATOM 6275 N N . CYS A 1 804 ? 33.001 -7.551 -19.692 1.00 89.69 804 CYS A N 1
ATOM 6276 C CA . CYS A 1 804 ? 32.501 -6.694 -18.632 1.00 89.69 804 CYS A CA 1
ATOM 6277 C C . CYS A 1 804 ? 32.856 -7.288 -17.268 1.00 89.69 804 CYS A C 1
ATOM 6279 O O . CYS A 1 804 ? 32.608 -8.466 -17.021 1.00 89.69 804 CYS A O 1
ATOM 6281 N N . ALA A 1 805 ? 33.374 -6.474 -16.353 1.00 88.06 805 ALA A N 1
ATOM 6282 C CA . ALA A 1 805 ? 33.623 -6.855 -14.971 1.00 88.06 805 ALA A CA 1
ATOM 6283 C C . ALA A 1 805 ? 32.954 -5.899 -13.984 1.00 88.06 805 ALA A C 1
ATOM 6285 O O . ALA A 1 805 ? 33.000 -4.686 -14.145 1.00 88.06 805 ALA A O 1
ATOM 6286 N N . MET A 1 806 ? 32.365 -6.452 -12.928 1.00 83.75 806 MET A N 1
ATOM 6287 C CA . MET A 1 806 ? 31.713 -5.722 -11.845 1.00 83.75 806 MET A CA 1
ATOM 6288 C C . MET A 1 806 ? 32.647 -5.591 -10.639 1.00 83.75 806 MET A C 1
ATOM 6290 O O . MET A 1 806 ? 33.381 -6.533 -10.314 1.00 83.75 806 MET A O 1
ATOM 6294 N N . PRO A 1 807 ? 32.611 -4.462 -9.915 1.00 84.94 807 PRO A N 1
ATOM 6295 C CA . PRO A 1 807 ? 33.424 -4.293 -8.726 1.00 84.94 807 PRO A CA 1
ATOM 6296 C C . PRO A 1 807 ? 32.946 -5.221 -7.606 1.00 84.94 807 PRO A C 1
ATOM 6298 O O . PRO A 1 807 ? 31.763 -5.527 -7.476 1.00 84.94 807 PRO A O 1
ATOM 6301 N N . THR A 1 808 ? 33.877 -5.654 -6.758 1.00 79.25 808 THR A N 1
ATOM 6302 C CA . THR A 1 808 ? 33.558 -6.409 -5.539 1.00 79.25 808 THR A CA 1
ATOM 6303 C C . THR A 1 808 ? 33.614 -5.512 -4.301 1.00 79.25 808 THR A C 1
ATOM 6305 O O . THR A 1 808 ? 34.533 -4.694 -4.138 1.00 79.25 808 THR A O 1
ATOM 6308 N N . THR A 1 809 ? 32.647 -5.706 -3.402 1.00 65.88 809 THR A N 1
ATOM 6309 C CA . THR A 1 809 ? 32.589 -5.071 -2.079 1.00 65.88 809 THR A CA 1
ATOM 6310 C C . THR A 1 809 ? 33.592 -5.677 -1.095 1.00 65.88 809 THR A C 1
ATOM 6312 O O . THR A 1 809 ? 33.991 -5.011 -0.143 1.00 65.88 809 THR A O 1
ATOM 6315 N N . GLN A 1 810 ? 34.057 -6.909 -1.330 1.00 70.50 810 GLN A N 1
ATOM 6316 C CA . GLN A 1 810 ? 35.017 -7.598 -0.465 1.00 70.50 810 GLN A CA 1
ATOM 6317 C C . GLN A 1 810 ? 36.433 -7.510 -1.046 1.00 70.50 810 GLN A C 1
ATOM 6319 O O . GLN A 1 810 ? 36.655 -7.721 -2.235 1.00 70.50 810 GLN A O 1
ATOM 6324 N N . VAL A 1 811 ? 37.418 -7.201 -0.200 1.00 69.62 811 VAL A N 1
ATOM 6325 C CA . VAL A 1 811 ? 38.822 -7.016 -0.621 1.00 69.62 811 VAL A CA 1
ATOM 6326 C C . VAL A 1 811 ? 39.469 -8.333 -1.081 1.00 69.62 811 VAL A C 1
ATOM 6328 O O . VAL A 1 811 ? 40.363 -8.315 -1.924 1.00 69.62 811 VAL A O 1
ATOM 6331 N N . SER A 1 812 ? 39.007 -9.473 -0.560 1.00 73.00 812 SER A N 1
ATOM 6332 C CA . SER A 1 812 ? 39.598 -10.797 -0.788 1.00 73.00 812 SER A CA 1
ATOM 6333 C C . SER A 1 812 ? 39.022 -11.568 -1.978 1.00 73.00 812 SER A C 1
ATOM 6335 O O . SER A 1 812 ? 39.621 -12.561 -2.388 1.00 73.00 812 SER A O 1
ATOM 6337 N N . THR A 1 813 ? 37.892 -11.147 -2.550 1.00 71.69 813 THR A N 1
ATOM 6338 C CA . THR A 1 813 ? 37.282 -11.840 -3.692 1.00 71.69 813 THR A CA 1
ATOM 6339 C C . THR A 1 813 ? 37.735 -11.223 -5.020 1.00 71.69 813 THR A C 1
ATOM 6341 O O . THR A 1 813 ? 37.942 -10.011 -5.109 1.00 71.69 813 THR A O 1
ATOM 6344 N N . PRO A 1 814 ? 37.951 -12.023 -6.078 1.00 72.62 814 PRO A N 1
ATOM 6345 C CA . PRO A 1 814 ? 38.140 -11.475 -7.416 1.00 72.62 814 PRO A CA 1
ATOM 6346 C C . PRO A 1 814 ? 36.861 -10.757 -7.871 1.00 72.62 814 PRO A C 1
ATOM 6348 O O . PRO A 1 814 ? 35.754 -11.161 -7.513 1.00 72.62 814 PRO A O 1
ATOM 6351 N N . ALA A 1 815 ? 37.014 -9.679 -8.645 1.00 78.38 815 ALA A N 1
ATOM 6352 C CA . ALA A 1 815 ? 35.884 -9.041 -9.314 1.00 78.38 815 ALA A CA 1
ATOM 6353 C C . ALA A 1 815 ? 35.209 -10.060 -10.241 1.00 78.38 815 ALA A C 1
ATOM 6355 O O . ALA A 1 815 ? 35.892 -10.819 -10.929 1.00 78.38 815 ALA A O 1
ATOM 6356 N N . LEU A 1 816 ? 33.879 -10.091 -10.241 1.00 82.19 816 LEU A N 1
ATOM 6357 C CA . LEU A 1 816 ? 33.131 -10.943 -11.159 1.00 82.19 816 LEU A CA 1
ATOM 6358 C C . LEU A 1 816 ? 33.207 -10.325 -12.551 1.00 82.19 816 LEU A C 1
ATOM 6360 O O . LEU A 1 816 ? 33.032 -9.121 -12.687 1.00 82.19 816 LEU A O 1
ATOM 6364 N N . GLY A 1 817 ? 33.448 -11.131 -13.578 1.00 80.19 817 GLY A N 1
ATOM 6365 C CA . GLY A 1 817 ? 33.433 -10.650 -14.954 1.00 80.19 817 GLY A CA 1
ATOM 6366 C C . GLY A 1 817 ? 32.953 -11.710 -15.926 1.00 80.19 817 GLY A C 1
ATOM 6367 O O . GLY A 1 817 ? 32.988 -12.901 -15.613 1.00 80.19 817 GLY A O 1
ATOM 6368 N N . VAL A 1 818 ? 32.501 -11.248 -17.083 1.00 80.12 818 VAL A N 1
ATOM 6369 C CA . VAL A 1 818 ? 31.938 -12.037 -18.173 1.00 80.12 818 VAL A CA 1
ATOM 6370 C C . VAL A 1 818 ? 32.579 -11.571 -19.483 1.00 80.12 818 VAL A C 1
ATOM 6372 O O . VAL A 1 818 ? 32.624 -10.363 -19.731 1.00 80.12 818 VAL A O 1
ATOM 6375 N N . PRO A 1 819 ? 33.082 -12.484 -20.330 1.00 82.75 819 PRO A N 1
ATOM 6376 C CA . PRO A 1 819 ? 33.463 -12.139 -21.690 1.00 82.75 819 PRO A CA 1
ATOM 6377 C C . PRO A 1 819 ? 32.191 -11.901 -22.519 1.00 82.75 819 PRO A C 1
ATOM 6379 O O . PRO A 1 819 ? 31.362 -12.795 -22.660 1.00 82.75 819 PRO A O 1
ATOM 6382 N N . ILE A 1 820 ? 32.035 -10.690 -23.050 1.00 78.06 820 ILE A N 1
ATOM 6383 C CA . ILE A 1 820 ? 30.943 -10.302 -23.952 1.00 78.06 820 ILE A CA 1
ATOM 6384 C C . ILE A 1 820 ? 31.200 -10.875 -25.346 1.00 78.06 820 ILE A C 1
ATOM 6386 O O . ILE A 1 820 ? 30.301 -11.415 -25.974 1.00 78.06 820 ILE A O 1
ATOM 6390 N N . PHE A 1 821 ? 32.437 -10.805 -25.832 1.00 78.62 821 PHE A N 1
ATOM 6391 C CA . PHE A 1 821 ? 32.827 -11.408 -27.099 1.00 78.62 821 PHE A CA 1
ATOM 6392 C C . PHE A 1 821 ? 34.244 -11.946 -26.979 1.00 78.62 821 PHE A C 1
ATOM 6394 O O . PHE A 1 821 ? 35.132 -11.266 -26.475 1.00 78.62 821 PHE A O 1
ATOM 6401 N N . ARG A 1 822 ? 34.463 -13.183 -27.426 1.00 76.44 822 ARG A N 1
ATOM 6402 C CA . ARG A 1 822 ? 35.749 -13.858 -27.274 1.00 76.44 822 ARG A CA 1
ATOM 6403 C C . ARG A 1 822 ? 36.156 -14.540 -28.569 1.00 76.44 822 ARG A C 1
ATOM 6405 O O . ARG A 1 822 ? 35.533 -15.515 -28.988 1.00 76.44 822 ARG A O 1
ATOM 6412 N N . SER A 1 823 ? 37.247 -14.077 -29.172 1.00 68.88 823 SER A N 1
ATOM 6413 C CA . SER A 1 823 ? 37.954 -14.874 -30.176 1.00 68.88 823 SER A CA 1
ATOM 6414 C C . SER A 1 823 ? 38.611 -16.096 -29.521 1.00 68.88 823 SER A C 1
ATOM 6416 O O . SER A 1 823 ? 39.054 -16.039 -28.375 1.00 68.88 823 SER A O 1
ATOM 6418 N N . ARG A 1 824 ? 38.676 -17.226 -30.239 1.00 66.81 824 ARG A N 1
ATOM 6419 C CA . ARG A 1 824 ? 39.177 -18.517 -29.718 1.00 66.81 824 ARG A CA 1
ATOM 6420 C C . ARG A 1 824 ? 40.580 -18.430 -29.090 1.00 66.81 824 ARG A C 1
ATOM 6422 O O . ARG A 1 824 ? 40.906 -19.249 -28.234 1.00 66.81 824 ARG A O 1
ATOM 6429 N N . ASP A 1 825 ? 41.343 -17.414 -29.482 1.00 65.81 825 ASP A N 1
ATOM 6430 C CA . ASP A 1 825 ? 42.766 -17.253 -29.203 1.00 65.81 825 ASP A CA 1
ATOM 6431 C C . ASP A 1 825 ? 43.079 -16.142 -28.175 1.00 65.81 825 ASP A C 1
ATOM 6433 O O . ASP A 1 825 ? 44.248 -15.847 -27.939 1.00 65.81 825 ASP A O 1
ATOM 6437 N N . SER A 1 826 ? 42.073 -15.510 -27.548 1.00 71.19 826 SER A N 1
ATOM 6438 C CA . SER A 1 826 ? 42.290 -14.435 -26.561 1.00 71.19 826 SER A CA 1
ATOM 6439 C C . SER A 1 826 ? 41.273 -14.474 -25.410 1.00 71.19 826 SER A C 1
ATOM 6441 O O . SER A 1 826 ? 40.129 -14.869 -25.609 1.00 71.19 826 SER A O 1
ATOM 6443 N N . ASP A 1 827 ? 41.702 -14.143 -24.190 1.00 79.44 827 ASP A N 1
ATOM 6444 C CA . ASP A 1 827 ? 40.864 -13.969 -22.977 1.00 79.44 827 ASP A CA 1
ATOM 6445 C C . ASP A 1 827 ? 41.432 -12.847 -22.094 1.00 79.44 827 ASP A C 1
ATOM 6447 O O . ASP A 1 827 ? 41.273 -12.816 -20.869 1.00 79.44 827 ASP A O 1
ATOM 6451 N N . GLU A 1 828 ? 42.213 -11.969 -22.714 1.00 90.44 828 GLU A N 1
ATOM 6452 C CA . GLU A 1 828 ? 43.029 -10.998 -21.999 1.00 90.44 828 GLU A CA 1
ATOM 6453 C C . GLU A 1 828 ? 42.145 -9.871 -21.464 1.00 90.44 828 GLU A C 1
ATOM 6455 O O . GLU A 1 828 ? 42.393 -9.344 -20.374 1.00 90.44 828 GLU A O 1
ATOM 6460 N N . SER A 1 829 ? 41.058 -9.555 -22.179 1.00 92.19 829 SER A N 1
ATOM 6461 C CA . SER A 1 829 ? 40.112 -8.520 -21.775 1.00 92.19 829 SER A CA 1
ATOM 6462 C C . SER A 1 829 ? 39.432 -8.869 -20.454 1.00 92.19 829 SER A C 1
ATOM 6464 O O . SER A 1 829 ? 39.324 -8.002 -19.590 1.00 92.19 829 SER A O 1
ATOM 6466 N N . LEU A 1 830 ? 39.027 -10.128 -20.244 1.00 92.25 830 LEU A N 1
ATOM 6467 C CA . LEU A 1 830 ? 38.298 -10.554 -19.048 1.00 92.25 830 LEU A CA 1
ATOM 6468 C C . LEU A 1 830 ? 39.153 -10.428 -17.789 1.00 92.25 830 LEU A C 1
ATOM 6470 O O . LEU A 1 830 ? 38.721 -9.878 -16.774 1.00 92.25 830 LEU A O 1
ATOM 6474 N N . VAL A 1 831 ? 40.383 -10.934 -17.845 1.00 92.25 831 VAL A N 1
ATOM 6475 C CA . VAL A 1 831 ? 41.282 -10.884 -16.690 1.00 92.25 831 VAL A CA 1
ATOM 6476 C C . VAL A 1 831 ? 41.647 -9.431 -16.381 1.00 92.25 831 VAL A C 1
ATOM 6478 O O . VAL A 1 831 ? 41.657 -9.023 -15.214 1.00 92.25 831 VAL A O 1
ATOM 6481 N N . LEU A 1 832 ? 41.910 -8.628 -17.413 1.00 94.75 832 LEU A N 1
ATOM 6482 C CA . LEU A 1 832 ? 42.253 -7.222 -17.251 1.00 94.75 832 LEU A CA 1
ATOM 6483 C C . LEU A 1 832 ? 41.070 -6.399 -16.712 1.00 94.75 832 LEU A C 1
ATOM 6485 O O . LEU A 1 832 ? 41.245 -5.655 -15.745 1.00 94.75 832 LEU A O 1
ATOM 6489 N N . SER A 1 833 ? 39.855 -6.580 -17.238 1.00 94.50 833 SER A N 1
ATOM 6490 C CA . SER A 1 833 ? 38.655 -5.878 -16.760 1.00 94.50 833 SER A CA 1
ATOM 6491 C C . SER A 1 833 ? 38.351 -6.203 -15.299 1.00 94.50 833 SER A C 1
ATOM 6493 O O . SER A 1 833 ? 38.073 -5.292 -14.519 1.00 94.50 833 SER A O 1
ATOM 6495 N N . GLN A 1 834 ? 38.518 -7.458 -14.869 1.00 93.31 834 GLN A N 1
ATOM 6496 C CA . GLN A 1 834 ? 38.380 -7.849 -13.461 1.00 93.31 834 GLN A CA 1
ATOM 6497 C C . GLN A 1 834 ? 39.418 -7.170 -12.556 1.00 93.31 834 GLN A C 1
ATOM 6499 O O . GLN A 1 834 ? 39.083 -6.693 -11.464 1.00 93.31 834 GLN A O 1
ATOM 6504 N N . ARG A 1 835 ? 40.686 -7.087 -12.984 1.00 93.69 835 ARG A N 1
ATOM 6505 C CA . ARG A 1 835 ? 41.730 -6.386 -12.212 1.00 93.69 835 ARG A CA 1
ATOM 6506 C C . ARG A 1 835 ? 41.408 -4.900 -12.066 1.00 93.69 835 ARG A C 1
ATOM 6508 O O . ARG A 1 835 ? 41.512 -4.373 -10.953 1.00 93.69 835 ARG A O 1
ATOM 6515 N N . LEU A 1 836 ? 40.972 -4.257 -13.148 1.00 94.50 836 LEU A N 1
ATOM 6516 C CA . LEU A 1 836 ? 40.569 -2.850 -13.160 1.00 94.50 836 LEU A CA 1
ATOM 6517 C C . LEU A 1 836 ? 39.325 -2.615 -12.285 1.00 94.50 836 LEU A C 1
ATOM 6519 O O . LEU A 1 836 ? 39.356 -1.740 -11.419 1.00 94.50 836 LEU A O 1
ATOM 6523 N N . ALA A 1 837 ? 38.287 -3.448 -12.402 1.00 91.50 837 ALA A N 1
ATOM 6524 C CA . ALA A 1 837 ? 37.043 -3.321 -11.636 1.00 91.50 837 ALA A CA 1
ATOM 6525 C C . ALA A 1 837 ? 37.284 -3.477 -10.131 1.00 91.50 837 ALA A C 1
ATOM 6527 O O . ALA A 1 837 ? 36.786 -2.704 -9.308 1.00 91.50 837 ALA A O 1
ATOM 6528 N N . ARG A 1 838 ? 38.133 -4.441 -9.749 1.00 90.31 838 ARG A N 1
ATOM 6529 C CA . ARG A 1 838 ? 38.545 -4.633 -8.352 1.00 90.31 838 ARG A CA 1
ATOM 6530 C C . ARG A 1 838 ? 39.274 -3.412 -7.799 1.00 90.31 838 ARG A C 1
ATOM 6532 O O . ARG A 1 838 ? 39.085 -3.091 -6.623 1.00 90.31 838 ARG A O 1
ATOM 6539 N N . ARG A 1 839 ? 40.124 -2.780 -8.613 1.00 92.25 839 ARG A N 1
ATOM 6540 C CA . ARG A 1 839 ? 40.992 -1.676 -8.193 1.00 92.25 839 ARG A CA 1
ATOM 6541 C C . ARG A 1 839 ? 40.259 -0.345 -8.102 1.00 92.25 839 ARG A C 1
ATOM 6543 O O . ARG A 1 839 ? 40.441 0.352 -7.112 1.00 92.25 839 ARG A O 1
ATOM 6550 N N . PHE A 1 840 ? 39.449 -0.014 -9.101 1.00 90.19 840 PHE A N 1
ATOM 6551 C CA . PHE A 1 840 ? 38.738 1.266 -9.166 1.00 90.19 840 PHE A CA 1
ATOM 6552 C C . PHE A 1 840 ? 37.357 1.231 -8.514 1.00 90.19 840 PHE A C 1
ATOM 6554 O O . PHE A 1 840 ? 36.732 2.275 -8.387 1.00 90.19 840 PHE A O 1
ATOM 6561 N N . LYS A 1 841 ? 36.889 0.051 -8.081 1.00 89.94 841 LYS A N 1
ATOM 6562 C CA . LYS A 1 841 ? 35.562 -0.137 -7.473 1.00 89.94 841 LYS A CA 1
ATOM 6563 C C . LYS A 1 841 ? 34.415 0.344 -8.372 1.00 89.94 841 LYS A C 1
ATOM 6565 O O . LYS A 1 841 ? 33.361 0.717 -7.875 1.00 89.94 841 LYS A O 1
ATOM 6570 N N . LYS A 1 842 ? 34.618 0.252 -9.687 1.00 87.19 842 LYS A N 1
ATOM 6571 C CA . LYS A 1 842 ? 33.663 0.596 -10.747 1.00 87.19 842 LYS A CA 1
ATOM 6572 C C . LYS A 1 842 ? 33.490 -0.580 -11.703 1.00 87.19 842 LYS A C 1
ATOM 6574 O O . LYS A 1 842 ? 34.363 -1.448 -11.772 1.00 87.19 842 LYS A O 1
ATOM 6579 N N . GLN A 1 843 ? 32.372 -0.629 -12.416 1.00 87.94 843 GLN A N 1
ATOM 6580 C CA . GLN A 1 843 ? 32.158 -1.611 -13.481 1.00 87.94 843 GLN A CA 1
ATOM 6581 C C . GLN A 1 843 ? 33.050 -1.274 -14.684 1.00 87.94 843 GLN A C 1
ATOM 6583 O O . GLN A 1 843 ? 33.246 -0.112 -15.007 1.00 87.94 843 GLN A O 1
ATOM 6588 N N . ILE A 1 844 ? 33.630 -2.269 -15.345 1.00 92.94 844 ILE A N 1
ATOM 6589 C CA . ILE A 1 844 ? 34.562 -2.080 -16.460 1.00 92.94 844 ILE A CA 1
ATOM 6590 C C . ILE A 1 844 ? 34.055 -2.858 -17.661 1.00 92.94 844 ILE A C 1
ATOM 6592 O O . ILE A 1 844 ? 34.066 -4.082 -17.622 1.00 92.94 844 ILE A O 1
ATOM 6596 N N . PHE A 1 845 ? 33.683 -2.166 -18.728 1.00 91.94 845 PHE A N 1
ATOM 6597 C CA . PHE A 1 845 ? 33.543 -2.724 -20.068 1.00 91.94 845 PHE A CA 1
ATOM 6598 C C . PHE A 1 845 ? 34.876 -2.517 -20.789 1.00 91.94 845 PHE A C 1
ATOM 6600 O O . PHE A 1 845 ? 35.328 -1.382 -20.908 1.00 91.94 845 PHE A O 1
ATOM 6607 N N . LEU A 1 846 ? 35.538 -3.587 -21.226 1.00 93.56 846 LEU A N 1
ATOM 6608 C CA . LEU A 1 846 ? 36.867 -3.522 -21.837 1.00 93.56 846 LEU A CA 1
ATOM 6609 C C . LEU A 1 846 ? 36.924 -4.322 -23.131 1.00 93.56 846 LEU A C 1
ATOM 6611 O O . LEU A 1 846 ? 36.906 -5.551 -23.087 1.00 93.56 846 LEU A O 1
ATOM 6615 N N . SER A 1 847 ? 37.044 -3.621 -24.255 1.00 92.31 847 SER A N 1
ATOM 6616 C CA . SER A 1 847 ? 37.330 -4.182 -25.574 1.00 92.31 847 SER A CA 1
ATOM 6617 C C . SER A 1 847 ? 38.818 -4.042 -25.881 1.00 92.31 847 SER A C 1
ATOM 6619 O O . SER A 1 847 ? 39.338 -2.930 -25.942 1.00 92.31 847 SER A O 1
ATOM 6621 N N . LEU A 1 848 ? 39.493 -5.161 -26.121 1.00 92.06 848 LEU A N 1
ATOM 6622 C CA . LEU A 1 848 ? 40.873 -5.229 -26.581 1.00 92.06 848 LEU A CA 1
ATOM 6623 C C . LEU A 1 848 ? 40.921 -5.613 -28.059 1.00 92.06 848 LEU A C 1
ATOM 6625 O O . LEU A 1 848 ? 40.358 -6.623 -28.481 1.00 92.06 848 LEU A O 1
ATOM 6629 N N . ASP A 1 849 ? 41.653 -4.821 -28.828 1.00 89.00 849 ASP A N 1
ATOM 6630 C CA . ASP A 1 849 ? 41.949 -5.054 -30.233 1.00 89.00 849 ASP A CA 1
ATOM 6631 C C . ASP A 1 849 ? 43.467 -5.148 -30.427 1.00 89.00 849 ASP A C 1
ATOM 6633 O O . ASP A 1 849 ? 44.162 -4.189 -30.764 1.00 89.00 849 ASP A O 1
ATOM 6637 N N . ILE A 1 850 ? 44.012 -6.321 -30.098 1.00 86.81 850 ILE A N 1
ATOM 6638 C CA . ILE A 1 850 ? 45.453 -6.572 -30.163 1.00 86.81 850 ILE A CA 1
ATOM 6639 C C . ILE A 1 850 ? 45.846 -6.808 -31.631 1.00 86.81 850 ILE A C 1
ATOM 6641 O O . ILE A 1 850 ? 45.344 -7.765 -32.236 1.00 86.81 850 ILE A O 1
ATOM 6645 N N . PRO A 1 851 ? 46.788 -6.025 -32.195 1.00 85.06 851 PRO A N 1
ATOM 6646 C CA . PRO A 1 851 ? 47.278 -6.239 -33.551 1.00 85.06 851 PRO A CA 1
ATOM 6647 C C . PRO A 1 851 ? 47.762 -7.675 -33.770 1.00 85.06 851 PRO A C 1
ATOM 6649 O O . PRO A 1 851 ? 48.518 -8.218 -32.962 1.00 85.06 851 PRO A O 1
ATOM 6652 N N . ILE A 1 852 ? 47.382 -8.273 -34.904 1.00 83.06 852 ILE A N 1
ATOM 6653 C CA . ILE A 1 852 ? 47.725 -9.665 -35.250 1.00 83.06 852 ILE A CA 1
ATOM 6654 C C . ILE A 1 852 ? 49.241 -9.895 -35.197 1.00 83.06 852 ILE A C 1
ATOM 6656 O O . ILE A 1 852 ? 49.682 -10.933 -34.719 1.00 83.06 852 ILE A O 1
ATOM 6660 N N . VAL A 1 853 ? 50.042 -8.905 -35.601 1.00 83.06 853 VAL A N 1
ATOM 6661 C CA . VAL A 1 853 ? 51.513 -8.974 -35.561 1.00 83.06 853 VAL A CA 1
ATOM 6662 C C . VAL A 1 853 ? 52.024 -9.255 -34.140 1.00 83.06 853 VAL A C 1
ATOM 6664 O O . VAL A 1 853 ? 52.859 -10.139 -33.957 1.00 83.06 853 VAL A O 1
ATOM 6667 N N . ILE A 1 854 ? 51.455 -8.590 -33.128 1.00 83.31 854 ILE A N 1
ATOM 6668 C CA . ILE A 1 854 ? 51.786 -8.781 -31.704 1.00 83.31 854 ILE A CA 1
ATOM 6669 C C . ILE A 1 854 ? 51.254 -10.123 -31.180 1.00 83.31 854 ILE A C 1
ATOM 6671 O O . ILE A 1 854 ? 51.875 -10.752 -30.320 1.00 83.31 854 ILE A O 1
ATOM 6675 N N . GLN A 1 855 ? 50.107 -10.579 -31.694 1.00 83.00 855 GLN A N 1
ATOM 6676 C CA . GLN A 1 855 ? 49.572 -11.909 -31.380 1.00 83.00 855 GLN A CA 1
ATOM 6677 C C . GLN A 1 855 ? 50.512 -13.009 -31.894 1.00 83.00 855 GLN A C 1
ATOM 6679 O O . GLN A 1 855 ? 50.809 -13.964 -31.180 1.00 83.00 855 GLN A O 1
ATOM 6684 N N . THR A 1 856 ? 51.049 -12.850 -33.106 1.00 84.12 856 THR A N 1
ATOM 6685 C CA . THR A 1 856 ? 51.937 -13.839 -33.735 1.00 84.12 856 THR A CA 1
ATOM 6686 C C . THR A 1 856 ? 53.387 -13.785 -33.252 1.00 84.12 856 THR A C 1
ATOM 6688 O O . THR A 1 856 ? 54.088 -14.787 -33.357 1.00 84.12 856 THR A O 1
ATOM 6691 N N . SER A 1 857 ? 53.851 -12.656 -32.700 1.00 83.19 857 SER A N 1
ATOM 6692 C CA . SER A 1 857 ? 55.240 -12.492 -32.237 1.00 83.19 857 SER A CA 1
ATOM 6693 C C . SER A 1 857 ? 55.520 -13.111 -30.860 1.00 83.19 857 SER A C 1
ATOM 6695 O O . SER A 1 857 ? 56.657 -13.083 -30.394 1.00 83.19 857 SER A O 1
ATOM 6697 N N . GLY A 1 858 ? 54.499 -13.640 -30.174 1.00 83.69 858 GLY A N 1
ATOM 6698 C CA . GLY A 1 858 ? 54.620 -14.161 -28.807 1.00 83.69 858 GLY A CA 1
ATOM 6699 C C . GLY A 1 858 ? 54.798 -13.078 -27.732 1.00 83.69 858 GLY A C 1
ATOM 6700 O O . GLY A 1 858 ? 54.964 -13.397 -26.557 1.00 83.69 858 GLY A O 1
ATOM 6701 N N . GLN A 1 859 ? 54.732 -11.794 -28.102 1.00 86.12 859 GLN A N 1
ATOM 6702 C CA . GLN A 1 859 ? 54.882 -10.656 -27.184 1.00 86.12 859 GLN A CA 1
ATOM 6703 C C . GLN A 1 859 ? 53.549 -10.182 -26.580 1.00 86.12 859 GLN A C 1
ATOM 6705 O O . GLN A 1 859 ? 53.506 -9.162 -25.893 1.00 86.12 859 GLN A O 1
ATOM 6710 N N . THR A 1 860 ? 52.454 -10.918 -26.791 1.00 87.00 860 THR A N 1
ATOM 6711 C CA . THR A 1 860 ? 51.102 -10.549 -26.338 1.00 87.00 860 THR A CA 1
ATOM 6712 C C . THR A 1 860 ? 51.045 -10.256 -24.840 1.00 87.00 860 THR A C 1
ATOM 6714 O O . THR A 1 860 ? 50.533 -9.217 -24.438 1.00 87.00 860 THR A O 1
ATOM 6717 N N . SER A 1 861 ? 51.651 -11.103 -24.005 1.00 87.19 861 SER A N 1
ATOM 6718 C CA . SER A 1 861 ? 51.671 -10.913 -22.547 1.00 87.19 861 SER A CA 1
ATOM 6719 C C . SER A 1 861 ? 52.405 -9.638 -22.121 1.00 87.19 861 SER A C 1
ATOM 6721 O O . SER A 1 861 ? 51.984 -8.953 -21.189 1.00 87.19 861 SER A O 1
ATOM 6723 N N . TYR A 1 862 ? 53.487 -9.294 -22.822 1.00 89.00 862 TYR A N 1
ATOM 6724 C CA . TYR A 1 862 ? 54.225 -8.058 -22.580 1.00 89.00 862 TYR A CA 1
ATOM 6725 C C . TYR A 1 862 ? 53.410 -6.832 -23.012 1.00 89.00 862 TYR A C 1
ATOM 6727 O O . TYR A 1 862 ? 53.305 -5.869 -22.252 1.00 89.00 862 TYR A O 1
ATOM 6735 N N . PHE A 1 863 ? 52.758 -6.893 -24.177 1.00 88.81 863 PHE A N 1
ATOM 6736 C CA . PHE A 1 863 ? 51.870 -5.830 -24.650 1.00 88.81 863 PHE A CA 1
ATOM 6737 C C . PHE A 1 863 ? 50.700 -5.586 -23.690 1.00 88.81 863 PHE A C 1
ATOM 6739 O O . PHE A 1 863 ? 50.452 -4.444 -23.315 1.00 88.81 863 PHE A O 1
ATOM 6746 N N . ILE A 1 864 ? 50.032 -6.643 -23.217 1.00 91.31 864 ILE A N 1
ATOM 6747 C CA . ILE A 1 864 ? 48.930 -6.536 -22.247 1.00 91.31 864 ILE A CA 1
ATOM 6748 C C . ILE A 1 864 ? 49.390 -5.924 -20.922 1.00 91.31 864 ILE A C 1
ATOM 6750 O O . ILE A 1 864 ? 48.672 -5.111 -20.344 1.00 91.31 864 ILE A O 1
ATOM 6754 N N . SER A 1 865 ? 50.600 -6.246 -20.460 1.00 91.69 865 SER A N 1
ATOM 6755 C CA . SER A 1 865 ? 51.191 -5.604 -19.277 1.00 91.69 865 SER A CA 1
ATOM 6756 C C . SER A 1 865 ? 51.371 -4.091 -19.473 1.00 91.69 865 SER A C 1
ATOM 6758 O O . SER A 1 865 ? 51.052 -3.300 -18.581 1.00 91.69 865 SER A O 1
ATOM 6760 N N . GLN A 1 866 ? 51.815 -3.665 -20.661 1.00 91.50 866 GLN A N 1
ATOM 6761 C CA . GLN A 1 866 ? 51.941 -2.244 -21.005 1.00 91.50 866 GLN A CA 1
ATOM 6762 C C . GLN A 1 866 ? 50.571 -1.560 -21.140 1.00 91.50 866 GLN A C 1
ATOM 6764 O O . GLN A 1 866 ? 50.397 -0.452 -20.634 1.00 91.50 866 GLN A O 1
ATOM 6769 N N . VAL A 1 867 ? 49.577 -2.234 -21.730 1.00 92.81 867 VAL A N 1
ATOM 6770 C CA . VAL A 1 867 ? 48.180 -1.764 -21.785 1.00 92.81 867 VAL A CA 1
ATOM 6771 C C . VAL A 1 867 ? 47.612 -1.573 -20.382 1.00 92.81 867 VAL A C 1
ATOM 6773 O O . VAL A 1 867 ? 47.032 -0.531 -20.089 1.00 92.81 867 VAL A O 1
ATOM 6776 N N . GLU A 1 868 ? 47.807 -2.536 -19.481 1.00 94.69 868 GLU A N 1
ATOM 6777 C CA . GLU A 1 868 ? 47.356 -2.411 -18.095 1.00 94.69 868 GLU A CA 1
ATOM 6778 C C . GLU A 1 868 ? 48.035 -1.236 -17.393 1.00 94.69 868 GLU A C 1
ATOM 6780 O O . GLU A 1 868 ? 47.362 -0.449 -16.729 1.00 94.69 868 GLU A O 1
ATOM 6785 N N . LYS A 1 869 ? 49.354 -1.078 -17.551 1.00 93.31 869 LYS A N 1
ATOM 6786 C CA . LYS A 1 869 ? 50.094 0.051 -16.976 1.00 93.31 869 LYS A CA 1
ATOM 6787 C C . LYS A 1 869 ? 49.557 1.388 -17.486 1.00 93.31 869 LYS A C 1
ATOM 6789 O O . LYS A 1 869 ? 49.344 2.286 -16.672 1.00 93.31 869 LYS A O 1
ATOM 6794 N N . HIS A 1 870 ? 49.305 1.495 -18.791 1.00 92.38 870 HIS A N 1
ATOM 6795 C CA . HIS A 1 870 ? 48.704 2.668 -19.428 1.00 92.38 870 HIS A CA 1
ATOM 6796 C C . HIS A 1 870 ? 47.326 2.977 -18.833 1.00 92.38 870 HIS A C 1
ATOM 6798 O O . HIS A 1 870 ? 47.143 4.028 -18.222 1.00 92.38 870 HIS A O 1
ATOM 6804 N N . LEU A 1 871 ? 46.399 2.014 -18.866 1.00 93.81 871 LEU A N 1
ATOM 6805 C CA . LEU A 1 871 ? 45.054 2.179 -18.306 1.00 93.81 871 LEU A CA 1
ATOM 6806 C C . LEU A 1 871 ? 45.076 2.514 -16.810 1.00 93.81 871 LEU A C 1
ATOM 6808 O O . LEU A 1 871 ? 44.267 3.309 -16.347 1.00 93.81 871 LEU A O 1
ATOM 6812 N N . LEU A 1 872 ? 46.003 1.953 -16.030 1.00 93.38 872 LEU A N 1
ATOM 6813 C CA . LEU A 1 872 ? 46.134 2.271 -14.606 1.00 93.38 872 LEU A CA 1
ATOM 6814 C C . LEU A 1 872 ? 46.566 3.715 -14.354 1.00 93.38 872 LEU A C 1
ATOM 6816 O O . LEU A 1 872 ? 46.148 4.288 -13.348 1.00 93.38 872 LEU A O 1
ATOM 6820 N N . VAL A 1 873 ? 47.424 4.283 -15.201 1.00 91.44 873 VAL A N 1
ATOM 6821 C CA . VAL A 1 873 ? 47.832 5.692 -15.106 1.00 91.44 873 VAL A CA 1
ATOM 6822 C C . VAL A 1 873 ? 46.664 6.583 -15.514 1.00 91.44 873 VAL A C 1
ATOM 6824 O O . VAL A 1 873 ? 46.264 7.448 -14.735 1.00 91.44 873 VAL A O 1
ATOM 6827 N N . THR A 1 874 ? 46.053 6.302 -16.663 1.00 89.12 874 THR A N 1
ATOM 6828 C CA . THR A 1 874 ? 44.949 7.091 -17.217 1.00 89.12 874 THR A CA 1
ATOM 6829 C C . THR A 1 874 ? 43.695 7.061 -16.338 1.00 89.12 874 THR A C 1
ATOM 6831 O O . THR A 1 874 ? 43.091 8.089 -16.058 1.00 89.12 874 THR A O 1
ATOM 6834 N N . LEU A 1 875 ? 43.298 5.902 -15.811 1.00 90.19 875 LEU A N 1
ATOM 6835 C CA . LEU A 1 875 ? 42.117 5.807 -14.942 1.00 90.19 875 LEU A CA 1
ATOM 6836 C C . LEU A 1 875 ? 42.353 6.400 -13.545 1.00 90.19 875 LEU A C 1
ATOM 6838 O O . LEU A 1 875 ? 41.400 6.795 -12.870 1.00 90.19 875 LEU A O 1
ATOM 6842 N N . LYS A 1 876 ? 43.607 6.484 -13.080 1.00 89.50 876 LYS A N 1
ATOM 6843 C CA . LYS A 1 876 ? 43.932 7.182 -11.825 1.00 89.50 876 LYS A CA 1
ATOM 6844 C C . LYS A 1 876 ? 43.760 8.688 -11.948 1.00 89.50 876 LYS A C 1
ATOM 6846 O O . LYS A 1 876 ? 43.284 9.280 -10.985 1.00 89.50 876 LYS A O 1
ATOM 6851 N N . SER A 1 877 ? 44.100 9.297 -13.088 1.00 83.00 877 SER A N 1
ATOM 6852 C CA . SER A 1 877 ? 43.893 10.741 -13.265 1.00 83.00 877 SER A CA 1
ATOM 6853 C C . SER A 1 877 ? 42.414 11.123 -13.210 1.00 83.00 877 SER A C 1
ATOM 6855 O O . SER A 1 877 ? 42.105 12.194 -12.707 1.00 83.00 877 SER A O 1
ATOM 6857 N N . PHE A 1 878 ? 41.499 10.230 -13.612 1.00 77.88 878 PHE A N 1
ATOM 6858 C CA . PHE A 1 878 ? 40.051 10.464 -13.489 1.00 77.88 878 PHE A CA 1
ATOM 6859 C C . PHE A 1 878 ? 39.484 10.300 -12.073 1.00 77.88 878 PHE A C 1
ATOM 6861 O O . PHE A 1 878 ? 38.397 10.791 -11.811 1.00 77.88 878 PHE A O 1
ATOM 6868 N N . ASN A 1 879 ? 40.168 9.589 -11.169 1.00 72.38 879 ASN A N 1
ATOM 6869 C CA . ASN A 1 879 ? 39.696 9.378 -9.788 1.00 72.38 879 ASN A CA 1
ATOM 6870 C C . ASN A 1 879 ? 40.464 10.217 -8.747 1.00 72.38 879 ASN A C 1
ATOM 6872 O O . ASN A 1 879 ? 40.217 10.072 -7.553 1.00 72.38 879 ASN A O 1
ATOM 6876 N N . GLY A 1 880 ? 41.450 11.011 -9.182 1.00 56.81 880 GLY A N 1
ATOM 6877 C CA . GLY A 1 880 ? 42.239 11.918 -8.339 1.00 56.81 880 GLY A CA 1
ATOM 6878 C C . GLY A 1 880 ? 41.799 13.386 -8.403 1.00 56.81 880 GLY A C 1
ATOM 6879 O O . GLY A 1 880 ? 42.443 14.219 -7.769 1.00 56.81 880 GLY A O 1
ATOM 6880 N N . GLN A 1 881 ? 40.754 13.683 -9.179 1.00 41.09 881 GLN A N 1
ATOM 6881 C CA . GLN A 1 881 ? 39.974 14.925 -9.139 1.00 41.09 881 GLN A CA 1
ATOM 6882 C C . GLN A 1 881 ? 38.752 14.697 -8.253 1.00 41.09 881 GLN A C 1
ATOM 6884 O O . GLN A 1 881 ? 38.374 15.654 -7.542 1.00 41.09 881 GLN A O 1
#

Foldseek 3Di:
DVVVVVVVVLVVLLVLVVVLPAPPNLVSLLVNLLVLVLVLQVLLQPDDQPFDAFQLLVLVLLLLVLLLVSLVVNLVVCVVCVPRPVVVVPPVPPDPDDDDDDDDDDDDDDDDPPPPPPPSPDLDDFPPLLVVLLVLLLVLVLLLSVLVSVLLQQDALLVLVLLLLCLLVLLVVLCCPLVVDDDDPLQVQLSVLLNQLLNLLSVLPPPPDRDPLSVLSSNLSSLSNSLSQSSLLVSLQPGPDDLSSSSNVSSVSNSVVSVVVVCVVCVVPPPPGDDGPSSSVSSNSSSSSVSSSSVSSNVPGSSSSSLSSSLSSLVSLVVCLVVVQADPSVSNVSSSVSNVVSSVSNVVVVVVVVVVVVPDPDPPDPPDDSSVSSVVSSVVSVVSSVVSVVSVVVPPPDDRGRQRHDRNPRNNDDRLLPPPPPPPFDDAQDFPQPDVPPDPDQPDCLQVQEAEEEEEAAPVCVVCVNVVCVVCCSPHVHYAYEYAQDHPDPDDDDHDSHPHDPPDQPDPPVDPDDDSSQLRLLVRVLVVCVNGLRGQKYKYAYPPFDDPVVVVSQDDLVAKAEQAPQPVQEDERDDVPPVDPVLFFDGKAKQPAALVVCLVVLDFSDDDPQRVQQSDCQAHSVQQPQLLVPPDPVLQQQLCVRVVNGRIFIFGDPRIIMDGSSLSVQLSVSSVSSSVTSYGNRGSNRRSSSSSDDSPGGHYYDTRSPSPTPVLCLVDWAWDWAFDPDDQQKIKIKTWRDGPFEIEIEIEIDNDDLVNPDDDDDDDDDDDDPVVVVVVVVVSSRVSRVVRNVVRVVVFDWLQWKKKWAEDPDLPDFTDMDTSHYDPQDNLQGNLQRVVCPVSVGMYIYGYGYDVVCSVVVCVVVVSVVVSVVCVVVVVVVVVD

pLDDT: mean 74.98, std 18.17, range [32.03, 96.88]

Secondary structure (DSSP, 8-state):
-HHHHHHHHHHHHHHHHHGGGSSSHHHHHHHHHHHHHHHHHHHHHS--TT--PPPHHHHHHHHHHHHHHHHHHHHHHHHH-HHHHHHHHSSS--------------------------GGGS-PPPPHHHHHHHHHHHHHHHHHHHHHHHHHHHS-HHHHHHHHTTHHHHHHHHHHHHH-----HHHHHHHHHHHHHHHHHHTTS--TT--HHHHHHHHHHHHHHHHHHHHHHHHHHH--S-HHHHHHHHHHHHHHHHHHHHHHHTTT-TT-----HHHHHHHHHHHHHHHHHHHHHHHS-HHHHHHHHHHHHHHHHHHHHHTT--TTHHHHHHHHHHHHHHHHHHHHHHHHHHHHHTT--------S-HHHHHHHHHHHHHHHHHHHHHHHHHTTTS--PPPP-PPTT-SS---TT-------PPPPP--TT----TTPPPS-STTTTEEEEEE-SSGGGGGGHHHHHHHHTTT-S-EEEEE-S---STT------SEE--------TTSS---THHHHHHHHHHHHHHH----SEEEEEETT----HHHHTTS-TTSEE---S-GGGEEEPP-TTTT-GGGSPPPPEEPSS-HHHHHHTT--SSSSHHHHHHT-TTTSHHHHHHHHHHS-HHHHHHHHTTTTT----EE---SSEEEEGGGHHHHHHHHHHHHTTT--HHHHHHHHHHHHS-TTPPEEE--SGGGTSS-S---EEEEEEEE---TT--EEEEEEEEETTEEEEEEEEES--GGGGP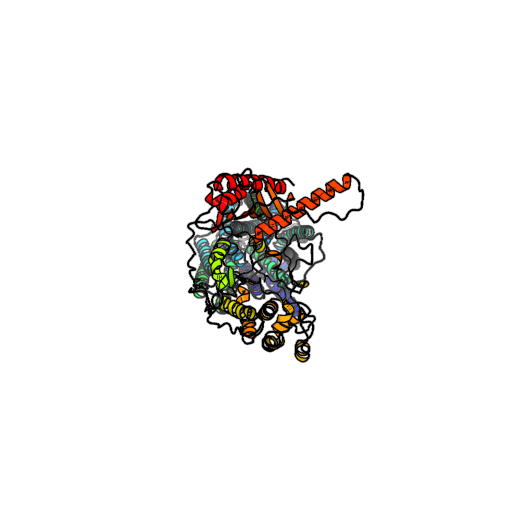PSPPPS-----HHHHHHHHHHHHHHHHHHHHHHHHHHS-TTTEEEEEEPPSSTTSPPEEEEEEE-TT--HHHHHHHHHHHHHSSEEEEEEE--HHHHHTT-HHHHHHHHHHHHHHHHHHHH--